Protein 2D4Y (pdb70)

Radius of gyration: 32.84 Å; Cα contacts (8 Å, |Δi|>4): 1705; chains: 2; bounding box: 62×97×88 Å

Foldseek 3Di:
DVVLLVVLLQLLFQLQQLVLLLVLLVLLLVLAVPPVLHLLVLVVLLLVLLVVCLVPVQDLVSLQVNLVSVFSSLVSLQVSLVSLVVSQVVLLVVLQVLQVLLLVLLQVLLVLLVVLLVVLPVSVVVNSVSLSVNCQSFNWDWDADPSGFIWTAAQVGDTCHDRNDGFGKHFAQALQGNVHTAIFGQDPPPGTHGDDLVRRCIHNSNSSVCSVLQPSLLLLLLSLLLLQLLQVVLQVLQQLFAFLQQHGFGRFKDWDFKDKAWGNVFPDRVFDKGKGAQASLQDGSFKWKWFAQAPWIKIATSNPRDIDTFDAPPVRFTDDRRMTMGGDDDHDHGTIMIMRGGSRGSVGMRGPPNRSRSGGQANGGPCVRRPSSVVSSCLQVASRRNRHHGSSRSSVVSSVVSNVVSVVSVVVSVVSVVVSVVSVVVVVD/DDVLLLVLLQALQLLVLLLVLLVVLLVLCVDPLLPLVVLVVQLLVLLVVCLVVVLDLVSLLSNLVSQQVNLVSLVVSLVVLVVSQVVLLVVLQVLQVLLQVLLQVLLQLLAVVLVPVVSVVVNVVSSSVSSQSFNWDWDADPSRGIWTAAQVGDTCHDRNDGFGKHWAQALQGNVHTAIFGADPPPGTHGDDLVSGLTHSNNNSVCSVLQPSLLLLLLSQLLLQLLQVVLQVLFQLFAFLQLHGAGRFKDWDFKDKAWRNPFPDPVFDKGKGAQASLQDDSFKWKWFDQQDWIKIATSNPRDIDTFDADPVRFTDDRRMTMDGDDDGHGGTIMIMDGGSRGSVRMDGPDNDSRNGGQANGGPVPVSHRPSSVVSSCQQVANSRNRRAGSSRSSVCSSVVSVVVSVVSVVVSVVSVVVSVVVVVVD

Sequence (854 aa):
DAFITNQLRGAQNQSSGLTTRYEQMSKIDNLLADKSSSLSGSLQSFFTSLQTLVSNAEDPAARQALIGKAEGLVNQFKTTDQYLRDQDKQVNIAIGSSVAQINNYAKQIANLNDQISRMTNDLLDQRDQLVSELNKIVGVEVSVQDGGTYNLTMANGYTLVQGSTARQLAAVPSSADPTRTTVAYVDEAAGNIEIPEKLLNTGSLGGLLTFRSQDLDQTRNTLGQLALAFADAFNAQHTKGYDADGNKGKDFFSIGSPVVYSNSNNADKTVSLTAKVVDSTKVQATDYKIVFDGTDWQVTRTADNTTFTATKDADGKLEIDGLKVTVGTGAQKNDSFLLKPVSNAIVDMNVKVTNEAEIAMASESKLSDNRNGQALLDLQNSNVVGGNKTFNDAYATLVSDVGNKTSTLKTSSTTQANVVKQLYKQQQSITNQLRGAQNQSSGLTTRYEQMSKIDNLLADKSSSLSGSLQSFFTSLQTLVSNAEDPAARQALIGKAEGLVNQFKTTDQYLRDQDKQVNIAIGSSVAQINNYAKQIANLNDQISRMNDLLDQRDQLVSELNKIVGVEVSVQDGGTYNLTMANGYTLVQGSTARQLAAVPSSADPTRTTVAYVDEAAGNIEIPEKLLNTGSLGGLLTFRSQDLDQTRNTLGQLALAFADAFNAQHTKGYDADGNKGKDFFSIGSPVVYSNSNNADKTVSLTAKVVDSTKVQATDYKIVFDGTDWQVTRTADNTTFTATKDADGKLEIDGLKVTVGTGAQKNDSFLLKPVSNAIVDMNVKVTNEAEIAMASESKLDPSDNRNGQALLDLQNSNVVGGNKTFNDAYATLVSDVGNKTSTLKTSSTTQANVVKQLYKQQ

GO terms:
  GO:0005515 protein binding (F, IPI)

B-factor: mean 42.35, std 14.45, range [21.03, 128.41]

InterPro domains:
  IPR001444 Flagellar basal body rod protein, N-terminal [PF00460] (5-35)
  IPR002371 Flagellar hook-associated protein 1 [PR01005] (11-34)
  IPR002371 Flagellar hook-associated protein 1 [PR01005] (49-71)
  IPR002371 Flagellar hook-associated protein 1 [PR01005] (123-143)
  IPR002371 Flagellar hook-associated protein 1 [PR01005] (156-180)
  IPR002371 Flagellar hook-associated protein 1 [PR01005] (216-234)
  IPR002371 Flagellar hook-associated protein 1 [PR01005] (260-282)
  IPR002371 Flagellar hook-associated protein 1 [PR01005] (361-383)
  IPR002371 Flagellar hook-associated protein 1 [PR01005] (409-426)
  IPR002371 Flagellar hook-associated protein 1 [PR01005] (447-466)
  IPR002371 Flagellar hook-associated protein 1 [PR01005] (472-493)
  IPR002371 Flagellar hook-associated protein 1 [PR01005] (519-543)
  IPR002371 Flagellar hook-associated protein 1 [PTHR30033] (1-552)
  IPR002371 Flagellar hook-associated protein 1 [TIGR02492] (3-355)
  IPR010930 Flagellar basal-body/hook protein, C-terminal domain [PF06429] (513-552)
  IPR019776 Flagellar basal body rod protein, conserved site [PS00588] (11-31)
  IPR049119 Flagellar hook-associated protein 1, D2-like domain [PF21158] (336-416)
  IPR053927 Flagellar hook-associated protein FlgK, helical domain [PF22638] (92-328)

Organism: Salmonella typhimurium (strain LT2 / SGSC1412 / ATCC 700720) (NCBI:txid99287)

Secondary structure (DSSP, 8-state):
-HHHHHHHHHHHHHHHHHHHHHHHHHHHHHHHH-TTT-HHHHHHHHHHHHHHHHHTTT-HHHHHHHHHHHHHHHHHHHHHHHHHHHHHHHHHHHHHHHHHHHHHHHHHHHHHHHHHHHH--HHHHHHHHHHHHHHHHS-EEEEEETTTEEEEEETT--EEEETTEE--EEEEE-SS-TT-EEEEEEETTTEEEEPPGGGG-SHHHHHHHHIIIIIIHHHHHHHHHHHHHHHHHHHHHHTTSB-TTSPBP---EE-PPPEEEE-TTSS-TT---EEEES-GGG--SS-EEEEE-SSSEEEEETTT--EEEPEE-TTS-EEETTEEEE--S---TTEEEEEESSTTTTTT-EE----GGG---BSS------HHHHHHHGGGGS--BTTTB-HHHHHHHHHHHHHHHHHHHHHHHHHHHHHHHHHHHHHH-/--HHHHHHHHHHHHHHHHHHHHHHHHHHHHSSS--HHHHHHHHHHHHHHHHHTTT-HHHHHHHHHHHHHHHHHHHHHHHHHHHHHHHHHHHHHHHHHHHHHHHHHHHHHHHHHHH--HHHHHHHHHHHHHHHHS-EEEEE-TTS-EEEEETT--EEEETTEE--EEEEE-SS-TTSEEEEEEETTTEEEEPPGGG--SHHHHHHHHIIIIIIHHHHHHHHHHHHHHHHHHHHHHTTSB-SSSPBP--SEE-PPPEEEE-TT-S-TT---EEEES-GGG--SS-EEEEE-SSSEEEEETTT--EEEPEE-TTS-EEETTEEEE--S---TT-EEEEESSTTTTTT-EE---BGGG---BSS-SS-----HHHHHHHHGGGS--BTTTB-HHHHHHHHHHHHHHHHHHHHHHHHHHHHHHHHHHTT-

Nearest PDB structures (foldseek):
  2d4y-assembly1_A  TM=1.002E+00  e=6.646E-75  Salmonella enterica subsp. enterica serovar Typhimurium
  2d4y-assembly2_B  TM=9.897E-01  e=2.473E-67  Salmonella enterica subsp. enterica serovar Typhimurium
  4ut1-assembly1_A  TM=9.561E-01  e=2.239E-33  Burkholderia pseudomallei K96243
  5xbj-assembly1_A  TM=7.006E-01  e=3.516E-15  Campylobacter jejuni
  2d4y-assembly2_B  TM=1.002E+00  e=7.991E-73  Salmonella enterica subsp. enterica serovar Typhimurium

Solvent-accessible surface area: 38610 Å² total; per-residue (Å²): 133,88,135,58,40,98,72,13,26,34,5,27,16,93,13,22,12,57,46,20,51,46,92,29,2,24,76,0,32,100,44,7,60,64,186,104,41,19,1,34,38,28,6,90,45,0,2,69,11,0,102,82,0,9,99,83,4,111,49,76,70,13,9,90,48,0,4,35,85,0,85,34,1,6,89,28,0,55,82,6,4,88,82,0,56,74,2,18,132,100,2,21,110,34,0,24,72,14,7,58,74,0,22,83,35,0,114,80,0,2,95,13,1,43,84,13,50,184,144,112,164,96,31,76,96,82,9,48,115,27,0,17,47,0,9,63,22,2,16,18,117,52,52,99,76,146,48,34,13,30,23,0,29,5,85,51,46,22,31,0,0,83,6,66,65,29,82,46,4,21,41,24,95,13,24,37,5,79,83,32,31,1,0,0,67,47,58,169,103,73,29,82,62,67,1,60,50,160,75,0,91,53,2,28,0,1,4,14,4,25,0,0,38,99,2,0,28,57,5,28,5,21,1,1,9,2,0,3,1,0,0,35,12,1,12,47,36,0,40,131,0,50,9,34,79,3,87,124,5,162,58,0,2,35,37,4,75,19,37,24,48,34,16,57,124,12,70,62,140,114,8,67,5,87,14,145,26,83,49,12,41,126,0,43,16,2,14,0,87,0,34,26,44,38,106,61,6,57,0,44,8,71,50,31,85,0,29,23,60,10,88,103,25,113,113,25,66,0,74,2,26,13,3,55,0,52,15,52,130,46,29,103,120,103,2,11,2,24,0,21,1,1,12,43,0,2,60,81,0,70,26,109,5,102,61,40,14,77,1,0,1,13,31,112,40,154,153,105,38,49,161,6,0,80,31,1,8,71,22,46,123,42,80,12,0,28,47,94,60,17,3,79,67,2,5,46,59,13,46,57,82,9,25,70,71,9,62,59,13,116,75,36,8,74,39,9,29,60,0,28,135,50,20,120,119,50,55,119,112,94,58,76,101,2,23,21,7,23,14,98,14,22,9,50,48,23,45,39,97,25,1,22,88,0,40,102,23,15,84,80,203,44,11,51,0,40,33,20,5,111,42,0,6,75,14,0,95,66,0,10,85,75,11,142,59,80,61,7,13,19,44,1,0,25,82,0,28,34,0,4,85,30,0,67,68,2,6,83,66,1,52,34,8,20,62,40,2,24,11,29,0,12,41,15,8,44,64,0,28,69,41,0,133,72,0,4,74,10,1,46,81,36,66,199,170,133,107,39,81,95,81,13,56,121,28,3,17,55,0,0,82,23,4,10,11,100,26,56,97,73,163,69,33,10,29,31,0,33,7,86,49,44,24,31,0,0,78,8,72,62,36,81,84,4,20,40,23,96,14,24,38,4,85,77,36,32,2,0,1,61,51,52,183,94,82,29,83,60,68,2,82,52,152,77,2,73,37,0,30,0,1,4,17,2,37,0,0,42,83,2,0,23,54,8,27,6,30,0,2,13,2,0,2,0,0,0,36,12,1,13,55,38,0,41,128,0,47,16,37,73,4,79,107,5,142,60,0,1,28,38,5,76,19,38,23,47,38,23,74,123,16,68,51,186,116,4,70,7,82,8,151,38,90,44,13,46,123,0,62,18,1,12,0,104,0,30,27,46,38,105,66,11,65,1,39,38,66,44,79,112,58,96,55,70,12,92,112,28,111,115,30,60,0,71,2,29,8,2,59,0,51,20,51,128,42,20,96,136,112,3,12,2,26,0,21,1,2,12,39,0,2,62,83,0,66,21,120,3,39,33,10,28,69,0,0,2,11,40,113,24,143,116,101,172,137,28,51,133,5,0,75,34,1,8,67,22,49,111,48,76,20,0,30,43,99,56,16,3,78,68,5,9,53,59,9,49,63,86,6,25,95,68,8,58,88,12,116,91,41,10,74,79,24,36,91,59,20,151,125,12,135,185,112,122

Structure (mmCIF, N/CA/C/O backbone):
data_2D4Y
#
_entry.id   2D4Y
#
_cell.length_a   88.928
_cell.length_b   99.697
_cell.length_c   109.645
_cell.angle_alpha   90.00
_cell.angle_beta   90.00
_cell.angle_gamma   90.00
#
_symmetry.space_group_name_H-M   'P 21 21 21'
#
loop_
_entity.id
_entity.type
_entity.pdbx_description
1 polymer 'Flagellar hook-associated protein 1'
2 water water
#
loop_
_atom_site.group_PDB
_atom_site.id
_atom_site.type_symbol
_atom_site.label_atom_id
_atom_site.label_alt_id
_atom_site.label_comp_id
_atom_site.label_asym_id
_atom_site.label_entity_id
_atom_site.label_seq_id
_atom_site.pdbx_PDB_ins_code
_atom_site.Cartn_x
_atom_site.Cartn_y
_atom_site.Cartn_z
_atom_site.occupancy
_atom_site.B_iso_or_equiv
_atom_site.auth_seq_id
_atom_site.auth_comp_id
_atom_site.auth_asym_id
_atom_site.auth_atom_id
_atom_site.pdbx_PDB_model_num
ATOM 1 N N . ASP A 1 4 ? 5.129 29.698 27.070 1.00 75.42 67 ASP A N 1
ATOM 2 C CA . ASP A 1 4 ? 6.409 29.383 26.376 1.00 75.44 67 ASP A CA 1
ATOM 3 C C . ASP A 1 4 ? 6.608 27.875 26.144 1.00 75.02 67 ASP A C 1
ATOM 4 O O . ASP A 1 4 ? 7.101 27.457 25.095 1.00 75.18 67 ASP A O 1
ATOM 9 N N . ALA A 1 5 ? 6.235 27.065 27.129 1.00 74.19 68 ALA A N 1
ATOM 10 C CA . ALA A 1 5 ? 6.342 25.624 26.994 1.00 72.89 68 ALA A CA 1
ATOM 11 C C . ALA A 1 5 ? 5.460 25.199 25.839 1.00 71.89 68 ALA A C 1
ATOM 12 O O . ALA A 1 5 ? 5.859 24.388 25.005 1.00 71.85 68 ALA A O 1
ATOM 14 N N . PHE A 1 6 ? 4.259 25.765 25.788 1.00 70.10 69 PHE A N 1
ATOM 15 C CA . PHE A 1 6 ? 3.304 25.429 24.744 1.00 68.41 69 PHE A CA 1
ATOM 16 C C . PHE A 1 6 ? 3.842 25.841 23.389 1.00 66.87 69 PHE A C 1
ATOM 17 O O . PHE A 1 6 ? 3.632 25.161 22.384 1.00 66.62 69 PHE A O 1
ATOM 25 N N . ILE A 1 7 ? 4.538 26.966 23.379 1.00 64.71 70 ILE A N 1
ATOM 26 C CA . ILE A 1 7 ? 5.093 27.516 22.161 1.00 62.55 70 ILE A CA 1
ATOM 27 C C . ILE A 1 7 ? 6.143 26.580 21.580 1.00 60.78 70 ILE A C 1
ATOM 28 O O . ILE A 1 7 ? 6.149 26.311 20.376 1.00 59.89 70 ILE A O 1
ATOM 33 N N . THR A 1 8 ? 7.043 26.105 22.440 1.00 58.40 71 THR A N 1
ATOM 34 C CA . THR A 1 8 ? 8.114 25.227 21.995 1.00 56.20 71 THR A CA 1
ATOM 35 C C . THR A 1 8 ? 7.525 23.920 21.455 1.00 54.03 71 THR A C 1
ATOM 36 O O . THR A 1 8 ? 7.960 23.415 20.420 1.00 53.21 71 THR A O 1
ATOM 40 N N . ASN A 1 9 ? 6.526 23.405 22.158 1.00 51.40 72 ASN A N 1
ATOM 41 C CA . ASN A 1 9 ? 5.881 22.162 21.783 1.00 49.43 72 ASN A CA 1
ATOM 42 C C . ASN A 1 9 ? 5.258 22.282 20.398 1.00 47.48 72 ASN A C 1
ATOM 43 O O . ASN A 1 9 ? 5.498 21.447 19.530 1.00 46.42 72 ASN A O 1
ATOM 48 N N . GLN A 1 10 ? 4.487 23.340 20.201 1.00 45.09 73 GLN A N 1
ATOM 49 C CA . GLN A 1 10 ? 3.824 23.595 18.936 1.00 43.72 73 GLN A CA 1
ATOM 50 C C . GLN A 1 10 ? 4.869 23.720 17.818 1.00 41.25 73 GLN A C 1
ATOM 51 O O . GLN A 1 10 ? 4.717 23.152 16.737 1.00 40.60 73 GLN A O 1
ATOM 57 N N . LEU A 1 11 ? 5.940 24.448 18.085 1.00 37.81 74 LEU A N 1
ATOM 58 C CA . LEU A 1 11 ? 7.007 24.577 17.122 1.00 36.05 74 LEU A CA 1
ATOM 59 C C . LEU A 1 11 ? 7.607 23.204 16.745 1.00 34.36 74 LEU A C 1
ATOM 60 O O . LEU A 1 11 ? 7.834 22.921 15.589 1.00 33.75 74 LEU A O 1
ATOM 65 N N . ARG A 1 12 ? 7.861 22.372 17.739 1.00 33.19 75 ARG A N 1
ATOM 66 C CA . ARG A 1 12 ? 8.414 21.037 17.517 1.00 32.27 75 ARG A CA 1
ATOM 67 C C . ARG A 1 12 ? 7.503 20.174 16.665 1.00 31.92 75 ARG A C 1
ATOM 68 O O . ARG A 1 12 ? 7.967 19.511 15.738 1.00 31.24 75 ARG A O 1
ATOM 76 N N . GLY A 1 13 ? 6.210 20.199 16.991 1.00 30.96 76 GLY A N 1
ATOM 77 C CA . GLY A 1 13 ? 5.177 19.505 16.241 1.00 30.79 76 GLY A CA 1
ATOM 78 C C . GLY A 1 13 ? 5.140 19.937 14.793 1.00 30.31 76 GLY A C 1
ATOM 79 O O . GLY A 1 13 ? 5.023 19.116 13.873 1.00 29.80 76 GLY A O 1
ATOM 80 N N . ALA A 1 14 ? 5.265 21.245 14.579 1.00 29.76 77 ALA A N 1
ATOM 81 C CA . ALA A 1 14 ? 5.230 21.786 13.224 1.00 28.30 77 ALA A CA 1
ATOM 82 C C . ALA A 1 14 ? 6.490 21.469 12.412 1.00 28.24 77 ALA A C 1
ATOM 83 O O . ALA A 1 14 ? 6.411 21.273 11.201 1.00 27.41 77 ALA A O 1
ATOM 85 N N . GLN A 1 15 ? 7.650 21.459 13.063 1.00 28.43 78 GLN A N 1
ATOM 86 C CA . GLN A 1 15 ? 8.898 21.123 12.369 1.00 28.50 78 GLN A CA 1
ATOM 87 C C . GLN A 1 15 ? 8.835 19.653 11.907 1.00 28.53 78 GLN A C 1
ATOM 88 O O . GLN A 1 15 ? 9.244 19.329 10.784 1.00 28.96 78 GLN A O 1
ATOM 94 N N . ASN A 1 16 ? 8.326 18.787 12.776 1.00 28.32 79 ASN A N 1
ATOM 95 C CA . ASN A 1 16 ? 8.159 17.359 12.478 1.00 29.61 79 ASN A CA 1
ATOM 96 C C . ASN A 1 16 ? 7.235 17.137 11.275 1.00 29.75 79 ASN A C 1
ATOM 97 O O . ASN A 1 16 ? 7.558 16.413 10.335 1.00 28.68 79 ASN A O 1
ATOM 102 N N . GLN A 1 17 ? 6.077 17.787 11.311 1.00 31.60 80 GLN A N 1
ATOM 103 C CA . GLN A 1 17 ? 5.136 17.729 10.200 1.00 32.31 80 GLN A CA 1
ATOM 104 C C . GLN A 1 17 ? 5.804 18.259 8.939 1.00 31.43 80 GLN A C 1
ATOM 105 O O . GLN A 1 17 ? 5.713 17.662 7.850 1.00 31.61 80 GLN A O 1
ATOM 111 N N . SER A 1 18 ? 6.447 19.410 9.065 1.00 30.34 81 SER A N 1
ATOM 112 C CA . SER A 1 18 ? 7.121 20.021 7.928 1.00 29.22 81 SER A CA 1
ATOM 113 C C . SER A 1 18 ? 8.243 19.128 7.309 1.00 29.20 81 SER A C 1
ATOM 114 O O . SER A 1 18 ? 8.371 19.033 6.099 1.00 28.45 81 SER A O 1
ATOM 117 N N . SER A 1 19 ? 9.067 18.519 8.155 1.00 27.96 82 SER A N 1
ATOM 118 C CA . SER A 1 19 ? 10.124 17.644 7.687 1.00 29.36 82 SER A CA 1
ATOM 119 C C . SER A 1 19 ? 9.557 16.504 6.813 1.00 28.26 82 SER A C 1
ATOM 120 O O . SER A 1 19 ? 10.119 16.158 5.769 1.00 27.35 82 SER A O 1
ATOM 123 N N . GLY A 1 20 ? 8.435 15.954 7.263 1.00 28.17 83 GLY A N 1
ATOM 124 C CA . GLY A 1 20 ? 7.776 14.856 6.572 1.00 29.77 83 GLY A CA 1
ATOM 125 C C . GLY A 1 20 ? 7.199 15.251 5.230 1.00 29.58 83 GLY A C 1
ATOM 126 O O . GLY A 1 20 ? 7.405 14.564 4.221 1.00 29.12 83 GLY A O 1
ATOM 127 N N . LEU A 1 21 ? 6.492 16.373 5.198 1.00 29.09 84 LEU A N 1
ATOM 128 C CA . LEU A 1 21 ? 5.866 16.833 3.965 1.00 29.10 84 LEU A CA 1
ATOM 129 C C . LEU A 1 21 ? 6.903 17.224 2.961 1.00 28.99 84 LEU A C 1
ATOM 130 O O . LEU A 1 21 ? 6.799 16.919 1.774 1.00 29.02 84 LEU A O 1
ATOM 135 N N . THR A 1 22 ? 7.930 17.904 3.451 1.00 28.81 85 THR A N 1
ATOM 136 C CA . THR A 1 22 ? 8.956 18.415 2.592 1.00 29.25 85 THR A CA 1
ATOM 137 C C . THR A 1 22 ? 9.749 17.269 1.958 1.00 29.58 85 THR A C 1
ATOM 138 O O . THR A 1 22 ? 10.103 17.316 0.774 1.00 28.82 85 THR A O 1
ATOM 142 N N . THR A 1 23 ? 10.077 16.260 2.762 1.00 29.60 86 THR A N 1
ATOM 143 C CA . THR A 1 23 ? 10.778 15.070 2.259 1.00 29.52 86 THR A CA 1
ATOM 144 C C . THR A 1 23 ? 9.961 14.359 1.174 1.00 28.33 86 THR A C 1
ATOM 145 O O . THR A 1 23 ? 10.454 14.030 0.108 1.00 28.54 86 THR A O 1
ATOM 149 N N . ARG A 1 24 ? 8.696 14.109 1.450 1.00 28.96 87 ARG A N 1
ATOM 150 C CA . ARG A 1 24 ? 7.832 13.444 0.459 1.00 28.53 87 ARG A CA 1
ATOM 151 C C . ARG A 1 24 ? 7.625 14.274 -0.819 1.00 29.10 87 ARG A C 1
ATOM 152 O O . ARG A 1 24 ? 7.696 13.741 -1.931 1.00 28.06 87 ARG A O 1
ATOM 160 N N . TYR A 1 25 ? 7.368 15.577 -0.656 1.00 28.96 88 TYR A N 1
ATOM 161 C CA . TYR A 1 25 ? 7.304 16.468 -1.796 1.00 29.13 88 TYR A CA 1
ATOM 162 C C . TYR A 1 25 ? 8.603 16.387 -2.602 1.00 29.28 88 TYR A C 1
ATOM 163 O O . TYR A 1 25 ? 8.573 16.178 -3.800 1.00 28.78 88 TYR A O 1
ATOM 172 N N . GLU A 1 26 ? 9.749 16.536 -1.964 1.00 29.90 89 GLU A N 1
ATOM 173 C CA . GLU A 1 26 ? 11.016 16.450 -2.714 1.00 30.96 89 GLU A CA 1
ATOM 174 C C . GLU A 1 26 ? 11.195 15.154 -3.513 1.00 31.15 89 GLU A C 1
ATOM 175 O O . GLU A 1 26 ? 11.566 15.170 -4.690 1.00 31.23 89 GLU A O 1
ATOM 181 N N . GLN A 1 27 ? 10.987 14.021 -2.858 1.00 30.65 90 GLN A N 1
ATOM 182 C CA . GLN A 1 27 ? 11.099 12.754 -3.565 1.00 30.53 90 GLN A CA 1
ATOM 183 C C . GLN A 1 27 ? 10.062 12.611 -4.697 1.00 29.56 90 GLN A C 1
ATOM 184 O O . GLN A 1 27 ? 10.396 12.108 -5.773 1.00 30.01 90 GLN A O 1
ATOM 190 N N . MET A 1 28 ? 8.822 13.039 -4.458 1.00 29.22 91 MET A N 1
ATOM 191 C CA . MET A 1 28 ? 7.760 12.929 -5.458 1.00 30.64 91 MET A CA 1
ATOM 192 C C . MET A 1 28 ? 8.060 13.821 -6.690 1.00 31.91 91 MET A C 1
ATOM 193 O O . MET A 1 28 ? 7.720 13.466 -7.840 1.00 30.68 91 MET A O 1
ATOM 198 N N . SER A 1 29 ? 8.724 14.957 -6.448 1.00 32.26 92 SER A N 1
ATOM 199 C CA . SER A 1 29 ? 9.049 15.887 -7.539 1.00 33.39 92 SER A CA 1
ATOM 200 C C . SER A 1 29 ? 10.037 15.238 -8.505 1.00 33.41 92 SER A C 1
ATOM 201 O O . SER A 1 29 ? 10.015 15.490 -9.736 1.00 34.55 92 SER A O 1
ATOM 204 N N . LYS A 1 30 ? 10.880 14.358 -7.973 1.00 32.01 93 LYS A N 1
ATOM 205 C CA . LYS A 1 30 ? 11.756 13.588 -8.836 1.00 31.42 93 LYS A CA 1
ATOM 206 C C . LYS A 1 30 ? 10.971 12.678 -9.782 1.00 31.05 93 LYS A C 1
ATOM 207 O O . LYS A 1 30 ? 11.352 12.513 -10.931 1.00 30.05 93 LYS A O 1
ATOM 213 N N . ILE A 1 31 ? 9.876 12.079 -9.298 1.00 31.20 94 ILE A N 1
ATOM 214 C CA . ILE A 1 31 ? 9.059 11.197 -10.138 1.00 30.97 94 ILE A CA 1
ATOM 215 C C . ILE A 1 31 ? 8.310 12.028 -11.161 1.00 32.11 94 ILE A C 1
ATOM 216 O O . ILE A 1 31 ? 8.221 11.646 -12.325 1.00 31.94 94 ILE A O 1
ATOM 221 N N . ASP A 1 32 ? 7.790 13.164 -10.710 1.00 32.90 95 ASP A N 1
ATOM 222 C CA . ASP A 1 32 ? 7.092 14.134 -11.558 1.00 35.80 95 ASP A CA 1
ATOM 223 C C . ASP A 1 32 ? 7.952 14.586 -12.744 1.00 36.91 95 ASP A C 1
ATOM 224 O O . ASP A 1 32 ? 7.525 14.480 -13.896 1.00 37.88 95 ASP A O 1
ATOM 229 N N . ASN A 1 33 ? 9.160 15.050 -12.459 1.00 38.22 96 ASN A N 1
ATOM 230 C CA . ASN A 1 33 ? 10.069 15.564 -13.475 1.00 40.62 96 ASN A CA 1
ATOM 231 C C . ASN A 1 33 ? 10.466 14.505 -14.487 1.00 42.59 96 ASN A C 1
ATOM 232 O O . ASN A 1 33 ? 10.551 14.787 -15.681 1.00 43.17 96 ASN A O 1
ATOM 237 N N . LEU A 1 34 ? 10.714 13.299 -13.992 1.00 44.33 97 LEU A N 1
ATOM 238 C CA . LEU A 1 34 ? 10.968 12.149 -14.833 1.00 46.22 97 LEU A CA 1
ATOM 239 C C . LEU A 1 34 ? 9.817 11.927 -15.826 1.00 48.26 97 LEU A C 1
ATOM 240 O O . LEU A 1 34 ? 10.053 11.708 -17.016 1.00 48.47 97 LEU A O 1
ATOM 245 N N . LEU A 1 35 ? 8.582 11.992 -15.331 1.00 50.17 98 LEU A N 1
ATOM 246 C CA . LEU A 1 35 ? 7.397 11.769 -16.159 1.00 52.69 98 LEU A CA 1
ATOM 247 C C . LEU A 1 35 ? 6.849 12.952 -16.980 1.00 54.49 98 LEU A C 1
ATOM 248 O O . LEU A 1 35 ? 6.124 12.733 -17.946 1.00 55.51 98 LEU A O 1
ATOM 253 N N . ALA A 1 36 ? 7.151 14.184 -16.593 1.00 56.29 99 ALA A N 1
ATOM 254 C CA . ALA A 1 36 ? 6.642 15.357 -17.315 1.00 58.23 99 ALA A CA 1
ATOM 255 C C . ALA A 1 36 ? 7.433 15.620 -18.578 1.00 59.24 99 ALA A C 1
ATOM 256 O O . ALA A 1 36 ? 6.997 16.338 -19.472 1.00 59.85 99 ALA A O 1
ATOM 258 N N . ASP A 1 37 ? 8.628 15.058 -18.627 1.00 60.54 100 ASP A N 1
ATOM 259 C CA . ASP A 1 37 ? 9.496 15.227 -19.772 1.00 61.38 100 ASP A CA 1
ATOM 260 C C . ASP A 1 37 ? 8.917 14.537 -21.014 1.00 62.51 100 ASP A C 1
ATOM 261 O O . ASP A 1 37 ? 8.955 13.308 -21.139 1.00 61.68 100 ASP A O 1
ATOM 266 N N . LYS A 1 38 ? 8.404 15.346 -21.937 1.00 64.20 101 LYS A N 1
ATOM 267 C CA . LYS A 1 38 ? 7.796 14.826 -23.156 1.00 66.02 101 LYS A CA 1
ATOM 268 C C . LYS A 1 38 ? 8.820 14.218 -24.112 1.00 66.60 101 LYS A C 1
ATOM 269 O O . LYS A 1 38 ? 8.461 13.399 -24.958 1.00 66.73 101 LYS A O 1
ATOM 275 N N . SER A 1 39 ? 10.086 14.608 -23.974 1.00 67.53 102 SER A N 1
ATOM 276 C CA . SER A 1 39 ? 11.139 14.091 -24.858 1.00 68.27 102 SER A CA 1
ATOM 277 C C . SER A 1 39 ? 11.502 12.651 -24.530 1.00 68.56 102 SER A C 1
ATOM 278 O O . SER A 1 39 ? 12.474 12.106 -25.065 1.00 69.13 102 SER A O 1
ATOM 281 N N . SER A 1 40 ? 10.724 12.036 -23.646 1.00 68.40 103 SER A N 1
ATOM 282 C CA . SER A 1 40 ? 10.962 10.653 -23.250 1.00 68.20 103 SER A CA 1
ATOM 283 C C . SER A 1 40 ? 9.652 9.906 -23.005 1.00 67.72 103 SER A C 1
ATOM 284 O O . SER A 1 40 ? 9.623 8.678 -22.950 1.00 68.05 103 SER A O 1
ATOM 287 N N . SER A 1 41 ? 8.565 10.652 -22.875 1.00 66.85 104 SER A N 1
ATOM 288 C CA . SER A 1 41 ? 7.274 10.064 -22.536 1.00 65.95 104 SER A CA 1
ATOM 289 C C . SER A 1 41 ? 6.956 8.741 -23.227 1.00 65.16 104 SER A C 1
ATOM 290 O O . SER A 1 41 ? 7.006 8.633 -24.453 1.00 65.51 104 SER A O 1
ATOM 293 N N . LEU A 1 42 ? 6.617 7.747 -22.417 1.00 64.02 105 LEU A N 1
ATOM 294 C CA . LEU A 1 42 ? 6.187 6.452 -22.908 1.00 62.80 105 LEU A CA 1
ATOM 295 C C . LEU A 1 42 ? 4.998 6.631 -23.851 1.00 62.26 105 LEU A C 1
ATOM 296 O O . LEU A 1 42 ? 4.730 5.777 -24.691 1.00 61.46 105 LEU A O 1
ATOM 301 N N . SER A 1 43 ? 4.277 7.740 -23.693 1.00 61.65 106 SER A N 1
ATOM 302 C CA . SER A 1 43 ? 3.168 8.045 -24.593 1.00 61.53 106 SER A CA 1
ATOM 303 C C . SER A 1 43 ? 3.720 8.255 -26.001 1.00 60.48 106 SER A C 1
ATOM 304 O O . SER A 1 43 ? 3.116 7.832 -26.981 1.00 59.81 106 SER A O 1
ATOM 307 N N . GLY A 1 44 ? 4.882 8.903 -26.074 1.00 59.48 107 GLY A N 1
ATOM 308 C CA . GLY A 1 44 ? 5.534 9.175 -27.337 1.00 58.60 107 GLY A CA 1
ATOM 309 C C . GLY A 1 44 ? 6.181 7.941 -27.920 1.00 57.46 107 GLY A C 1
ATOM 310 O O . GLY A 1 44 ? 6.078 7.676 -29.121 1.00 57.60 107 GLY A O 1
ATOM 311 N N . SER A 1 45 ? 6.851 7.167 -27.072 1.00 56.49 108 SER A N 1
ATOM 312 C CA . SER A 1 45 ? 7.470 5.945 -27.558 1.00 55.18 108 SER A CA 1
ATOM 313 C C . SER A 1 45 ? 6.376 4.990 -27.994 1.00 54.78 108 SER A C 1
ATOM 314 O O . SER A 1 45 ? 6.521 4.298 -28.994 1.00 55.44 108 SER A O 1
ATOM 317 N N . LEU A 1 46 ? 5.272 4.968 -27.257 1.00 53.75 109 LEU A N 1
ATOM 318 C CA . LEU A 1 46 ? 4.135 4.143 -27.636 1.00 53.07 109 LEU A CA 1
ATOM 319 C C . LEU A 1 46 ? 3.508 4.637 -28.941 1.00 52.76 109 LEU A C 1
ATOM 320 O O . LEU A 1 46 ? 3.185 3.830 -29.813 1.00 52.27 109 LEU A O 1
ATOM 325 N N . GLN A 1 47 ? 3.337 5.952 -29.082 1.00 52.18 110 GLN A N 1
ATOM 326 C CA . GLN A 1 47 ? 2.729 6.488 -30.297 1.00 51.84 110 GLN A CA 1
ATOM 327 C C . GLN A 1 47 ? 3.652 6.207 -31.475 1.00 50.96 110 GLN A C 1
ATOM 328 O O . GLN A 1 47 ? 3.190 5.773 -32.523 1.00 51.26 110 GLN A O 1
ATOM 334 N N . SER A 1 48 ? 4.950 6.426 -31.286 1.00 49.39 111 SER A N 1
ATOM 335 C CA . SER A 1 48 ? 5.937 6.135 -32.321 1.00 48.43 111 SER A CA 1
ATOM 336 C C . SER A 1 48 ? 5.873 4.687 -32.764 1.00 47.09 111 SER A C 1
ATOM 337 O O . SER A 1 48 ? 5.960 4.379 -33.959 1.00 46.18 111 SER A O 1
ATOM 340 N N . PHE A 1 49 ? 5.726 3.798 -31.789 1.00 45.28 112 PHE A N 1
ATOM 341 C CA . PHE A 1 49 ? 5.596 2.381 -32.069 1.00 44.29 112 PHE A CA 1
ATOM 342 C C . PHE A 1 49 ? 4.349 2.155 -32.883 1.00 44.13 112 PHE A C 1
ATOM 343 O O . PHE A 1 49 ? 4.375 1.491 -33.902 1.00 43.92 112 PHE A O 1
ATOM 351 N N . PHE A 1 50 ? 3.243 2.729 -32.445 1.00 44.53 113 PHE A N 1
ATOM 352 C CA . PHE A 1 50 ? 2.003 2.501 -33.162 1.00 45.04 113 PHE A CA 1
ATOM 353 C C . PHE A 1 50 ? 1.915 3.191 -34.527 1.00 45.37 113 PHE A C 1
ATOM 354 O O . PHE A 1 50 ? 1.316 2.661 -35.460 1.00 45.07 113 PHE A O 1
ATOM 362 N N . THR A 1 51 ? 2.558 4.341 -34.647 1.00 45.97 114 THR A N 1
ATOM 363 C CA . THR A 1 51 ? 2.603 5.040 -35.925 1.00 46.57 114 THR A CA 1
ATOM 364 C C . THR A 1 51 ? 3.403 4.209 -36.911 1.00 46.78 114 THR A C 1
ATOM 365 O O . THR A 1 51 ? 2.998 4.000 -38.061 1.00 46.48 114 THR A O 1
ATOM 369 N N . SER A 1 52 ? 4.559 3.730 -36.455 1.00 47.24 115 SER A N 1
ATOM 370 C CA . SER A 1 52 ? 5.409 2.918 -37.316 1.00 47.40 115 SER A CA 1
ATOM 371 C C . SER A 1 52 ? 4.622 1.676 -37.695 1.00 47.19 115 SER A C 1
ATOM 372 O O . SER A 1 52 ? 4.719 1.182 -38.822 1.00 46.99 115 SER A O 1
ATOM 375 N N . LEU A 1 53 ? 3.799 1.197 -36.763 1.00 47.17 116 LEU A N 1
ATOM 376 C CA . LEU A 1 53 ? 3.000 0.011 -37.043 1.00 47.15 116 LEU A CA 1
ATOM 377 C C . LEU A 1 53 ? 1.921 0.316 -38.068 1.00 47.37 116 LEU A C 1
ATOM 378 O O . LEU A 1 53 ? 1.629 -0.497 -38.930 1.00 46.90 116 LEU A O 1
ATOM 383 N N . GLN A 1 54 ? 1.315 1.492 -37.979 1.00 48.56 117 GLN A N 1
ATOM 384 C CA . GLN A 1 54 ? 0.318 1.855 -38.981 1.00 49.57 117 GLN A CA 1
ATOM 385 C C . GLN A 1 54 ? 0.987 1.976 -40.344 1.00 49.50 117 GLN A C 1
ATOM 386 O O . GLN A 1 54 ? 0.458 1.497 -41.342 1.00 49.45 117 GLN A O 1
ATOM 392 N N . THR A 1 55 ? 2.173 2.579 -40.376 1.00 50.18 118 THR A N 1
ATOM 393 C CA . THR A 1 55 ? 2.957 2.674 -41.616 1.00 50.58 118 THR A CA 1
ATOM 394 C C . THR A 1 55 ? 3.149 1.292 -42.217 1.00 50.61 118 THR A C 1
ATOM 395 O O . THR A 1 55 ? 2.945 1.075 -43.411 1.00 50.99 118 THR A O 1
ATOM 399 N N . LEU A 1 56 ? 3.513 0.342 -41.368 1.00 50.96 119 LEU A N 1
ATOM 400 C CA . LEU A 1 56 ? 3.730 -1.031 -41.804 1.00 51.09 119 LEU A CA 1
ATOM 401 C C . LEU A 1 56 ? 2.441 -1.679 -42.302 1.00 51.46 119 LEU A C 1
ATOM 402 O O . LEU A 1 56 ? 2.426 -2.352 -43.333 1.00 51.32 119 LEU A O 1
ATOM 407 N N . VAL A 1 57 ? 1.355 -1.479 -41.564 1.00 52.44 120 VAL A N 1
ATOM 408 C CA . VAL A 1 57 ? 0.089 -2.104 -41.923 1.00 53.28 120 VAL A CA 1
ATOM 409 C C . VAL A 1 57 ? -0.281 -1.756 -43.355 1.00 54.05 120 VAL A C 1
ATOM 410 O O . VAL A 1 57 ? -0.896 -2.557 -44.056 1.00 54.11 120 VAL A O 1
ATOM 414 N N . SER A 1 58 ? 0.130 -0.575 -43.808 1.00 55.26 121 SER A N 1
ATOM 415 C CA . SER A 1 58 ? -0.149 -0.162 -45.188 1.00 56.05 121 SER A CA 1
ATOM 416 C C . SER A 1 58 ? 0.626 -0.949 -46.267 1.00 56.11 121 SER A C 1
ATOM 417 O O . SER A 1 58 ? 0.057 -1.277 -47.321 1.00 56.51 121 SER A O 1
ATOM 420 N N . ASN A 1 59 ? 1.904 -1.236 -46.017 1.00 55.47 122 ASN A N 1
ATOM 421 C CA . ASN A 1 59 ? 2.704 -2.044 -46.947 1.00 55.03 122 ASN A CA 1
ATOM 422 C C . ASN A 1 59 ? 3.447 -3.123 -46.184 1.00 54.12 122 ASN A C 1
ATOM 423 O O . ASN A 1 59 ? 4.657 -3.089 -46.038 1.00 53.99 122 ASN A O 1
ATOM 428 N N . ALA A 1 60 ? 2.684 -4.094 -45.720 1.00 53.18 123 ALA A N 1
ATOM 429 C CA . ALA A 1 60 ? 3.181 -5.173 -44.915 1.00 51.91 123 ALA A CA 1
ATOM 430 C C . ALA A 1 60 ? 4.355 -5.910 -45.544 1.00 51.26 123 ALA A C 1
ATOM 431 O O . ALA A 1 60 ? 4.983 -6.761 -44.898 1.00 50.71 123 ALA A O 1
ATOM 433 N N . GLU A 1 61 ? 4.630 -5.624 -46.812 1.00 50.47 124 GLU A N 1
ATOM 434 C CA . GLU A 1 61 ? 5.697 -6.335 -47.512 1.00 49.97 124 GLU A CA 1
ATOM 435 C C . GLU A 1 61 ? 7.032 -5.582 -47.428 1.00 48.15 124 GLU A C 1
ATOM 436 O O . GLU A 1 61 ? 8.083 -6.172 -47.578 1.00 47.12 124 GLU A O 1
ATOM 442 N N . ASP A 1 62 ? 6.970 -4.289 -47.138 1.00 46.79 125 ASP A N 1
ATOM 443 C CA . ASP A 1 62 ? 8.167 -3.436 -47.094 1.00 46.14 125 ASP A CA 1
ATOM 444 C C . ASP A 1 62 ? 9.173 -3.781 -45.970 1.00 45.55 125 ASP A C 1
ATOM 445 O O . ASP A 1 62 ? 8.936 -3.452 -44.808 1.00 45.63 125 ASP A O 1
ATOM 450 N N . PRO A 1 63 ? 10.286 -4.434 -46.307 1.00 45.21 126 PRO A N 1
ATOM 451 C CA . PRO A 1 63 ? 11.293 -4.821 -45.297 1.00 44.74 126 PRO A CA 1
ATOM 452 C C . PRO A 1 63 ? 11.807 -3.620 -44.536 1.00 44.18 126 PRO A C 1
ATOM 453 O O . PRO A 1 63 ? 12.102 -3.690 -43.345 1.00 44.28 126 PRO A O 1
ATOM 457 N N . ALA A 1 64 ? 11.905 -2.490 -45.219 1.00 43.62 127 ALA A N 1
ATOM 458 C CA . ALA A 1 64 ? 12.343 -1.284 -44.547 1.00 42.88 127 ALA A CA 1
ATOM 459 C C . ALA A 1 64 ? 11.365 -0.885 -43.443 1.00 42.55 127 ALA A C 1
ATOM 460 O O . ALA A 1 64 ? 11.773 -0.529 -42.345 1.00 41.97 127 ALA A O 1
ATOM 462 N N . ALA A 1 65 ? 10.075 -0.913 -43.764 1.00 41.80 128 ALA A N 1
ATOM 463 C CA . ALA A 1 65 ? 9.024 -0.577 -42.808 1.00 41.00 128 ALA A CA 1
ATOM 464 C C . ALA A 1 65 ? 8.986 -1.601 -41.684 1.00 40.14 128 ALA A C 1
ATOM 465 O O . ALA A 1 65 ? 8.654 -1.282 -40.551 1.00 39.59 128 ALA A O 1
ATOM 467 N N . ARG A 1 66 ? 9.305 -2.840 -42.024 1.00 39.55 129 ARG A N 1
ATOM 468 C CA . ARG A 1 66 ? 9.357 -3.907 -41.039 1.00 38.81 129 ARG A CA 1
ATOM 469 C C . ARG A 1 66 ? 10.515 -3.627 -40.082 1.00 38.37 129 ARG A C 1
ATOM 470 O O . ARG A 1 66 ? 10.368 -3.678 -38.865 1.00 37.05 129 ARG A O 1
ATOM 478 N N . GLN A 1 67 ? 11.675 -3.309 -40.644 1.00 38.31 130 GLN A N 1
ATOM 479 C CA . GLN A 1 67 ? 12.847 -3.014 -39.828 1.00 38.11 130 GLN A CA 1
ATOM 480 C C . GLN A 1 67 ? 12.639 -1.794 -38.951 1.00 38.01 130 GLN A C 1
ATOM 481 O O . GLN A 1 67 ? 13.165 -1.723 -37.849 1.00 36.74 130 GLN A O 1
ATOM 487 N N . ALA A 1 68 ? 11.897 -0.808 -39.446 1.00 38.32 131 ALA A N 1
ATOM 488 C CA . ALA A 1 68 ? 11.661 0.375 -38.643 1.00 38.32 131 ALA A CA 1
ATOM 489 C C . ALA A 1 68 ? 10.822 0.003 -37.416 1.00 38.46 131 ALA A C 1
ATOM 490 O O . ALA A 1 68 ? 11.036 0.522 -36.313 1.00 38.68 131 ALA A O 1
ATOM 492 N N . LEU A 1 69 ? 9.863 -0.882 -37.617 1.00 37.21 132 LEU A N 1
ATOM 493 C CA . LEU A 1 69 ? 9.017 -1.312 -36.527 1.00 37.41 132 LEU A CA 1
ATOM 494 C C . LEU A 1 69 ? 9.914 -1.902 -35.437 1.00 36.60 132 LEU A C 1
ATOM 495 O O . LEU A 1 69 ? 9.758 -1.594 -34.234 1.00 36.33 132 LEU A O 1
ATOM 500 N N . ILE A 1 70 ? 10.864 -2.727 -35.856 1.00 35.67 133 ILE A N 1
ATOM 501 C CA . ILE A 1 70 ? 11.759 -3.361 -34.881 1.00 35.78 133 ILE A CA 1
ATOM 502 C C . ILE A 1 70 ? 12.536 -2.315 -34.114 1.00 36.19 133 ILE A C 1
ATOM 503 O O . ILE A 1 70 ? 12.621 -2.369 -32.879 1.00 34.55 133 ILE A O 1
ATOM 508 N N . GLY A 1 71 ? 13.047 -1.313 -34.839 1.00 35.86 134 GLY A N 1
ATOM 509 C CA . GLY A 1 71 ? 13.705 -0.191 -34.195 1.00 36.37 134 GLY A CA 1
ATOM 510 C C . GLY A 1 71 ? 12.834 0.484 -33.136 1.00 36.35 134 GLY A C 1
ATOM 511 O O . GLY A 1 71 ? 13.302 0.812 -32.040 1.00 36.30 134 GLY A O 1
ATOM 512 N N . LYS A 1 72 ? 11.567 0.711 -33.457 1.00 36.41 135 LYS A N 1
ATOM 513 C CA . LYS A 1 72 ? 10.651 1.347 -32.505 1.00 36.85 135 LYS A CA 1
ATOM 514 C C . LYS A 1 72 ? 10.303 0.444 -31.317 1.00 36.21 135 LYS A C 1
ATOM 515 O O . LYS A 1 72 ? 10.086 0.932 -30.202 1.00 35.93 135 LYS A O 1
ATOM 521 N N . ALA A 1 73 ? 10.167 -0.852 -31.577 1.00 35.12 136 ALA A N 1
ATOM 522 C CA . ALA A 1 73 ? 9.938 -1.832 -30.504 1.00 35.42 136 ALA A CA 1
ATOM 523 C C . ALA A 1 73 ? 11.114 -1.775 -29.520 1.00 36.00 136 ALA A C 1
ATOM 524 O O . ALA A 1 73 ? 10.923 -1.881 -28.307 1.00 36.00 136 ALA A O 1
ATOM 526 N N . GLU A 1 74 ? 12.332 -1.651 -30.055 1.00 35.40 137 GLU A N 1
ATOM 527 C CA . GLU A 1 74 ? 13.539 -1.584 -29.231 1.00 36.31 137 GLU A CA 1
ATOM 528 C C . GLU A 1 74 ? 13.567 -0.327 -28.377 1.00 36.17 137 GLU A C 1
ATOM 529 O O . GLU A 1 74 ? 13.979 -0.361 -27.221 1.00 35.65 137 GLU A O 1
ATOM 535 N N . GLY A 1 75 ? 13.122 0.786 -28.958 1.00 36.48 138 GLY A N 1
ATOM 536 C CA . GLY A 1 75 ? 13.089 2.074 -28.279 1.00 36.37 138 GLY A CA 1
ATOM 537 C C . GLY A 1 75 ? 12.031 2.133 -27.195 1.00 35.81 138 GLY A C 1
ATOM 538 O O . GLY A 1 75 ? 12.220 2.743 -26.143 1.00 36.73 138 GLY A O 1
ATOM 539 N N . LEU A 1 76 ? 10.886 1.537 -27.474 1.00 35.29 139 LEU A N 1
ATOM 540 C CA . LEU A 1 76 ? 9.842 1.406 -26.481 1.00 34.47 139 LEU A CA 1
ATOM 541 C C . LEU A 1 76 ? 10.382 0.661 -25.241 1.00 34.17 139 LEU A C 1
ATOM 542 O O . LEU A 1 76 ? 10.301 1.160 -24.137 1.00 35.31 139 LEU A O 1
ATOM 547 N N . VAL A 1 77 ? 10.966 -0.512 -25.443 1.00 34.59 140 VAL A N 1
ATOM 548 C CA . VAL A 1 77 ? 11.476 -1.333 -24.341 1.00 34.52 140 VAL A CA 1
ATOM 549 C C . VAL A 1 77 ? 12.581 -0.594 -23.626 1.00 35.44 140 VAL A C 1
ATOM 550 O O . VAL A 1 77 ? 12.673 -0.631 -22.381 1.00 34.40 140 VAL A O 1
ATOM 554 N N . ASN A 1 78 ? 13.432 0.074 -24.411 1.00 34.81 141 ASN A N 1
ATOM 555 C CA . ASN A 1 78 ? 14.499 0.851 -23.815 1.00 36.32 141 ASN A CA 1
ATOM 556 C C . ASN A 1 78 ? 13.930 2.022 -22.998 1.00 34.47 141 ASN A C 1
ATOM 557 O O . ASN A 1 78 ? 14.441 2.347 -21.957 1.00 35.01 141 ASN A O 1
ATOM 562 N N . GLN A 1 79 ? 12.876 2.656 -23.468 1.00 33.93 142 GLN A N 1
ATOM 563 C CA . GLN A 1 79 ? 12.266 3.735 -22.685 1.00 34.69 142 GLN A CA 1
ATOM 564 C C . GLN A 1 79 ? 11.615 3.203 -21.374 1.00 34.13 142 GLN A C 1
ATOM 565 O O . GLN A 1 79 ? 11.759 3.833 -20.308 1.00 33.41 142 GLN A O 1
ATOM 571 N N . PHE A 1 80 ? 10.888 2.079 -21.460 1.00 32.93 143 PHE A N 1
ATOM 572 C CA . PHE A 1 80 ? 10.337 1.428 -20.250 1.00 32.46 143 PHE A CA 1
ATOM 573 C C . PHE A 1 80 ? 11.451 1.177 -19.229 1.00 32.12 143 PHE A C 1
ATOM 574 O O . PHE A 1 80 ? 11.295 1.470 -18.057 1.00 31.91 143 PHE A O 1
ATOM 582 N N . LYS A 1 81 ? 12.577 0.652 -19.703 1.00 32.96 144 LYS A N 1
ATOM 583 C CA . LYS A 1 81 ? 13.702 0.271 -18.851 1.00 33.88 144 LYS A CA 1
ATOM 584 C C . LYS A 1 81 ? 14.421 1.429 -18.222 1.00 34.20 144 LYS A C 1
ATOM 585 O O . LYS A 1 81 ? 14.875 1.332 -17.088 1.00 33.13 144 LYS A O 1
ATOM 591 N N . THR A 1 82 ? 14.563 2.503 -18.998 1.00 34.68 145 THR A N 1
ATOM 592 C CA . THR A 1 82 ? 15.170 3.750 -18.529 1.00 34.83 145 THR A CA 1
ATOM 593 C C . THR A 1 82 ? 14.319 4.311 -17.406 1.00 34.00 145 THR A C 1
ATOM 594 O O . THR A 1 82 ? 14.807 4.684 -16.354 1.00 33.77 145 THR A O 1
ATOM 598 N N . THR A 1 83 ? 13.024 4.387 -17.630 1.00 33.35 146 THR A N 1
ATOM 599 C CA . THR A 1 83 ? 12.168 4.968 -16.608 1.00 33.20 146 THR A CA 1
ATOM 600 C C . THR A 1 83 ? 12.174 4.136 -15.327 1.00 32.87 146 THR A C 1
ATOM 601 O O . THR A 1 83 ? 12.306 4.680 -14.221 1.00 32.58 146 THR A O 1
ATOM 605 N N . ASP A 1 84 ? 12.054 2.819 -15.491 1.00 32.02 147 ASP A N 1
ATOM 606 C CA . ASP A 1 84 ? 11.993 1.905 -14.359 1.00 31.15 147 ASP A CA 1
ATOM 607 C C . ASP A 1 84 ? 13.266 1.917 -13.540 1.00 31.53 147 ASP A C 1
ATOM 608 O O . ASP A 1 84 ? 13.228 1.853 -12.311 1.00 30.33 147 ASP A O 1
ATOM 613 N N . GLN A 1 85 ? 14.406 1.965 -14.240 1.00 31.55 148 GLN A N 1
ATOM 614 C CA . GLN A 1 85 ? 15.714 1.953 -13.588 1.00 31.16 148 GLN A CA 1
ATOM 615 C C . GLN A 1 85 ? 15.893 3.228 -12.755 1.00 30.87 148 GLN A C 1
ATOM 616 O O . GLN A 1 85 ? 16.528 3.187 -11.711 1.00 30.45 148 GLN A O 1
ATOM 622 N N . TYR A 1 86 ? 15.346 4.352 -13.221 1.00 30.68 149 TYR A N 1
ATOM 623 C CA . TYR A 1 86 ? 15.425 5.596 -12.439 1.00 30.52 149 TYR A CA 1
ATOM 624 C C . TYR A 1 86 ? 14.638 5.370 -11.152 1.00 29.94 149 TYR A C 1
ATOM 625 O O . TYR A 1 86 ? 15.103 5.700 -10.079 1.00 29.74 149 TYR A O 1
ATOM 634 N N . LEU A 1 87 ? 13.446 4.801 -11.264 1.00 29.66 150 LEU A N 1
ATOM 635 C CA . LEU A 1 87 ? 12.640 4.492 -10.085 1.00 29.83 150 LEU A CA 1
ATOM 636 C C . LEU A 1 87 ? 13.364 3.514 -9.152 1.00 30.25 150 LEU A C 1
ATOM 637 O O . LEU A 1 87 ? 13.307 3.641 -7.908 1.00 30.69 150 LEU A O 1
ATOM 642 N N . ARG A 1 88 ? 14.052 2.536 -9.734 1.00 29.79 151 ARG A N 1
ATOM 643 C CA . ARG A 1 88 ? 14.840 1.620 -8.930 1.00 30.09 151 ARG A CA 1
ATOM 644 C C . ARG A 1 88 ? 16.007 2.330 -8.235 1.00 30.99 151 ARG A C 1
ATOM 645 O O . ARG A 1 88 ? 16.338 2.016 -7.075 1.00 31.02 151 ARG A O 1
ATOM 653 N N . ASP A 1 89 ? 16.635 3.285 -8.920 1.00 31.23 152 ASP A N 1
ATOM 654 C CA . ASP A 1 89 ? 17.759 4.001 -8.313 1.00 31.89 152 ASP A CA 1
ATOM 655 C C . ASP A 1 89 ? 17.244 4.822 -7.123 1.00 31.50 152 ASP A C 1
ATOM 656 O O . ASP A 1 89 ? 17.918 4.900 -6.093 1.00 31.77 152 ASP A O 1
ATOM 661 N N . GLN A 1 90 ? 16.071 5.444 -7.288 1.00 30.70 153 GLN A N 1
ATOM 662 C CA . GLN A 1 90 ? 15.441 6.243 -6.219 1.00 30.78 153 GLN A CA 1
ATOM 663 C C . GLN A 1 90 ? 15.100 5.356 -4.991 1.00 29.13 153 GLN A C 1
ATOM 664 O O . GLN A 1 90 ? 15.197 5.776 -3.840 1.00 28.22 153 GLN A O 1
ATOM 670 N N . ASP A 1 91 ? 14.710 4.118 -5.250 1.00 28.68 154 ASP A N 1
ATOM 671 C CA . ASP A 1 91 ? 14.371 3.169 -4.167 1.00 28.55 154 ASP A CA 1
ATOM 672 C C . ASP A 1 91 ? 15.626 2.879 -3.382 1.00 28.42 154 ASP A C 1
ATOM 673 O O . ASP A 1 91 ? 15.627 2.780 -2.148 1.00 25.65 154 ASP A O 1
ATOM 678 N N . LYS A 1 92 ? 16.721 2.743 -4.112 1.00 28.07 155 LYS A N 1
ATOM 679 C CA . LYS A 1 92 ? 17.959 2.445 -3.440 1.00 30.27 155 LYS A CA 1
ATOM 680 C C . LYS A 1 92 ? 18.382 3.652 -2.610 1.00 28.80 155 LYS A C 1
ATOM 681 O O . LYS A 1 92 ? 18.901 3.495 -1.530 1.00 27.73 155 LYS A O 1
ATOM 687 N N . GLN A 1 93 ? 18.152 4.849 -3.117 1.00 28.76 156 GLN A N 1
ATOM 688 C CA . GLN A 1 93 ? 18.505 6.045 -2.354 1.00 30.74 156 GLN A CA 1
ATOM 689 C C . GLN A 1 93 ? 17.632 6.145 -1.115 1.00 29.52 156 GLN A C 1
ATOM 690 O O . GLN A 1 93 ? 18.096 6.579 -0.078 1.00 29.86 156 GLN A O 1
ATOM 696 N N . VAL A 1 94 ? 16.358 5.793 -1.234 1.00 29.23 157 VAL A N 1
ATOM 697 C CA . VAL A 1 94 ? 15.483 5.796 -0.053 1.00 28.82 157 VAL A CA 1
ATOM 698 C C . VAL A 1 94 ? 16.019 4.852 1.058 1.00 28.48 157 VAL A C 1
ATOM 699 O O . VAL A 1 94 ? 16.103 5.227 2.235 1.00 26.78 157 VAL A O 1
ATOM 703 N N . ASN A 1 95 ? 16.437 3.649 0.674 1.00 28.40 158 ASN A N 1
ATOM 704 C CA . ASN A 1 95 ? 16.991 2.686 1.627 1.00 28.16 158 ASN A CA 1
ATOM 705 C C . ASN A 1 95 ? 18.275 3.202 2.331 1.00 28.00 158 ASN A C 1
ATOM 706 O O . ASN A 1 95 ? 18.466 2.966 3.524 1.00 26.99 158 ASN A O 1
ATOM 711 N N . ILE A 1 96 ? 19.168 3.855 1.565 1.00 28.37 159 ILE A N 1
ATOM 712 C CA . ILE A 1 96 ? 20.359 4.505 2.109 1.00 28.63 159 ILE A CA 1
ATOM 713 C C . ILE A 1 96 ? 19.927 5.652 3.040 1.00 27.99 159 ILE A C 1
ATOM 714 O O . ILE A 1 96 ? 20.439 5.772 4.148 1.00 27.37 159 ILE A O 1
ATOM 719 N N . ALA A 1 97 ? 18.980 6.481 2.597 1.00 27.59 160 ALA A N 1
ATOM 720 C CA . ALA A 1 97 ? 18.494 7.578 3.458 1.00 27.39 160 ALA A CA 1
ATOM 721 C C . ALA A 1 97 ? 17.895 7.075 4.778 1.00 26.93 160 ALA A C 1
ATOM 722 O O . ALA A 1 97 ? 18.021 7.708 5.828 1.00 27.43 160 ALA A O 1
ATOM 724 N N . ILE A 1 98 ? 17.233 5.933 4.737 1.00 26.69 161 ILE A N 1
ATOM 725 C CA . ILE A 1 98 ? 16.691 5.343 5.955 1.00 26.41 161 ILE A CA 1
ATOM 726 C C . ILE A 1 98 ? 17.820 4.994 6.896 1.00 26.77 161 ILE A C 1
ATOM 727 O O . ILE A 1 98 ? 17.802 5.342 8.066 1.00 27.98 161 ILE A O 1
ATOM 732 N N . GLY A 1 99 ? 18.845 4.340 6.377 1.00 27.62 162 GLY A N 1
ATOM 733 C CA . GLY A 1 99 ? 19.987 4.007 7.195 1.00 28.21 162 GLY A CA 1
ATOM 734 C C . GLY A 1 99 ? 20.661 5.240 7.758 1.00 28.97 162 GLY A C 1
ATOM 735 O O . GLY A 1 99 ? 21.064 5.256 8.924 1.00 29.69 162 GLY A O 1
ATOM 736 N N . SER A 1 100 ? 20.810 6.270 6.926 1.00 29.47 163 SER A N 1
ATOM 737 C CA . SER A 1 100 ? 21.439 7.519 7.373 1.00 30.46 163 SER A CA 1
ATOM 738 C C . SER A 1 100 ? 20.579 8.160 8.487 1.00 29.36 163 SER A C 1
ATOM 739 O O . SER A 1 100 ? 21.108 8.654 9.475 1.00 30.52 163 SER A O 1
ATOM 742 N N . SER A 1 101 ? 19.261 8.129 8.324 1.00 28.45 164 SER A N 1
ATOM 743 C CA . SER A 1 101 ? 18.339 8.654 9.332 1.00 28.49 164 SER A CA 1
ATOM 744 C C . SER A 1 101 ? 18.509 7.945 10.678 1.00 27.83 164 SER A C 1
ATOM 745 O O . SER A 1 101 ? 18.602 8.573 11.715 1.00 27.48 164 SER A O 1
ATOM 748 N N . VAL A 1 102 ? 18.575 6.621 10.645 1.00 27.69 165 VAL A N 1
ATOM 749 C CA . VAL A 1 102 ? 18.774 5.842 11.841 1.00 27.12 165 VAL A CA 1
ATOM 750 C C . VAL A 1 102 ? 20.096 6.233 12.486 1.00 27.96 165 VAL A C 1
ATOM 751 O O . VAL A 1 102 ? 20.141 6.487 13.687 1.00 26.90 165 VAL A O 1
ATOM 755 N N . ALA A 1 103 ? 21.169 6.338 11.700 1.00 28.32 166 ALA A N 1
ATOM 756 C CA . ALA A 1 103 ? 22.452 6.699 12.306 1.00 30.00 166 ALA A CA 1
ATOM 757 C C . ALA A 1 103 ? 22.388 8.064 13.002 1.00 30.22 166 ALA A C 1
ATOM 758 O O . ALA A 1 103 ? 22.970 8.249 14.058 1.00 31.31 166 ALA A O 1
ATOM 760 N N . GLN A 1 104 ? 21.675 9.009 12.409 1.00 30.50 167 GLN A N 1
ATOM 761 C CA . GLN A 1 104 ? 21.644 10.360 12.948 1.00 31.07 167 GLN A CA 1
ATOM 762 C C . GLN A 1 104 ? 20.853 10.381 14.245 1.00 30.18 167 GLN A C 1
ATOM 763 O O . GLN A 1 104 ? 21.281 10.956 15.283 1.00 30.06 167 GLN A O 1
ATOM 769 N N . ILE A 1 105 ? 19.711 9.713 14.198 1.00 28.49 168 ILE A N 1
ATOM 770 C CA . ILE A 1 105 ? 18.900 9.517 15.383 1.00 27.01 168 ILE A CA 1
ATOM 771 C C . ILE A 1 105 ? 19.709 8.938 16.551 1.00 27.58 168 ILE A C 1
ATOM 772 O O . ILE A 1 105 ? 19.699 9.506 17.661 1.00 26.14 168 ILE A O 1
ATOM 777 N N . ASN A 1 106 ? 20.425 7.833 16.303 1.00 26.49 169 ASN A N 1
ATOM 778 C CA . ASN A 1 106 ? 21.248 7.174 17.329 1.00 27.21 169 ASN A CA 1
ATOM 779 C C . ASN A 1 106 ? 22.264 8.138 17.921 1.00 28.12 169 ASN A C 1
ATOM 780 O O . ASN A 1 106 ? 22.576 8.159 19.141 1.00 27.67 169 ASN A O 1
ATOM 785 N N . ASN A 1 107 ? 22.801 8.935 17.032 1.00 29.48 170 ASN A N 1
ATOM 786 C CA . ASN A 1 107 ? 23.787 9.897 17.411 1.00 31.09 170 ASN A CA 1
ATOM 787 C C . ASN A 1 107 ? 23.210 10.995 18.298 1.00 31.53 170 ASN A C 1
ATOM 788 O O . ASN A 1 107 ? 23.764 11.340 19.348 1.00 31.05 170 ASN A O 1
ATOM 793 N N . TYR A 1 108 ? 22.096 11.549 17.854 1.00 31.04 171 TYR A N 1
ATOM 794 C CA . TYR A 1 108 ? 21.416 12.565 18.630 1.00 31.35 171 TYR A CA 1
ATOM 795 C C . TYR A 1 108 ? 21.048 12.018 19.993 1.00 30.83 171 TYR A C 1
ATOM 796 O O . TYR A 1 108 ? 21.244 12.701 20.994 1.00 29.94 171 TYR A O 1
ATOM 805 N N . ALA A 1 109 ? 20.526 10.789 20.043 1.00 29.92 172 ALA A N 1
ATOM 806 C CA . ALA A 1 109 ? 20.095 10.211 21.327 1.00 29.95 172 ALA A CA 1
ATOM 807 C C . ALA A 1 109 ? 21.229 10.119 22.357 1.00 30.70 172 ALA A C 1
ATOM 808 O O . ALA A 1 109 ? 21.052 10.415 23.548 1.00 31.24 172 ALA A O 1
ATOM 810 N N . LYS A 1 110 ? 22.389 9.665 21.914 1.00 31.32 173 LYS A N 1
ATOM 811 C CA . LYS A 1 110 ? 23.519 9.572 22.806 1.00 31.99 173 LYS A CA 1
ATOM 812 C C . LYS A 1 110 ? 23.897 1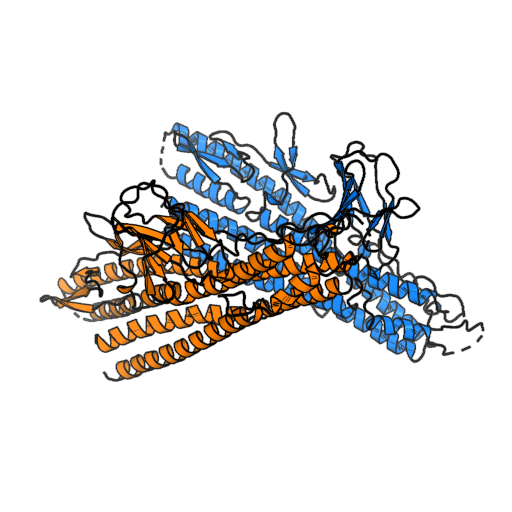0.995 23.270 1.00 32.99 173 LYS A C 1
ATOM 813 O O . LYS A 1 110 ? 24.148 11.224 24.462 1.00 33.34 173 LYS A O 1
ATOM 819 N N . GLN A 1 111 ? 23.909 11.950 22.350 1.00 33.42 174 GLN A N 1
ATOM 820 C CA . GLN A 1 111 ? 24.262 13.322 22.713 1.00 34.97 174 GLN A CA 1
ATOM 821 C C . GLN A 1 111 ? 23.326 13.857 23.762 1.00 34.83 174 GLN A C 1
ATOM 822 O O . GLN A 1 111 ? 23.764 14.424 24.763 1.00 35.27 174 GLN A O 1
ATOM 828 N N . ILE A 1 112 ? 22.028 13.656 23.554 1.00 34.31 175 ILE A N 1
ATOM 829 C CA . ILE A 1 112 ? 21.046 14.123 24.511 1.00 33.68 175 ILE A CA 1
ATOM 830 C C . ILE A 1 112 ? 21.169 13.500 25.899 1.00 34.73 175 ILE A C 1
ATOM 831 O O . ILE A 1 112 ? 20.994 14.206 26.906 1.00 33.57 175 ILE A O 1
ATOM 836 N N . ALA A 1 113 ? 21.465 12.192 25.947 1.00 34.95 176 ALA A N 1
ATOM 837 C CA . ALA A 1 113 ? 21.630 11.489 27.215 1.00 35.34 176 ALA A CA 1
ATOM 838 C C . ALA A 1 113 ? 22.829 12.014 28.001 1.00 35.42 176 ALA A C 1
ATOM 839 O O . ALA A 1 113 ? 22.760 12.150 29.216 1.00 34.74 176 ALA A O 1
ATOM 841 N N . ASN A 1 114 ? 23.927 12.261 27.298 1.00 36.04 177 ASN A N 1
ATOM 842 C CA . ASN A 1 114 ? 25.124 12.825 27.909 1.00 37.79 177 ASN A CA 1
ATOM 843 C C . ASN A 1 114 ? 24.849 14.248 28.452 1.00 38.19 177 ASN A C 1
ATOM 844 O O . ASN A 1 114 ? 25.255 14.574 29.565 1.00 38.36 177 ASN A O 1
ATOM 849 N N . LEU A 1 115 ? 24.110 15.051 27.690 1.00 38.10 178 LEU A N 1
ATOM 850 C CA . LEU A 1 115 ? 23.704 16.382 28.145 1.00 39.47 178 LEU A CA 1
ATOM 851 C C . LEU A 1 115 ? 22.802 16.266 29.368 1.00 39.69 178 LEU A C 1
ATOM 852 O O . LEU A 1 115 ? 22.976 17.008 30.328 1.00 39.06 178 LEU A O 1
ATOM 857 N N . ASN A 1 116 ? 21.852 15.329 29.337 1.00 40.22 179 ASN A N 1
ATOM 858 C CA . ASN A 1 116 ? 21.011 15.067 30.512 1.00 41.40 179 ASN A CA 1
ATOM 859 C C . ASN A 1 116 ? 21.856 14.802 31.763 1.00 41.96 179 ASN A C 1
ATOM 860 O O . ASN A 1 116 ? 21.490 15.184 32.876 1.00 41.00 179 ASN A O 1
ATOM 865 N N . ASP A 1 117 ? 22.958 14.090 31.569 1.00 43.57 180 ASP A N 1
ATOM 866 C CA . ASP A 1 117 ? 23.845 13.747 32.667 1.00 45.81 180 ASP A CA 1
ATOM 867 C C . ASP A 1 117 ? 24.612 14.969 33.196 1.00 47.00 180 ASP A C 1
ATOM 868 O O . ASP A 1 117 ? 24.651 15.204 34.394 1.00 46.72 180 ASP A O 1
ATOM 873 N N . GLN A 1 118 ? 25.200 15.747 32.295 1.00 49.05 181 GLN A N 1
ATOM 874 C CA . GLN A 1 118 ? 25.921 16.949 32.680 1.00 52.07 181 GLN A CA 1
ATOM 875 C C . GLN A 1 118 ? 24.995 17.885 33.433 1.00 53.49 181 GLN A C 1
ATOM 876 O O . GLN A 1 118 ? 25.347 18.427 34.481 1.00 53.04 181 GLN A O 1
ATOM 882 N N . ILE A 1 119 ? 23.804 18.070 32.879 1.00 55.26 182 ILE A N 1
ATOM 883 C CA . ILE A 1 119 ? 22.839 18.979 33.464 1.00 57.43 182 ILE A CA 1
ATOM 884 C C . ILE A 1 119 ? 22.425 18.552 34.858 1.00 58.95 182 ILE A C 1
ATOM 885 O O . ILE A 1 119 ? 22.333 19.382 35.767 1.00 59.03 182 ILE A O 1
ATOM 890 N N . SER A 1 120 ? 22.200 17.255 35.024 1.00 60.40 183 SER A N 1
ATOM 891 C CA . SER A 1 120 ? 21.769 16.720 36.300 1.00 62.25 183 SER A CA 1
ATOM 892 C C . SER A 1 120 ? 22.781 16.939 37.421 1.00 63.48 183 SER A C 1
ATOM 893 O O . SER A 1 120 ? 22.417 16.900 38.594 1.00 63.65 183 SER A O 1
ATOM 896 N N . ARG A 1 121 ? 24.042 17.160 37.064 1.00 64.98 184 ARG A N 1
ATOM 897 C CA . ARG A 1 121 ? 25.082 17.365 38.073 1.00 66.72 184 ARG A CA 1
ATOM 898 C C . ARG A 1 121 ? 25.189 18.823 38.541 1.00 68.44 184 ARG A C 1
ATOM 899 O O . ARG A 1 121 ? 25.452 19.093 39.710 1.00 68.76 184 ARG A O 1
ATOM 907 N N . MET A 1 122 ? 24.977 19.770 37.638 1.00 70.45 185 MET A N 1
ATOM 908 C CA . MET A 1 122 ? 24.964 21.166 38.047 1.00 72.35 185 MET A CA 1
ATOM 909 C C . MET A 1 122 ? 23.769 21.402 38.949 1.00 73.23 185 MET A C 1
ATOM 910 O O . MET A 1 122 ? 23.880 22.059 39.982 1.00 73.38 185 MET A O 1
ATOM 915 N N . THR A 1 123 ? 22.632 20.846 38.539 1.00 74.52 186 THR A N 1
ATOM 916 C CA . THR A 1 123 ? 21.379 20.910 39.284 1.00 75.64 186 THR A CA 1
ATOM 917 C C . THR A 1 123 ? 21.532 20.437 40.728 1.00 76.01 186 THR A C 1
ATOM 918 O O . THR A 1 123 ? 20.582 19.915 41.326 1.00 76.48 186 THR A O 1
ATOM 922 N N . ASN A 1 132 ? 22.435 27.382 31.571 1.00 68.71 195 ASN A N 1
ATOM 923 C CA . ASN A 1 132 ? 21.594 28.044 30.532 1.00 68.55 195 ASN A CA 1
ATOM 924 C C . ASN A 1 132 ? 21.905 27.559 29.120 1.00 67.85 195 ASN A C 1
ATOM 925 O O . ASN A 1 132 ? 21.005 27.303 28.322 1.00 67.87 195 ASN A O 1
ATOM 930 N N . ASP A 1 133 ? 23.187 27.434 28.817 1.00 66.83 196 ASP A N 1
ATOM 931 C CA . ASP A 1 133 ? 23.597 27.007 27.493 1.00 66.19 196 ASP A CA 1
ATOM 932 C C . ASP A 1 133 ? 23.400 25.491 27.268 1.00 65.20 196 ASP A C 1
ATOM 933 O O . ASP A 1 133 ? 23.039 25.066 26.169 1.00 64.97 196 ASP A O 1
ATOM 938 N N . LEU A 1 134 ? 23.631 24.688 28.305 1.00 63.79 197 LEU A N 1
ATOM 939 C CA . LEU A 1 134 ? 23.435 23.250 28.204 1.00 62.28 197 LEU A CA 1
ATOM 940 C C . LEU A 1 134 ? 21.950 22.994 27.999 1.00 61.65 197 LEU A C 1
ATOM 941 O O . LEU A 1 134 ? 21.570 22.116 27.243 1.00 61.42 197 LEU A O 1
ATOM 946 N N . LEU A 1 135 ? 21.109 23.799 28.642 1.00 60.41 198 LEU A N 1
ATOM 947 C CA . LEU A 1 135 ? 19.671 23.651 28.478 1.00 59.65 198 LEU A CA 1
ATOM 948 C C . LEU A 1 135 ? 19.275 23.924 27.027 1.00 58.65 198 LEU A C 1
ATOM 949 O O . LEU A 1 135 ? 18.376 23.267 26.478 1.00 58.55 198 LEU A O 1
ATOM 954 N N . ASP A 1 136 ? 19.998 24.858 26.412 1.00 57.13 199 ASP A N 1
ATOM 955 C CA . ASP A 1 136 ? 19.783 25.280 25.026 1.00 55.98 199 ASP A CA 1
ATOM 956 C C . ASP A 1 136 ? 20.321 24.236 24.042 1.00 54.04 199 ASP A C 1
ATOM 957 O O . ASP A 1 136 ? 19.670 23.907 23.068 1.00 53.30 199 ASP A O 1
ATOM 962 N N . GLN A 1 137 ? 21.539 23.769 24.285 1.00 52.19 200 GLN A N 1
ATOM 963 C CA . GLN A 1 137 ? 22.142 22.717 23.480 1.00 51.18 200 GLN A CA 1
ATOM 964 C C . GLN A 1 137 ? 21.244 21.464 23.427 1.00 48.75 200 GLN A C 1
ATOM 965 O O . GLN A 1 137 ? 21.095 20.848 22.385 1.00 49.15 200 GLN A O 1
ATOM 971 N N . ARG A 1 138 ? 20.675 21.093 24.562 1.00 46.19 201 ARG A N 1
ATOM 972 C CA . ARG A 1 138 ? 19.818 19.923 24.654 1.00 44.19 201 ARG A CA 1
ATOM 973 C C . ARG A 1 138 ? 18.542 20.159 23.870 1.00 43.33 201 ARG A C 1
ATOM 974 O O . ARG A 1 138 ? 18.117 19.298 23.076 1.00 42.75 201 ARG A O 1
ATOM 982 N N . ASP A 1 139 ? 17.936 21.326 24.087 1.00 41.34 202 ASP A N 1
ATOM 983 C CA . ASP A 1 139 ? 16.723 21.683 23.376 1.00 40.89 202 ASP A CA 1
ATOM 984 C C . ASP A 1 139 ? 16.935 21.698 21.847 1.00 39.94 202 ASP A C 1
ATOM 985 O O . ASP A 1 139 ? 16.104 21.230 21.089 1.00 39.67 202 ASP A O 1
ATOM 990 N N . GLN A 1 140 ? 18.064 22.201 21.398 1.00 38.84 203 GLN A N 1
ATOM 991 C CA . GLN A 1 140 ? 18.332 22.218 19.970 1.00 39.15 203 GLN A CA 1
ATOM 992 C C . GLN A 1 140 ? 18.488 20.790 19.401 1.00 37.48 203 GLN A C 1
ATOM 993 O O . GLN A 1 140 ? 17.991 20.481 18.315 1.00 35.97 203 GLN A O 1
ATOM 999 N N . LEU A 1 141 ? 19.189 19.932 20.138 1.00 36.45 204 LEU A N 1
ATOM 1000 C CA . LEU A 1 141 ? 19.392 18.555 19.710 1.00 35.50 204 LEU A CA 1
ATOM 1001 C C . LEU A 1 141 ? 18.073 17.816 19.646 1.00 34.42 204 LEU A C 1
ATOM 1002 O O . LEU A 1 141 ? 17.834 17.051 18.731 1.00 33.93 204 LEU A O 1
ATOM 1007 N N . VAL A 1 142 ? 17.215 18.072 20.621 1.00 34.17 205 VAL A N 1
ATOM 1008 C CA . VAL A 1 142 ? 15.911 17.437 20.699 1.00 33.92 205 VAL A CA 1
ATOM 1009 C C . VAL A 1 142 ? 15.078 17.804 19.480 1.00 34.43 205 VAL A C 1
ATOM 1010 O O . VAL A 1 142 ? 14.422 16.934 18.872 1.00 33.89 205 VAL A O 1
ATOM 1014 N N . SER A 1 143 ? 15.124 19.076 19.100 1.00 33.21 206 SER A N 1
ATOM 1015 C CA . SER A 1 143 ? 14.367 19.533 17.943 1.00 33.01 206 SER A CA 1
ATOM 1016 C C . SER A 1 143 ? 14.893 18.926 16.619 1.00 31.95 206 SER A C 1
ATOM 1017 O O . SER A 1 143 ? 14.122 18.587 15.738 1.00 30.77 206 SER A O 1
ATOM 1020 N N . GLU A 1 144 ? 16.201 18.784 16.501 1.00 32.18 207 GLU A N 1
ATOM 1021 C CA . GLU A 1 144 ? 16.769 18.189 15.303 1.00 33.14 207 GLU A CA 1
ATOM 1022 C C . GLU A 1 144 ? 16.412 16.714 15.169 1.00 32.26 207 GLU A C 1
ATOM 1023 O O . GLU A 1 144 ? 16.168 16.255 14.077 1.00 32.55 207 GLU A O 1
ATOM 1029 N N . LEU A 1 145 ? 16.382 15.996 16.286 1.00 31.64 208 LEU A N 1
ATOM 1030 C CA . LEU A 1 145 ? 16.019 14.579 16.318 1.00 31.01 208 LEU A CA 1
ATOM 1031 C C . LEU A 1 145 ? 14.549 14.406 15.951 1.00 30.77 208 LEU A C 1
ATOM 1032 O O . LEU A 1 145 ? 14.185 13.587 15.085 1.00 29.25 208 LEU A O 1
ATOM 1037 N N . ASN A 1 146 ? 13.704 15.213 16.600 1.00 30.05 209 ASN A N 1
ATOM 1038 C CA . ASN A 1 146 ? 12.275 15.229 16.315 1.00 28.63 209 ASN A CA 1
ATOM 1039 C C . ASN A 1 146 ? 11.937 15.617 14.865 1.00 28.14 209 ASN A C 1
ATOM 1040 O O . ASN A 1 146 ? 10.831 15.356 14.395 1.00 27.98 209 ASN A O 1
ATOM 1045 N N . LYS A 1 147 ? 12.872 16.250 14.161 1.00 27.98 210 LYS A N 1
ATOM 1046 C CA . LYS A 1 147 ? 12.681 16.501 12.729 1.00 28.53 210 LYS A CA 1
ATOM 1047 C C . LYS A 1 147 ? 12.748 15.194 11.927 1.00 28.55 210 LYS A C 1
ATOM 1048 O O . LYS A 1 147 ? 12.099 15.059 10.895 1.00 28.79 210 LYS A O 1
ATOM 1054 N N . ILE A 1 148 ? 13.568 14.253 12.392 1.00 28.50 211 ILE A N 1
ATOM 1055 C CA . ILE A 1 148 ? 13.762 12.971 11.703 1.00 27.64 211 ILE A CA 1
ATOM 1056 C C . ILE A 1 148 ? 12.648 12.000 12.044 1.00 27.43 211 ILE A C 1
ATOM 1057 O O . ILE A 1 148 ? 12.026 11.444 11.168 1.00 26.67 211 ILE A O 1
ATOM 1062 N N . VAL A 1 149 ? 12.427 11.778 13.331 1.00 26.89 212 VAL A N 1
ATOM 1063 C CA . VAL A 1 149 ? 11.359 10.900 13.766 1.00 27.44 212 VAL A CA 1
ATOM 1064 C C . VAL A 1 149 ? 10.673 11.527 14.975 1.00 28.06 212 VAL A C 1
ATOM 1065 O O . VAL A 1 149 ? 11.322 12.119 15.825 1.00 29.10 212 VAL A O 1
ATOM 1069 N N . GLY A 1 150 ? 9.367 11.400 15.059 1.00 28.61 213 GLY A N 1
ATOM 1070 C CA . GLY A 1 150 ? 8.649 12.019 16.155 1.00 29.87 213 GLY A CA 1
ATOM 1071 C C . GLY A 1 150 ? 8.976 11.439 17.518 1.00 31.38 213 GLY A C 1
ATOM 1072 O O . GLY A 1 150 ? 8.955 10.215 17.716 1.00 30.46 213 GLY A O 1
ATOM 1073 N N . VAL A 1 151 ? 9.300 12.322 18.458 1.00 31.67 214 VAL A N 1
ATOM 1074 C CA . VAL A 1 151 ? 9.551 11.904 19.823 1.00 33.49 214 VAL A CA 1
ATOM 1075 C C . VAL A 1 151 ? 8.783 12.823 20.776 1.00 34.11 214 VAL A C 1
ATOM 1076 O O . VAL A 1 151 ? 8.742 14.027 20.574 1.00 33.34 214 VAL A O 1
ATOM 1080 N N . GLU A 1 152 ? 8.173 12.253 21.807 1.00 34.58 215 GLU A N 1
ATOM 1081 C CA . GLU A 1 152 ? 7.577 13.091 22.835 1.00 36.15 215 GLU A CA 1
ATOM 1082 C C . GLU A 1 152 ? 8.549 13.352 23.985 1.00 35.77 215 GLU A C 1
ATOM 1083 O O . GLU A 1 152 ? 9.188 12.431 24.506 1.00 34.81 215 GLU A O 1
ATOM 1089 N N . VAL A 1 153 ? 8.696 14.624 24.340 1.00 35.58 216 VAL A N 1
ATOM 1090 C CA . VAL A 1 153 ? 9.494 14.987 25.498 1.00 35.42 216 VAL A CA 1
ATOM 1091 C C . VAL A 1 153 ? 8.694 14.835 26.797 1.00 35.30 216 VAL A C 1
ATOM 1092 O O . VAL A 1 153 ? 7.500 15.140 26.847 1.00 35.64 216 VAL A O 1
ATOM 1096 N N . SER A 1 154 ? 9.339 14.282 27.822 1.00 35.87 217 SER A N 1
ATOM 1097 C CA . SER A 1 154 ? 8.766 14.260 29.161 1.00 36.13 217 SER A CA 1
ATOM 1098 C C . SER A 1 154 ? 9.924 14.613 30.094 1.00 37.72 217 SER A C 1
ATOM 1099 O O . SER A 1 154 ? 11.088 14.476 29.719 1.00 36.72 217 SER A O 1
ATOM 1102 N N . VAL A 1 155 ? 9.633 15.139 31.274 1.00 39.25 218 VAL A N 1
ATOM 1103 C CA . VAL A 1 155 ? 10.720 15.461 32.190 1.00 41.71 218 VAL A CA 1
ATOM 1104 C C . VAL A 1 155 ? 10.506 14.768 33.541 1.00 42.79 218 VAL A C 1
ATOM 1105 O O . VAL A 1 155 ? 9.371 14.659 34.009 1.00 41.68 218 VAL A O 1
ATOM 1109 N N . GLN A 1 156 ? 11.595 14.261 34.116 1.00 45.36 219 GLN A N 1
ATOM 1110 C CA . GLN A 1 156 ? 11.593 13.623 35.438 1.00 49.10 219 GLN A CA 1
ATOM 1111 C C . GLN A 1 156 ? 12.037 14.647 36.477 1.00 50.60 219 GLN A C 1
ATOM 1112 O O . GLN A 1 156 ? 12.617 15.678 36.120 1.00 51.38 219 GLN A O 1
ATOM 1118 N N . ASP A 1 157 ? 11.827 14.342 37.759 1.00 53.07 220 ASP A N 1
ATOM 1119 C CA . ASP A 1 157 ? 12.306 15.235 38.824 1.00 54.77 220 ASP A CA 1
ATOM 1120 C C . ASP A 1 157 ? 13.804 15.273 38.714 1.00 55.06 220 ASP A C 1
ATOM 1121 O O . ASP A 1 157 ? 14.447 14.243 38.470 1.00 56.33 220 ASP A O 1
ATOM 1126 N N . GLY A 1 158 ? 14.369 16.457 38.880 1.00 54.85 221 GLY A N 1
ATOM 1127 C CA . GLY A 1 158 ? 15.787 16.630 38.651 1.00 54.29 221 GLY A CA 1
ATOM 1128 C C . GLY A 1 158 ? 15.887 17.317 37.305 1.00 53.86 221 GLY A C 1
ATOM 1129 O O . GLY A 1 158 ? 16.947 17.798 36.920 1.00 54.83 221 GLY A O 1
ATOM 1130 N N . GLY A 1 159 ? 14.773 17.334 36.572 1.00 53.16 222 GLY A N 1
ATOM 1131 C CA . GLY A 1 159 ? 14.706 18.039 35.304 1.00 51.60 222 GLY A CA 1
ATOM 1132 C C . GLY A 1 159 ? 15.303 17.315 34.106 1.00 50.37 222 GLY A C 1
ATOM 1133 O O . GLY A 1 159 ? 15.669 17.938 33.107 1.00 50.87 222 GLY A O 1
ATOM 1134 N N . THR A 1 160 ? 15.391 15.999 34.188 1.00 48.48 223 THR A N 1
ATOM 1135 C CA . THR A 1 160 ? 15.961 15.240 33.095 1.00 46.13 223 THR A CA 1
ATOM 1136 C C . THR A 1 160 ? 14.920 14.875 32.032 1.00 43.82 223 THR A C 1
ATOM 1137 O O . THR A 1 160 ? 13.755 14.620 32.322 1.00 43.30 223 THR A O 1
ATOM 1141 N N . TYR A 1 161 ? 15.350 14.889 30.783 1.00 41.87 224 TYR A N 1
ATOM 1142 C CA . TYR A 1 161 ? 14.449 14.620 29.681 1.00 40.19 224 TYR A CA 1
ATOM 1143 C C . TYR A 1 161 ? 14.357 13.170 29.292 1.00 38.54 224 TYR A C 1
ATOM 1144 O O . TYR A 1 161 ? 15.370 12.505 29.142 1.00 37.36 224 TYR A O 1
ATOM 1153 N N . ASN A 1 162 ? 13.129 12.702 29.104 1.00 36.99 225 ASN A N 1
ATOM 1154 C CA . ASN A 1 162 ? 12.895 11.452 28.419 1.00 35.92 225 ASN A CA 1
ATOM 1155 C C . ASN A 1 162 ? 12.345 11.782 27.016 1.00 35.10 225 ASN A C 1
ATOM 1156 O O . ASN A 1 162 ? 11.547 12.723 26.835 1.00 34.72 225 ASN A O 1
ATOM 1161 N N . LEU A 1 163 ? 12.775 10.978 26.041 1.00 32.62 226 LEU A N 1
ATOM 1162 C CA . LEU A 1 163 ? 12.320 11.080 24.656 1.00 31.02 226 LEU A CA 1
ATOM 1163 C C . LEU A 1 163 ? 11.725 9.733 24.282 1.00 30.40 226 LEU A C 1
ATOM 1164 O O . LEU A 1 163 ? 12.426 8.682 24.228 1.00 29.60 226 LEU A O 1
ATOM 1169 N N . THR A 1 164 ? 10.432 9.747 24.018 1.00 30.10 227 THR A N 1
ATOM 1170 C CA . THR A 1 164 ? 9.703 8.503 23.787 1.00 29.61 227 THR A CA 1
ATOM 1171 C C . THR A 1 164 ? 9.028 8.547 22.438 1.00 29.44 227 THR A C 1
ATOM 1172 O O . THR A 1 164 ? 8.344 9.515 22.126 1.00 27.70 227 THR A O 1
ATOM 1176 N N . MET A 1 165 ? 9.196 7.483 21.653 1.00 28.73 228 MET A N 1
ATOM 1177 C CA . MET A 1 165 ? 8.620 7.403 20.324 1.00 28.48 228 MET A CA 1
ATOM 1178 C C . MET A 1 165 ? 7.177 7.026 20.453 1.00 29.07 228 MET A C 1
ATOM 1179 O O . MET A 1 165 ? 6.744 6.641 21.534 1.00 29.35 228 MET A O 1
ATOM 1184 N N . ALA A 1 166 ? 6.439 7.103 19.349 1.00 29.88 229 ALA A N 1
ATOM 1185 C CA . ALA A 1 166 ? 5.022 6.701 19.328 1.00 29.90 229 ALA A CA 1
ATOM 1186 C C . ALA A 1 166 ? 4.728 5.259 19.773 1.00 30.46 229 ALA A C 1
ATOM 1187 O O . ALA A 1 166 ? 3.698 4.988 20.430 1.00 28.19 229 ALA A O 1
ATOM 1189 N N . ASN A 1 167 ? 5.599 4.316 19.400 1.00 30.15 230 ASN A N 1
ATOM 1190 C CA . ASN A 1 167 ? 5.400 2.923 19.795 1.00 30.58 230 ASN A CA 1
ATOM 1191 C C . ASN A 1 167 ? 5.807 2.674 21.250 1.00 29.91 230 ASN A C 1
ATOM 1192 O O . ASN A 1 167 ? 5.834 1.532 21.722 1.00 29.75 230 ASN A O 1
ATOM 1197 N N . GLY A 1 168 ? 6.162 3.738 21.957 1.00 29.52 231 GLY A N 1
ATOM 1198 C CA . GLY A 1 168 ? 6.622 3.593 23.326 1.00 28.67 231 GLY A CA 1
ATOM 1199 C C . GLY A 1 168 ? 8.109 3.378 23.543 1.00 28.88 231 GLY A C 1
ATOM 1200 O O . GLY A 1 168 ? 8.527 3.289 24.692 1.00 30.06 231 GLY A O 1
ATOM 1201 N N . TYR A 1 169 ? 8.919 3.290 22.485 1.00 28.24 232 TYR A N 1
ATOM 1202 C CA . TYR A 1 169 ? 10.372 3.076 22.641 1.00 27.74 232 TYR A CA 1
ATOM 1203 C C . TYR A 1 169 ? 11.067 4.271 23.282 1.00 28.15 232 TYR A C 1
ATOM 1204 O O . TYR A 1 169 ? 11.008 5.388 22.728 1.00 28.76 232 TYR A O 1
ATOM 1213 N N . THR A 1 170 ? 11.755 4.049 24.403 1.00 27.75 233 THR A N 1
ATOM 1214 C CA . THR A 1 170 ? 12.395 5.150 25.117 1.00 26.94 233 THR A CA 1
ATOM 1215 C C . THR A 1 170 ? 13.784 5.378 24.631 1.00 27.09 233 THR A C 1
ATOM 1216 O O . THR A 1 170 ? 14.750 4.830 25.179 1.00 27.02 233 THR A O 1
ATOM 1220 N N . LEU A 1 171 ? 13.876 6.208 23.601 1.00 27.67 234 LEU A N 1
ATOM 1221 C CA . LEU A 1 171 ? 15.111 6.544 22.938 1.00 28.28 234 LEU A CA 1
ATOM 1222 C C . LEU A 1 171 ? 16.069 7.239 23.886 1.00 28.66 234 LEU A C 1
ATOM 1223 O O . LEU A 1 171 ? 17.279 7.023 23.791 1.00 28.47 234 LEU A O 1
ATOM 1228 N N . VAL A 1 172 ? 15.528 8.088 24.763 1.00 29.03 235 VAL A N 1
ATOM 1229 C CA . VAL A 1 172 ? 16.324 8.748 25.819 1.00 29.78 235 VAL A CA 1
ATOM 1230 C C . VAL A 1 172 ? 15.647 8.636 27.201 1.00 29.97 235 VAL A C 1
ATOM 1231 O O . VAL A 1 172 ? 14.484 8.989 27.369 1.00 30.07 235 VAL A O 1
ATOM 1235 N N . GLN A 1 173 ? 16.348 8.008 28.151 1.00 31.33 236 GLN A N 1
ATOM 1236 C CA . GLN A 1 173 ? 15.824 7.818 29.492 1.00 31.92 236 GLN A CA 1
ATOM 1237 C C . GLN A 1 173 ? 16.820 8.425 30.470 1.00 32.84 236 GLN A C 1
ATOM 1238 O O . GLN A 1 173 ? 17.696 7.734 31.027 1.00 33.30 236 GLN A O 1
ATOM 1244 N N . GLY A 1 174 ? 16.713 9.736 30.658 1.00 33.67 237 GLY A N 1
ATOM 1245 C CA . GLY A 1 174 ? 17.699 10.441 31.474 1.00 33.12 237 GLY A CA 1
ATOM 1246 C C . GLY A 1 174 ? 19.086 10.241 30.904 1.00 32.52 237 GLY A C 1
ATOM 1247 O O . GLY A 1 174 ? 19.308 10.575 29.763 1.00 32.82 237 GLY A O 1
ATOM 1248 N N . SER A 1 175 ? 20.008 9.699 31.701 1.00 32.94 238 SER A N 1
ATOM 1249 C CA . SER A 1 175 ? 21.385 9.452 31.286 1.00 33.78 238 SER A CA 1
ATOM 1250 C C . SER A 1 175 ? 21.548 8.279 30.346 1.00 32.63 238 SER A C 1
ATOM 1251 O O . SER A 1 175 ? 22.663 8.013 29.912 1.00 32.60 238 SER A O 1
ATOM 1254 N N . THR A 1 176 ? 20.461 7.566 30.059 1.00 32.22 239 THR A N 1
ATOM 1255 C CA . THR A 1 176 ? 20.530 6.407 29.158 1.00 32.17 239 THR A CA 1
ATOM 1256 C C . THR A 1 176 ? 19.999 6.676 27.774 1.00 31.16 239 THR A C 1
ATOM 1257 O O . THR A 1 176 ? 18.909 7.207 27.606 1.00 30.70 239 THR A O 1
ATOM 1261 N N . ALA A 1 177 ? 20.790 6.319 26.774 1.00 30.16 240 ALA A N 1
ATOM 1262 C CA . ALA A 1 177 ? 20.347 6.426 25.398 1.00 30.10 240 ALA A CA 1
ATOM 1263 C C . ALA A 1 177 ? 20.183 5.003 24.860 1.00 29.94 240 ALA A C 1
ATOM 1264 O O . ALA A 1 177 ? 20.982 4.094 25.183 1.00 29.50 240 ALA A O 1
ATOM 1266 N N . ARG A 1 178 ? 19.158 4.811 24.044 1.00 29.07 241 ARG A N 1
ATOM 1267 C CA . ARG A 1 178 ? 18.956 3.536 23.384 1.00 29.05 241 ARG A CA 1
ATOM 1268 C C . ARG A 1 178 ? 19.094 3.818 21.901 1.00 29.15 241 ARG A C 1
ATOM 1269 O O . ARG A 1 178 ? 19.190 4.980 21.514 1.00 29.86 241 ARG A O 1
ATOM 1277 N N . GLN A 1 179 ? 19.084 2.778 21.078 1.00 27.86 242 GLN A N 1
ATOM 1278 C CA . GLN A 1 179 ? 19.340 2.947 19.674 1.00 28.15 242 GLN A CA 1
ATOM 1279 C C . GLN A 1 179 ? 18.321 2.195 18.824 1.00 27.89 242 GLN A C 1
ATOM 1280 O O . GLN A 1 179 ? 17.646 1.278 19.305 1.00 27.31 242 GLN A O 1
ATOM 1286 N N . LEU A 1 180 ? 18.233 2.608 17.567 1.00 26.68 243 LEU A N 1
ATOM 1287 C CA . LEU A 1 180 ? 17.421 1.922 16.582 1.00 26.61 243 LEU A CA 1
ATOM 1288 C C . LEU A 1 180 ? 18.410 1.246 15.628 1.00 26.74 243 LEU A C 1
ATOM 1289 O O . LEU A 1 180 ? 19.618 1.470 15.715 1.00 24.57 243 LEU A O 1
ATOM 1294 N N . ALA A 1 181 ? 17.888 0.442 14.708 1.00 26.74 244 ALA A N 1
ATOM 1295 C CA . ALA A 1 181 ? 18.729 -0.207 13.725 1.00 27.01 244 ALA A CA 1
ATOM 1296 C C . ALA A 1 181 ? 17.981 -0.247 12.415 1.00 26.29 244 ALA A C 1
ATOM 1297 O O . ALA A 1 181 ? 16.763 -0.365 12.432 1.00 25.62 244 ALA A O 1
ATOM 1299 N N . ALA A 1 182 ? 18.714 -0.069 11.311 1.00 25.93 245 ALA A N 1
ATOM 1300 C CA . ALA A 1 182 ? 18.183 -0.152 9.959 1.00 26.78 245 ALA A CA 1
ATOM 1301 C C . ALA A 1 182 ? 18.450 -1.581 9.534 1.00 27.31 245 ALA A C 1
ATOM 1302 O O . ALA A 1 182 ? 19.594 -2.012 9.509 1.00 27.84 245 ALA A O 1
ATOM 1304 N N . VAL A 1 183 ? 17.392 -2.316 9.238 1.00 27.89 246 VAL A N 1
ATOM 1305 C CA . VAL A 1 183 ? 17.497 -3.745 8.968 1.00 28.30 246 VAL A CA 1
ATOM 1306 C C . VAL A 1 183 ? 16.613 -4.117 7.786 1.00 27.99 246 VAL A C 1
ATOM 1307 O O . VAL A 1 183 ? 15.625 -3.444 7.513 1.00 27.70 246 VAL A O 1
ATOM 1311 N N . PRO A 1 184 ? 16.945 -5.210 7.096 1.00 28.33 247 PRO A N 1
ATOM 1312 C CA . PRO A 1 184 ? 16.081 -5.710 6.019 1.00 28.25 247 PRO A CA 1
ATOM 1313 C C . PRO A 1 184 ? 14.727 -6.065 6.595 1.00 28.47 247 PRO A C 1
ATOM 1314 O O . PRO A 1 184 ? 14.655 -6.664 7.658 1.00 27.71 247 PRO A O 1
ATOM 1318 N N . SER A 1 185 ? 13.653 -5.672 5.936 1.00 28.63 248 SER A N 1
ATOM 1319 C CA . SER A 1 185 ? 12.350 -5.978 6.476 1.00 29.01 248 SER A CA 1
ATOM 1320 C C . SER A 1 185 ? 12.091 -7.488 6.426 1.00 30.82 248 SER A C 1
ATOM 1321 O O . SER A 1 185 ? 12.553 -8.191 5.508 1.00 29.18 248 SER A O 1
ATOM 1324 N N . SER A 1 186 ? 11.321 -7.979 7.393 1.00 30.33 249 SER A N 1
ATOM 1325 C CA . SER A 1 186 ? 10.999 -9.402 7.391 1.00 31.32 249 SER A CA 1
ATOM 1326 C C . SER A 1 186 ? 10.140 -9.805 6.174 1.00 30.72 249 SER A C 1
ATOM 1327 O O . SER A 1 186 ? 10.289 -10.900 5.658 1.00 30.24 249 SER A O 1
ATOM 1330 N N . ALA A 1 187 ? 9.294 -8.909 5.670 1.00 30.43 250 ALA A N 1
ATOM 1331 C CA . ALA A 1 187 ? 8.448 -9.276 4.543 1.00 30.75 250 ALA A CA 1
ATOM 1332 C C . ALA A 1 187 ? 9.194 -9.179 3.206 1.00 31.70 250 ALA A C 1
ATOM 1333 O O . ALA A 1 187 ? 8.841 -9.820 2.222 1.00 31.15 250 ALA A O 1
ATOM 1335 N N . ASP A 1 188 ? 10.258 -8.391 3.186 1.00 31.97 251 ASP A N 1
ATOM 1336 C CA . ASP A 1 188 ? 10.928 -8.110 1.941 1.00 32.05 251 ASP A CA 1
ATOM 1337 C C . ASP A 1 188 ? 12.372 -7.864 2.204 1.00 32.63 251 ASP A C 1
ATOM 1338 O O . ASP A 1 188 ? 12.748 -6.836 2.756 1.00 33.27 251 ASP A O 1
ATOM 1343 N N . PRO A 1 189 ? 13.195 -8.804 1.755 1.00 34.14 252 PRO A N 1
ATOM 1344 C CA . PRO A 1 189 ? 14.617 -8.797 2.032 1.00 34.50 252 PRO A CA 1
ATOM 1345 C C . PRO A 1 189 ? 15.337 -7.670 1.300 1.00 35.18 252 PRO A C 1
ATOM 1346 O O . PRO A 1 189 ? 16.458 -7.327 1.681 1.00 34.66 252 PRO A O 1
ATOM 1350 N N . THR A 1 190 ? 14.722 -7.108 0.265 1.00 34.99 253 THR A N 1
ATOM 1351 C CA . THR A 1 190 ? 15.371 -6.054 -0.481 1.00 37.27 253 THR A CA 1
ATOM 1352 C C . THR A 1 190 ? 15.012 -4.703 0.113 1.00 37.02 253 THR A C 1
ATOM 1353 O O . THR A 1 190 ? 15.468 -3.673 -0.354 1.00 37.83 253 THR A O 1
ATOM 1357 N N . ARG A 1 191 ? 14.164 -4.712 1.134 1.00 36.64 254 ARG A N 1
ATOM 1358 C CA . ARG A 1 191 ? 13.706 -3.466 1.714 1.00 34.63 254 ARG A CA 1
ATOM 1359 C C . ARG A 1 191 ? 14.253 -3.157 3.107 1.00 33.00 254 ARG A C 1
ATOM 1360 O O . ARG A 1 191 ? 14.048 -3.924 4.041 1.00 32.46 254 ARG A O 1
ATOM 1368 N N . THR A 1 192 ? 14.887 -2.007 3.245 1.00 30.34 255 THR A N 1
ATOM 1369 C CA . THR A 1 192 ? 15.403 -1.592 4.542 1.00 28.71 255 THR A CA 1
ATOM 1370 C C . THR A 1 192 ? 14.253 -0.981 5.328 1.00 27.76 255 THR A C 1
ATOM 1371 O O . THR A 1 192 ? 13.480 -0.183 4.801 1.00 28.11 255 THR A O 1
ATOM 1375 N N . THR A 1 193 ? 14.164 -1.310 6.603 1.00 26.46 256 THR A N 1
ATOM 1376 C CA . THR A 1 193 ? 13.154 -0.694 7.456 1.00 24.68 256 THR A CA 1
ATOM 1377 C C . THR A 1 193 ? 13.819 -0.411 8.790 1.00 24.47 256 THR A C 1
ATOM 1378 O O . THR A 1 193 ? 15.030 -0.451 8.867 1.00 24.86 256 THR A O 1
ATOM 1382 N N . VAL A 1 194 ? 13.041 -0.152 9.839 1.00 23.50 257 VAL A N 1
ATOM 1383 C CA . VAL A 1 194 ? 13.625 0.265 11.109 1.00 23.40 257 VAL A CA 1
ATOM 1384 C C . VAL A 1 194 ? 13.194 -0.650 12.231 1.00 23.37 257 VAL A C 1
ATOM 1385 O O . VAL A 1 194 ? 12.046 -1.087 12.260 1.00 24.05 257 VAL A O 1
ATOM 1389 N N . ALA A 1 195 ? 14.106 -0.919 13.153 1.00 22.60 258 ALA A N 1
ATOM 1390 C CA . ALA A 1 195 ? 13.837 -1.783 14.292 1.00 22.83 258 ALA A CA 1
ATOM 1391 C C . ALA A 1 195 ? 14.304 -1.084 15.549 1.00 23.72 258 ALA A C 1
ATOM 1392 O O . ALA A 1 195 ? 15.215 -0.263 15.497 1.00 23.23 258 ALA A O 1
ATOM 1394 N N . TYR A 1 196 ? 13.740 -1.455 16.694 1.00 24.96 259 TYR A N 1
ATOM 1395 C CA . TYR A 1 196 ? 14.303 -0.979 17.948 1.00 25.83 259 TYR A CA 1
ATOM 1396 C C . TYR A 1 196 ? 15.162 -2.091 18.486 1.00 27.30 259 TYR A C 1
ATOM 1397 O O . TYR A 1 196 ? 15.045 -3.232 18.047 1.00 26.32 259 TYR A O 1
ATOM 1406 N N . VAL A 1 197 ? 16.040 -1.775 19.424 1.00 29.43 260 VAL A N 1
ATOM 1407 C CA . VAL A 1 197 ? 16.944 -2.802 19.947 1.00 31.54 260 VAL A CA 1
ATOM 1408 C C . VAL A 1 197 ? 16.587 -3.295 21.331 1.00 32.59 260 VAL A C 1
ATOM 1409 O O . VAL A 1 197 ? 16.626 -2.546 22.263 1.00 33.06 260 VAL A O 1
ATOM 1413 N N . ASP A 1 198 ? 16.262 -4.570 21.457 1.00 35.02 261 ASP A N 1
ATOM 1414 C CA . ASP A 1 198 ? 16.063 -5.209 22.760 1.00 37.46 261 ASP A CA 1
ATOM 1415 C C . ASP A 1 198 ? 17.408 -5.836 23.138 1.00 38.87 261 ASP A C 1
ATOM 1416 O O . ASP A 1 198 ? 18.022 -6.518 22.328 1.00 38.02 261 ASP A O 1
ATOM 1421 N N . GLU A 1 199 ? 17.843 -5.647 24.377 1.00 41.27 262 GLU A N 1
ATOM 1422 C CA . GLU A 1 199 ? 19.160 -6.162 24.797 1.00 43.66 262 GLU A CA 1
ATOM 1423 C C . GLU A 1 199 ? 19.333 -7.649 24.652 1.00 43.14 262 GLU A C 1
ATOM 1424 O O . GLU A 1 199 ? 20.396 -8.123 24.223 1.00 43.69 262 GLU A O 1
ATOM 1430 N N . ALA A 1 200 ? 18.292 -8.381 25.013 1.00 42.42 263 ALA A N 1
ATOM 1431 C CA . ALA A 1 200 ? 18.368 -9.834 24.956 1.00 42.69 263 ALA A CA 1
ATOM 1432 C C . ALA A 1 200 ? 17.932 -10.414 23.626 1.00 42.36 263 ALA A C 1
ATOM 1433 O O . ALA A 1 200 ? 18.558 -11.335 23.124 1.00 43.24 263 ALA A O 1
ATOM 1435 N N . ALA A 1 201 ? 16.872 -9.861 23.047 1.00 41.69 264 ALA A N 1
ATOM 1436 C CA . ALA A 1 201 ? 16.309 -10.452 21.848 1.00 40.70 264 ALA A CA 1
ATOM 1437 C C . ALA A 1 201 ? 16.826 -9.904 20.536 1.00 39.58 264 ALA A C 1
ATOM 1438 O O . ALA A 1 201 ? 16.527 -10.443 19.483 1.00 41.03 264 ALA A O 1
ATOM 1440 N N . GLY A 1 202 ? 17.584 -8.827 20.583 1.00 37.68 265 GLY A N 1
ATOM 1441 C CA . GLY A 1 202 ? 18.059 -8.234 19.353 1.00 35.12 265 GLY A CA 1
ATOM 1442 C C . GLY A 1 202 ? 17.094 -7.237 18.751 1.00 33.29 265 GLY A C 1
ATOM 1443 O O . GLY A 1 202 ? 16.281 -6.568 19.463 1.00 32.07 265 GLY A O 1
ATOM 1444 N N . ASN A 1 203 ? 17.147 -7.168 17.421 1.00 31.43 266 ASN A N 1
ATOM 1445 C CA . ASN A 1 203 ? 16.384 -6.194 16.644 1.00 30.23 266 ASN A CA 1
ATOM 1446 C C . ASN A 1 203 ? 14.925 -6.564 16.497 1.00 29.81 266 ASN A C 1
ATOM 1447 O O . ASN A 1 203 ? 14.617 -7.656 16.001 1.00 29.60 266 ASN A O 1
ATOM 1452 N N . ILE A 1 204 ? 14.035 -5.668 16.937 1.00 27.78 267 ILE A N 1
ATOM 1453 C CA . ILE A 1 204 ? 12.593 -5.890 16.823 1.00 28.34 267 ILE A CA 1
ATOM 1454 C C . ILE A 1 204 ? 12.029 -4.920 15.788 1.00 28.31 267 ILE A C 1
ATOM 1455 O O . ILE A 1 204 ? 11.985 -3.716 15.996 1.00 28.27 267 ILE A O 1
ATOM 1460 N N . GLU A 1 205 ? 11.575 -5.443 14.673 1.00 27.24 268 GLU A N 1
ATOM 1461 C CA . GLU A 1 205 ? 11.081 -4.569 13.643 1.00 27.90 268 GLU A CA 1
ATOM 1462 C C . GLU A 1 205 ? 9.866 -3.706 14.054 1.00 27.20 268 GLU A C 1
ATOM 1463 O O . GLU A 1 205 ? 8.928 -4.195 14.725 1.00 26.94 268 GLU A O 1
ATOM 1469 N N . ILE A 1 206 ? 9.883 -2.434 13.661 1.00 26.62 269 ILE A N 1
ATOM 1470 C CA . ILE A 1 206 ? 8.734 -1.545 13.883 1.00 27.13 269 ILE A CA 1
ATOM 1471 C C . ILE A 1 206 ? 7.899 -1.447 12.614 1.00 27.48 269 ILE A C 1
ATOM 1472 O O . ILE A 1 206 ? 8.418 -1.190 11.552 1.00 28.41 269 ILE A O 1
ATOM 1477 N N . PRO A 1 207 ? 6.610 -1.688 12.693 1.00 29.01 270 PRO A N 1
ATOM 1478 C CA . PRO A 1 207 ? 5.757 -1.561 11.489 1.00 29.76 270 PRO A CA 1
ATOM 1479 C C . PRO A 1 207 ? 5.771 -0.091 11.012 1.00 30.06 270 PRO A C 1
ATOM 1480 O O . PRO A 1 207 ? 5.787 0.820 11.860 1.00 30.01 270 PRO A O 1
ATOM 1484 N N . GLU A 1 208 ? 5.793 0.139 9.699 1.00 30.13 271 GLU A N 1
ATOM 1485 C CA . GLU A 1 208 ? 6.021 1.509 9.164 1.00 30.73 271 GLU A CA 1
ATOM 1486 C C . GLU A 1 208 ? 4.955 2.524 9.599 1.00 31.10 271 GLU A C 1
ATOM 1487 O O . GLU A 1 208 ? 5.245 3.718 9.781 1.00 29.14 271 GLU A O 1
ATOM 1493 N N . LYS A 1 209 ? 3.725 2.030 9.802 1.00 32.80 272 LYS A N 1
ATOM 1494 C CA . LYS A 1 209 ? 2.614 2.856 10.236 1.00 33.88 272 LYS A CA 1
ATOM 1495 C C . LYS A 1 209 ? 2.950 3.549 11.547 1.00 34.40 272 LYS A C 1
ATOM 1496 O O . LYS A 1 209 ? 2.346 4.570 11.852 1.00 35.49 272 LYS A O 1
ATOM 1502 N N . LEU A 1 210 ? 3.905 3.026 12.322 1.00 33.55 273 LEU A N 1
ATOM 1503 C CA . LEU A 1 210 ? 4.270 3.671 13.596 1.00 34.18 273 LEU A CA 1
ATOM 1504 C C . LEU A 1 210 ? 5.471 4.611 13.453 1.00 34.71 273 LEU A C 1
ATOM 1505 O O . LEU A 1 210 ? 5.919 5.210 14.429 1.00 35.67 273 LEU A O 1
ATOM 1510 N N . LEU A 1 211 ? 5.989 4.736 12.244 1.00 34.38 274 LEU A N 1
ATOM 1511 C CA . LEU A 1 211 ? 7.119 5.625 11.983 1.00 34.51 274 LEU A CA 1
ATOM 1512 C C . LEU A 1 211 ? 6.702 6.674 10.972 1.00 34.01 274 LEU A C 1
ATOM 1513 O O . LEU A 1 211 ? 7.529 7.230 10.252 1.00 34.46 274 LEU A O 1
ATOM 1518 N N . ASN A 1 212 ? 5.420 6.942 10.909 1.00 33.16 275 ASN A N 1
ATOM 1519 C CA . ASN A 1 212 ? 4.931 7.881 9.918 1.00 34.40 275 ASN A CA 1
ATOM 1520 C C . ASN A 1 212 ? 5.004 9.340 10.379 1.00 33.11 275 ASN A C 1
ATOM 1521 O O . ASN A 1 212 ? 4.047 10.070 10.235 1.00 33.32 275 ASN A O 1
ATOM 1526 N N . THR A 1 213 ? 6.133 9.748 10.944 1.00 31.88 276 THR A N 1
ATOM 1527 C CA . THR A 1 213 ? 6.336 11.151 11.350 1.00 31.89 276 THR A CA 1
ATOM 1528 C C . THR A 1 213 ? 7.721 11.598 10.917 1.00 30.76 276 THR A C 1
ATOM 1529 O O . THR A 1 213 ? 8.639 10.798 10.884 1.00 29.82 276 THR A O 1
ATOM 1533 N N . GLY A 1 214 ? 7.910 12.886 10.645 1.00 30.57 277 GLY A N 1
ATOM 1534 C CA . GLY A 1 214 ? 9.257 13.389 10.395 1.00 28.85 277 GLY A CA 1
ATOM 1535 C C . GLY A 1 214 ? 9.797 13.006 9.042 1.00 27.71 277 GLY A C 1
ATOM 1536 O O . GLY A 1 214 ? 9.076 12.436 8.234 1.00 27.33 277 GLY A O 1
ATOM 1537 N N . SER A 1 215 ? 11.040 13.388 8.760 1.00 26.34 278 SER A N 1
ATOM 1538 C CA . SER A 1 215 ? 11.616 13.069 7.477 1.00 26.29 278 SER A CA 1
ATOM 1539 C C . SER A 1 215 ? 11.658 11.540 7.277 1.00 26.42 278 SER A C 1
ATOM 1540 O O . SER A 1 215 ? 11.484 11.076 6.163 1.00 25.21 278 SER A O 1
ATOM 1543 N N . LEU A 1 216 ? 11.856 10.774 8.353 1.00 26.24 279 LEU A N 1
ATOM 1544 C CA . LEU A 1 216 ? 11.872 9.310 8.226 1.00 27.65 279 LEU A CA 1
ATOM 1545 C C . LEU A 1 216 ? 10.515 8.830 7.726 1.00 27.76 279 LEU A C 1
ATOM 1546 O O . LEU A 1 216 ? 10.437 8.019 6.816 1.00 28.12 279 LEU A O 1
ATOM 1551 N N . GLY A 1 217 ? 9.444 9.364 8.307 1.00 28.18 280 GLY A N 1
ATOM 1552 C CA . GLY A 1 217 ? 8.089 9.058 7.880 1.00 27.22 280 GLY A CA 1
ATOM 1553 C C . GLY A 1 217 ? 7.817 9.530 6.472 1.00 27.27 280 GLY A C 1
ATOM 1554 O O . GLY A 1 217 ? 7.057 8.905 5.720 1.00 27.39 280 GLY A O 1
ATOM 1555 N N . GLY A 1 218 ? 8.428 10.651 6.092 1.00 26.03 281 GLY A N 1
ATOM 1556 C CA . GLY A 1 218 ? 8.300 11.106 4.723 1.00 25.14 281 GLY A CA 1
ATOM 1557 C C . GLY A 1 218 ? 8.949 10.085 3.767 1.00 25.21 281 GLY A C 1
ATOM 1558 O O . GLY A 1 218 ? 8.383 9.756 2.731 1.00 25.69 281 GLY A O 1
ATOM 1559 N N . LEU A 1 219 ? 10.125 9.592 4.106 1.00 24.20 282 LEU A N 1
ATOM 1560 C CA . LEU A 1 219 ? 10.764 8.594 3.252 1.00 26.39 282 LEU A CA 1
ATOM 1561 C C . LEU A 1 219 ? 9.908 7.315 3.125 1.00 25.61 282 LEU A C 1
ATOM 1562 O O . LEU A 1 219 ? 9.702 6.819 2.039 1.00 25.25 282 LEU A O 1
ATOM 1567 N N . LEU A 1 220 ? 9.427 6.813 4.256 1.00 26.04 283 LEU A N 1
ATOM 1568 C CA . LEU A 1 220 ? 8.586 5.611 4.293 1.00 27.02 283 LEU A CA 1
ATOM 1569 C C . LEU A 1 220 ? 7.284 5.782 3.527 1.00 27.25 283 LEU A C 1
ATOM 1570 O O . LEU A 1 220 ? 6.908 4.918 2.741 1.00 28.09 283 LEU A O 1
ATOM 1575 N N . THR A 1 221 ? 6.615 6.913 3.729 1.00 26.25 284 THR A N 1
ATOM 1576 C CA . THR A 1 221 ? 5.369 7.144 3.070 1.00 26.77 284 THR A CA 1
ATOM 1577 C C . THR A 1 221 ? 5.545 7.283 1.562 1.00 26.46 284 THR A C 1
ATOM 1578 O O . THR A 1 221 ? 4.757 6.747 0.794 1.00 26.10 284 THR A O 1
ATOM 1582 N N . PHE A 1 222 ? 6.580 8.005 1.147 1.00 26.25 285 PHE A N 1
ATOM 1583 C CA . PHE A 1 222 ? 6.882 8.176 -0.267 1.00 25.52 285 PHE A CA 1
ATOM 1584 C C . PHE A 1 222 ? 7.110 6.797 -0.924 1.00 25.76 285 PHE A C 1
ATOM 1585 O O . PHE A 1 222 ? 6.548 6.471 -1.968 1.00 25.87 285 PHE A O 1
ATOM 1593 N N . ARG A 1 223 ? 7.967 6.008 -0.305 1.00 25.82 286 ARG A N 1
ATOM 1594 C CA . ARG A 1 223 ? 8.314 4.703 -0.844 1.00 27.61 286 ARG A CA 1
ATOM 1595 C C . ARG A 1 223 ? 7.098 3.800 -1.025 1.00 27.95 286 ARG A C 1
ATOM 1596 O O . ARG A 1 223 ? 6.877 3.283 -2.108 1.00 28.58 286 ARG A O 1
ATOM 1604 N N . SER A 1 224 ? 6.306 3.639 0.032 1.00 28.54 287 SER A N 1
ATOM 1605 C CA . SER A 1 224 ? 5.180 2.720 -0.002 1.00 29.06 287 SER A CA 1
ATOM 1606 C C . SER A 1 224 ? 4.011 3.291 -0.766 1.00 29.43 287 SER A C 1
ATOM 1607 O O . SER A 1 224 ? 3.365 2.567 -1.524 1.00 30.11 287 SER A O 1
ATOM 1610 N N . GLN A 1 225 ? 3.733 4.583 -0.621 1.00 27.71 288 GLN A N 1
ATOM 1611 C CA . GLN A 1 225 ? 2.532 5.098 -1.294 1.00 28.49 288 GLN A CA 1
ATOM 1612 C C . GLN A 1 225 ? 2.770 5.678 -2.663 1.00 27.93 288 GLN A C 1
ATOM 1613 O O . GLN A 1 225 ? 1.842 5.794 -3.471 1.00 28.19 288 GLN A O 1
ATOM 1619 N N . ASP A 1 226 ? 3.984 6.138 -2.908 1.00 27.10 289 ASP A N 1
ATOM 1620 C CA . ASP A 1 226 ? 4.228 6.795 -4.156 1.00 26.78 289 ASP A CA 1
ATOM 1621 C C . ASP A 1 226 ? 5.119 5.966 -5.067 1.00 25.52 289 ASP A C 1
ATOM 1622 O O . ASP A 1 226 ? 4.792 5.717 -6.229 1.00 24.55 289 ASP A O 1
ATOM 1627 N N . LEU A 1 227 ? 6.283 5.617 -4.537 1.00 24.94 290 LEU A N 1
ATOM 1628 C CA . LEU A 1 227 ? 7.312 4.980 -5.333 1.00 24.97 290 LEU A CA 1
ATOM 1629 C C . LEU A 1 227 ? 6.887 3.576 -5.709 1.00 23.60 290 LEU A C 1
ATOM 1630 O O . LEU A 1 227 ? 6.927 3.237 -6.898 1.00 23.22 290 LEU A O 1
ATOM 1635 N N . ASP A 1 228 ? 6.433 2.782 -4.735 1.00 22.52 291 ASP A N 1
ATOM 1636 C CA . ASP A 1 228 ? 6.045 1.397 -5.039 1.00 22.44 291 ASP A CA 1
ATOM 1637 C C . ASP A 1 228 ? 4.901 1.356 -6.065 1.00 23.23 291 ASP A C 1
ATOM 1638 O O . ASP A 1 228 ? 4.900 0.537 -6.971 1.00 23.55 291 ASP A O 1
ATOM 1643 N N . GLN A 1 229 ? 3.948 2.271 -5.914 1.00 24.12 292 GLN A N 1
ATOM 1644 C CA . GLN A 1 229 ? 2.760 2.325 -6.748 1.00 24.95 292 GLN A CA 1
ATOM 1645 C C . GLN A 1 229 ? 3.146 2.783 -8.142 1.00 25.82 292 GLN A C 1
ATOM 1646 O O . GLN A 1 229 ? 2.616 2.267 -9.136 1.00 25.48 292 GLN A O 1
ATOM 1652 N N . THR A 1 230 ? 4.050 3.760 -8.229 1.00 24.10 293 THR A N 1
ATOM 1653 C CA . THR A 1 230 ? 4.498 4.191 -9.553 1.00 24.38 293 THR A CA 1
ATOM 1654 C C . THR A 1 230 ? 5.135 2.992 -10.302 1.00 23.88 293 THR A C 1
ATOM 1655 O O . THR A 1 230 ? 4.831 2.726 -11.460 1.00 23.11 293 THR A O 1
ATOM 1659 N N . ARG A 1 231 ? 6.034 2.303 -9.632 1.00 24.17 294 ARG A N 1
ATOM 1660 C CA . ARG A 1 231 ? 6.701 1.133 -10.189 1.00 25.52 294 ARG A CA 1
ATOM 1661 C C . ARG A 1 231 ? 5.704 0.032 -10.619 1.00 25.91 294 ARG A C 1
ATOM 1662 O O . ARG A 1 231 ? 5.885 -0.625 -11.658 1.00 26.27 294 ARG A O 1
ATOM 1670 N N . ASN A 1 232 ? 4.682 -0.194 -9.810 1.00 26.59 295 ASN A N 1
ATOM 1671 C CA . ASN A 1 232 ? 3.647 -1.229 -10.123 1.00 27.57 295 ASN A CA 1
ATOM 1672 C C . ASN A 1 232 ? 2.729 -0.812 -11.262 1.00 27.17 295 ASN A C 1
ATOM 1673 O O . ASN A 1 232 ? 2.402 -1.605 -12.119 1.00 26.77 295 ASN A O 1
ATOM 1678 N N . THR A 1 233 ? 2.337 0.451 -11.300 1.00 27.58 296 THR A N 1
ATOM 1679 C CA . THR A 1 233 ? 1.558 0.960 -12.433 1.00 28.52 296 THR A CA 1
ATOM 1680 C C . THR A 1 233 ? 2.339 0.904 -13.752 1.00 28.56 296 THR A C 1
ATOM 1681 O O . THR A 1 233 ? 1.808 0.517 -14.788 1.00 28.28 296 THR A O 1
ATOM 1685 N N . LEU A 1 234 ? 3.609 1.256 -13.701 1.00 27.86 297 LEU A N 1
ATOM 1686 C CA . LEU A 1 234 ? 4.427 1.178 -14.906 1.00 28.32 297 LEU A CA 1
ATOM 1687 C C . LEU A 1 234 ? 4.628 -0.277 -15.343 1.00 27.86 297 LEU A C 1
ATOM 1688 O O . LEU A 1 234 ? 4.532 -0.599 -16.523 1.00 28.26 297 LEU A O 1
ATOM 1693 N N . GLY A 1 235 ? 4.948 -1.133 -14.372 1.00 27.88 298 GLY A N 1
ATOM 1694 C CA . GLY A 1 235 ? 5.074 -2.558 -14.565 1.00 27.30 298 GLY A CA 1
ATOM 1695 C C . GLY A 1 235 ? 3.831 -3.218 -15.164 1.00 27.34 298 GLY A C 1
ATOM 1696 O O . GLY A 1 235 ? 3.943 -4.035 -16.074 1.00 26.78 298 GLY A O 1
ATOM 1697 N N . GLN A 1 236 ? 2.662 -2.847 -14.670 1.00 27.23 299 GLN A N 1
ATOM 1698 C CA . GLN A 1 236 ? 1.389 -3.381 -15.128 1.00 27.94 299 GLN A CA 1
ATOM 1699 C C . GLN A 1 236 ? 1.211 -3.029 -16.608 1.00 28.36 299 GLN A C 1
ATOM 1700 O O . GLN A 1 236 ? 0.769 -3.852 -17.409 1.00 27.26 299 GLN A O 1
ATOM 1706 N N . LEU A 1 237 ? 1.520 -1.780 -16.938 1.00 28.10 300 LEU A N 1
ATOM 1707 C CA . LEU A 1 237 ? 1.444 -1.304 -18.302 1.00 28.28 300 LEU A CA 1
ATOM 1708 C C . LEU A 1 237 ? 2.365 -2.111 -19.227 1.00 28.40 300 LEU A C 1
ATOM 1709 O O . LEU A 1 237 ? 1.916 -2.619 -20.228 1.00 28.00 300 LEU A O 1
ATOM 1714 N N . ALA A 1 238 ? 3.646 -2.223 -18.890 1.00 29.68 301 ALA A N 1
ATOM 1715 C CA . ALA A 1 238 ? 4.572 -3.016 -19.699 1.00 29.15 301 ALA A CA 1
ATOM 1716 C C . ALA A 1 238 ? 4.106 -4.457 -19.870 1.00 29.65 301 ALA A C 1
ATOM 1717 O O . ALA A 1 238 ? 4.194 -5.007 -20.978 1.00 28.67 301 ALA A O 1
ATOM 1719 N N . LEU A 1 239 ? 3.637 -5.077 -18.778 1.00 29.16 302 LEU A N 1
ATOM 1720 C CA . LEU A 1 239 ? 3.153 -6.453 -18.815 1.00 29.07 302 LEU A CA 1
ATOM 1721 C C . LEU A 1 239 ? 1.944 -6.610 -19.720 1.00 29.02 302 LEU A C 1
ATOM 1722 O O . LEU A 1 239 ? 1.895 -7.520 -20.562 1.00 29.14 302 LEU A O 1
ATOM 1727 N N . ALA A 1 240 ? 0.948 -5.764 -19.518 1.00 28.01 303 ALA A N 1
ATOM 1728 C CA . ALA A 1 240 ? -0.272 -5.860 -20.309 1.00 29.05 303 ALA A CA 1
ATOM 1729 C C . ALA A 1 240 ? 0.003 -5.635 -21.795 1.00 29.26 303 ALA A C 1
ATOM 1730 O O . ALA A 1 240 ? -0.605 -6.269 -22.669 1.00 28.88 303 ALA A O 1
ATOM 1732 N N . PHE A 1 241 ? 0.899 -4.701 -22.066 1.00 28.99 304 PHE A N 1
ATOM 1733 C CA . PHE A 1 241 ? 1.248 -4.386 -23.445 1.00 29.66 304 PHE A CA 1
ATOM 1734 C C . PHE A 1 241 ? 1.993 -5.577 -24.030 1.00 29.12 304 PHE A C 1
ATOM 1735 O O . PHE A 1 241 ? 1.601 -6.105 -25.057 1.00 29.59 304 PHE A O 1
ATOM 1743 N N . ALA A 1 242 ? 3.019 -6.050 -23.338 1.00 28.28 305 ALA A N 1
ATOM 1744 C CA . ALA A 1 242 ? 3.817 -7.141 -23.873 1.00 29.27 305 ALA A CA 1
ATOM 1745 C C . ALA A 1 242 ? 2.995 -8.408 -24.169 1.00 29.77 305 ALA A C 1
ATOM 1746 O O . ALA A 1 242 ? 3.161 -9.054 -25.232 1.00 29.19 305 ALA A O 1
ATOM 1748 N N . ASP A 1 243 ? 2.124 -8.767 -23.231 1.00 28.80 306 ASP A N 1
ATOM 1749 C CA . ASP A 1 243 ? 1.369 -10.006 -23.349 1.00 29.50 306 ASP A CA 1
ATOM 1750 C C . ASP A 1 243 ? 0.274 -9.950 -24.404 1.00 30.01 306 ASP A C 1
ATOM 1751 O O . ASP A 1 243 ? -0.021 -10.954 -25.044 1.00 29.88 306 ASP A O 1
ATOM 1756 N N . ALA A 1 244 ? -0.359 -8.796 -24.548 1.00 30.03 307 ALA A N 1
ATOM 1757 C CA . ALA A 1 244 ? -1.457 -8.683 -25.498 1.00 30.86 307 ALA A CA 1
ATOM 1758 C C . ALA A 1 244 ? -0.903 -8.551 -26.905 1.00 30.73 307 ALA A C 1
ATOM 1759 O O . ALA A 1 244 ? -1.503 -9.033 -27.849 1.00 31.90 307 ALA A O 1
ATOM 1761 N N . PHE A 1 245 ? 0.219 -7.850 -27.054 1.00 30.68 308 PHE A N 1
ATOM 1762 C CA . PHE A 1 245 ? 0.867 -7.787 -28.359 1.00 30.05 308 PHE A CA 1
ATOM 1763 C C . PHE A 1 245 ? 1.355 -9.196 -28.695 1.00 30.26 308 PHE A C 1
ATOM 1764 O O . PHE A 1 245 ? 1.131 -9.644 -29.799 1.00 29.43 308 PHE A O 1
ATOM 1772 N N . ASN A 1 246 ? 1.998 -9.890 -27.752 1.00 29.59 309 ASN A N 1
ATOM 1773 C CA . ASN A 1 246 ? 2.504 -11.226 -28.031 1.00 30.45 309 ASN A CA 1
ATOM 1774 C C . ASN A 1 246 ? 1.385 -12.170 -28.393 1.00 30.97 309 ASN A C 1
ATOM 1775 O O . ASN A 1 246 ? 1.526 -13.032 -29.283 1.00 30.91 309 ASN A O 1
ATOM 1780 N N . ALA A 1 247 ? 0.300 -12.096 -27.630 1.00 30.54 310 ALA A N 1
ATOM 1781 C CA . ALA A 1 247 ? -0.814 -13.003 -27.848 1.00 31.50 310 ALA A CA 1
ATOM 1782 C C . ALA A 1 247 ? -1.312 -12.840 -29.271 1.00 31.12 310 ALA A C 1
ATOM 1783 O O . ALA A 1 247 ? -1.480 -13.803 -29.996 1.00 32.65 310 ALA A O 1
ATOM 1785 N N . GLN A 1 248 ? -1.513 -11.609 -29.688 1.00 31.78 311 GLN A N 1
ATOM 1786 C CA . GLN A 1 248 ? -1.990 -11.353 -31.032 1.00 32.35 311 GLN A CA 1
ATOM 1787 C C . GLN A 1 248 ? -0.955 -11.676 -32.146 1.00 33.43 311 GLN A C 1
ATOM 1788 O O . GLN A 1 248 ? -1.317 -12.142 -33.235 1.00 33.54 311 GLN A O 1
ATOM 1794 N N . HIS A 1 249 ? 0.314 -11.387 -31.885 1.00 32.86 312 HIS A N 1
ATOM 1795 C CA . HIS A 1 249 ? 1.364 -11.612 -32.873 1.00 32.88 312 HIS A CA 1
ATOM 1796 C C . HIS A 1 249 ? 1.450 -13.068 -33.251 1.00 33.48 312 HIS A C 1
ATOM 1797 O O . HIS A 1 249 ? 1.603 -13.401 -34.429 1.00 32.30 312 HIS A O 1
ATOM 1804 N N . THR A 1 250 ? 1.344 -13.938 -32.238 1.00 34.22 313 THR A N 1
ATOM 1805 C CA . THR A 1 250 ? 1.405 -15.371 -32.434 1.00 34.41 313 THR A CA 1
ATOM 1806 C C . THR A 1 250 ? 0.187 -15.939 -33.165 1.00 34.73 313 THR A C 1
ATOM 1807 O O . THR A 1 250 ? 0.081 -17.137 -33.333 1.00 34.98 313 THR A O 1
ATOM 1811 N N . LYS A 1 251 ? -0.763 -15.120 -33.561 1.00 36.20 314 LYS A N 1
ATOM 1812 C CA . LYS A 1 251 ? -1.903 -15.676 -34.291 1.00 37.21 314 LYS A CA 1
ATOM 1813 C C . LYS A 1 251 ? -1.782 -15.250 -35.747 1.00 37.49 314 LYS A C 1
ATOM 1814 O O . LYS A 1 251 ? -2.705 -15.391 -36.541 1.00 38.10 314 LYS A O 1
ATOM 1820 N N . GLY A 1 252 ? -0.625 -14.703 -36.078 1.00 37.66 315 GLY A N 1
ATOM 1821 C CA . GLY A 1 252 ? -0.363 -14.186 -37.411 1.00 36.82 315 GLY A CA 1
ATOM 1822 C C . GLY A 1 252 ? 0.707 -15.007 -38.090 1.00 36.26 315 GLY A C 1
ATOM 1823 O O . GLY A 1 252 ? 1.184 -15.988 -37.539 1.00 35.91 315 GLY A O 1
ATOM 1824 N N . TYR A 1 253 ? 1.088 -14.605 -39.298 1.00 35.57 316 TYR A N 1
ATOM 1825 C CA . TYR A 1 253 ? 2.085 -15.346 -40.056 1.00 36.00 316 TYR A CA 1
ATOM 1826 C C . TYR A 1 253 ? 3.078 -14.327 -40.606 1.00 35.78 316 TYR A C 1
ATOM 1827 O O . TYR A 1 253 ? 2.656 -13.269 -41.078 1.00 34.70 316 TYR A O 1
ATOM 1836 N N . ASP A 1 254 ? 4.378 -14.622 -40.494 1.00 35.76 317 ASP A N 1
ATOM 1837 C CA . ASP A 1 254 ? 5.415 -13.675 -40.939 1.00 35.84 317 ASP A CA 1
ATOM 1838 C C . ASP A 1 254 ? 5.641 -13.696 -42.446 1.00 36.35 317 ASP A C 1
ATOM 1839 O O . ASP A 1 254 ? 4.998 -14.438 -43.144 1.00 35.25 317 ASP A O 1
ATOM 1844 N N . ALA A 1 255 ? 6.576 -12.876 -42.926 1.00 37.84 318 ALA A N 1
ATOM 1845 C CA . ALA A 1 255 ? 6.812 -12.726 -44.358 1.00 38.08 318 ALA A CA 1
ATOM 1846 C C . ALA A 1 255 ? 7.237 -14.004 -45.058 1.00 39.23 318 ALA A C 1
ATOM 1847 O O . ALA A 1 255 ? 7.097 -14.108 -46.266 1.00 39.03 318 ALA A O 1
ATOM 1849 N N . ASP A 1 256 ? 7.750 -14.971 -44.307 1.00 39.70 319 ASP A N 1
ATOM 1850 C CA . ASP A 1 256 ? 8.130 -16.234 -44.914 1.00 40.66 319 ASP A CA 1
ATOM 1851 C C . ASP A 1 256 ? 7.016 -17.243 -44.704 1.00 40.42 319 ASP A C 1
ATOM 1852 O O . ASP A 1 256 ? 7.207 -18.439 -44.920 1.00 40.27 319 ASP A O 1
ATOM 1857 N N . GLY A 1 257 ? 5.861 -16.754 -44.273 1.00 39.75 320 GLY A N 1
ATOM 1858 C CA . GLY A 1 257 ? 4.713 -17.615 -44.059 1.00 40.35 320 GLY A CA 1
ATOM 1859 C C . GLY A 1 257 ? 4.741 -18.457 -42.796 1.00 40.37 320 GLY A C 1
ATOM 1860 O O . GLY A 1 257 ? 3.911 -19.341 -42.623 1.00 40.79 320 GLY A O 1
ATOM 1861 N N . ASN A 1 258 ? 5.699 -18.216 -41.913 1.00 40.47 321 ASN A N 1
ATOM 1862 C CA . ASN A 1 258 ? 5.763 -18.999 -40.676 1.00 40.61 321 ASN A CA 1
ATOM 1863 C C . ASN A 1 258 ? 4.934 -18.343 -39.568 1.00 39.91 321 ASN A C 1
ATOM 1864 O O . ASN A 1 258 ? 4.699 -17.132 -39.586 1.00 39.23 321 ASN A O 1
ATOM 1869 N N . LYS A 1 259 ? 4.485 -19.166 -38.628 1.00 39.68 322 LYS A N 1
ATOM 1870 C CA . LYS A 1 259 ? 3.678 -18.708 -37.511 1.00 39.61 322 LYS A CA 1
ATOM 1871 C C . LYS A 1 259 ? 4.457 -17.694 -36.681 1.00 37.87 322 LYS A C 1
ATOM 1872 O O . LYS A 1 259 ? 5.585 -17.917 -36.315 1.00 36.49 322 LYS A O 1
ATOM 1878 N N . GLY A 1 260 ? 3.842 -16.565 -36.395 1.00 37.87 323 GLY A N 1
ATOM 1879 C CA . GLY A 1 260 ? 4.516 -15.549 -35.604 1.00 37.08 323 GLY A CA 1
ATOM 1880 C C . GLY A 1 260 ? 4.774 -16.052 -34.203 1.00 36.34 323 GLY A C 1
ATOM 1881 O O . GLY A 1 260 ? 4.010 -16.848 -33.686 1.00 36.29 323 GLY A O 1
ATOM 1882 N N . LYS A 1 261 ? 5.867 -15.596 -33.606 1.00 36.24 324 LYS A N 1
ATOM 1883 C CA . LYS A 1 261 ? 6.219 -15.962 -32.235 1.00 36.86 324 LYS A CA 1
ATOM 1884 C C . LYS A 1 261 ? 6.120 -14.739 -31.315 1.00 35.86 324 LYS A C 1
ATOM 1885 O O . LYS A 1 261 ? 5.838 -13.624 -31.761 1.00 36.27 324 LYS A O 1
ATOM 1891 N N . ASP A 1 262 ? 6.357 -14.958 -30.030 1.00 34.75 325 ASP A N 1
ATOM 1892 C CA . ASP A 1 262 ? 6.332 -13.872 -29.052 1.00 33.22 325 ASP A CA 1
ATOM 1893 C C . ASP A 1 262 ? 7.281 -12.770 -29.450 1.00 31.39 325 ASP A C 1
ATOM 1894 O O . ASP A 1 262 ? 8.473 -12.995 -29.671 1.00 31.12 325 ASP A O 1
ATOM 1899 N N . PHE A 1 263 ? 6.736 -11.568 -29.521 1.00 29.12 326 PHE A N 1
ATOM 1900 C CA . PHE A 1 263 ? 7.490 -10.422 -29.938 1.00 28.74 326 PHE A CA 1
ATOM 1901 C C . PHE A 1 263 ? 8.317 -9.867 -28.766 1.00 28.67 326 PHE A C 1
ATOM 1902 O O . PHE A 1 263 ? 9.462 -9.462 -28.955 1.00 27.99 326 PHE A O 1
ATOM 1910 N N . PHE A 1 264 ? 7.751 -9.895 -27.557 1.00 26.69 327 PHE A N 1
ATOM 1911 C CA . PHE A 1 264 ? 8.434 -9.384 -26.371 1.00 27.65 327 PHE A CA 1
ATOM 1912 C C . PHE A 1 264 ? 8.601 -10.414 -25.241 1.00 28.17 327 PHE A C 1
ATOM 1913 O O . PHE A 1 264 ? 7.778 -11.305 -25.072 1.00 29.25 327 PHE A O 1
ATOM 1921 N N . SER A 1 265 ? 9.688 -10.277 -24.489 1.00 28.03 328 SER A N 1
ATOM 1922 C CA . SER A 1 265 ? 9.931 -10.998 -23.252 1.00 28.27 328 SER A CA 1
ATOM 1923 C C . SER A 1 265 ? 9.464 -10.014 -22.156 1.00 26.68 328 SER A C 1
ATOM 1924 O O . SER A 1 265 ? 9.552 -8.797 -22.353 1.00 25.50 328 SER A O 1
ATOM 1927 N N . ILE A 1 266 ? 9.084 -10.529 -20.990 1.00 25.80 329 ILE A N 1
ATOM 1928 C CA . ILE A 1 266 ? 8.665 -9.678 -19.862 1.00 26.07 329 ILE A CA 1
ATOM 1929 C C . ILE A 1 266 ? 9.042 -10.411 -18.566 1.00 26.38 329 ILE A C 1
ATOM 1930 O O . ILE A 1 266 ? 9.037 -11.633 -18.544 1.00 25.90 329 ILE A O 1
ATOM 1935 N N . GLY A 1 267 ? 9.380 -9.673 -17.497 1.00 26.55 330 GLY A N 1
ATOM 1936 C CA . GLY A 1 267 ? 9.745 -10.295 -16.234 1.00 25.85 330 GLY A CA 1
ATOM 1937 C C . GLY A 1 267 ? 8.533 -10.971 -15.611 1.00 26.29 330 GLY A C 1
ATOM 1938 O O . GLY A 1 267 ? 7.410 -10.591 -15.916 1.00 24.52 330 GLY A O 1
ATOM 1939 N N . SER A 1 268 ? 8.765 -11.984 -14.782 1.00 27.28 331 SER A N 1
ATOM 1940 C CA . SER A 1 268 ? 7.691 -12.728 -14.138 1.00 29.16 331 SER A CA 1
ATOM 1941 C C . SER A 1 268 ? 7.498 -12.318 -12.670 1.00 29.08 331 SER A C 1
ATOM 1942 O O . SER A 1 268 ? 8.310 -11.616 -12.091 1.00 28.64 331 SER A O 1
ATOM 1945 N N . PRO A 1 269 ? 6.381 -12.738 -12.094 1.00 30.03 332 PRO A N 1
ATOM 1946 C CA . PRO A 1 269 ? 6.077 -12.449 -10.696 1.00 30.34 332 PRO A CA 1
ATOM 1947 C C . PRO A 1 269 ? 7.169 -12.944 -9.780 1.00 30.68 332 PRO A C 1
ATOM 1948 O O . PRO A 1 269 ? 7.894 -13.852 -10.140 1.00 30.24 332 PRO A O 1
ATOM 1952 N N . VAL A 1 270 ? 7.337 -12.307 -8.632 1.00 30.74 333 VAL A N 1
ATOM 1953 C CA . VAL A 1 270 ? 8.298 -12.814 -7.675 1.00 31.56 333 VAL A CA 1
ATOM 1954 C C . VAL A 1 270 ? 7.559 -12.910 -6.332 1.00 31.80 333 VAL A C 1
ATOM 1955 O O . VAL A 1 270 ? 6.655 -12.129 -6.060 1.00 31.27 333 VAL A O 1
ATOM 1959 N N . VAL A 1 271 ? 7.908 -13.888 -5.510 1.00 32.04 334 VAL A N 1
ATOM 1960 C CA . VAL A 1 271 ? 7.250 -14.009 -4.211 1.00 31.96 334 VAL A CA 1
ATOM 1961 C C . VAL A 1 271 ? 8.314 -14.161 -3.152 1.00 32.62 334 VAL A C 1
ATOM 1962 O O . VAL A 1 271 ? 9.225 -14.971 -3.301 1.00 33.62 334 VAL A O 1
ATOM 1966 N N . TYR A 1 272 ? 8.205 -13.355 -2.097 1.00 32.07 335 TYR A N 1
ATOM 1967 C CA . TYR A 1 272 ? 9.105 -13.421 -0.960 1.00 31.01 335 TYR A CA 1
ATOM 1968 C C . TYR A 1 272 ? 8.375 -14.040 0.232 1.00 31.08 335 TYR A C 1
ATOM 1969 O O . TYR A 1 272 ? 7.259 -13.660 0.566 1.00 30.35 335 TYR A O 1
ATOM 1978 N N . SER A 1 273 ? 9.049 -14.995 0.860 1.00 30.85 336 SER A N 1
ATOM 1979 C CA . SER A 1 273 ? 8.605 -15.703 2.043 1.00 32.08 336 SER A CA 1
ATOM 1980 C C . SER A 1 273 ? 9.016 -14.891 3.261 1.00 31.95 336 SER A C 1
ATOM 1981 O O . SER A 1 273 ? 10.195 -14.617 3.455 1.00 31.89 336 SER A O 1
ATOM 1984 N N . ASN A 1 274 ? 8.053 -14.546 4.094 1.00 32.17 337 ASN A N 1
ATOM 1985 C CA . ASN A 1 274 ? 8.354 -13.766 5.294 1.00 32.68 337 ASN A CA 1
ATOM 1986 C C . ASN A 1 274 ? 9.405 -14.448 6.189 1.00 33.71 337 ASN A C 1
ATOM 1987 O O . ASN A 1 274 ? 9.314 -15.641 6.464 1.00 32.13 337 ASN A O 1
ATOM 1992 N N . SER A 1 275 ? 10.432 -13.717 6.619 1.00 34.23 338 SER A N 1
ATOM 1993 C CA . SER A 1 275 ? 11.439 -14.354 7.471 1.00 36.31 338 SER A CA 1
ATOM 1994 C C . SER A 1 275 ? 10.916 -14.836 8.840 1.00 37.74 338 SER A C 1
ATOM 1995 O O . SER A 1 275 ? 11.619 -15.550 9.544 1.00 37.77 338 SER A O 1
ATOM 1998 N N . ASN A 1 276 ? 9.711 -14.421 9.229 1.00 39.58 339 ASN A N 1
ATOM 1999 C CA . ASN A 1 276 ? 9.134 -14.889 10.481 1.00 41.66 339 ASN A CA 1
ATOM 2000 C C . ASN A 1 276 ? 8.417 -16.243 10.276 1.00 42.82 339 ASN A C 1
ATOM 2001 O O . ASN A 1 276 ? 7.925 -16.816 11.230 1.00 42.88 339 ASN A O 1
ATOM 2006 N N . ASN A 1 277 ? 8.332 -16.726 9.029 1.00 43.55 340 ASN A N 1
ATOM 2007 C CA . ASN A 1 277 ? 7.614 -17.967 8.728 1.00 44.25 340 ASN A CA 1
ATOM 2008 C C . ASN A 1 277 ? 8.234 -19.180 9.475 1.00 45.52 340 ASN A C 1
ATOM 2009 O O . ASN A 1 277 ? 9.427 -19.183 9.820 1.00 44.82 340 ASN A O 1
ATOM 2014 N N . ALA A 1 278 ? 7.420 -20.207 9.705 1.00 46.93 341 ALA A N 1
ATOM 2015 C CA . ALA A 1 278 ? 7.859 -21.388 10.463 1.00 48.80 341 ALA A CA 1
ATOM 2016 C C . ALA A 1 278 ? 9.008 -22.099 9.783 1.00 49.71 341 ALA A C 1
ATOM 2017 O O . ALA A 1 278 ? 10.044 -22.339 10.387 1.00 49.74 341 ALA A O 1
ATOM 2019 N N . ASP A 1 279 ? 8.833 -22.404 8.505 1.00 51.10 342 ASP A N 1
ATOM 2020 C CA . ASP A 1 279 ? 9.883 -23.050 7.732 1.00 52.37 342 ASP A CA 1
ATOM 2021 C C . ASP A 1 279 ? 10.308 -22.098 6.615 1.00 53.31 342 ASP A C 1
ATOM 2022 O O . ASP A 1 279 ? 9.521 -21.772 5.728 1.00 53.47 342 ASP A O 1
ATOM 2027 N N . LYS A 1 280 ? 11.559 -21.665 6.657 1.00 54.33 343 LYS A N 1
ATOM 2028 C CA . LYS A 1 280 ? 12.075 -20.721 5.682 1.00 55.63 343 LYS A CA 1
ATOM 2029 C C . LYS A 1 280 ? 12.207 -21.287 4.271 1.00 55.58 343 LYS A C 1
ATOM 2030 O O . LYS A 1 280 ? 12.498 -20.552 3.331 1.00 56.05 343 LYS A O 1
ATOM 2036 N N . THR A 1 281 ? 12.001 -22.585 4.113 1.00 55.25 344 THR A N 1
ATOM 2037 C CA . THR A 1 281 ? 12.197 -23.198 2.808 1.00 54.86 344 THR A CA 1
ATOM 2038 C C . THR A 1 281 ? 10.883 -23.310 2.067 1.00 53.90 344 THR A C 1
ATOM 2039 O O . THR A 1 281 ? 10.837 -23.767 0.926 1.00 54.81 344 THR A O 1
ATOM 2043 N N . VAL A 1 282 ? 9.821 -22.890 2.730 1.00 51.70 345 VAL A N 1
ATOM 2044 C CA . VAL A 1 282 ? 8.516 -22.916 2.121 1.00 50.34 345 VAL A CA 1
ATOM 2045 C C . VAL A 1 282 ? 8.359 -21.696 1.226 1.00 48.51 345 VAL A C 1
ATOM 2046 O O . VAL A 1 282 ? 8.527 -20.562 1.673 1.00 47.45 345 VAL A O 1
ATOM 2050 N N . SER A 1 283 ? 8.067 -21.933 -0.046 1.00 46.37 346 SER A N 1
ATOM 2051 C CA . SER A 1 283 ? 7.935 -20.844 -0.988 1.00 44.92 346 SER A CA 1
ATOM 2052 C C . SER A 1 283 ? 6.719 -20.992 -1.858 1.00 43.57 346 SER A C 1
ATOM 2053 O O . SER A 1 283 ? 6.186 -22.095 -2.006 1.00 44.05 346 SER A O 1
ATOM 2056 N N . LEU A 1 284 ? 6.288 -19.868 -2.422 1.00 40.45 347 LEU A N 1
ATOM 2057 C CA . LEU A 1 284 ? 5.192 -19.814 -3.349 1.00 38.16 347 LEU A CA 1
ATOM 2058 C C . LEU A 1 284 ? 5.749 -19.292 -4.663 1.00 37.92 347 LEU A C 1
ATOM 2059 O O . LEU A 1 284 ? 6.753 -18.553 -4.665 1.00 37.47 347 LEU A O 1
ATOM 2064 N N . THR A 1 285 ? 5.116 -19.673 -5.780 1.00 36.33 348 THR A N 1
ATOM 2065 C CA . THR A 1 285 ? 5.480 -19.111 -7.077 1.00 35.56 348 THR A CA 1
ATOM 2066 C C . THR A 1 285 ? 4.209 -18.681 -7.751 1.00 34.62 348 THR A C 1
ATOM 2067 O O . THR A 1 285 ? 3.144 -19.202 -7.453 1.00 34.95 348 THR A O 1
ATOM 2071 N N . ALA A 1 286 ? 4.314 -17.708 -8.642 1.00 32.87 349 ALA A N 1
ATOM 2072 C CA . ALA A 1 286 ? 3.141 -17.177 -9.293 1.00 32.13 349 ALA A CA 1
ATOM 2073 C C . ALA A 1 286 ? 3.422 -17.048 -10.780 1.00 32.09 349 ALA A C 1
ATOM 2074 O O . ALA A 1 286 ? 4.555 -16.769 -11.189 1.00 31.01 349 ALA A O 1
ATOM 2076 N N . LYS A 1 287 ? 2.385 -17.255 -11.579 1.00 31.93 350 LYS A N 1
ATOM 2077 C CA . LYS A 1 287 ? 2.536 -17.153 -13.019 1.00 33.44 350 LYS A CA 1
ATOM 2078 C C . LYS A 1 287 ? 1.339 -16.411 -13.559 1.00 31.43 350 LYS A C 1
ATOM 2079 O O . LYS A 1 287 ? 0.244 -16.561 -13.041 1.00 30.78 350 LYS A O 1
ATOM 2085 N N . VAL A 1 288 ? 1.552 -15.601 -14.587 1.00 29.85 351 VAL A N 1
ATOM 2086 C CA . VAL A 1 288 ? 0.476 -14.842 -15.152 1.00 30.33 351 VAL A CA 1
ATOM 2087 C C . VAL A 1 288 ? -0.293 -15.717 -16.144 1.00 31.56 351 VAL A C 1
ATOM 2088 O O . VAL A 1 288 ? 0.330 -16.322 -17.018 1.00 30.55 351 VAL A O 1
ATOM 2092 N N . VAL A 1 289 ? -1.625 -15.757 -16.013 1.00 31.41 352 VAL A N 1
ATOM 2093 C CA . VAL A 1 289 ? -2.472 -16.528 -16.926 1.00 32.27 352 VAL A CA 1
ATOM 2094 C C . VAL A 1 289 ? -3.448 -15.638 -17.670 1.00 33.72 352 VAL A C 1
ATOM 2095 O O . VAL A 1 289 ? -4.015 -16.055 -18.649 1.00 35.02 352 VAL A O 1
ATOM 2099 N N . ASP A 1 290 ? -3.631 -14.398 -17.227 1.00 33.74 353 ASP A N 1
ATOM 2100 C CA . ASP A 1 290 ? -4.509 -13.472 -17.941 1.00 33.74 353 ASP A CA 1
ATOM 2101 C C . ASP A 1 290 ? -4.016 -12.074 -17.612 1.00 33.68 353 ASP A C 1
ATOM 2102 O O . ASP A 1 290 ? -4.397 -11.477 -16.613 1.00 33.48 353 ASP A O 1
ATOM 2107 N N . SER A 1 291 ? -3.131 -11.584 -18.471 1.00 33.17 354 SER A N 1
ATOM 2108 C CA . SER A 1 291 ? -2.488 -10.311 -18.305 1.00 32.54 354 SER A CA 1
ATOM 2109 C C . SER A 1 291 ? -3.470 -9.154 -18.159 1.00 32.64 354 SER A C 1
ATOM 2110 O O . SER A 1 291 ? -3.141 -8.169 -17.520 1.00 32.37 354 SER A O 1
ATOM 2113 N N . THR A 1 292 ? -4.672 -9.256 -18.722 1.00 32.64 355 THR A N 1
ATOM 2114 C CA . THR A 1 292 ? -5.611 -8.150 -18.627 1.00 32.39 355 THR A CA 1
ATOM 2115 C C . THR A 1 292 ? -6.258 -8.079 -17.265 1.00 32.56 355 THR A C 1
ATOM 2116 O O . THR A 1 292 ? -7.032 -7.179 -17.007 1.00 32.57 355 THR A O 1
ATOM 2120 N N . LYS A 1 293 ? -5.996 -9.038 -16.401 1.00 32.94 356 LYS A N 1
ATOM 2121 C CA . LYS A 1 293 ? -6.568 -8.944 -15.062 1.00 32.54 356 LYS A CA 1
ATOM 2122 C C . LYS A 1 293 ? -5.480 -8.671 -14.019 1.00 31.87 356 LYS A C 1
ATOM 2123 O O . LYS A 1 293 ? -5.782 -8.554 -12.841 1.00 31.99 356 LYS A O 1
ATOM 2129 N N . VAL A 1 294 ? -4.229 -8.599 -14.467 1.00 30.31 357 VAL A N 1
ATOM 2130 C CA . VAL A 1 294 ? -3.109 -8.314 -13.576 1.00 30.03 357 VAL A CA 1
ATOM 2131 C C . VAL A 1 294 ? -3.250 -6.871 -13.058 1.00 29.56 357 VAL A C 1
ATOM 2132 O O . VAL A 1 294 ? -3.532 -5.951 -13.819 1.00 30.56 357 VAL A O 1
ATOM 2136 N N . GLN A 1 295 ? -3.111 -6.700 -11.748 1.00 30.24 358 GLN A N 1
ATOM 2137 C CA . GLN A 1 295 ? -3.262 -5.382 -11.120 1.00 29.07 358 GLN A CA 1
ATOM 2138 C C . GLN A 1 295 ? -1.935 -4.715 -10.740 1.00 28.70 358 GLN A C 1
ATOM 2139 O O . GLN A 1 295 ? -0.912 -5.361 -10.663 1.00 28.14 358 GLN A O 1
ATOM 2145 N N . ALA A 1 296 ? -1.965 -3.405 -10.552 1.00 27.56 359 ALA A N 1
ATOM 2146 C CA . ALA A 1 296 ? -0.789 -2.681 -10.165 1.00 27.40 359 ALA A CA 1
ATOM 2147 C C . ALA A 1 296 ? -0.743 -2.642 -8.631 1.00 26.81 359 ALA A C 1
ATOM 2148 O O . ALA A 1 296 ? -1.046 -1.636 -8.018 1.00 27.56 359 ALA A O 1
ATOM 2150 N N . THR A 1 297 ? -0.377 -3.751 -8.035 1.00 26.28 360 THR A N 1
ATOM 2151 C CA . THR A 1 297 ? -0.325 -3.875 -6.598 1.00 26.88 360 THR A CA 1
ATOM 2152 C C . THR A 1 297 ? 0.571 -5.020 -6.221 1.00 26.71 360 THR A C 1
ATOM 2153 O O . THR A 1 297 ? 0.852 -5.899 -7.066 1.00 26.25 360 THR A O 1
ATOM 2157 N N . ASP A 1 298 ? 1.053 -5.028 -4.975 1.00 25.79 361 ASP A N 1
ATOM 2158 C CA . ASP A 1 298 ? 1.642 -6.246 -4.461 1.00 26.47 361 ASP A CA 1
ATOM 2159 C C . ASP A 1 298 ? 0.562 -6.940 -3.619 1.00 26.68 361 ASP A C 1
ATOM 2160 O O . ASP A 1 298 ? -0.544 -6.402 -3.471 1.00 26.84 361 ASP A O 1
ATOM 2165 N N . TYR A 1 299 ? 0.882 -8.121 -3.101 1.00 26.82 362 TYR A N 1
ATOM 2166 C CA . TYR A 1 299 ? -0.073 -8.898 -2.288 1.00 28.11 362 TYR A CA 1
ATOM 2167 C C . TYR A 1 299 ? 0.587 -9.466 -1.037 1.00 28.75 362 TYR A C 1
ATOM 2168 O O . TYR A 1 299 ? 1.638 -10.099 -1.092 1.00 28.44 362 TYR A O 1
ATOM 2177 N N . LYS A 1 300 ? -0.027 -9.189 0.102 1.00 29.63 363 LYS A N 1
ATOM 2178 C CA . LYS A 1 300 ? 0.336 -9.886 1.318 1.00 31.67 363 LYS A CA 1
ATOM 2179 C C . LYS A 1 300 ? -0.650 -11.071 1.422 1.00 31.53 363 LYS A C 1
ATOM 2180 O O . LYS A 1 300 ? -1.896 -10.885 1.492 1.00 32.46 363 LYS A O 1
ATOM 2186 N N . ILE A 1 301 ? -0.095 -12.283 1.415 1.00 31.32 364 ILE A N 1
ATOM 2187 C CA . ILE A 1 301 ? -0.892 -13.518 1.412 1.00 31.58 364 ILE A CA 1
ATOM 2188 C C . ILE A 1 301 ? -0.564 -14.262 2.702 1.00 31.95 364 ILE A C 1
ATOM 2189 O O . ILE A 1 301 ? 0.590 -14.564 2.991 1.00 31.59 364 ILE A O 1
ATOM 2194 N N . VAL A 1 302 ? -1.573 -14.554 3.503 1.00 32.79 365 VAL A N 1
ATOM 2195 C CA . VAL A 1 302 ? -1.310 -15.249 4.769 1.00 33.73 365 VAL A CA 1
ATOM 2196 C C . VAL A 1 302 ? -2.102 -16.559 4.830 1.00 33.97 365 VAL A C 1
ATOM 2197 O O . VAL A 1 302 ? -3.278 -16.581 4.545 1.00 34.18 365 VAL A O 1
ATOM 2201 N N . PHE A 1 303 ? -1.453 -17.648 5.193 1.00 36.06 366 PHE A N 1
ATOM 2202 C CA . PHE A 1 303 ? -2.156 -18.907 5.339 1.00 37.84 366 PHE A CA 1
ATOM 2203 C C . PHE A 1 303 ? -2.655 -18.947 6.765 1.00 39.08 366 PHE A C 1
ATOM 2204 O O . PHE A 1 303 ? -1.851 -18.963 7.678 1.00 39.62 366 PHE A O 1
ATOM 2212 N N . ASP A 1 304 ? -3.973 -18.941 6.953 1.00 41.22 367 ASP A N 1
ATOM 2213 C CA . ASP A 1 304 ? -4.557 -18.931 8.303 1.00 42.78 367 ASP A CA 1
ATOM 2214 C C . ASP A 1 304 ? -4.771 -20.324 8.882 1.00 44.50 367 ASP A C 1
ATOM 2215 O O . ASP A 1 304 ? -5.563 -20.481 9.816 1.00 45.34 367 ASP A O 1
ATOM 2220 N N . GLY A 1 305 ? -4.085 -21.320 8.334 1.00 45.19 368 GLY A N 1
ATOM 2221 C CA . GLY A 1 305 ? -4.241 -22.696 8.788 1.00 46.34 368 GLY A CA 1
ATOM 2222 C C . GLY A 1 305 ? -5.161 -23.516 7.890 1.00 46.86 368 GLY A C 1
ATOM 2223 O O . GLY A 1 305 ? -4.993 -24.727 7.753 1.00 46.80 368 GLY A O 1
ATOM 2224 N N . THR A 1 306 ? -6.132 -22.847 7.272 1.00 46.90 369 THR A N 1
ATOM 2225 C CA . THR A 1 306 ? -7.075 -23.509 6.394 1.00 46.88 369 THR A CA 1
ATOM 2226 C C . THR A 1 306 ? -7.095 -22.840 5.044 1.00 46.69 369 THR A C 1
ATOM 2227 O O . THR A 1 306 ? -6.966 -23.488 3.983 1.00 47.00 369 THR A O 1
ATOM 2231 N N . ASP A 1 307 ? -7.294 -21.530 5.089 1.00 45.08 370 ASP A N 1
ATOM 2232 C CA . ASP A 1 307 ? -7.395 -20.769 3.873 1.00 43.73 370 ASP A CA 1
ATOM 2233 C C . ASP A 1 307 ? -6.264 -19.741 3.738 1.00 42.02 370 ASP A C 1
ATOM 2234 O O . ASP A 1 307 ? -5.465 -19.508 4.660 1.00 41.61 370 ASP A O 1
ATOM 2239 N N . TRP A 1 308 ? -6.202 -19.149 2.558 1.00 40.03 371 TRP A N 1
ATOM 2240 C CA . TRP A 1 308 ? -5.175 -18.178 2.250 1.00 37.97 371 TRP A CA 1
ATOM 2241 C C . TRP A 1 308 ? -5.856 -16.829 2.167 1.00 36.27 371 TRP A C 1
ATOM 2242 O O . TRP A 1 308 ? -6.758 -16.609 1.348 1.00 35.81 371 TRP A O 1
ATOM 2253 N N . GLN A 1 309 ? -5.420 -15.927 3.035 1.00 34.83 372 GLN A N 1
ATOM 2254 C CA . GLN A 1 309 ? -5.971 -14.577 3.031 1.00 34.16 372 GLN A CA 1
ATOM 2255 C C . GLN A 1 309 ? -4.986 -13.613 2.368 1.00 32.50 372 GLN A C 1
ATOM 2256 O O . GLN A 1 309 ? -3.805 -13.540 2.714 1.00 31.65 372 GLN A O 1
ATOM 2262 N N . VAL A 1 310 ? -5.523 -12.880 1.405 1.00 32.12 373 VAL A N 1
ATOM 2263 C CA . VAL A 1 310 ? -4.813 -11.976 0.529 1.00 31.15 373 VAL A CA 1
ATOM 2264 C C . VAL A 1 310 ? -5.287 -10.542 0.763 1.00 30.81 373 VAL A C 1
ATOM 2265 O O . VAL A 1 310 ? -6.501 -10.261 0.820 1.00 28.87 373 VAL A O 1
ATOM 2269 N N . THR A 1 311 ? -4.284 -9.653 0.877 1.00 30.42 374 THR A N 1
ATOM 2270 C CA . THR A 1 311 ? -4.502 -8.219 1.035 1.00 29.81 374 THR A CA 1
ATOM 2271 C C . THR A 1 311 ? -3.752 -7.487 -0.087 1.00 28.73 374 THR A C 1
ATOM 2272 O O . THR A 1 311 ? -2.576 -7.661 -0.218 1.00 28.98 374 THR A O 1
ATOM 2276 N N . ARG A 1 312 ? -4.427 -6.673 -0.886 1.00 28.80 375 ARG A N 1
ATOM 2277 C CA . ARG A 1 312 ? -3.733 -5.911 -1.914 1.00 28.82 375 ARG A CA 1
ATOM 2278 C C . ARG A 1 312 ? -3.074 -4.666 -1.290 1.00 28.89 375 ARG A C 1
ATOM 2279 O O . ARG A 1 312 ? -3.744 -3.877 -0.615 1.00 28.94 375 ARG A O 1
ATOM 2287 N N . THR A 1 313 ? -1.774 -4.513 -1.485 1.00 29.60 376 THR A N 1
ATOM 2288 C CA . THR A 1 313 ? -1.091 -3.335 -0.949 1.00 29.43 376 THR A CA 1
ATOM 2289 C C . THR A 1 313 ? -1.591 -2.018 -1.544 1.00 30.06 376 THR A C 1
ATOM 2290 O O . THR A 1 313 ? -1.549 -1.002 -0.869 1.00 29.96 376 THR A O 1
ATOM 2294 N N . ALA A 1 314 ? -2.067 -2.020 -2.788 1.00 30.60 377 ALA A N 1
ATOM 2295 C CA . ALA A 1 314 ? -2.457 -0.758 -3.422 1.00 30.98 377 ALA A CA 1
ATOM 2296 C C . ALA A 1 314 ? -3.701 -0.078 -2.833 1.00 31.15 377 ALA A C 1
ATOM 2297 O O . ALA A 1 314 ? -3.729 1.137 -2.756 1.00 30.62 377 ALA A O 1
ATOM 2299 N N . ASP A 1 315 ? -4.724 -0.865 -2.469 1.00 30.82 378 ASP A N 1
ATOM 2300 C CA . ASP A 1 315 ? -5.994 -0.318 -2.005 1.00 31.09 378 ASP A CA 1
ATOM 2301 C C . ASP A 1 315 ? -6.467 -0.913 -0.699 1.00 31.11 378 ASP A C 1
ATOM 2302 O O . ASP A 1 315 ? -7.509 -0.562 -0.200 1.00 31.81 378 ASP A O 1
ATOM 2307 N N . ASN A 1 316 ? -5.660 -1.786 -0.137 1.00 32.07 379 ASN A N 1
ATOM 2308 C CA . ASN A 1 316 ? -5.940 -2.408 1.153 1.00 33.43 379 ASN A CA 1
ATOM 2309 C C . ASN A 1 316 ? -7.127 -3.386 1.115 1.00 33.41 379 ASN A C 1
ATOM 2310 O O . ASN A 1 316 ? -7.584 -3.866 2.160 1.00 33.33 379 ASN A O 1
ATOM 2315 N N . THR A 1 317 ? -7.650 -3.671 -0.072 1.00 32.91 380 THR A N 1
ATOM 2316 C CA . THR A 1 317 ? -8.745 -4.626 -0.147 1.00 33.26 380 THR A CA 1
ATOM 2317 C C . THR A 1 317 ? -8.249 -6.022 0.180 1.00 33.85 380 THR A C 1
ATOM 2318 O O . THR A 1 317 ? -7.092 -6.355 -0.083 1.00 34.19 380 THR A O 1
ATOM 2322 N N . THR A 1 318 ? -9.124 -6.849 0.758 1.00 34.71 381 THR A N 1
ATOM 2323 C CA . THR A 1 318 ? -8.727 -8.224 1.089 1.00 35.90 381 THR A CA 1
ATOM 2324 C C . THR A 1 318 ? -9.788 -9.237 0.653 1.00 36.27 381 THR A C 1
ATOM 2325 O O . THR A 1 318 ? -10.945 -8.898 0.392 1.00 36.29 381 THR A O 1
ATOM 2329 N N . PHE A 1 319 ? -9.382 -10.497 0.601 1.00 36.39 382 PHE A N 1
ATOM 2330 C CA . PHE A 1 319 ? -10.305 -11.556 0.209 1.00 36.35 382 PHE A CA 1
ATOM 2331 C C . PHE A 1 319 ? -9.614 -12.887 0.421 1.00 36.34 382 PHE A C 1
ATOM 2332 O O . PHE A 1 319 ? -8.395 -12.982 0.411 1.00 36.75 382 PHE A O 1
ATOM 2340 N N . THR A 1 320 ? -10.421 -13.912 0.630 1.00 36.05 383 THR A N 1
ATOM 2341 C CA . THR A 1 320 ? -9.974 -15.285 0.740 1.00 35.85 383 THR A CA 1
ATOM 2342 C C . THR A 1 320 ? -9.782 -15.812 -0.675 1.00 35.93 383 THR A C 1
ATOM 2343 O O . THR A 1 320 ? -10.674 -15.732 -1.500 1.00 35.66 383 THR A O 1
ATOM 2347 N N . ALA A 1 321 ? -8.606 -16.337 -0.957 1.00 36.64 384 ALA A N 1
ATOM 2348 C CA . ALA A 1 321 ? -8.331 -16.819 -2.283 1.00 36.97 384 ALA A CA 1
ATOM 2349 C C . ALA A 1 321 ? -9.120 -18.102 -2.566 1.00 37.74 384 ALA A C 1
ATOM 2350 O O . ALA A 1 321 ? -9.253 -18.953 -1.702 1.00 36.79 384 ALA A O 1
ATOM 2352 N N . THR A 1 322 ? -9.657 -18.197 -3.774 1.00 38.74 385 THR A N 1
ATOM 2353 C CA . THR A 1 322 ? -10.225 -19.450 -4.259 1.00 40.27 385 THR A CA 1
ATOM 2354 C C . THR A 1 322 ? -9.058 -20.183 -4.928 1.00 40.76 385 THR A C 1
ATOM 2355 O O . THR A 1 322 ? -8.064 -19.545 -5.346 1.00 39.07 385 THR A O 1
ATOM 2359 N N . LYS A 1 323 ? -9.160 -21.516 -4.978 1.00 41.45 386 LYS A N 1
ATOM 2360 C CA . LYS A 1 323 ? -8.117 -22.379 -5.537 1.00 42.78 386 LYS A CA 1
ATOM 2361 C C . LYS A 1 323 ? -8.674 -23.089 -6.753 1.00 43.55 386 LYS A C 1
ATOM 2362 O O . LYS A 1 323 ? -9.864 -23.409 -6.813 1.00 43.61 386 LYS A O 1
ATOM 2368 N N . ASP A 1 324 ? -7.829 -23.327 -7.745 1.00 44.12 387 ASP A N 1
ATOM 2369 C CA . ASP A 1 324 ? -8.325 -24.010 -8.925 1.00 44.68 387 ASP A CA 1
ATOM 2370 C C . ASP A 1 324 ? -8.240 -25.507 -8.680 1.00 45.02 387 ASP A C 1
ATOM 2371 O O . ASP A 1 324 ? -7.849 -25.925 -7.596 1.00 44.45 387 ASP A O 1
ATOM 2376 N N . ALA A 1 325 ? -8.606 -26.304 -9.687 1.00 46.29 388 ALA A N 1
ATOM 2377 C CA . ALA A 1 325 ? -8.581 -27.769 -9.569 1.00 46.22 388 ALA A CA 1
ATOM 2378 C C . ALA A 1 325 ? -7.249 -28.288 -9.069 1.00 46.62 388 ALA A C 1
ATOM 2379 O O . ALA A 1 325 ? -7.172 -29.336 -8.384 1.00 46.79 388 ALA A O 1
ATOM 2381 N N . ASP A 1 326 ? -6.191 -27.558 -9.411 1.00 45.26 389 ASP A N 1
ATOM 2382 C CA . ASP A 1 326 ? -4.848 -27.990 -9.088 1.00 43.97 389 ASP A CA 1
ATOM 2383 C C . ASP A 1 326 ? -4.414 -27.475 -7.727 1.00 42.79 389 ASP A C 1
ATOM 2384 O O . ASP A 1 326 ? -3.282 -27.698 -7.280 1.00 42.27 389 ASP A O 1
ATOM 2389 N N . GLY A 1 327 ? -5.323 -26.800 -7.042 1.00 41.08 390 GLY A N 1
ATOM 2390 C CA . GLY A 1 327 ? -4.963 -26.232 -5.755 1.00 39.81 390 GLY A CA 1
ATOM 2391 C C . GLY A 1 327 ? -4.124 -24.953 -5.849 1.00 38.12 390 GLY A C 1
ATOM 2392 O O . GLY A 1 327 ? -3.456 -24.568 -4.897 1.00 38.14 390 GLY A O 1
ATOM 2393 N N . LYS A 1 328 ? -4.155 -24.284 -6.996 1.00 36.83 391 LYS A N 1
ATOM 2394 C CA . LYS A 1 328 ? -3.415 -23.032 -7.113 1.00 34.98 391 LYS A CA 1
ATOM 2395 C C . LYS A 1 328 ? -4.326 -21.880 -6.731 1.00 33.67 391 LYS A C 1
ATOM 2396 O O . LYS A 1 328 ? -5.480 -21.857 -7.098 1.00 33.17 391 LYS A O 1
ATOM 2402 N N . LEU A 1 329 ? -3.800 -20.910 -5.993 1.00 33.21 392 LEU A N 1
ATOM 2403 C CA . LEU A 1 329 ? -4.575 -19.729 -5.649 1.00 31.95 392 LEU A CA 1
ATOM 2404 C C . LEU A 1 329 ? -4.860 -18.934 -6.940 1.00 32.35 392 LEU A C 1
ATOM 2405 O O . LEU A 1 329 ? -3.996 -18.785 -7.803 1.00 31.84 392 LEU A O 1
ATOM 2410 N N . GLU A 1 330 ? -6.078 -18.436 -7.074 1.00 32.12 393 GLU A N 1
ATOM 2411 C CA . GLU A 1 330 ? -6.454 -17.642 -8.216 1.00 33.64 393 GLU A CA 1
ATOM 2412 C C . GLU A 1 330 ? -6.518 -16.164 -7.804 1.00 33.68 393 GLU A C 1
ATOM 2413 O O . GLU A 1 330 ? -7.449 -15.760 -7.104 1.00 34.18 393 GLU A O 1
ATOM 2419 N N . ILE A 1 331 ? -5.556 -15.364 -8.250 1.00 33.06 394 ILE A N 1
ATOM 2420 C CA . ILE A 1 331 ? -5.483 -13.951 -7.840 1.00 31.86 394 ILE A CA 1
ATOM 2421 C C . ILE A 1 331 ? -5.279 -13.013 -9.026 1.00 31.51 394 ILE A C 1
ATOM 2422 O O . ILE A 1 331 ? -4.251 -13.053 -9.674 1.00 30.92 394 ILE A O 1
ATOM 2427 N N . ASP A 1 332 ? -6.267 -12.168 -9.309 1.00 31.39 395 ASP A N 1
ATOM 2428 C CA . ASP A 1 332 ? -6.091 -11.157 -10.328 1.00 31.79 395 ASP A CA 1
ATOM 2429 C C . ASP A 1 332 ? -5.194 -11.623 -11.480 1.00 31.88 395 ASP A C 1
ATOM 2430 O O . ASP A 1 332 ? -4.055 -11.143 -11.606 1.00 31.25 395 ASP A O 1
ATOM 2435 N N . GLY A 1 333 ? -5.689 -12.564 -12.293 1.00 31.68 396 GLY A N 1
ATOM 2436 C CA . GLY A 1 333 ? -4.990 -13.010 -13.504 1.00 30.97 396 GLY A CA 1
ATOM 2437 C C . GLY A 1 333 ? -3.752 -13.856 -13.283 1.00 30.52 396 GLY A C 1
ATOM 2438 O O . GLY A 1 333 ? -3.029 -14.168 -14.217 1.00 30.75 396 GLY A O 1
ATOM 2439 N N . LEU A 1 334 ? -3.503 -14.252 -12.048 1.00 30.25 397 LEU A N 1
ATOM 2440 C CA . LEU A 1 334 ? -2.344 -15.063 -11.749 1.00 31.02 397 LEU A CA 1
ATOM 2441 C C . LEU A 1 334 ? -2.761 -16.392 -11.125 1.00 31.24 397 LEU A C 1
ATOM 2442 O O . LEU A 1 334 ? -3.836 -16.502 -10.568 1.00 31.46 397 LEU A O 1
ATOM 2447 N N . LYS A 1 335 ? -1.901 -17.386 -11.200 1.00 31.62 398 LYS A N 1
ATOM 2448 C CA . LYS A 1 335 ? -2.101 -18.618 -10.447 1.00 32.78 398 LYS A CA 1
ATOM 2449 C C . LYS A 1 335 ? -0.930 -18.732 -9.543 1.00 31.74 398 LYS A C 1
ATOM 2450 O O . LYS A 1 335 ? 0.179 -18.616 -9.983 1.00 32.65 398 LYS A O 1
ATOM 2456 N N . VAL A 1 336 ? -1.167 -18.980 -8.271 1.00 32.19 399 VAL A N 1
ATOM 2457 C CA . VAL A 1 336 ? -0.089 -19.080 -7.331 1.00 32.25 399 VAL A CA 1
ATOM 2458 C C . VAL A 1 336 ? 0.065 -20.492 -6.807 1.00 33.52 399 VAL A C 1
ATOM 2459 O O . VAL A 1 336 ? -0.828 -21.011 -6.169 1.00 34.50 399 VAL A O 1
ATOM 2463 N N . THR A 1 337 ? 1.216 -21.098 -7.063 1.00 34.52 400 THR A N 1
ATOM 2464 C CA . THR A 1 337 ? 1.489 -22.438 -6.565 1.00 36.60 400 THR A CA 1
ATOM 2465 C C . THR A 1 337 ? 2.011 -22.353 -5.157 1.00 37.59 400 THR A C 1
ATOM 2466 O O . THR A 1 337 ? 3.003 -21.657 -4.911 1.00 36.58 400 THR A O 1
ATOM 2470 N N . VAL A 1 338 ? 1.337 -23.037 -4.227 1.00 39.21 401 VAL A N 1
ATOM 2471 C CA . VAL A 1 338 ? 1.754 -23.033 -2.822 1.00 41.76 401 VAL A CA 1
ATOM 2472 C C . VAL A 1 338 ? 2.565 -24.254 -2.392 1.00 43.67 401 VAL A C 1
ATOM 2473 O O . VAL A 1 338 ? 3.398 -24.183 -1.485 1.00 44.29 401 VAL A O 1
ATOM 2477 N N . GLY A 1 339 ? 2.322 -25.377 -3.046 1.00 45.58 402 GLY A N 1
ATOM 2478 C CA . GLY A 1 339 ? 3.020 -26.599 -2.700 1.00 48.71 402 GLY A CA 1
ATOM 2479 C C . GLY A 1 339 ? 2.611 -27.148 -1.347 1.00 50.12 402 GLY A C 1
ATOM 2480 O O . GLY A 1 339 ? 1.426 -27.243 -1.026 1.00 50.23 402 GLY A O 1
ATOM 2481 N N . THR A 1 340 ? 3.598 -27.519 -0.546 1.00 51.64 403 THR A N 1
ATOM 2482 C CA . THR A 1 340 ? 3.314 -28.098 0.754 1.00 53.38 403 THR A CA 1
ATOM 2483 C C . THR A 1 340 ? 4.313 -27.528 1.751 1.00 53.72 403 THR A C 1
ATOM 2484 O O . THR A 1 340 ? 5.398 -27.072 1.378 1.00 54.24 403 THR A O 1
ATOM 2488 N N . GLY A 1 341 ? 3.932 -27.549 3.021 1.00 54.35 404 GLY A N 1
ATOM 2489 C CA . GLY A 1 341 ? 4.797 -27.062 4.081 1.00 55.29 404 GLY A CA 1
ATOM 2490 C C . GLY A 1 341 ? 4.241 -25.861 4.824 1.00 55.69 404 GLY A C 1
ATOM 2491 O O . GLY A 1 341 ? 4.745 -25.498 5.884 1.00 55.93 404 GLY A O 1
ATOM 2492 N N . ALA A 1 342 ? 3.197 -25.252 4.269 1.00 56.08 405 ALA A N 1
ATOM 2493 C CA . ALA A 1 342 ? 2.593 -24.057 4.850 1.00 56.51 405 ALA A CA 1
ATOM 2494 C C . ALA A 1 342 ? 2.016 -24.274 6.237 1.00 56.76 405 ALA A C 1
ATOM 2495 O O . ALA A 1 342 ? 1.181 -25.158 6.443 1.00 57.08 405 ALA A O 1
ATOM 2497 N N . GLN A 1 343 ? 2.437 -23.434 7.176 1.00 56.84 406 GLN A N 1
ATOM 2498 C CA . GLN A 1 343 ? 1.922 -23.478 8.545 1.00 56.54 406 GLN A CA 1
ATOM 2499 C C . GLN A 1 343 ? 1.061 -22.243 8.781 1.00 55.19 406 GLN A C 1
ATOM 2500 O O . GLN A 1 343 ? 1.169 -21.255 8.046 1.00 55.24 406 GLN A O 1
ATOM 2506 N N . LYS A 1 344 ? 0.210 -22.292 9.801 1.00 53.18 407 LYS A N 1
ATOM 2507 C CA . LYS A 1 344 ? -0.655 -21.162 10.115 1.00 51.32 407 LYS A CA 1
ATOM 2508 C C . LYS A 1 344 ? 0.174 -19.907 10.394 1.00 48.93 407 LYS A C 1
ATOM 2509 O O . LYS A 1 344 ? 1.232 -19.979 11.008 1.00 48.10 407 LYS A O 1
ATOM 2515 N N . ASN A 1 345 ? -0.333 -18.770 9.929 1.00 46.82 408 ASN A N 1
ATOM 2516 C CA . ASN A 1 345 ? 0.313 -17.459 10.085 1.00 44.87 408 ASN A CA 1
ATOM 2517 C C . ASN A 1 345 ? 1.536 -17.222 9.191 1.00 42.67 408 ASN A C 1
ATOM 2518 O O . ASN A 1 345 ? 2.196 -16.197 9.311 1.00 41.94 408 ASN A O 1
ATOM 2523 N N . ASP A 1 346 ? 1.840 -18.179 8.312 1.00 40.49 409 ASP A N 1
ATOM 2524 C CA . ASP A 1 346 ? 2.925 -18.020 7.340 1.00 38.57 409 ASP A CA 1
ATOM 2525 C C . ASP A 1 346 ? 2.532 -16.918 6.371 1.00 36.91 409 ASP A C 1
ATOM 2526 O O . ASP A 1 346 ? 1.381 -16.848 5.937 1.00 36.67 409 ASP A O 1
ATOM 2531 N N . SER A 1 347 ? 3.483 -16.048 6.042 1.00 34.82 410 SER A N 1
ATOM 2532 C CA . SER A 1 347 ? 3.151 -14.866 5.240 1.00 34.39 410 SER A CA 1
ATOM 2533 C C . SER A 1 347 ? 4.061 -14.792 4.018 1.00 32.28 410 SER A C 1
ATOM 2534 O O . SER A 1 347 ? 5.195 -15.199 4.091 1.00 32.07 410 SER A O 1
ATOM 2537 N N . PHE A 1 348 ? 3.566 -14.253 2.907 1.00 31.96 411 PHE A N 1
ATOM 2538 C CA . PHE A 1 348 ? 4.341 -14.216 1.664 1.00 30.95 411 PHE A CA 1
ATOM 2539 C C . PHE A 1 348 ? 4.012 -12.912 0.954 1.00 29.98 411 PHE A C 1
ATOM 2540 O O . PHE A 1 348 ? 2.928 -12.428 1.042 1.00 30.46 411 PHE A O 1
ATOM 2548 N N . LEU A 1 349 ? 4.967 -12.329 0.258 1.00 27.21 412 LEU A N 1
ATOM 2549 C CA . LEU A 1 349 ? 4.739 -11.062 -0.405 1.00 26.64 412 LEU A CA 1
ATOM 2550 C C . LEU A 1 349 ? 4.904 -11.318 -1.872 1.00 25.08 412 LEU A C 1
ATOM 2551 O O . LEU A 1 349 ? 5.984 -11.611 -2.313 1.00 24.03 412 LEU A O 1
ATOM 2556 N N . LEU A 1 350 ? 3.812 -11.209 -2.598 1.00 25.37 413 LEU A N 1
ATOM 2557 C CA . LEU A 1 350 ? 3.787 -11.484 -4.027 1.00 26.24 413 LEU A CA 1
ATOM 2558 C C . LEU A 1 350 ? 3.855 -10.174 -4.790 1.00 24.71 413 LEU A C 1
ATOM 2559 O O . LEU A 1 350 ? 3.070 -9.286 -4.537 1.00 24.50 413 LEU A O 1
ATOM 2564 N N . LYS A 1 351 ? 4.791 -10.068 -5.724 1.00 25.08 414 LYS A N 1
ATOM 2565 C CA . LYS A 1 351 ? 4.938 -8.852 -6.544 1.00 25.30 414 LYS A CA 1
ATOM 2566 C C . LYS A 1 351 ? 4.808 -9.285 -7.992 1.00 25.78 414 LYS A C 1
ATOM 2567 O O . LYS A 1 351 ? 5.757 -9.807 -8.574 1.00 25.82 414 LYS A O 1
ATOM 2573 N N . PRO A 1 352 ? 3.635 -9.097 -8.578 1.00 25.61 415 PRO A N 1
ATOM 2574 C CA . PRO A 1 352 ? 3.387 -9.645 -9.913 1.00 25.20 415 PRO A CA 1
ATOM 2575 C C . PRO A 1 352 ? 3.998 -8.843 -11.043 1.00 26.13 415 PRO A C 1
ATOM 2576 O O . PRO A 1 352 ? 4.177 -9.427 -12.119 1.00 25.78 415 PRO A O 1
ATOM 2580 N N . VAL A 1 353 ? 4.335 -7.573 -10.831 1.00 25.35 416 VAL A N 1
ATOM 2581 C CA . VAL A 1 353 ? 4.835 -6.777 -11.949 1.00 25.76 416 VAL A CA 1
ATOM 2582 C C . VAL A 1 353 ? 6.110 -5.974 -11.691 1.00 25.84 416 VAL A C 1
ATOM 2583 O O . VAL A 1 353 ? 6.625 -5.325 -12.593 1.00 25.35 416 VAL A O 1
ATOM 2587 N N . SER A 1 354 ? 6.626 -6.014 -10.469 1.00 26.34 417 SER A N 1
ATOM 2588 C CA . SER A 1 354 ? 7.755 -5.163 -10.144 1.00 27.19 417 SER A CA 1
ATOM 2589 C C . SER A 1 354 ? 9.017 -5.488 -10.982 1.00 26.80 417 SER A C 1
ATOM 2590 O O . SER A 1 354 ? 9.827 -4.599 -11.228 1.00 25.40 417 SER A O 1
ATOM 2593 N N . ASN A 1 355 ? 9.169 -6.733 -11.433 1.00 27.28 418 ASN A N 1
ATOM 2594 C CA . ASN A 1 355 ? 10.292 -7.120 -12.329 1.00 27.93 418 ASN A CA 1
ATOM 2595 C C . ASN A 1 355 ? 9.870 -7.241 -13.800 1.00 27.71 418 ASN A C 1
ATOM 2596 O O . ASN A 1 355 ? 10.628 -7.693 -14.655 1.00 27.72 418 ASN A O 1
ATOM 2601 N N . ALA A 1 356 ? 8.644 -6.875 -14.101 1.00 26.74 419 ALA A N 1
ATOM 2602 C CA . ALA A 1 356 ? 8.210 -6.977 -15.463 1.00 27.23 419 ALA A CA 1
ATOM 2603 C C . ALA A 1 356 ? 9.212 -6.316 -16.417 1.00 27.79 419 ALA A C 1
ATOM 2604 O O . ALA A 1 356 ? 9.655 -6.906 -17.423 1.00 28.05 419 ALA A O 1
ATOM 2606 N N . ILE A 1 357 ? 9.596 -5.096 -16.079 1.00 27.61 420 ILE A N 1
ATOM 2607 C CA . ILE A 1 357 ? 10.405 -4.289 -16.986 1.00 27.47 420 ILE A CA 1
ATOM 2608 C C . ILE A 1 357 ? 11.864 -4.643 -17.076 1.00 27.94 420 ILE A C 1
ATOM 2609 O O . ILE A 1 357 ? 12.441 -4.582 -18.151 1.00 27.53 420 ILE A O 1
ATOM 2614 N N . VAL A 1 358 ? 12.489 -4.972 -15.957 1.00 29.15 421 VAL A N 1
ATOM 2615 C CA . VAL A 1 358 ? 13.928 -5.186 -16.018 1.00 31.06 421 VAL A CA 1
ATOM 2616 C C . VAL A 1 358 ? 14.282 -6.359 -16.933 1.00 31.46 421 VAL A C 1
ATOM 2617 O O . VAL A 1 358 ? 15.415 -6.437 -17.445 1.00 31.34 421 VAL A O 1
ATOM 2621 N N . ASP A 1 359 ? 13.323 -7.267 -17.132 1.00 31.26 422 ASP A N 1
ATOM 2622 C CA . ASP A 1 359 ? 13.543 -8.441 -17.992 1.00 32.03 422 ASP A CA 1
ATOM 2623 C C . ASP A 1 359 ? 12.802 -8.389 -19.316 1.00 32.13 422 ASP A C 1
ATOM 2624 O O . ASP A 1 359 ? 12.646 -9.401 -19.985 1.00 31.54 422 ASP A O 1
ATOM 2629 N N . MET A 1 360 ? 12.340 -7.201 -19.672 1.00 31.86 423 MET A N 1
ATOM 2630 C CA . MET A 1 360 ? 11.635 -7.005 -20.925 1.00 32.83 423 MET A CA 1
ATOM 2631 C C . MET A 1 360 ? 12.679 -6.893 -22.032 1.00 33.37 423 MET A C 1
ATOM 2632 O O . MET A 1 360 ? 13.773 -6.382 -21.796 1.00 33.91 423 MET A O 1
ATOM 2637 N N . ASN A 1 361 ? 12.377 -7.435 -23.204 1.00 34.39 424 ASN A N 1
ATOM 2638 C CA . ASN A 1 361 ? 13.277 -7.349 -24.379 1.00 35.78 424 ASN A CA 1
ATOM 2639 C C . ASN A 1 361 ? 12.508 -7.658 -25.660 1.00 35.03 424 ASN A C 1
ATOM 2640 O O . ASN A 1 361 ? 11.463 -8.289 -25.627 1.00 34.44 424 ASN A O 1
ATOM 2645 N N . VAL A 1 362 ? 13.062 -7.234 -26.789 1.00 34.87 425 VAL A N 1
ATOM 2646 C CA . VAL A 1 362 ? 12.484 -7.530 -28.092 1.00 34.54 425 VAL A CA 1
ATOM 2647 C C . VAL A 1 362 ? 13.049 -8.839 -28.602 1.00 34.56 425 VAL A C 1
ATOM 2648 O O . VAL A 1 362 ? 14.253 -8.965 -28.827 1.00 34.56 425 VAL A O 1
ATOM 2652 N N . LYS A 1 363 ? 12.173 -9.821 -28.772 1.00 34.94 426 LYS A N 1
ATOM 2653 C CA . LYS A 1 363 ? 12.590 -11.136 -29.249 1.00 35.84 426 LYS A CA 1
ATOM 2654 C C . LYS A 1 363 ? 12.610 -11.247 -30.784 1.00 35.95 426 LYS A C 1
ATOM 2655 O O . LYS A 1 363 ? 13.304 -12.067 -31.364 1.00 35.20 426 LYS A O 1
ATOM 2661 N N . VAL A 1 364 ? 11.812 -10.437 -31.434 1.00 36.70 427 VAL A N 1
ATOM 2662 C CA . VAL A 1 364 ? 11.787 -10.480 -32.886 1.00 38.38 427 VAL A CA 1
ATOM 2663 C C . VAL A 1 364 ? 12.848 -9.534 -33.379 1.00 38.81 427 VAL A C 1
ATOM 2664 O O . VAL A 1 364 ? 12.675 -8.314 -33.306 1.00 39.87 427 VAL A O 1
ATOM 2668 N N . THR A 1 365 ? 13.967 -10.113 -33.802 1.00 39.57 428 THR A N 1
ATOM 2669 C CA . THR A 1 365 ? 15.102 -9.380 -34.309 1.00 40.03 428 THR A CA 1
ATOM 2670 C C . THR A 1 365 ? 15.032 -9.251 -35.834 1.00 40.15 428 THR A C 1
ATOM 2671 O O . THR A 1 365 ? 15.487 -8.256 -36.402 1.00 40.33 428 THR A O 1
ATOM 2675 N N . ASN A 1 366 ? 14.451 -10.259 -36.483 1.00 39.10 429 ASN A N 1
ATOM 2676 C CA . ASN A 1 366 ? 14.419 -10.333 -37.937 1.00 38.54 429 ASN A CA 1
ATOM 2677 C C . ASN A 1 366 ? 13.188 -9.663 -38.583 1.00 37.73 429 ASN A C 1
ATOM 2678 O O . ASN A 1 366 ? 12.036 -10.085 -38.353 1.00 36.30 429 ASN A O 1
ATOM 2683 N N . GLU A 1 367 ? 13.443 -8.633 -39.392 1.00 36.18 430 GLU A N 1
ATOM 2684 C CA . GLU A 1 367 ? 12.369 -7.860 -40.015 1.00 36.19 430 GLU A CA 1
ATOM 2685 C C . GLU A 1 367 ? 11.352 -8.747 -40.694 1.00 36.01 430 GLU A C 1
ATOM 2686 O O . GLU A 1 367 ? 10.153 -8.440 -40.715 1.00 36.81 430 GLU A O 1
ATOM 2692 N N . ALA A 1 368 ? 11.824 -9.868 -41.211 1.00 35.94 431 ALA A N 1
ATOM 2693 C CA . ALA A 1 368 ? 10.957 -10.823 -41.889 1.00 35.77 431 ALA A CA 1
ATOM 2694 C C . ALA A 1 368 ? 10.071 -11.602 -40.942 1.00 36.22 431 ALA A C 1
ATOM 2695 O O . ALA A 1 368 ? 9.030 -12.140 -41.351 1.00 36.42 431 ALA A O 1
ATOM 2697 N N . GLU A 1 369 ? 10.466 -11.675 -39.670 1.00 36.26 432 GLU A N 1
ATOM 2698 C CA . GLU A 1 369 ? 9.672 -12.422 -38.710 1.00 36.44 432 GLU A CA 1
ATOM 2699 C C . GLU A 1 369 ? 8.434 -11.692 -38.136 1.00 35.98 432 GLU A C 1
ATOM 2700 O O . GLU A 1 369 ? 7.699 -12.240 -37.325 1.00 35.48 432 GLU A O 1
ATOM 2706 N N . ILE A 1 370 ? 8.185 -10.461 -38.559 1.00 36.17 433 ILE A N 1
ATOM 2707 C CA . ILE A 1 370 ? 6.970 -9.790 -38.101 1.00 36.28 433 ILE A CA 1
ATOM 2708 C C . ILE A 1 370 ? 5.716 -10.419 -38.755 1.00 37.16 433 ILE A C 1
ATOM 2709 O O . ILE A 1 370 ? 5.604 -10.481 -39.976 1.00 36.91 433 ILE A O 1
ATOM 2714 N N . ALA A 1 371 ? 4.776 -10.854 -37.925 1.00 37.92 434 ALA A N 1
ATOM 2715 C CA . ALA A 1 371 ? 3.572 -11.518 -38.375 1.00 38.64 434 ALA A CA 1
ATOM 2716 C C . ALA A 1 371 ? 2.432 -10.557 -38.738 1.00 39.32 434 ALA A C 1
ATOM 2717 O O . ALA A 1 371 ? 1.486 -10.356 -37.975 1.00 39.29 434 ALA A O 1
ATOM 2719 N N . MET A 1 372 ? 2.492 -10.005 -39.940 1.00 40.09 435 MET A N 1
ATOM 2720 C CA . MET A 1 372 ? 1.466 -9.072 -40.383 1.00 41.11 435 MET A CA 1
ATOM 2721 C C . MET A 1 372 ? 0.206 -9.758 -40.962 1.00 42.08 435 MET A C 1
ATOM 2722 O O . MET A 1 372 ? -0.879 -9.181 -40.957 1.00 42.10 435 MET A O 1
ATOM 2727 N N . ALA A 1 373 ? 0.354 -10.992 -41.418 1.00 43.52 436 ALA A N 1
ATOM 2728 C CA . ALA A 1 373 ? -0.722 -11.706 -42.118 1.00 45.59 436 ALA A CA 1
ATOM 2729 C C . ALA A 1 373 ? -1.543 -12.642 -41.229 1.00 46.82 436 ALA A C 1
ATOM 2730 O O . ALA A 1 373 ? -1.012 -13.202 -40.269 1.00 46.55 436 ALA A O 1
ATOM 2732 N N . SER A 1 374 ? -2.827 -12.816 -41.549 1.00 48.90 437 SER A N 1
ATOM 2733 C CA . SER A 1 374 ? -3.694 -13.740 -40.801 1.00 50.99 437 SER A CA 1
ATOM 2734 C C . SER A 1 374 ? -3.593 -15.144 -41.337 1.00 52.65 437 SER A C 1
ATOM 2735 O O . SER A 1 374 ? -3.968 -16.102 -40.652 1.00 53.01 437 SER A O 1
ATOM 2738 N N . GLU A 1 375 ? -3.146 -15.261 -42.587 1.00 54.22 438 GLU A N 1
ATOM 2739 C CA . GLU A 1 375 ? -3.010 -16.548 -43.246 1.00 56.06 438 GLU A CA 1
ATOM 2740 C C . GLU A 1 375 ? -1.589 -16.757 -43.715 1.00 56.44 438 GLU A C 1
ATOM 2741 O O . GLU A 1 375 ? -0.898 -15.810 -44.075 1.00 56.31 438 GLU A O 1
ATOM 2747 N N . SER A 1 376 ? -1.148 -18.001 -43.727 1.00 57.11 439 SER A N 1
ATOM 2748 C CA . SER A 1 376 ? 0.196 -18.282 -44.194 1.00 58.40 439 SER A CA 1
ATOM 2749 C C . SER A 1 376 ? 0.310 -18.078 -45.701 1.00 59.50 439 SER A C 1
ATOM 2750 O O . SER A 1 376 ? -0.399 -18.726 -46.475 1.00 59.11 439 SER A O 1
ATOM 2753 N N . LYS A 1 377 ? 1.196 -17.159 -46.091 1.00 60.77 440 LYS A N 1
ATOM 2754 C CA . LYS A 1 377 ? 1.536 -16.895 -47.485 1.00 62.12 440 LYS A CA 1
ATOM 2755 C C . LYS A 1 377 ? 1.776 -18.207 -48.222 1.00 62.50 440 LYS A C 1
ATOM 2756 O O . LYS A 1 377 ? 1.674 -18.279 -49.446 1.00 62.18 440 LYS A O 1
ATOM 2762 N N . LEU A 1 378 ? 2.077 -19.247 -47.446 1.00 63.08 441 LEU A N 1
ATOM 2763 C CA . LEU A 1 378 ? 2.310 -20.586 -47.967 1.00 63.69 441 LEU A CA 1
ATOM 2764 C C . LEU A 1 378 ? 1.046 -21.208 -48.542 1.00 64.04 441 LEU A C 1
ATOM 2765 O O . LEU A 1 378 ? 1.066 -21.735 -49.660 1.00 64.40 441 LEU A O 1
ATOM 2770 N N . SER A 1 387 ? 0.938 -7.387 -48.143 1.00 58.59 450 SER A N 1
ATOM 2771 C CA . SER A 1 387 ? -0.177 -8.137 -48.786 1.00 58.34 450 SER A CA 1
ATOM 2772 C C . SER A 1 387 ? -1.268 -8.414 -47.767 1.00 57.41 450 SER A C 1
ATOM 2773 O O . SER A 1 387 ? -2.181 -7.617 -47.579 1.00 57.74 450 SER A O 1
ATOM 2776 N N . ASP A 1 388 ? -1.189 -9.566 -47.119 1.00 56.05 451 ASP A N 1
ATOM 2777 C CA . ASP A 1 388 ? -2.132 -9.862 -46.061 1.00 54.45 451 ASP A CA 1
ATOM 2778 C C . ASP A 1 388 ? -1.614 -9.087 -44.846 1.00 53.39 451 ASP A C 1
ATOM 2779 O O . ASP A 1 388 ? -0.562 -9.411 -44.297 1.00 52.83 451 ASP A O 1
ATOM 2784 N N . ASN A 1 389 ? -2.331 -8.033 -44.472 1.00 51.81 452 ASN A N 1
ATOM 2785 C CA . ASN A 1 389 ? -1.961 -7.208 -43.334 1.00 50.48 452 ASN A CA 1
ATOM 2786 C C . ASN A 1 389 ? -2.985 -7.268 -42.182 1.00 49.91 452 ASN A C 1
ATOM 2787 O O . ASN A 1 389 ? -2.933 -6.446 -41.263 1.00 49.48 452 ASN A O 1
ATOM 2792 N N . ARG A 1 390 ? -3.905 -8.233 -42.262 1.00 48.97 453 ARG A N 1
ATOM 2793 C CA . ARG A 1 390 ? -4.987 -8.438 -41.295 1.00 48.33 453 ARG A CA 1
ATOM 2794 C C . ARG A 1 390 ? -4.526 -8.570 -39.836 1.00 46.68 453 ARG A C 1
ATOM 2795 O O . ARG A 1 390 ? -5.101 -7.937 -38.937 1.00 46.73 453 ARG A O 1
ATOM 2803 N N . ASN A 1 391 ? -3.533 -9.413 -39.582 1.00 43.95 454 ASN A N 1
ATOM 2804 C CA . ASN A 1 391 ? -3.032 -9.514 -38.218 1.00 42.20 454 ASN A CA 1
ATOM 2805 C C . ASN A 1 391 ? -2.383 -8.199 -37.768 1.00 41.85 454 ASN A C 1
ATOM 2806 O O . ASN A 1 391 ? -2.495 -7.794 -36.604 1.00 41.77 454 ASN A O 1
ATOM 2811 N N . GLY A 1 392 ? -1.724 -7.520 -38.700 1.00 41.20 455 GLY A N 1
ATOM 2812 C CA . GLY A 1 392 ? -1.147 -6.231 -38.391 1.00 40.97 455 GLY A CA 1
ATOM 2813 C C . GLY A 1 392 ? -2.223 -5.278 -37.917 1.00 41.06 455 GLY A C 1
ATOM 2814 O O . GLY A 1 392 ? -1.993 -4.509 -37.006 1.00 40.42 455 GLY A O 1
ATOM 2815 N N . GLN A 1 393 ? -3.400 -5.316 -38.548 1.00 41.20 456 GLN A N 1
ATOM 2816 C CA . GLN A 1 393 ? -4.487 -4.415 -38.165 1.00 41.13 456 GLN A CA 1
ATOM 2817 C C . GLN A 1 393 ? -5.015 -4.854 -36.787 1.00 40.40 456 GLN A C 1
ATOM 2818 O O . GLN A 1 393 ? -5.361 -4.032 -35.974 1.00 40.03 456 GLN A O 1
ATOM 2824 N N . ALA A 1 394 ? -5.062 -6.154 -36.547 1.00 39.80 457 ALA A N 1
ATOM 2825 C CA . ALA A 1 394 ? -5.446 -6.659 -35.238 1.00 40.40 457 ALA A CA 1
ATOM 2826 C C . ALA A 1 394 ? -4.483 -6.148 -34.124 1.00 40.68 457 ALA A C 1
ATOM 2827 O O . ALA A 1 394 ? -4.899 -5.934 -32.986 1.00 40.73 457 ALA A O 1
ATOM 2829 N N . LEU A 1 395 ? -3.213 -5.942 -34.470 1.00 40.75 458 LEU A N 1
ATOM 2830 C CA . LEU A 1 395 ? -2.197 -5.501 -33.501 1.00 41.25 458 LEU A CA 1
ATOM 2831 C C . LEU A 1 395 ? -2.310 -4.018 -33.263 1.00 41.42 458 LEU A C 1
ATOM 2832 O O . LEU A 1 395 ? -2.120 -3.532 -32.145 1.00 41.36 458 LEU A O 1
ATOM 2837 N N . LEU A 1 396 ? -2.599 -3.292 -34.335 1.00 41.35 459 LEU A N 1
ATOM 2838 C CA . LEU A 1 396 ? -2.797 -1.862 -34.235 1.00 41.65 459 LEU A CA 1
ATOM 2839 C C . LEU A 1 396 ? -4.099 -1.552 -33.497 1.00 41.35 459 LEU A C 1
ATOM 2840 O O . LEU A 1 396 ? -4.193 -0.533 -32.813 1.00 41.55 459 LEU A O 1
ATOM 2845 N N . ASP A 1 397 ? -5.101 -2.428 -33.621 1.00 41.31 460 ASP A N 1
ATOM 2846 C CA . ASP A 1 397 ? -6.368 -2.222 -32.915 1.00 40.97 460 ASP A CA 1
ATOM 2847 C C . ASP A 1 397 ? -6.196 -2.340 -31.388 1.00 40.71 460 ASP A C 1
ATOM 2848 O O . ASP A 1 397 ? -7.019 -1.835 -30.622 1.00 39.98 460 ASP A O 1
ATOM 2853 N N . LEU A 1 398 ? -5.134 -3.021 -30.959 1.00 40.80 461 LEU A N 1
ATOM 2854 C CA . LEU A 1 398 ? -4.867 -3.196 -29.534 1.00 40.96 461 LEU A CA 1
ATOM 2855 C C . LEU A 1 398 ? -4.773 -1.824 -28.872 1.00 41.84 461 LEU A C 1
ATOM 2856 O O . LEU A 1 398 ? -4.933 -1.699 -27.663 1.00 41.41 461 LEU A O 1
ATOM 2861 N N . GLN A 1 399 ? -4.517 -0.797 -29.674 1.00 42.93 462 GLN A N 1
ATOM 2862 C CA . GLN A 1 399 ? -4.347 0.547 -29.167 1.00 44.00 462 GLN A CA 1
ATOM 2863 C C . GLN A 1 399 ? -5.630 1.127 -28.584 1.00 44.11 462 GLN A C 1
ATOM 2864 O O . GLN A 1 399 ? -5.592 1.976 -27.693 1.00 43.50 462 GLN A O 1
ATOM 2870 N N . ASN A 1 400 ? -6.765 0.640 -29.070 1.00 44.53 463 ASN A N 1
ATOM 2871 C CA . ASN A 1 400 ? -8.054 1.177 -28.653 1.00 44.73 463 ASN A CA 1
ATOM 2872 C C . ASN A 1 400 ? -8.798 0.242 -27.699 1.00 43.64 463 ASN A C 1
ATOM 2873 O O . ASN A 1 400 ? -9.921 0.511 -27.296 1.00 43.94 463 ASN A O 1
ATOM 2878 N N . SER A 1 401 ? -8.124 -0.841 -27.328 1.00 42.69 464 SER A N 1
ATOM 2879 C CA . SER A 1 401 ? -8.643 -1.922 -26.487 1.00 42.08 464 SER A CA 1
ATOM 2880 C C . SER A 1 401 ? -8.323 -1.721 -24.986 1.00 41.80 464 SER A C 1
ATOM 2881 O O . SER A 1 401 ? -7.276 -1.181 -24.638 1.00 41.63 464 SER A O 1
ATOM 2884 N N . ASN A 1 402 ? -9.221 -2.143 -24.096 1.00 41.29 465 ASN A N 1
ATOM 2885 C CA . ASN A 1 402 ? -8.995 -1.955 -22.653 1.00 40.80 465 ASN A CA 1
ATOM 2886 C C . ASN A 1 402 ? -8.277 -3.144 -22.011 1.00 39.26 465 ASN A C 1
ATOM 2887 O O . ASN A 1 402 ? -8.813 -3.832 -21.153 1.00 39.51 465 ASN A O 1
ATOM 2892 N N . VAL A 1 403 ? -7.041 -3.371 -22.411 1.00 37.38 466 VAL A N 1
ATOM 2893 C CA . VAL A 1 403 ? -6.334 -4.527 -21.908 1.00 36.16 466 VAL A CA 1
ATOM 2894 C C . VAL A 1 403 ? -5.500 -4.299 -20.660 1.00 35.54 466 VAL A C 1
ATOM 2895 O O . VAL A 1 403 ? -4.851 -5.235 -20.215 1.00 35.30 466 VAL A O 1
ATOM 2899 N N . VAL A 1 404 ? -5.429 -3.067 -20.139 1.00 35.16 467 VAL A N 1
ATOM 2900 C CA . VAL A 1 404 ? -4.687 -2.845 -18.895 1.00 35.18 467 VAL A CA 1
ATOM 2901 C C . VAL A 1 404 ? -5.691 -2.911 -17.742 1.00 36.09 467 VAL A C 1
ATOM 2902 O O . VAL A 1 404 ? -6.517 -2.017 -17.578 1.00 36.62 467 VAL A O 1
ATOM 2906 N N . GLY A 1 405 ? -5.632 -3.951 -16.941 1.00 37.15 468 GLY A N 1
ATOM 2907 C CA . GLY A 1 405 ? -6.570 -4.070 -15.841 1.00 39.59 468 GLY A CA 1
ATOM 2908 C C . GLY A 1 405 ? -8.032 -4.259 -16.258 1.00 41.67 468 GLY A C 1
ATOM 2909 O O . GLY A 1 405 ? -8.945 -4.165 -15.424 1.00 41.43 468 GLY A O 1
ATOM 2910 N N . GLY A 1 406 ? -8.253 -4.514 -17.547 1.00 42.48 469 GLY A N 1
ATOM 2911 C CA . GLY A 1 406 ? -9.583 -4.740 -18.078 1.00 43.82 469 GLY A CA 1
ATOM 2912 C C . GLY A 1 406 ? -10.381 -3.487 -18.386 1.00 45.12 469 GLY A C 1
ATOM 2913 O O . GLY A 1 406 ? -11.517 -3.588 -18.874 1.00 45.03 469 GLY A O 1
ATOM 2914 N N . ASN A 1 407 ? -9.794 -2.309 -18.163 1.00 45.23 470 ASN A N 1
ATOM 2915 C CA . ASN A 1 407 ? -10.566 -1.067 -18.287 1.00 45.58 470 ASN A CA 1
ATOM 2916 C C . ASN A 1 407 ? -9.836 0.158 -18.812 1.00 44.77 470 ASN A C 1
ATOM 2917 O O . ASN A 1 407 ? -10.395 1.256 -18.860 1.00 45.02 470 ASN A O 1
ATOM 2922 N N . LYS A 1 408 ? -8.589 -0.007 -19.211 1.00 44.05 471 LYS A N 1
ATOM 2923 C CA . LYS A 1 408 ? -7.854 1.124 -19.762 1.00 43.33 471 LYS A CA 1
ATOM 2924 C C . LYS A 1 408 ? -7.030 0.707 -20.951 1.00 41.98 471 LYS A C 1
ATOM 2925 O O . LYS A 1 408 ? -6.545 -0.414 -21.017 1.00 41.21 471 LYS A O 1
ATOM 2931 N N . THR A 1 409 ? -6.848 1.628 -21.883 1.00 41.94 472 THR A N 1
ATOM 2932 C CA . THR A 1 409 ? -5.952 1.393 -23.009 1.00 41.88 472 THR A CA 1
ATOM 2933 C C . THR A 1 409 ? -4.526 1.740 -22.572 1.00 41.27 472 THR A C 1
ATOM 2934 O O . THR A 1 409 ? -4.327 2.362 -21.528 1.00 40.53 472 THR A O 1
ATOM 2938 N N . PHE A 1 410 ? -3.544 1.363 -23.376 1.00 41.12 473 PHE A N 1
ATOM 2939 C CA . PHE A 1 410 ? -2.159 1.665 -23.041 1.00 41.29 473 PHE A CA 1
ATOM 2940 C C . PHE A 1 410 ? -2.003 3.152 -22.809 1.00 42.20 473 PHE A C 1
ATOM 2941 O O . PHE A 1 410 ? -1.454 3.565 -21.792 1.00 41.14 473 PHE A O 1
ATOM 2949 N N . ASN A 1 411 ? -2.512 3.952 -23.746 1.00 43.62 474 ASN A N 1
ATOM 2950 C CA . ASN A 1 411 ? -2.405 5.404 -23.630 1.00 45.09 474 ASN A CA 1
ATOM 2951 C C . ASN A 1 411 ? -3.120 5.959 -22.412 1.00 45.07 474 ASN A C 1
ATOM 2952 O O . ASN A 1 411 ? -2.596 6.851 -21.763 1.00 45.03 474 ASN A O 1
ATOM 2957 N N . ASP A 1 412 ? -4.302 5.421 -22.110 1.00 45.80 475 ASP A N 1
ATOM 2958 C CA . ASP A 1 412 ? -5.099 5.845 -20.954 1.00 46.33 475 ASP A CA 1
ATOM 2959 C C . ASP A 1 412 ? -4.371 5.527 -19.644 1.00 45.87 475 ASP A C 1
ATOM 2960 O O . ASP A 1 412 ? -4.434 6.291 -18.667 1.00 45.55 475 ASP A O 1
ATOM 2965 N N . ALA A 1 413 ? -3.727 4.363 -19.617 1.00 45.10 476 ALA A N 1
ATOM 2966 C CA . ALA A 1 413 ? -2.993 3.921 -18.452 1.00 43.97 476 ALA A CA 1
ATOM 2967 C C . ALA A 1 413 ? -1.750 4.802 -18.182 1.00 43.37 476 ALA A C 1
ATOM 2968 O O . ALA A 1 413 ? -1.531 5.202 -17.055 1.00 43.72 476 ALA A O 1
ATOM 2970 N N . TYR A 1 414 ? -0.943 5.108 -19.195 1.00 43.35 477 TYR A N 1
ATOM 2971 C CA . TYR A 1 414 ? 0.226 5.976 -18.968 1.00 42.95 477 TYR A CA 1
ATOM 2972 C C . TYR A 1 414 ? -0.214 7.398 -18.641 1.00 42.65 477 TYR A C 1
ATOM 2973 O O . TYR A 1 414 ? 0.242 7.982 -17.663 1.00 42.15 477 TYR A O 1
ATOM 2982 N N . ALA A 1 415 ? -1.095 7.959 -19.472 1.00 42.07 478 ALA A N 1
ATOM 2983 C CA . ALA A 1 415 ? -1.588 9.312 -19.239 1.00 41.89 478 ALA A CA 1
ATOM 2984 C C . ALA A 1 415 ? -2.058 9.491 -17.800 1.00 41.64 478 ALA A C 1
ATOM 2985 O O . ALA A 1 415 ? -1.725 10.473 -17.145 1.00 41.17 478 ALA A O 1
ATOM 2987 N N . THR A 1 416 ? -2.833 8.536 -17.320 1.00 41.00 479 THR A N 1
ATOM 2988 C CA . THR A 1 416 ? -3.358 8.590 -15.979 1.00 41.21 479 THR A CA 1
ATOM 2989 C C . THR A 1 416 ? -2.252 8.543 -14.933 1.00 40.93 479 THR A C 1
ATOM 2990 O O . THR A 1 416 ? -2.345 9.214 -13.918 1.00 41.17 479 THR A O 1
ATOM 2994 N N . LEU A 1 417 ? -1.236 7.722 -15.160 1.00 39.81 480 LEU A N 1
ATOM 2995 C CA . LEU A 1 417 ? -0.123 7.681 -14.232 1.00 39.76 480 LEU A CA 1
ATOM 2996 C C . LEU A 1 417 ? 0.532 9.078 -14.192 1.00 39.94 480 LEU A C 1
ATOM 2997 O O . LEU A 1 417 ? 0.708 9.637 -13.133 1.00 39.33 480 LEU A O 1
ATOM 3002 N N . VAL A 1 418 ? 0.902 9.614 -15.351 1.00 40.34 481 VAL A N 1
ATOM 3003 C CA . VAL A 1 418 ? 1.501 10.944 -15.452 1.00 41.85 481 VAL A CA 1
ATOM 3004 C C . VAL A 1 418 ? 0.659 11.996 -14.715 1.00 43.31 481 VAL A C 1
ATOM 3005 O O . VAL A 1 418 ? 1.155 12.803 -13.908 1.00 43.42 481 VAL A O 1
ATOM 3009 N N . SER A 1 419 ? -0.628 11.981 -15.011 1.00 44.36 482 SER A N 1
ATOM 3010 C CA . SER A 1 419 ? -1.562 12.896 -14.397 1.00 45.31 482 SER A CA 1
ATOM 3011 C C . SER A 1 419 ? -1.579 12.736 -12.886 1.00 45.25 482 SER A C 1
ATOM 3012 O O . SER A 1 419 ? -1.441 13.719 -12.146 1.00 45.43 482 SER A O 1
ATOM 3015 N N . ASP A 1 420 ? -1.768 11.500 -12.430 1.00 44.91 483 ASP A N 1
ATOM 3016 C CA . ASP A 1 420 ? -1.820 11.191 -11.009 1.00 44.45 483 ASP A CA 1
ATOM 3017 C C . ASP A 1 420 ? -0.535 11.652 -10.291 1.00 44.24 483 ASP A C 1
ATOM 3018 O O . ASP A 1 420 ? -0.564 12.265 -9.228 1.00 44.42 483 ASP A O 1
ATOM 3023 N N . VAL A 1 421 ? 0.608 11.331 -10.848 1.00 43.22 484 VAL A N 1
ATOM 3024 C CA . VAL A 1 421 ? 1.824 11.755 -10.200 1.00 42.93 484 VAL A CA 1
ATOM 3025 C C . VAL A 1 421 ? 1.901 13.289 -10.160 1.00 43.04 484 VAL A C 1
ATOM 3026 O O . VAL A 1 421 ? 2.214 13.868 -9.126 1.00 42.60 484 VAL A O 1
ATOM 3030 N N . GLY A 1 422 ? 1.595 13.927 -11.287 1.00 42.61 485 GLY A N 1
ATOM 3031 C CA . GLY A 1 422 ? 1.629 15.375 -11.388 1.00 43.31 485 GLY A CA 1
ATOM 3032 C C . GLY A 1 422 ? 0.782 16.101 -10.365 1.00 43.32 485 GLY A C 1
ATOM 3033 O O . GLY A 1 422 ? 1.209 17.122 -9.802 1.00 43.22 485 GLY A O 1
ATOM 3034 N N . ASN A 1 423 ? -0.411 15.565 -10.136 1.00 43.54 486 ASN A N 1
ATOM 3035 C CA . ASN A 1 423 ? -1.365 16.084 -9.161 1.00 44.23 486 ASN A CA 1
ATOM 3036 C C . ASN A 1 423 ? -0.962 15.871 -7.716 1.00 43.64 486 ASN A C 1
ATOM 3037 O O . ASN A 1 423 ? -1.160 16.744 -6.851 1.00 43.67 486 ASN A O 1
ATOM 3042 N N . LYS A 1 424 ? -0.449 14.680 -7.439 1.00 42.57 487 LYS A N 1
ATOM 3043 C CA . LYS A 1 424 ? 0.039 14.379 -6.103 1.00 41.27 487 LYS A CA 1
ATOM 3044 C C . LYS A 1 424 ? 1.232 15.300 -5.806 1.00 40.16 487 LYS A C 1
ATOM 3045 O O . LYS A 1 424 ? 1.384 15.763 -4.693 1.00 40.25 487 LYS A O 1
ATOM 3051 N N . THR A 1 425 ? 2.053 15.562 -6.817 1.00 39.39 488 THR A N 1
ATOM 3052 C CA . THR A 1 425 ? 3.205 16.428 -6.661 1.00 39.34 488 THR A CA 1
ATOM 3053 C C . THR A 1 425 ? 2.815 17.877 -6.337 1.00 40.67 488 THR A C 1
ATOM 3054 O O . THR A 1 425 ? 3.322 18.485 -5.388 1.00 39.94 488 THR A O 1
ATOM 3058 N N . SER A 1 426 ? 1.883 18.421 -7.105 1.00 42.00 489 SER A N 1
ATOM 3059 C CA . SER A 1 426 ? 1.498 19.814 -6.932 1.00 43.33 489 SER A CA 1
ATOM 3060 C C . SER A 1 426 ? 0.895 20.016 -5.558 1.00 43.91 489 SER A C 1
ATOM 3061 O O . SER A 1 426 ? 1.140 21.021 -4.895 1.00 44.20 489 SER A O 1
ATOM 3064 N N . THR A 1 427 ? 0.100 19.045 -5.135 1.00 43.82 490 THR A N 1
ATOM 3065 C CA . THR A 1 427 ? -0.556 19.104 -3.856 1.00 43.68 490 THR A CA 1
ATOM 3066 C C . THR A 1 427 ? 0.440 19.071 -2.696 1.00 43.62 490 THR A C 1
ATOM 3067 O O . THR A 1 427 ? 0.313 19.832 -1.739 1.00 43.57 490 THR A O 1
ATOM 3071 N N . LEU A 1 428 ? 1.423 18.180 -2.774 1.00 42.17 491 LEU A N 1
ATOM 3072 C CA . LEU A 1 428 ? 2.467 18.126 -1.767 1.00 40.65 491 LEU A CA 1
ATOM 3073 C C . LEU A 1 428 ? 3.270 19.430 -1.763 1.00 40.10 491 LEU A C 1
ATOM 3074 O O . LEU A 1 428 ? 3.736 19.869 -0.727 1.00 38.19 491 LEU A O 1
ATOM 3079 N N . LYS A 1 429 ? 3.436 20.035 -2.935 1.00 40.07 492 LYS A N 1
ATOM 3080 C CA . LYS A 1 429 ? 4.148 21.299 -3.028 1.00 42.19 492 LYS A CA 1
ATOM 3081 C C . LYS A 1 429 ? 3.472 22.358 -2.143 1.00 42.31 492 LYS A C 1
ATOM 3082 O O . LYS A 1 429 ? 4.150 23.090 -1.411 1.00 42.56 492 LYS A O 1
ATOM 3088 N N . THR A 1 430 ? 2.138 22.375 -2.200 1.00 42.45 493 THR A N 1
ATOM 3089 C CA . THR A 1 430 ? 1.254 23.321 -1.496 1.00 42.24 493 THR A CA 1
ATOM 3090 C C . THR A 1 430 ? 1.274 23.054 -0.002 1.00 41.86 493 THR A C 1
ATOM 3091 O O . THR A 1 430 ? 1.671 23.919 0.772 1.00 41.49 493 THR A O 1
ATOM 3095 N N . SER A 1 431 ? 0.857 21.859 0.403 1.00 40.30 494 SER A N 1
ATOM 3096 C CA . SER A 1 431 ? 1.042 21.412 1.782 1.00 40.47 494 SER A CA 1
ATOM 3097 C C . SER A 1 431 ? 2.425 21.674 2.383 1.00 39.01 494 SER A C 1
ATOM 3098 O O . SER A 1 431 ? 2.519 22.090 3.538 1.00 38.94 494 SER A O 1
ATOM 3101 N N . SER A 1 432 ? 3.492 21.386 1.643 1.00 37.65 495 SER A N 1
ATOM 3102 C CA . SER A 1 432 ? 4.819 21.550 2.211 1.00 37.24 495 SER A CA 1
ATOM 3103 C C . SER A 1 432 ? 5.228 23.012 2.347 1.00 37.17 495 SER A C 1
ATOM 3104 O O . SER A 1 432 ? 5.871 23.390 3.316 1.00 36.86 495 SER A O 1
ATOM 3107 N N . THR A 1 433 ? 4.906 23.812 1.347 1.00 36.56 496 THR A N 1
ATOM 3108 C CA . THR A 1 433 ? 5.169 25.229 1.440 1.00 37.12 496 THR A CA 1
ATOM 3109 C C . THR A 1 433 ? 4.352 25.774 2.600 1.00 36.45 496 THR A C 1
ATOM 3110 O O . THR A 1 433 ? 4.887 26.447 3.454 1.00 35.61 496 THR A O 1
ATOM 3114 N N . THR A 1 434 ? 3.061 25.469 2.654 1.00 36.51 497 THR A N 1
ATOM 3115 C CA . THR A 1 434 ? 2.257 25.953 3.765 1.00 36.91 497 THR A CA 1
ATOM 3116 C C . THR A 1 434 ? 2.827 25.538 5.132 1.00 36.77 497 THR A C 1
ATOM 3117 O O . THR A 1 434 ? 2.908 26.340 6.076 1.00 36.65 497 THR A O 1
ATOM 3121 N N . GLN A 1 435 ? 3.210 24.279 5.261 1.00 35.46 498 GLN A N 1
ATOM 3122 C CA . GLN A 1 435 ? 3.711 23.837 6.554 1.00 35.80 498 GLN A CA 1
ATOM 3123 C C . GLN A 1 435 ? 5.037 24.515 6.894 1.00 34.55 498 GLN A C 1
ATOM 3124 O O . GLN A 1 435 ? 5.270 24.874 8.052 1.00 33.94 498 GLN A O 1
ATOM 3130 N N . ALA A 1 436 ? 5.882 24.709 5.890 1.00 33.43 499 ALA A N 1
ATOM 3131 C CA . ALA A 1 436 ? 7.158 25.365 6.126 1.00 34.39 499 ALA A CA 1
ATOM 3132 C C . ALA A 1 436 ? 6.936 26.818 6.580 1.00 33.94 499 ALA A C 1
ATOM 3133 O O . ALA A 1 436 ? 7.703 27.360 7.342 1.00 32.64 499 ALA A O 1
ATOM 3135 N N . ASN A 1 437 ? 5.880 27.442 6.075 1.00 35.01 500 ASN A N 1
ATOM 3136 C CA . ASN A 1 437 ? 5.554 28.803 6.477 1.00 35.93 500 ASN A CA 1
ATOM 3137 C C . ASN A 1 437 ? 5.063 28.827 7.923 1.00 35.15 500 ASN A C 1
ATOM 3138 O O . ASN A 1 437 ? 5.393 29.721 8.699 1.00 34.91 500 ASN A O 1
ATOM 3143 N N . VAL A 1 438 ? 4.308 27.804 8.293 1.00 34.38 501 VAL A N 1
ATOM 3144 C CA . VAL A 1 438 ? 3.794 27.712 9.634 1.00 33.71 501 VAL A CA 1
ATOM 3145 C C . VAL A 1 438 ? 4.973 27.703 10.597 1.00 34.78 501 VAL A C 1
ATOM 3146 O O . VAL A 1 438 ? 4.961 28.404 11.645 1.00 34.28 501 VAL A O 1
ATOM 3150 N N . VAL A 1 439 ? 5.987 26.906 10.243 1.00 34.11 502 VAL A N 1
ATOM 3151 C CA . VAL A 1 439 ? 7.174 26.807 11.065 1.00 35.31 502 VAL A CA 1
ATOM 3152 C C . VAL A 1 439 ? 7.821 28.194 11.219 1.00 35.67 502 VAL A C 1
ATOM 3153 O O . VAL A 1 439 ? 8.147 28.589 12.304 1.00 34.47 502 VAL A O 1
ATOM 3157 N N . LYS A 1 440 ? 7.986 28.926 10.127 1.00 37.65 503 LYS A N 1
ATOM 3158 C CA . LYS A 1 440 ? 8.600 30.237 10.235 1.00 40.49 503 LYS A CA 1
ATOM 3159 C C . LYS A 1 440 ? 7.747 31.177 11.083 1.00 41.55 503 LYS A C 1
ATOM 3160 O O . LYS A 1 440 ? 8.275 31.926 11.880 1.00 42.65 503 LYS A O 1
ATOM 3166 N N . GLN A 1 441 ? 6.435 31.128 10.928 1.00 43.04 504 GLN A N 1
ATOM 3167 C CA . GLN A 1 441 ? 5.582 32.026 11.689 1.00 45.08 504 GLN A CA 1
ATOM 3168 C C . GLN A 1 441 ? 5.652 31.747 13.184 1.00 45.80 504 GLN A C 1
ATOM 3169 O O . GLN A 1 441 ? 5.712 32.673 13.974 1.00 46.03 504 GLN A O 1
ATOM 3175 N N . LEU A 1 442 ? 5.652 30.471 13.564 1.00 47.15 505 LEU A N 1
ATOM 3176 C CA . LEU A 1 442 ? 5.698 30.082 14.964 1.00 48.49 505 LEU A CA 1
ATOM 3177 C C . LEU A 1 442 ? 7.044 30.406 15.594 1.00 50.85 505 LEU A C 1
ATOM 3178 O O . LEU A 1 442 ? 7.117 30.828 16.738 1.00 50.86 505 LEU A O 1
ATOM 3183 N N . TYR A 1 443 ? 8.109 30.181 14.843 1.00 53.55 506 TYR A N 1
ATOM 3184 C CA . TYR A 1 443 ? 9.440 30.455 15.332 1.00 56.92 506 TYR A CA 1
ATOM 3185 C C . TYR A 1 443 ? 9.579 31.953 15.656 1.00 58.41 506 TYR A C 1
ATOM 3186 O O . TYR A 1 443 ? 10.160 32.334 16.675 1.00 58.32 506 TYR A O 1
ATOM 3195 N N . LYS A 1 444 ? 9.037 32.793 14.789 1.00 60.19 507 LYS A N 1
ATOM 3196 C CA . LYS A 1 444 ? 9.059 34.226 15.023 1.00 62.69 507 LYS A CA 1
ATOM 3197 C C . LYS A 1 444 ? 8.276 34.552 16.296 1.00 64.18 507 LYS A C 1
ATOM 3198 O O . LYS A 1 444 ? 8.780 35.196 17.211 1.00 64.44 507 LYS A O 1
ATOM 3204 N N . GLN A 1 445 ? 7.040 34.085 16.361 1.00 66.08 508 GLN A N 1
ATOM 3205 C CA . GLN A 1 445 ? 6.220 34.317 17.529 1.00 68.01 508 GLN A CA 1
ATOM 3206 C C . GLN A 1 445 ? 6.883 33.792 18.787 1.00 69.78 508 GLN A C 1
ATOM 3207 O O . GLN A 1 445 ? 6.476 34.127 19.898 1.00 70.16 508 GLN A O 1
ATOM 3213 N N . GLN A 1 446 ? 7.902 32.961 18.622 1.00 71.85 509 GLN A N 1
ATOM 3214 C CA . GLN A 1 446 ? 8.587 32.411 19.776 1.00 73.81 509 GLN A CA 1
ATOM 3215 C C . GLN A 1 446 ? 9.756 33.301 20.168 1.00 75.33 509 GLN A C 1
ATOM 3216 O O . GLN A 1 446 ? 9.977 33.577 21.352 1.00 75.40 509 GLN A O 1
ATOM 3222 N N . GLN A 1 447 ? 10.502 33.749 19.164 1.00 76.97 510 GLN A N 1
ATOM 3223 C CA . GLN A 1 447 ? 11.665 34.592 19.397 1.00 78.62 510 GLN A CA 1
ATOM 3224 C C . GLN A 1 447 ? 11.295 35.888 20.118 1.00 79.59 510 GLN A C 1
ATOM 3225 O O . GLN A 1 447 ? 12.017 36.341 21.015 1.00 79.82 510 GLN A O 1
ATOM 3231 N N . SER A 1 448 ? 10.165 36.476 19.730 1.00 80.51 511 SER A N 1
ATOM 3232 C CA . SER A 1 448 ? 9.721 37.729 20.322 1.00 81.24 511 SER A CA 1
ATOM 3233 C C . SER A 1 448 ? 9.108 37.494 21.700 1.00 81.67 511 SER A C 1
ATOM 3234 O O . SER A 1 448 ? 9.549 38.078 22.691 1.00 82.16 511 SER A O 1
ATOM 3237 N N . ILE B 1 7 ? -5.453 62.833 8.633 1.00 87.38 70 ILE B N 1
ATOM 3238 C CA . ILE B 1 7 ? -6.235 61.567 8.696 1.00 87.54 70 ILE B CA 1
ATOM 3239 C C . ILE B 1 7 ? -7.388 61.691 9.678 1.00 87.20 70 ILE B C 1
ATOM 3240 O O . ILE B 1 7 ? -7.191 61.688 10.894 1.00 87.43 70 ILE B O 1
ATOM 3245 N N . THR B 1 8 ? -8.595 61.801 9.143 1.00 86.64 71 THR B N 1
ATOM 3246 C CA . THR B 1 8 ? -9.783 61.895 9.963 1.00 85.88 71 THR B CA 1
ATOM 3247 C C . THR B 1 8 ? -10.200 60.506 10.405 1.00 85.17 71 THR B C 1
ATOM 3248 O O . THR B 1 8 ? -9.801 59.506 9.805 1.00 85.09 71 THR B O 1
ATOM 3252 N N . ASN B 1 9 ? -11.006 60.446 11.459 1.00 84.02 72 ASN B N 1
ATOM 3253 C CA . ASN B 1 9 ? -11.522 59.168 11.917 1.00 82.94 72 ASN B CA 1
ATOM 3254 C C . ASN B 1 9 ? -12.419 58.593 10.841 1.00 81.43 72 ASN B C 1
ATOM 3255 O O . ASN B 1 9 ? -12.736 57.407 10.854 1.00 81.74 72 ASN B O 1
ATOM 3260 N N . GLN B 1 10 ? -12.826 59.454 9.911 1.00 79.24 73 GLN B N 1
ATOM 3261 C CA . GLN B 1 10 ? -13.645 59.044 8.782 1.00 76.93 73 GLN B CA 1
ATOM 3262 C C . GLN B 1 10 ? -12.779 58.242 7.815 1.00 74.50 73 GLN B C 1
ATOM 3263 O O . GLN B 1 10 ? -13.161 57.154 7.400 1.00 74.14 73 GLN B O 1
ATOM 3269 N N . LEU B 1 11 ? -11.612 58.778 7.466 1.00 71.54 74 LEU B N 1
ATOM 3270 C CA . LEU B 1 11 ? -10.669 58.038 6.630 1.00 68.77 74 LEU B CA 1
ATOM 3271 C C . LEU B 1 11 ? -10.108 56.878 7.438 1.00 66.53 74 LEU B C 1
ATOM 3272 O O . LEU B 1 11 ? -10.025 55.758 6.953 1.00 66.43 74 LEU B O 1
ATOM 3277 N N . ARG B 1 12 ? -9.745 57.166 8.682 1.00 63.69 75 ARG B N 1
ATOM 3278 C CA . ARG B 1 12 ? -9.181 56.181 9.595 1.00 61.13 75 ARG B CA 1
ATOM 3279 C C . ARG B 1 12 ? -10.146 55.018 9.748 1.00 58.86 75 ARG B C 1
ATOM 3280 O O . ARG B 1 12 ? -9.752 53.859 9.699 1.00 57.65 75 ARG B O 1
ATOM 3288 N N . GLY B 1 13 ? -11.418 55.349 9.934 1.00 56.59 76 GLY B N 1
ATOM 3289 C CA . GLY B 1 13 ? -12.467 54.358 10.098 1.00 54.07 76 GLY B CA 1
ATOM 3290 C C . GLY B 1 13 ? -12.765 53.599 8.811 1.00 52.11 76 GLY B C 1
ATOM 3291 O O . GLY B 1 13 ? -12.955 52.385 8.847 1.00 52.12 76 GLY B O 1
ATOM 3292 N N . ALA B 1 14 ? -12.812 54.317 7.691 1.00 49.68 77 ALA B N 1
ATOM 3293 C CA . ALA B 1 14 ? -13.008 53.705 6.382 1.00 47.97 77 ALA B CA 1
ATOM 3294 C C . ALA B 1 14 ? -11.888 52.722 6.064 1.00 46.49 77 ALA B C 1
ATOM 3295 O O . ALA B 1 14 ? -12.148 51.663 5.510 1.00 46.39 77 ALA B O 1
ATOM 3297 N N . GLN B 1 15 ? -10.658 53.069 6.431 1.00 44.68 78 GLN B N 1
ATOM 3298 C CA . GLN B 1 15 ? -9.517 52.175 6.246 1.00 44.13 78 GLN B CA 1
ATOM 3299 C C . GLN B 1 15 ? -9.589 50.949 7.145 1.00 43.36 78 GLN B C 1
ATOM 3300 O O . GLN B 1 15 ? -9.277 49.846 6.703 1.00 43.63 78 GLN B O 1
ATOM 3306 N N . ASN B 1 16 ? -9.955 51.111 8.415 1.00 41.91 79 ASN B N 1
ATOM 3307 C CA . ASN B 1 16 ? -10.008 49.904 9.224 1.00 41.41 79 ASN B CA 1
ATOM 3308 C C . ASN B 1 16 ? -11.163 49.023 8.745 1.00 40.33 79 ASN B C 1
ATOM 3309 O O . ASN B 1 16 ? -11.072 47.819 8.803 1.00 39.90 79 ASN B O 1
ATOM 3314 N N . GLN B 1 17 ? -12.221 49.625 8.218 1.00 40.34 80 GLN B N 1
ATOM 3315 C CA . GLN B 1 17 ? -13.316 48.826 7.683 1.00 41.01 80 GLN B CA 1
ATOM 3316 C C . GLN B 1 17 ? 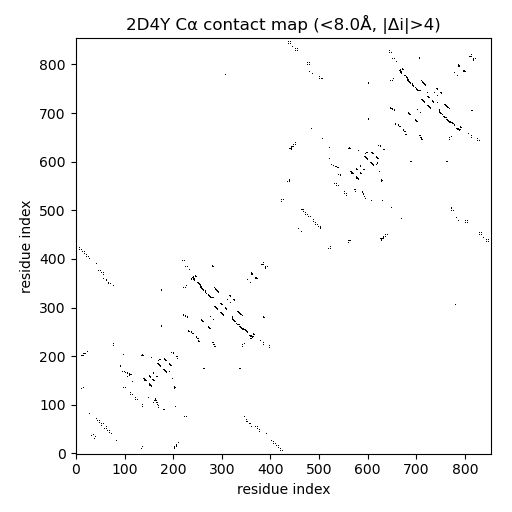-12.875 48.122 6.403 1.00 39.71 80 GLN B C 1
ATOM 3317 O O . GLN B 1 17 ? -13.099 46.932 6.253 1.00 39.28 80 GLN B O 1
ATOM 3323 N N . SER B 1 18 ? -12.244 48.869 5.495 1.00 38.54 81 SER B N 1
ATOM 3324 C CA . SER B 1 18 ? -11.731 48.304 4.252 1.00 37.14 81 SER B CA 1
ATOM 3325 C C . SER B 1 18 ? -10.759 47.149 4.568 1.00 36.03 81 SER B C 1
ATOM 3326 O O . SER B 1 18 ? -10.857 46.070 3.989 1.00 34.03 81 SER B O 1
ATOM 3329 N N . SER B 1 19 ? -9.845 47.368 5.506 1.00 34.73 82 SER B N 1
ATOM 3330 C CA . SER B 1 19 ? -8.947 46.276 5.929 1.00 35.27 82 SER B CA 1
ATOM 3331 C C . SER B 1 19 ? -9.718 45.013 6.349 1.00 34.16 82 SER B C 1
ATOM 3332 O O . SER B 1 19 ? -9.333 43.885 6.019 1.00 34.00 82 SER B O 1
ATOM 3335 N N . GLY B 1 20 ? -10.792 45.205 7.102 1.00 32.16 83 GLY B N 1
ATOM 3336 C CA . GLY B 1 20 ? -11.595 44.066 7.517 1.00 31.39 83 GLY B CA 1
ATOM 3337 C C . GLY B 1 20 ? -12.247 43.341 6.345 1.00 30.23 83 GLY B C 1
ATOM 3338 O O . GLY B 1 20 ? -12.174 42.110 6.239 1.00 29.21 83 GLY B O 1
ATOM 3339 N N . LEU B 1 21 ? -12.871 44.105 5.458 1.00 29.79 84 LEU B N 1
ATOM 3340 C CA . LEU B 1 21 ? -13.578 43.517 4.327 1.00 30.81 84 LEU B CA 1
ATOM 3341 C C . LEU B 1 21 ? -12.646 42.804 3.368 1.00 30.61 84 LEU B C 1
ATOM 3342 O O . LEU B 1 21 ? -12.970 41.743 2.870 1.00 29.81 84 LEU B O 1
ATOM 3347 N N . THR B 1 22 ? -11.468 43.397 3.136 1.00 32.72 85 THR B N 1
ATOM 3348 C CA . THR B 1 22 ? -10.491 42.878 2.178 1.00 32.92 85 THR B CA 1
ATOM 3349 C C . THR B 1 22 ? -9.921 41.576 2.684 1.00 32.79 85 THR B C 1
ATOM 3350 O O . THR B 1 22 ? -9.752 40.608 1.943 1.00 32.22 85 THR B O 1
ATOM 3354 N N . THR B 1 23 ? -9.591 41.588 3.963 1.00 32.17 86 THR B N 1
ATOM 3355 C CA . THR B 1 23 ? -9.067 40.402 4.654 1.00 31.68 86 THR B CA 1
ATOM 3356 C C . THR B 1 23 ? -10.044 39.232 4.600 1.00 31.05 86 THR B C 1
ATOM 3357 O O . THR B 1 23 ? -9.674 38.120 4.247 1.00 30.64 86 THR B O 1
ATOM 3361 N N . ARG B 1 24 ? -11.304 39.492 4.907 1.00 30.94 87 ARG B N 1
ATOM 3362 C CA . ARG B 1 24 ? -12.295 38.418 4.890 1.00 31.40 87 ARG B CA 1
ATOM 3363 C C . ARG B 1 24 ? -12.478 37.905 3.470 1.00 31.57 87 ARG B C 1
ATOM 3364 O O . ARG B 1 24 ? -12.628 36.723 3.252 1.00 29.98 87 ARG B O 1
ATOM 3372 N N . TYR B 1 25 ? -12.547 38.832 2.515 1.00 32.27 88 TYR B N 1
ATOM 3373 C CA . TYR B 1 25 ? -12.700 38.442 1.122 1.00 32.99 88 TYR B CA 1
ATOM 3374 C C . TYR B 1 25 ? -11.512 37.570 0.743 1.00 33.12 88 TYR B C 1
ATOM 3375 O O . TYR B 1 25 ? -11.643 36.487 0.160 1.00 33.05 88 TYR B O 1
ATOM 3384 N N . GLU B 1 26 ? -10.331 38.036 1.096 1.00 33.31 89 GLU B N 1
ATOM 3385 C CA . GLU B 1 26 ? -9.175 37.276 0.725 1.00 33.09 89 GLU B CA 1
ATOM 3386 C C . GLU B 1 26 ? -9.202 35.874 1.336 1.00 33.61 89 GLU B C 1
ATOM 3387 O O . GLU B 1 26 ? -8.663 34.942 0.740 1.00 32.71 89 GLU B O 1
ATOM 3393 N N . GLN B 1 27 ? -9.715 35.717 2.549 1.00 31.66 90 GLN B N 1
ATOM 3394 C CA . GLN B 1 27 ? -9.662 34.392 3.163 1.00 31.10 90 GLN B CA 1
ATOM 3395 C C . GLN B 1 27 ? -10.734 33.486 2.581 1.00 30.77 90 GLN B C 1
ATOM 3396 O O . GLN B 1 27 ? -10.480 32.296 2.377 1.00 31.09 90 GLN B O 1
ATOM 3402 N N . MET B 1 28 ? -11.897 34.061 2.300 1.00 29.60 91 MET B N 1
ATOM 3403 C CA . MET B 1 28 ? -12.993 33.322 1.711 1.00 32.20 91 MET B CA 1
ATOM 3404 C C . MET B 1 28 ? -12.595 32.874 0.315 1.00 31.84 91 MET B C 1
ATOM 3405 O O . MET B 1 28 ? -12.965 31.799 -0.129 1.00 30.91 91 MET B O 1
ATOM 3410 N N . SER B 1 29 ? -11.746 33.676 -0.327 1.00 32.15 92 SER B N 1
ATOM 3411 C CA . SER B 1 29 ? -11.309 33.410 -1.696 1.00 33.40 92 SER B CA 1
ATOM 3412 C C . SER B 1 29 ? -10.578 32.102 -1.780 1.00 32.73 92 SER B C 1
ATOM 3413 O O . SER B 1 29 ? -10.691 31.358 -2.764 1.00 33.16 92 SER B O 1
ATOM 3416 N N . LYS B 1 30 ? -9.804 31.820 -0.749 1.00 32.48 93 LYS B N 1
ATOM 3417 C CA . LYS B 1 30 ? -9.069 30.576 -0.722 1.00 33.18 93 LYS B CA 1
ATOM 3418 C C . LYS B 1 30 ? -10.038 29.408 -0.696 1.00 33.22 93 LYS B C 1
ATOM 3419 O O . LYS B 1 30 ? -9.743 28.358 -1.244 1.00 33.13 93 LYS B O 1
ATOM 3425 N N . ILE B 1 31 ? -11.190 29.578 -0.040 1.00 33.51 94 ILE B N 1
ATOM 3426 C CA . ILE B 1 31 ? -12.145 28.481 0.038 1.00 34.25 94 ILE B CA 1
ATOM 3427 C C . ILE B 1 31 ? -12.860 28.315 -1.294 1.00 35.00 94 ILE B C 1
ATOM 3428 O O . ILE B 1 31 ? -13.136 27.203 -1.721 1.00 35.99 94 ILE B O 1
ATOM 3433 N N . ASP B 1 32 ? -13.157 29.429 -1.942 1.00 35.32 95 ASP B N 1
ATOM 3434 C CA . ASP B 1 32 ? -13.781 29.399 -3.247 1.00 36.54 95 ASP B CA 1
ATOM 3435 C C . ASP B 1 32 ? -12.817 28.693 -4.215 1.00 37.41 95 ASP B C 1
ATOM 3436 O O . ASP B 1 32 ? -13.208 27.767 -4.915 1.00 37.12 95 ASP B O 1
ATOM 3441 N N . ASN B 1 33 ? -11.550 29.096 -4.215 1.00 38.55 96 ASN B N 1
ATOM 3442 C CA . ASN B 1 33 ? -10.563 28.480 -5.110 1.00 40.14 96 ASN B CA 1
ATOM 3443 C C . ASN B 1 33 ? -10.513 26.977 -4.897 1.00 40.55 96 ASN B C 1
ATOM 3444 O O . ASN B 1 33 ? -10.465 26.205 -5.852 1.00 40.27 96 ASN B O 1
ATOM 3449 N N . LEU B 1 34 ? -10.483 26.575 -3.622 1.00 40.98 97 LEU B N 1
ATOM 3450 C CA . LEU B 1 34 ? -10.363 25.181 -3.248 1.00 40.81 97 LEU B CA 1
ATOM 3451 C C . LEU B 1 34 ? -11.509 24.358 -3.787 1.00 42.26 97 LEU B C 1
ATOM 3452 O O . LEU B 1 34 ? -11.312 23.229 -4.214 1.00 42.58 97 LEU B O 1
ATOM 3457 N N . LEU B 1 35 ? -12.714 24.898 -3.723 1.00 42.95 98 LEU B N 1
ATOM 3458 C CA . LEU B 1 35 ? -13.860 24.167 -4.198 1.00 44.14 98 LEU B CA 1
ATOM 3459 C C . LEU B 1 35 ? -13.992 24.254 -5.723 1.00 46.08 98 LEU B C 1
ATOM 3460 O O . LEU B 1 35 ? -14.854 23.592 -6.312 1.00 46.20 98 LEU B O 1
ATOM 3465 N N . ALA B 1 36 ? -13.140 25.064 -6.349 1.00 48.01 99 ALA B N 1
ATOM 3466 C CA . ALA B 1 36 ? -13.116 25.196 -7.803 1.00 50.80 99 ALA B CA 1
ATOM 3467 C C . ALA B 1 36 ? -11.987 24.374 -8.434 1.00 52.64 99 ALA B C 1
ATOM 3468 O O . ALA B 1 36 ? -11.958 24.167 -9.649 1.00 52.90 99 ALA B O 1
ATOM 3470 N N . ASP B 1 37 ? -11.065 23.896 -7.604 1.00 55.47 100 ASP B N 1
ATOM 3471 C CA . ASP B 1 37 ? -9.911 23.136 -8.084 1.00 58.28 100 ASP B CA 1
ATOM 3472 C C . ASP B 1 37 ? -10.282 21.808 -8.759 1.00 59.96 100 ASP B C 1
ATOM 3473 O O . ASP B 1 37 ? -11.387 21.301 -8.597 1.00 60.00 100 ASP B O 1
ATOM 3478 N N . LYS B 1 38 ? -9.339 21.246 -9.512 1.00 61.77 101 LYS B N 1
ATOM 3479 C CA . LYS B 1 38 ? -9.591 19.997 -10.230 1.00 63.29 101 LYS B CA 1
ATOM 3480 C C . LYS B 1 38 ? -9.103 18.766 -9.451 1.00 63.50 101 LYS B C 1
ATOM 3481 O O . LYS B 1 38 ? -8.971 17.676 -10.005 1.00 63.89 101 LYS B O 1
ATOM 3487 N N . SER B 1 39 ? -8.814 18.955 -8.168 1.00 63.52 102 SER B N 1
ATOM 3488 C CA . SER B 1 39 ? -8.439 17.848 -7.295 1.00 63.63 102 SER B CA 1
ATOM 3489 C C . SER B 1 39 ? -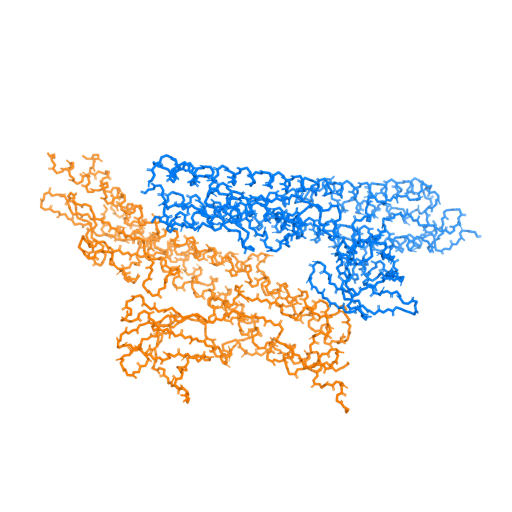9.450 17.821 -6.179 1.00 62.92 102 SER B C 1
ATOM 3490 O O . SER B 1 39 ? -9.519 16.873 -5.411 1.00 63.37 102 SER B O 1
ATOM 3493 N N . SER B 1 40 ? -10.220 18.893 -6.085 1.00 61.81 103 SER B N 1
ATOM 3494 C CA . SER B 1 40 ? -11.269 18.988 -5.103 1.00 60.57 103 SER B CA 1
ATOM 3495 C C . SER B 1 40 ? -12.560 18.607 -5.781 1.00 59.76 103 SER B C 1
ATOM 3496 O O . SER B 1 40 ? -13.452 19.439 -5.952 1.00 60.47 103 SER B O 1
ATOM 3499 N N . SER B 1 41 ? -12.681 17.366 -6.207 1.00 57.88 104 SER B N 1
ATOM 3500 C CA . SER B 1 41 ? -13.961 16.995 -6.757 1.00 56.01 104 SER B CA 1
ATOM 3501 C C . SER B 1 41 ? -14.635 15.971 -5.886 1.00 54.01 104 SER B C 1
ATOM 3502 O O . SER B 1 41 ? -14.544 14.784 -6.155 1.00 54.02 104 SER B O 1
ATOM 3505 N N . LEU B 1 42 ? -15.304 16.437 -4.836 1.00 51.82 105 LEU B N 1
ATOM 3506 C CA . LEU B 1 42 ? -16.036 15.547 -3.949 1.00 49.41 105 LEU B CA 1
ATOM 3507 C C . LEU B 1 42 ? -17.266 15.130 -4.709 1.00 48.66 105 LEU B C 1
ATOM 3508 O O . LEU B 1 42 ? -17.830 14.048 -4.512 1.00 47.72 105 LEU B O 1
ATOM 3513 N N . SER B 1 43 ? -17.683 16.025 -5.593 1.00 48.11 106 SER B N 1
ATOM 3514 C CA . SER B 1 43 ? -18.835 15.768 -6.423 1.00 47.66 106 SER B CA 1
ATOM 3515 C C . SER B 1 43 ? -18.544 14.573 -7.342 1.00 47.35 106 SER B C 1
ATOM 3516 O O . SER B 1 43 ? -19.359 13.652 -7.483 1.00 47.17 106 SER B O 1
ATOM 3519 N N . GLY B 1 44 ? -17.377 14.599 -7.964 1.00 46.75 107 GLY B N 1
ATOM 3520 C CA . GLY B 1 44 ? -16.969 13.508 -8.830 1.00 47.21 107 GLY B CA 1
ATOM 3521 C C . GLY B 1 44 ? -16.698 12.260 -8.012 1.00 46.60 107 GLY B C 1
ATOM 3522 O O . GLY B 1 44 ? -16.946 11.149 -8.444 1.00 46.72 107 GLY B O 1
ATOM 3523 N N . SER B 1 45 ? -16.186 12.458 -6.808 1.00 46.53 108 SER B N 1
ATOM 3524 C CA . SER B 1 45 ? -15.876 11.353 -5.938 1.00 46.54 108 SER B CA 1
ATOM 3525 C C . SER B 1 45 ? -17.143 10.643 -5.430 1.00 45.72 108 SER B C 1
ATOM 3526 O O . SER B 1 45 ? -17.168 9.416 -5.273 1.00 45.20 108 SER B O 1
ATOM 3529 N N . LEU B 1 46 ? -18.185 11.424 -5.184 1.00 44.97 109 LEU B N 1
ATOM 3530 C CA . LEU B 1 46 ? -19.492 10.882 -4.826 1.00 44.55 109 LEU B CA 1
ATOM 3531 C C . LEU B 1 46 ? -20.108 10.104 -5.987 1.00 44.37 109 LEU B C 1
ATOM 3532 O O . LEU B 1 46 ? -20.702 9.055 -5.799 1.00 44.06 109 LEU B O 1
ATOM 3537 N N . GLN B 1 47 ? -19.975 10.629 -7.197 1.00 44.63 110 GLN B N 1
ATOM 3538 C CA . GLN B 1 47 ? -20.575 9.967 -8.351 1.00 45.15 110 GLN B CA 1
ATOM 3539 C C . GLN B 1 47 ? -19.797 8.693 -8.683 1.00 44.47 110 GLN B C 1
ATOM 3540 O O . GLN B 1 47 ? -20.390 7.657 -8.970 1.00 45.20 110 GLN B O 1
ATOM 3546 N N . SER B 1 48 ? -18.472 8.747 -8.599 1.00 43.64 111 SER B N 1
ATOM 3547 C CA . SER B 1 48 ? -17.665 7.551 -8.843 1.00 42.76 111 SER B CA 1
ATOM 3548 C C . SER B 1 48 ? -18.050 6.420 -7.906 1.00 41.83 111 SER B C 1
ATOM 3549 O O . SER B 1 48 ? -18.043 5.252 -8.299 1.00 41.43 111 SER B O 1
ATOM 3552 N N . PHE B 1 49 ? -18.338 6.773 -6.653 1.00 40.66 112 PHE B N 1
ATOM 3553 C CA . PHE B 1 49 ? -18.744 5.794 -5.654 1.00 39.48 112 PHE B CA 1
ATOM 3554 C C . PHE B 1 49 ? -20.064 5.177 -6.042 1.00 40.29 112 PHE B C 1
ATOM 3555 O O . PHE B 1 49 ? -20.233 3.969 -6.011 1.00 40.47 112 PHE B O 1
ATOM 3563 N N . PHE B 1 50 ? -21.008 6.008 -6.431 1.00 41.34 113 PHE B N 1
ATOM 3564 C CA . PHE B 1 50 ? -22.330 5.475 -6.728 1.00 42.55 113 PHE B CA 1
ATOM 3565 C C . PHE B 1 50 ? -22.381 4.715 -8.045 1.00 43.70 113 PHE B C 1
ATOM 3566 O O . PHE B 1 50 ? -23.126 3.739 -8.176 1.00 43.86 113 PHE B O 1
ATOM 3574 N N . THR B 1 51 ? -21.544 5.144 -8.993 1.00 44.59 114 THR B N 1
ATOM 3575 C CA . THR B 1 51 ? -21.410 4.475 -10.267 1.00 44.97 114 THR B CA 1
ATOM 3576 C C . THR B 1 51 ? -20.908 3.077 -10.028 1.00 45.89 114 THR B C 1
ATOM 3577 O O . THR B 1 51 ? -21.412 2.123 -10.620 1.00 46.67 114 THR B O 1
ATOM 3581 N N . SER B 1 52 ? -19.904 2.936 -9.170 1.00 46.18 115 SER B N 1
ATOM 3582 C CA . SER B 1 52 ? -19.409 1.600 -8.852 1.00 46.44 115 SER B CA 1
ATOM 3583 C C . SER B 1 52 ? -20.449 0.818 -8.080 1.00 46.43 115 SER B C 1
ATOM 3584 O O . SER B 1 52 ? -20.513 -0.394 -8.188 1.00 46.46 115 SER B O 1
ATOM 3587 N N . LEU B 1 53 ? -21.258 1.507 -7.292 1.00 46.58 116 LEU B N 1
ATOM 3588 C CA . LEU B 1 53 ? -22.299 0.798 -6.569 1.00 47.13 116 LEU B CA 1
ATOM 3589 C C . LEU B 1 53 ? -23.300 0.199 -7.562 1.00 47.50 116 LEU B C 1
ATOM 3590 O O . LEU B 1 53 ? -23.713 -0.954 -7.404 1.00 46.85 116 LEU B O 1
ATOM 3595 N N . GLN B 1 54 ? -23.669 0.990 -8.573 1.00 48.57 117 GLN B N 1
ATOM 3596 C CA . GLN B 1 54 ? -24.568 0.565 -9.648 1.00 49.85 117 GLN B CA 1
ATOM 3597 C C . GLN B 1 54 ? -23.984 -0.654 -10.374 1.00 50.48 117 GLN B C 1
ATOM 3598 O O . GLN B 1 54 ? -24.704 -1.599 -10.706 1.00 50.25 117 GLN B O 1
ATOM 3604 N N . THR B 1 55 ? -22.668 -0.644 -10.583 1.00 50.82 118 THR B N 1
ATOM 3605 C CA . THR B 1 55 ? -21.985 -1.739 -11.257 1.00 50.90 118 THR B CA 1
ATOM 3606 C C . THR B 1 55 ? -22.100 -3.017 -10.452 1.00 51.84 118 THR B C 1
ATOM 3607 O O . THR B 1 55 ? -22.356 -4.110 -11.009 1.00 51.46 118 THR B O 1
ATOM 3611 N N . LEU B 1 56 ? -21.909 -2.884 -9.142 1.00 51.85 119 LEU B N 1
ATOM 3612 C CA . LEU B 1 56 ? -21.957 -4.039 -8.256 1.00 52.48 119 LEU B CA 1
ATOM 3613 C C . LEU B 1 56 ? -23.389 -4.565 -8.117 1.00 52.98 119 LEU B C 1
ATOM 3614 O O . LEU B 1 56 ? -23.613 -5.768 -7.987 1.00 53.03 119 LEU B O 1
ATOM 3619 N N . VAL B 1 57 ? -24.340 -3.642 -8.133 1.00 53.53 120 VAL B N 1
ATOM 3620 C CA . VAL B 1 57 ? -25.743 -3.977 -8.032 1.00 54.73 120 VAL B CA 1
ATOM 3621 C C . VAL B 1 57 ? -26.123 -4.883 -9.204 1.00 55.28 120 VAL B C 1
ATOM 3622 O O . VAL B 1 57 ? -26.860 -5.840 -9.043 1.00 55.43 120 VAL B O 1
ATOM 3626 N N . SER B 1 58 ? -25.587 -4.595 -10.378 1.00 56.31 121 SER B N 1
ATOM 3627 C CA . SER B 1 58 ? -25.874 -5.411 -11.546 1.00 57.30 121 SER B CA 1
ATOM 3628 C C . SER B 1 58 ? -25.133 -6.746 -11.536 1.00 57.85 121 SER B C 1
ATOM 3629 O O . SER B 1 58 ? -25.622 -7.725 -12.092 1.00 58.22 121 SER B O 1
ATOM 3632 N N . ASN B 1 59 ? -23.968 -6.784 -10.899 1.00 57.79 122 ASN B N 1
ATOM 3633 C CA . ASN B 1 59 ? -23.156 -7.988 -10.840 1.00 58.15 122 ASN B CA 1
ATOM 3634 C C . ASN B 1 59 ? -22.765 -8.266 -9.402 1.00 57.89 122 ASN B C 1
ATOM 3635 O O . ASN B 1 59 ? -21.580 -8.412 -9.076 1.00 57.18 122 ASN B O 1
ATOM 3640 N N . ALA B 1 60 ? -23.793 -8.383 -8.564 1.00 57.50 123 ALA B N 1
ATOM 3641 C CA . ALA B 1 60 ? -23.674 -8.504 -7.108 1.00 57.19 123 ALA B CA 1
ATOM 3642 C C . ALA B 1 60 ? -22.651 -9.446 -6.498 1.00 56.61 123 ALA B C 1
ATOM 3643 O O . ALA B 1 60 ? -22.206 -9.222 -5.368 1.00 56.11 123 ALA B O 1
ATOM 3645 N N . GLU B 1 61 ? -22.290 -10.509 -7.208 1.00 56.30 124 GLU B N 1
ATOM 3646 C CA . GLU B 1 61 ? -21.329 -11.465 -6.651 1.00 55.56 124 GLU B CA 1
ATOM 3647 C C . GLU B 1 61 ? -19.912 -11.333 -7.217 1.00 54.07 124 GLU B C 1
ATOM 3648 O O . GLU B 1 61 ? -18.985 -11.997 -6.741 1.00 53.79 124 GLU B O 1
ATOM 3654 N N . ASP B 1 62 ? -19.745 -10.463 -8.212 1.00 51.83 125 ASP B N 1
ATOM 3655 C CA . ASP B 1 62 ? -18.453 -10.299 -8.861 1.00 50.05 125 ASP B CA 1
ATOM 3656 C C . ASP B 1 62 ? -17.419 -9.700 -7.899 1.00 48.73 125 ASP B C 1
ATOM 3657 O O . ASP B 1 62 ? -17.626 -8.625 -7.332 1.00 48.62 125 ASP B O 1
ATOM 3662 N N . PRO B 1 63 ? -16.345 -10.442 -7.666 1.00 47.34 126 PRO B N 1
ATOM 3663 C CA . PRO B 1 63 ? -15.229 -9.994 -6.817 1.00 45.89 126 PRO B CA 1
ATOM 3664 C C . PRO B 1 63 ? -14.649 -8.638 -7.236 1.00 44.98 126 PRO B C 1
ATOM 3665 O O . PRO B 1 63 ? -14.405 -7.783 -6.376 1.00 44.26 126 PRO B O 1
ATOM 3669 N N . ALA B 1 64 ? -14.421 -8.451 -8.532 1.00 43.28 127 ALA B N 1
ATOM 3670 C CA . ALA B 1 64 ? -13.871 -7.204 -9.035 1.00 42.02 127 ALA B CA 1
ATOM 3671 C C . ALA B 1 64 ? -14.766 -6.044 -8.700 1.00 41.75 127 ALA B C 1
ATOM 3672 O O . ALA B 1 64 ? -14.304 -5.000 -8.224 1.00 40.53 127 ALA B O 1
ATOM 3674 N N . ALA B 1 65 ? -16.058 -6.246 -8.957 1.00 40.80 128 ALA B N 1
ATOM 3675 C CA . ALA B 1 65 ? -17.077 -5.261 -8.700 1.00 39.56 128 ALA B CA 1
ATOM 3676 C C . ALA B 1 65 ? -17.084 -4.886 -7.219 1.00 38.67 128 ALA B C 1
ATOM 3677 O O . ALA B 1 65 ? -17.292 -3.715 -6.884 1.00 38.20 128 ALA B O 1
ATOM 3679 N N . ARG B 1 66 ? -16.849 -5.873 -6.352 1.00 37.35 129 ARG B N 1
ATOM 3680 C CA . ARG B 1 66 ? -16.764 -5.624 -4.919 1.00 37.81 129 ARG B CA 1
ATOM 3681 C C . ARG B 1 66 ? -15.493 -4.833 -4.575 1.00 37.01 129 ARG B C 1
ATOM 3682 O O . ARG B 1 66 ? -15.548 -3.867 -3.829 1.00 36.22 129 ARG B O 1
ATOM 3690 N N . GLN B 1 67 ? -14.353 -5.285 -5.103 1.00 36.70 130 GLN B N 1
ATOM 3691 C CA . GLN B 1 67 ? -13.071 -4.653 -4.843 1.00 35.54 130 GLN B CA 1
ATOM 3692 C C . GLN B 1 67 ? -13.163 -3.200 -5.220 1.00 36.25 130 GLN B C 1
ATOM 3693 O O . GLN B 1 67 ? -12.671 -2.336 -4.475 1.00 36.19 130 GLN B O 1
ATOM 3699 N N . ALA B 1 68 ? -13.815 -2.924 -6.352 1.00 35.58 131 ALA B N 1
ATOM 3700 C CA . ALA B 1 68 ? -13.949 -1.554 -6.838 1.00 35.97 131 ALA B CA 1
ATOM 3701 C C . ALA B 1 68 ? -14.806 -0.643 -5.948 1.00 36.26 131 ALA B C 1
ATOM 3702 O O . ALA B 1 68 ? -14.509 0.538 -5.802 1.00 35.44 131 ALA B O 1
ATOM 3704 N N . LEU B 1 69 ? -15.877 -1.184 -5.374 1.00 36.47 132 LEU B N 1
ATOM 3705 C CA . LEU B 1 69 ? -16.710 -0.399 -4.472 1.00 37.13 132 LEU B CA 1
ATOM 3706 C C . LEU B 1 69 ? -15.875 0.006 -3.261 1.00 36.36 132 LEU B C 1
ATOM 3707 O O . LEU B 1 69 ? -15.902 1.152 -2.840 1.00 36.93 132 LEU B O 1
ATOM 3712 N N . ILE B 1 70 ? -15.122 -0.935 -2.725 1.00 35.51 133 ILE B N 1
ATOM 3713 C CA . ILE B 1 70 ? -14.263 -0.624 -1.598 1.00 35.20 133 ILE B CA 1
ATOM 3714 C C . ILE B 1 70 ? -13.224 0.458 -1.982 1.00 35.10 133 ILE B C 1
ATOM 3715 O O . ILE B 1 70 ? -13.053 1.450 -1.265 1.00 34.21 133 ILE B O 1
ATOM 3720 N N . GLY B 1 71 ? -12.586 0.301 -3.142 1.00 34.34 134 GLY B N 1
ATOM 3721 C CA . GLY B 1 71 ? -11.661 1.318 -3.632 1.00 34.22 134 GLY B CA 1
ATOM 3722 C C . GLY B 1 71 ? -12.254 2.716 -3.724 1.00 34.52 134 GLY B C 1
ATOM 3723 O O . GLY B 1 71 ? -11.619 3.716 -3.294 1.00 34.19 134 GLY B O 1
ATOM 3724 N N . LYS B 1 72 ? -13.465 2.801 -4.285 1.00 33.84 135 LYS B N 1
ATOM 3725 C CA . LYS B 1 72 ? -14.161 4.065 -4.465 1.00 34.34 135 LYS B CA 1
ATOM 3726 C C . LYS B 1 72 ? -14.602 4.713 -3.155 1.00 33.47 135 LYS B C 1
ATOM 3727 O O . LYS B 1 72 ? -14.703 5.943 -3.073 1.00 32.96 135 LYS B O 1
ATOM 3733 N N . ALA B 1 73 ? -14.888 3.868 -2.167 1.00 32.36 136 ALA B N 1
ATOM 3734 C CA . ALA B 1 73 ? -15.250 4.288 -0.828 1.00 31.88 136 ALA B CA 1
ATOM 3735 C C . ALA B 1 73 ? -14.021 4.897 -0.171 1.00 30.36 136 ALA B C 1
ATOM 3736 O O . ALA B 1 73 ? -14.127 5.898 0.536 1.00 30.06 136 ALA B O 1
ATOM 3738 N N . GLU B 1 74 ? -12.868 4.288 -0.399 1.00 29.49 137 GLU B N 1
ATOM 3739 C CA . GLU B 1 74 ? -11.632 4.851 0.136 1.00 29.81 137 GLU B CA 1
ATOM 3740 C C . GLU B 1 74 ? -11.307 6.178 -0.545 1.00 29.96 137 GLU B C 1
ATOM 3741 O O . GLU B 1 74 ? -10.907 7.143 0.118 1.00 29.53 137 GLU B O 1
ATOM 3747 N N . GLY B 1 75 ? -11.503 6.228 -1.864 1.00 30.35 138 GLY B N 1
ATOM 3748 C CA . GLY B 1 75 ? -11.295 7.452 -2.602 1.00 30.70 138 GLY B CA 1
ATOM 3749 C C . GLY B 1 75 ? -12.222 8.536 -2.066 1.00 31.61 138 GLY B C 1
ATOM 3750 O O . GLY B 1 75 ? -11.830 9.699 -1.921 1.00 31.01 138 GLY B O 1
ATOM 3751 N N . LEU B 1 76 ? -13.475 8.172 -1.792 1.00 30.65 139 LEU B N 1
ATOM 3752 C CA . LEU B 1 76 ? -14.443 9.155 -1.325 1.00 29.42 139 LEU B CA 1
ATOM 3753 C C . LEU B 1 76 ? -14.009 9.699 0.057 1.00 28.88 139 LEU B C 1
ATOM 3754 O O . LEU B 1 76 ? -13.956 10.922 0.285 1.00 30.53 139 LEU B O 1
ATOM 3759 N N . VAL B 1 77 ? -13.687 8.792 0.972 1.00 29.09 140 VAL B N 1
ATOM 3760 C CA . VAL B 1 77 ? -13.183 9.191 2.283 1.00 29.72 140 VAL B CA 1
ATOM 3761 C C . VAL B 1 77 ? -11.924 10.067 2.198 1.00 30.13 140 VAL B C 1
ATOM 3762 O O . VAL B 1 77 ? -11.816 11.072 2.895 1.00 30.11 140 VAL B O 1
ATOM 3766 N N . ASN B 1 78 ? -10.963 9.688 1.354 1.00 30.40 141 ASN B N 1
ATOM 3767 C CA . ASN B 1 78 ? -9.796 10.527 1.209 1.00 31.08 141 ASN B CA 1
ATOM 3768 C C . ASN B 1 78 ? -10.085 11.925 0.713 1.00 29.57 141 ASN B C 1
ATOM 3769 O O . ASN B 1 78 ? -9.505 12.896 1.205 1.00 30.57 141 ASN B O 1
ATOM 3774 N N . GLN B 1 79 ? -10.920 12.018 -0.307 1.00 28.36 142 GLN B N 1
ATOM 3775 C CA . GLN B 1 79 ? -11.406 13.320 -0.759 1.00 29.87 142 GLN B CA 1
ATOM 3776 C C . GLN B 1 79 ? -12.159 14.150 0.324 1.00 29.19 142 GLN B C 1
ATOM 3777 O O . GLN B 1 79 ? -11.872 15.336 0.448 1.00 28.78 142 GLN B O 1
ATOM 3783 N N . PHE B 1 80 ? -13.065 13.569 1.110 1.00 27.89 143 PHE B N 1
ATOM 3784 C CA . PHE B 1 80 ? -13.571 14.339 2.240 1.00 28.54 143 PHE B CA 1
ATOM 3785 C C . PHE B 1 80 ? -12.377 14.834 3.106 1.00 28.27 143 PHE B C 1
ATOM 3786 O O . PHE B 1 80 ? -12.307 16.001 3.466 1.00 28.65 143 PHE B O 1
ATOM 3794 N N . LYS B 1 81 ? -11.449 13.945 3.425 1.00 29.11 144 LYS B N 1
ATOM 3795 C CA . LYS B 1 81 ? -10.347 14.302 4.320 1.00 30.53 144 LYS B CA 1
ATOM 3796 C C . LYS B 1 81 ? -9.424 15.390 3.751 1.00 31.38 144 LYS B C 1
ATOM 3797 O O . LYS B 1 81 ? -8.999 16.272 4.484 1.00 31.95 144 LYS B O 1
ATOM 3803 N N . THR B 1 82 ? -9.121 15.308 2.460 1.00 30.45 145 THR B N 1
ATOM 3804 C CA . THR B 1 82 ? -8.303 16.313 1.780 1.00 31.05 145 THR B CA 1
ATOM 3805 C C . THR B 1 82 ? -8.945 17.684 1.853 1.00 30.28 145 THR B C 1
ATOM 3806 O O . THR B 1 82 ? -8.271 18.667 2.126 1.00 30.09 145 THR B O 1
ATOM 3810 N N . THR B 1 83 ? -10.224 17.750 1.540 1.00 30.23 146 THR B N 1
ATOM 3811 C CA . THR B 1 83 ? -10.954 19.006 1.566 1.00 30.39 146 THR B CA 1
ATOM 3812 C C . THR B 1 83 ? -10.999 19.549 2.996 1.00 29.92 146 THR B C 1
ATOM 3813 O O . THR B 1 83 ? -10.702 20.717 3.243 1.00 28.89 146 THR B O 1
ATOM 3817 N N . ASP B 1 84 ? -11.351 18.683 3.937 1.00 30.09 147 ASP B N 1
ATOM 3818 C CA . ASP B 1 84 ? -11.403 19.073 5.344 1.00 29.82 147 ASP B CA 1
ATOM 3819 C C . ASP B 1 84 ? -10.059 19.519 5.859 1.00 31.02 147 ASP B C 1
ATOM 3820 O O . ASP B 1 84 ? -9.975 20.490 6.594 1.00 30.78 147 ASP B O 1
ATOM 3825 N N . GLN B 1 85 ? -9.001 18.791 5.508 1.00 31.64 148 GLN B N 1
ATOM 3826 C CA . GLN B 1 85 ? -7.666 19.153 5.974 1.00 33.57 148 GLN B CA 1
ATOM 3827 C C . GLN B 1 85 ? -7.226 20.538 5.480 1.00 33.73 148 GLN B C 1
ATOM 3828 O O . GLN B 1 85 ? -6.546 21.249 6.206 1.00 33.81 148 GLN B O 1
ATOM 3834 N N . TYR B 1 86 ? -7.606 20.922 4.263 1.00 33.68 149 TYR B N 1
ATOM 3835 C CA . TYR B 1 86 ? -7.311 22.278 3.804 1.00 34.59 149 TYR B CA 1
ATOM 3836 C C . TYR B 1 86 ? -8.031 23.313 4.677 1.00 33.36 149 TYR B C 1
ATOM 3837 O O . TYR B 1 86 ? -7.483 24.371 4.982 1.00 32.25 149 TYR B O 1
ATOM 3846 N N . LEU B 1 87 ? -9.264 23.012 5.064 1.00 31.40 150 LEU B N 1
ATOM 3847 C CA . LEU B 1 87 ? -10.007 23.972 5.861 1.00 32.14 150 LEU B CA 1
ATOM 3848 C C . LEU B 1 87 ? -9.343 24.056 7.238 1.00 32.16 150 LEU B C 1
ATOM 3849 O O . LEU B 1 87 ? -9.255 25.134 7.830 1.00 32.57 150 LEU B O 1
ATOM 3854 N N . ARG B 1 88 ? -8.848 22.927 7.724 1.00 32.43 151 ARG B N 1
ATOM 3855 C CA . ARG B 1 88 ? -8.219 22.885 9.049 1.00 33.38 151 ARG B CA 1
ATOM 3856 C C . ARG B 1 88 ? -6.876 23.589 9.048 1.00 34.47 151 ARG B C 1
ATOM 3857 O O . ARG B 1 88 ? -6.476 24.170 10.062 1.00 34.01 151 ARG B O 1
ATOM 3865 N N . ASP B 1 89 ? -6.157 23.489 7.937 1.00 34.71 152 ASP B N 1
ATOM 3866 C CA . ASP B 1 89 ? -4.880 24.168 7.848 1.00 36.91 152 ASP B CA 1
ATOM 3867 C C . ASP B 1 89 ? -5.150 25.672 7.829 1.00 36.55 152 ASP B C 1
ATOM 3868 O O . ASP B 1 89 ? -4.343 26.451 8.309 1.00 36.10 152 ASP B O 1
ATOM 3873 N N . GLN B 1 90 ? -6.270 26.076 7.227 1.00 36.42 153 GLN B N 1
ATOM 3874 C CA . GLN B 1 90 ? -6.612 27.481 7.190 1.00 36.21 153 GLN B CA 1
ATOM 3875 C C . GLN B 1 90 ? -6.944 27.998 8.602 1.00 35.58 153 GLN B C 1
ATOM 3876 O O . GLN B 1 90 ? -6.637 29.137 8.949 1.00 34.09 153 GLN B O 1
ATOM 3882 N N . ASP B 1 91 ? -7.583 27.150 9.400 1.00 35.20 154 ASP B N 1
ATOM 3883 C CA . ASP B 1 91 ? -7.942 27.514 10.752 1.00 34.39 154 ASP B CA 1
ATOM 3884 C C . ASP B 1 91 ? -6.682 27.713 11.564 1.00 34.42 154 ASP B C 1
ATOM 3885 O O . ASP B 1 91 ? -6.561 28.649 12.362 1.00 33.30 154 ASP B O 1
ATOM 3890 N N . LYS B 1 92 ? -5.724 26.827 11.349 1.00 34.81 155 LYS B N 1
ATOM 3891 C CA . LYS B 1 92 ? -4.435 26.941 12.017 1.00 35.82 155 LYS B CA 1
ATOM 3892 C C . LYS B 1 92 ? -3.737 28.263 11.635 1.00 35.39 155 LYS B C 1
ATOM 3893 O O . LYS B 1 92 ? -3.191 28.950 12.492 1.00 34.66 155 LYS B O 1
ATOM 3899 N N . GLN B 1 93 ? -3.783 28.629 10.364 1.00 35.28 156 GLN B N 1
ATOM 3900 C CA . GLN B 1 93 ? -3.160 29.878 9.928 1.00 36.67 156 GLN B CA 1
ATOM 3901 C C . GLN B 1 93 ? -3.857 31.085 10.564 1.00 35.89 156 GLN B C 1
ATOM 3902 O O . GLN B 1 93 ? -3.209 32.054 10.937 1.00 35.40 156 GLN B O 1
ATOM 3908 N N . VAL B 1 94 ? -5.180 31.021 10.670 1.00 35.23 157 VAL B N 1
ATOM 3909 C CA . VAL B 1 94 ? -5.935 32.100 11.278 1.00 34.57 157 VAL B CA 1
ATOM 3910 C C . VAL B 1 94 ? -5.499 32.269 12.728 1.00 33.98 157 VAL B C 1
ATOM 3911 O O . VAL B 1 94 ? -5.279 33.382 13.175 1.00 34.74 157 VAL B O 1
ATOM 3915 N N . ASN B 1 95 ? -5.359 31.164 13.451 1.00 32.51 158 ASN B N 1
ATOM 3916 C CA . ASN B 1 95 ? -4.895 31.215 14.829 1.00 32.40 158 ASN B CA 1
ATOM 3917 C C . ASN B 1 95 ? -3.501 31.834 14.988 1.00 32.32 158 ASN B C 1
ATOM 3918 O O . ASN B 1 95 ? -3.267 32.540 15.941 1.00 30.42 158 ASN B O 1
ATOM 3923 N N . ILE B 1 96 ? -2.560 31.448 14.114 1.00 32.68 159 ILE B N 1
ATOM 3924 C CA . ILE B 1 96 ? -1.215 32.018 14.118 1.00 32.65 159 ILE B CA 1
ATOM 3925 C C . ILE B 1 96 ? -1.257 33.484 13.744 1.00 32.36 159 ILE B C 1
ATOM 3926 O O . ILE B 1 96 ? -0.547 34.283 14.319 1.00 33.92 159 ILE B O 1
ATOM 3931 N N . ALA B 1 97 ? -2.103 33.850 12.787 1.00 31.70 160 ALA B N 1
ATOM 3932 C CA . ALA B 1 97 ? -2.221 35.229 12.374 1.00 31.36 160 ALA B CA 1
ATOM 3933 C C . ALA B 1 97 ? -2.778 36.152 13.478 1.00 31.61 160 ALA B C 1
ATOM 3934 O O . ALA B 1 97 ? -2.516 37.358 13.462 1.00 30.52 160 ALA B O 1
ATOM 3936 N N . ILE B 1 98 ? -3.588 35.591 14.373 1.00 30.80 161 ILE B N 1
ATOM 3937 C CA . ILE B 1 98 ? -4.163 36.355 15.485 1.00 30.94 161 ILE B CA 1
ATOM 3938 C C . ILE B 1 98 ? -3.027 36.699 16.406 1.00 31.45 161 ILE B C 1
ATOM 3939 O O . ILE B 1 98 ? -2.913 37.820 16.858 1.00 30.96 161 ILE B O 1
ATOM 3944 N N . GLY B 1 99 ? -2.184 35.708 16.676 1.00 31.99 162 GLY B N 1
ATOM 3945 C CA . GLY B 1 99 ? -0.994 35.925 17.477 1.00 34.15 162 GLY B CA 1
ATOM 3946 C C . GLY B 1 99 ? -0.095 36.965 16.808 1.00 35.02 162 GLY B C 1
ATOM 3947 O O . GLY B 1 99 ? 0.353 37.921 17.435 1.00 34.99 162 GLY B O 1
ATOM 3948 N N . SER B 1 100 ? 0.150 36.794 15.520 1.00 35.96 163 SER B N 1
ATOM 3949 C CA . SER B 1 100 ? 1.017 37.728 14.787 1.00 37.32 163 SER B CA 1
ATOM 3950 C C . SER B 1 100 ? 0.408 39.107 14.838 1.00 36.59 163 SER B C 1
ATOM 3951 O O . SER B 1 100 ? 1.094 40.103 15.041 1.00 35.95 163 SER B O 1
ATOM 3954 N N . SER B 1 101 ? -0.895 39.170 14.645 1.00 36.82 164 SER B N 1
ATOM 3955 C CA . SER B 1 101 ? -1.576 40.458 14.712 1.00 37.00 164 SER B CA 1
ATOM 3956 C C . SER B 1 101 ? -1.441 41.138 16.102 1.00 36.86 164 SER B C 1
ATOM 3957 O O . SER B 1 101 ? -1.261 42.368 16.207 1.00 36.77 164 SER B O 1
ATOM 3960 N N . VAL B 1 102 ? -1.573 40.356 17.161 1.00 36.04 165 VAL B N 1
ATOM 3961 C CA . VAL B 1 102 ? -1.453 40.919 18.510 1.00 36.16 165 VAL B CA 1
ATOM 3962 C C . VAL B 1 102 ? -0.007 41.401 18.699 1.00 36.57 165 VAL B C 1
ATOM 3963 O O . VAL B 1 102 ? 0.220 42.486 19.220 1.00 37.17 165 VAL B O 1
ATOM 3967 N N . ALA B 1 103 ? 0.966 40.615 18.243 1.00 36.48 166 ALA B N 1
ATOM 3968 C CA . ALA B 1 103 ? 2.367 41.026 18.392 1.00 37.14 166 ALA B CA 1
ATOM 3969 C C . ALA B 1 103 ? 2.655 42.349 17.701 1.00 36.36 166 ALA B C 1
ATOM 3970 O O . ALA B 1 103 ? 3.305 43.215 18.256 1.00 36.94 166 ALA B O 1
ATOM 3972 N N . GLN B 1 104 ? 2.140 42.531 16.500 1.00 36.36 167 GLN B N 1
ATOM 3973 C CA . GLN B 1 104 ? 2.395 43.755 15.782 1.00 36.10 167 GLN B CA 1
ATOM 3974 C C . GLN B 1 104 ? 1.672 44.972 16.420 1.00 36.11 167 GLN B C 1
ATOM 3975 O O . GLN B 1 104 ? 2.271 46.061 16.551 1.00 35.28 167 GLN B O 1
ATOM 3981 N N . ILE B 1 105 ? 0.407 44.792 16.821 1.00 34.16 168 ILE B N 1
ATOM 3982 C CA . ILE B 1 105 ? -0.332 45.844 17.498 1.00 33.46 168 ILE B CA 1
ATOM 3983 C C . ILE B 1 105 ? 0.438 46.342 18.731 1.00 33.48 168 ILE B C 1
ATOM 3984 O O . ILE B 1 105 ? 0.603 47.566 18.941 1.00 33.05 168 ILE B O 1
ATOM 3989 N N . ASN B 1 106 ? 0.913 45.389 19.517 1.00 32.57 169 ASN B N 1
ATOM 3990 C CA . ASN B 1 106 ? 1.684 45.665 20.713 1.00 34.31 169 ASN B CA 1
ATOM 3991 C C . ASN B 1 106 ? 2.959 46.485 20.408 1.00 35.80 169 ASN B C 1
ATOM 3992 O O . ASN B 1 106 ? 3.279 47.448 21.130 1.00 35.34 169 ASN B O 1
ATOM 3997 N N . ASN B 1 107 ? 3.675 46.084 19.357 1.00 37.05 170 ASN B N 1
ATOM 3998 C CA . ASN B 1 107 ? 4.902 46.759 18.938 1.00 38.99 170 ASN B CA 1
ATOM 3999 C C . ASN B 1 107 ? 4.569 48.196 18.530 1.00 38.94 170 ASN B C 1
ATOM 4000 O O . ASN B 1 107 ? 5.182 49.144 19.013 1.00 39.59 170 ASN B O 1
ATOM 4005 N N . TYR B 1 108 ? 3.565 48.372 17.689 1.00 39.53 171 TYR B N 1
ATOM 4006 C CA . TYR B 1 108 ? 3.138 49.715 17.285 1.00 40.27 171 TYR B CA 1
ATOM 4007 C C . TYR B 1 108 ? 2.785 50.618 18.478 1.00 39.94 171 TYR B C 1
ATOM 4008 O O . TYR B 1 108 ? 3.212 51.760 18.536 1.00 40.22 171 TYR B O 1
ATOM 4017 N N . ALA B 1 109 ? 1.981 50.104 19.407 1.00 39.22 172 ALA B N 1
ATOM 4018 C CA . ALA B 1 109 ? 1.603 50.834 20.609 1.00 38.66 172 ALA B CA 1
ATOM 4019 C C . ALA B 1 109 ? 2.842 51.377 21.319 1.00 37.99 172 ALA B C 1
ATOM 4020 O O . ALA B 1 109 ? 2.893 52.533 21.645 1.00 36.46 172 ALA B O 1
ATOM 4022 N N . LYS B 1 110 ? 3.820 50.519 21.555 1.00 38.66 173 LYS B N 1
ATOM 4023 C CA . LYS B 1 110 ? 5.054 50.917 22.204 1.00 40.46 173 LYS B CA 1
ATOM 4024 C C . LYS B 1 110 ? 5.769 52.014 21.412 1.00 40.51 173 LYS B C 1
ATOM 4025 O O . LYS B 1 110 ? 6.266 52.990 21.965 1.00 40.01 173 LYS B O 1
ATOM 4031 N N . GLN B 1 111 ? 5.800 51.871 20.101 1.00 40.72 174 GLN B N 1
ATOM 4032 C CA . GLN B 1 111 ? 6.495 52.871 19.313 1.00 41.01 174 GLN B CA 1
ATOM 4033 C C . GLN B 1 111 ? 5.767 54.184 19.398 1.00 40.58 174 GLN B C 1
ATOM 4034 O O . GLN B 1 111 ? 6.396 55.225 19.507 1.00 39.74 174 GLN B O 1
ATOM 4040 N N . ILE B 1 112 ? 4.433 54.122 19.361 1.00 40.26 175 ILE B N 1
ATOM 4041 C CA . ILE B 1 112 ? 3.616 55.313 19.385 1.00 39.91 175 ILE B CA 1
ATOM 4042 C C . ILE B 1 112 ? 3.698 56.007 20.727 1.00 40.68 175 ILE B C 1
ATOM 4043 O O . ILE B 1 112 ? 3.760 57.222 20.791 1.00 40.11 175 ILE B O 1
ATOM 4048 N N . ALA B 1 113 ? 3.704 55.219 21.793 1.00 41.63 176 ALA B N 1
ATOM 4049 C CA . ALA B 1 113 ? 3.805 55.754 23.140 1.00 42.91 176 ALA B CA 1
ATOM 4050 C C . ALA B 1 113 ? 5.127 56.504 23.280 1.00 43.88 176 ALA B C 1
ATOM 4051 O O . ALA B 1 113 ? 5.188 57.575 23.871 1.00 43.78 176 ALA B O 1
ATOM 4053 N N . ASN B 1 114 ? 6.179 55.902 22.741 1.00 44.60 177 ASN B N 1
ATOM 4054 C CA . ASN B 1 114 ? 7.513 56.474 22.787 1.00 45.78 177 ASN B CA 1
ATOM 4055 C C . ASN B 1 114 ? 7.605 57.802 22.026 1.00 45.26 177 ASN B C 1
ATOM 4056 O O . ASN B 1 114 ? 8.190 58.760 22.517 1.00 45.62 177 ASN B O 1
ATOM 4061 N N . LEU B 1 115 ? 7.008 57.857 20.841 1.00 44.13 178 LEU B N 1
ATOM 4062 C CA . LEU B 1 115 ? 6.997 59.081 20.079 1.00 44.72 178 LEU B CA 1
ATOM 4063 C C . LEU B 1 115 ? 6.234 60.147 20.826 1.00 44.94 178 LEU B C 1
ATOM 4064 O O . LEU B 1 115 ? 6.648 61.310 20.828 1.00 44.77 178 LEU B O 1
ATOM 4069 N N . ASN B 1 116 ? 5.108 59.752 21.427 1.00 44.53 179 ASN B N 1
ATOM 4070 C CA . ASN B 1 116 ? 4.313 60.652 22.257 1.00 44.70 179 ASN B CA 1
ATOM 4071 C C . ASN B 1 116 ? 5.228 61.312 23.269 1.00 45.14 179 ASN B C 1
ATOM 4072 O O . ASN B 1 116 ? 5.109 62.508 23.535 1.00 43.61 179 ASN B O 1
ATOM 4077 N N . ASP B 1 117 ? 6.123 60.511 23.838 1.00 45.94 180 ASP B N 1
ATOM 4078 C CA . ASP B 1 117 ? 7.006 60.983 24.895 1.00 48.96 180 ASP B CA 1
ATOM 4079 C C . ASP B 1 117 ? 8.016 62.014 24.348 1.00 49.93 180 ASP B C 1
ATOM 4080 O O . ASP B 1 117 ? 8.105 63.142 24.843 1.00 49.88 180 ASP B O 1
ATOM 4085 N N . GLN B 1 118 ? 8.731 61.615 23.305 1.00 51.47 181 GLN B N 1
ATOM 4086 C CA . GLN B 1 118 ? 9.680 62.480 22.616 1.00 53.12 181 GLN B CA 1
ATOM 4087 C C . GLN B 1 118 ? 9.043 63.802 22.247 1.00 53.62 181 GLN B C 1
ATOM 4088 O O . GLN B 1 118 ? 9.596 64.867 22.514 1.00 53.55 181 GLN B O 1
ATOM 4094 N N . ILE B 1 119 ? 7.868 63.728 21.646 1.00 54.81 182 ILE B N 1
ATOM 4095 C CA . ILE B 1 119 ? 7.172 64.920 21.191 1.00 56.17 182 ILE B CA 1
ATOM 4096 C C . ILE B 1 119 ? 6.754 65.831 22.362 1.00 57.65 182 ILE B C 1
ATOM 4097 O O . ILE B 1 119 ? 6.660 67.058 22.213 1.00 57.33 182 ILE B O 1
ATOM 4102 N N . SER B 1 120 ? 6.535 65.238 23.531 1.00 59.04 183 SER B N 1
ATOM 4103 C CA . SER B 1 120 ? 6.088 66.023 24.678 1.00 61.46 183 SER B CA 1
ATOM 4104 C C . SER B 1 120 ? 7.206 66.825 25.359 1.00 62.53 183 SER B C 1
ATOM 4105 O O . SER B 1 120 ? 6.973 67.903 25.919 1.00 62.90 183 SER B O 1
ATOM 4108 N N . ARG B 1 121 ? 8.421 66.296 25.287 1.00 64.27 184 ARG B N 1
ATOM 4109 C CA . ARG B 1 121 ? 9.572 66.931 25.903 1.00 66.32 184 ARG B CA 1
ATOM 4110 C C . ARG B 1 121 ? 10.059 68.097 25.056 1.00 67.12 184 ARG B C 1
ATOM 4111 O O . ARG B 1 121 ? 10.877 68.890 25.507 1.00 67.60 184 ARG B O 1
ATOM 4119 N N . MET B 1 122 ? 9.568 68.181 23.824 1.00 67.87 185 MET B N 1
ATOM 4120 C CA . MET B 1 122 ? 9.951 69.245 22.911 1.00 68.79 185 MET B CA 1
ATOM 4121 C C . MET B 1 122 ? 9.148 70.512 23.152 1.00 69.23 185 MET B C 1
ATOM 4122 O O . MET B 1 122 ? 9.661 71.618 22.976 1.00 69.96 185 MET B O 1
ATOM 4127 N N . ASN B 1 132 ? 8.180 67.833 13.290 1.00 75.03 195 ASN B N 1
ATOM 4128 C CA . ASN B 1 132 ? 7.296 67.418 12.153 1.00 75.16 195 ASN B CA 1
ATOM 4129 C C . ASN B 1 132 ? 7.646 66.044 11.564 1.00 74.68 195 ASN B C 1
ATOM 4130 O O . ASN B 1 132 ? 6.809 65.404 10.935 1.00 74.47 195 ASN B O 1
ATOM 4135 N N . ASP B 1 133 ? 8.877 65.590 11.769 1.00 74.21 196 ASP B N 1
ATOM 4136 C CA . ASP B 1 133 ? 9.251 64.264 11.290 1.00 73.74 196 ASP B CA 1
ATOM 4137 C C . ASP B 1 133 ? 8.647 63.206 12.212 1.00 72.92 196 ASP B C 1
ATOM 4138 O O . ASP B 1 133 ? 8.106 62.199 11.761 1.00 72.83 196 ASP B O 1
ATOM 4143 N N . LEU B 1 134 ? 8.750 63.453 13.510 1.00 71.94 197 LEU B N 1
ATOM 4144 C CA . LEU B 1 134 ? 8.186 62.568 14.510 1.00 70.79 197 LEU B CA 1
ATOM 4145 C C . LEU B 1 134 ? 6.676 62.700 14.495 1.00 69.82 197 LEU B C 1
ATOM 4146 O O . LEU B 1 134 ? 5.961 61.738 14.752 1.00 69.53 197 LEU B O 1
ATOM 4151 N N . LEU B 1 135 ? 6.188 63.895 14.199 1.00 68.72 198 LEU B N 1
ATOM 4152 C CA . LEU B 1 135 ? 4.754 64.087 14.126 1.00 68.00 198 LEU B CA 1
ATOM 4153 C C . LEU B 1 135 ? 4.215 63.192 13.031 1.00 67.22 198 LEU B C 1
ATOM 4154 O O . LEU B 1 135 ? 3.107 62.662 13.132 1.00 66.91 198 LEU B O 1
ATOM 4159 N N . ASP B 1 136 ? 5.012 63.012 11.985 1.00 65.93 199 ASP B N 1
ATOM 4160 C CA . ASP B 1 136 ? 4.572 62.224 10.847 1.00 65.04 199 ASP B CA 1
ATOM 4161 C C . ASP B 1 136 ? 4.791 60.755 11.095 1.00 63.35 199 ASP B C 1
ATOM 4162 O O . ASP B 1 136 ? 4.009 59.931 10.651 1.00 62.68 199 ASP B O 1
ATOM 4167 N N . GLN B 1 137 ? 5.864 60.437 11.806 1.00 62.11 200 GLN B N 1
ATOM 4168 C CA . GLN B 1 137 ? 6.177 59.059 12.145 1.00 60.99 200 GLN B CA 1
ATOM 4169 C C . GLN B 1 137 ? 5.081 58.517 13.063 1.00 59.94 200 GLN B C 1
ATOM 4170 O O . GLN B 1 137 ? 4.758 57.326 13.026 1.00 59.60 200 GLN B O 1
ATOM 4176 N N . ARG B 1 138 ? 4.516 59.406 13.879 1.00 58.30 201 ARG B N 1
ATOM 4177 C CA . ARG B 1 138 ? 3.467 59.033 14.808 1.00 56.93 201 ARG B CA 1
ATOM 4178 C C . ARG B 1 138 ? 2.182 58.769 14.045 1.00 56.33 201 ARG B C 1
ATOM 4179 O O . ARG B 1 138 ? 1.558 57.726 14.232 1.00 56.00 201 ARG B O 1
ATOM 4187 N N . ASP B 1 139 ? 1.802 59.691 13.168 1.00 55.45 202 ASP B N 1
ATOM 4188 C CA . ASP B 1 139 ? 0.562 59.533 12.421 1.00 55.34 202 ASP B CA 1
ATOM 4189 C C . ASP B 1 139 ? 0.561 58.303 11.514 1.00 54.73 202 ASP B C 1
ATOM 4190 O O . ASP B 1 139 ? -0.485 57.667 11.302 1.00 54.00 202 ASP B O 1
ATOM 4195 N N . GLN B 1 140 ? 1.728 57.982 10.978 1.00 53.85 203 GLN B N 1
ATOM 4196 C CA . GLN B 1 140 ? 1.843 56.842 10.100 1.00 53.86 203 GLN B CA 1
ATOM 4197 C C . GLN B 1 140 ? 1.675 55.569 10.904 1.00 52.18 203 GLN B C 1
ATOM 4198 O O . GLN B 1 140 ? 0.949 54.667 10.503 1.00 52.53 203 GLN B O 1
ATOM 4204 N N . LEU B 1 141 ? 2.356 55.516 12.040 1.00 49.92 204 LEU B N 1
ATOM 4205 C CA . LEU B 1 141 ? 2.319 54.375 12.928 1.00 47.94 204 LEU B CA 1
ATOM 4206 C C . LEU B 1 141 ? 0.899 54.099 13.403 1.00 46.34 204 LEU B C 1
ATOM 4207 O O . LEU B 1 141 ? 0.502 52.954 13.557 1.00 46.11 204 LEU B O 1
ATOM 4212 N N . VAL B 1 142 ? 0.137 55.166 13.599 1.00 44.75 205 VAL B N 1
ATOM 4213 C CA . VAL B 1 142 ? -1.239 55.091 14.039 1.00 43.36 205 VAL B CA 1
ATOM 4214 C C . VAL B 1 142 ? -2.140 54.515 12.940 1.00 44.15 205 VAL B C 1
ATOM 4215 O O . VAL B 1 142 ? -2.965 53.611 13.194 1.00 42.48 205 VAL B O 1
ATOM 4219 N N . SER B 1 143 ? -1.984 55.037 11.721 1.00 44.01 206 SER B N 1
ATOM 4220 C CA . SER B 1 143 ? -2.739 54.543 10.570 1.00 44.68 206 SER B CA 1
ATOM 4221 C C . SER B 1 143 ? -2.506 53.039 10.368 1.00 44.78 206 SER B C 1
ATOM 4222 O O . SER B 1 143 ? -3.439 52.289 10.072 1.00 44.71 206 SER B O 1
ATOM 4225 N N . GLU B 1 144 ? -1.260 52.603 10.541 1.00 44.78 207 GLU B N 1
ATOM 4226 C CA . GLU B 1 144 ? -0.904 51.193 10.370 1.00 45.52 207 GLU B CA 1
ATOM 4227 C C . GLU B 1 144 ? -1.565 50.316 11.432 1.00 44.88 207 GLU B C 1
ATOM 4228 O O . GLU B 1 144 ? -2.023 49.217 11.134 1.00 45.15 207 GLU B O 1
ATOM 4234 N N . LEU B 1 145 ? -1.589 50.806 12.669 1.00 43.34 208 LEU B N 1
ATOM 4235 C CA . LEU B 1 145 ? -2.158 50.071 13.786 1.00 42.25 208 LEU B CA 1
ATOM 4236 C C . LEU B 1 145 ? -3.654 49.917 13.553 1.00 41.26 208 LEU B C 1
ATOM 4237 O O . LEU B 1 145 ? -4.226 48.870 13.773 1.00 41.08 208 LEU B O 1
ATOM 4242 N N . ASN B 1 146 ? -4.266 50.998 13.107 1.00 40.86 209 ASN B N 1
ATOM 4243 C CA . ASN B 1 146 ? -5.681 51.061 12.823 1.00 40.35 209 ASN B CA 1
ATOM 4244 C C . ASN B 1 146 ? -6.117 50.105 11.703 1.00 40.36 209 ASN B C 1
ATOM 4245 O O . ASN B 1 146 ? -7.288 49.729 11.625 1.00 40.69 209 ASN B O 1
ATOM 4250 N N . LYS B 1 147 ? -5.179 49.716 10.845 1.00 39.59 210 LYS B N 1
ATOM 4251 C CA . LYS B 1 147 ? -5.471 48.790 9.770 1.00 39.72 210 LYS B CA 1
ATOM 4252 C C . LYS B 1 147 ? -5.644 47.390 10.325 1.00 39.13 210 LYS B C 1
ATOM 4253 O O . LYS B 1 147 ? -6.397 46.605 9.780 1.00 39.04 210 LYS B O 1
ATOM 4259 N N . ILE B 1 148 ? -4.905 47.089 11.392 1.00 38.48 211 ILE B N 1
ATOM 4260 C CA . ILE B 1 148 ? -4.989 45.804 12.091 1.00 37.92 211 ILE B CA 1
ATOM 4261 C C . ILE B 1 148 ? -6.167 45.734 13.075 1.00 36.94 211 ILE B C 1
ATOM 4262 O O . ILE B 1 148 ? -6.895 44.747 13.117 1.00 35.45 211 ILE B O 1
ATOM 4267 N N . VAL B 1 149 ? -6.319 46.755 13.910 1.00 35.76 212 VAL B N 1
ATOM 4268 C CA . VAL B 1 149 ? -7.463 46.800 14.819 1.00 35.16 212 VAL B CA 1
ATOM 4269 C C . VAL B 1 149 ? -7.877 48.236 14.990 1.00 36.17 212 VAL B C 1
ATOM 4270 O O . VAL B 1 149 ? -7.030 49.133 15.171 1.00 35.92 212 VAL B O 1
ATOM 4274 N N . GLY B 1 150 ? -9.177 48.466 14.895 1.00 36.31 213 GLY B N 1
ATOM 4275 C CA . GLY B 1 150 ? -9.721 49.806 14.968 1.00 36.39 213 GLY B CA 1
ATOM 4276 C C . GLY B 1 150 ? -9.399 50.553 16.242 1.00 37.58 213 GLY B C 1
ATOM 4277 O O . GLY B 1 150 ? -9.583 50.022 17.335 1.00 36.52 213 GLY B O 1
ATOM 4278 N N . VAL B 1 151 ? -8.873 51.771 16.097 1.00 37.82 214 VAL B N 1
ATOM 4279 C CA . VAL B 1 151 ? -8.615 52.639 17.248 1.00 38.86 214 VAL B CA 1
ATOM 4280 C C . VAL B 1 151 ? -9.080 54.056 16.978 1.00 39.76 214 VAL B C 1
ATOM 4281 O O . VAL B 1 151 ? -9.140 54.525 15.808 1.00 40.24 214 VAL B O 1
ATOM 4285 N N . GLU B 1 152 ? -9.464 54.721 18.050 1.00 39.50 215 GLU B N 1
ATOM 4286 C CA . GLU B 1 152 ? -9.782 56.128 17.935 1.00 40.18 215 GLU B CA 1
ATOM 4287 C C . GLU B 1 152 ? -8.695 56.977 18.570 1.00 39.21 215 GLU B C 1
ATOM 4288 O O . GLU B 1 152 ? -8.097 56.624 19.589 1.00 39.23 215 GLU B O 1
ATOM 4294 N N . VAL B 1 153 ? -8.383 58.069 17.901 1.00 38.25 216 VAL B N 1
ATOM 4295 C CA . VAL B 1 153 ? -7.311 58.915 18.350 1.00 36.30 216 VAL B CA 1
ATOM 4296 C C . VAL B 1 153 ? -7.956 59.991 19.156 1.00 35.79 216 VAL B C 1
ATOM 4297 O O . VAL B 1 153 ? -8.978 60.529 18.771 1.00 34.22 216 VAL B O 1
ATOM 4301 N N . SER B 1 154 ? -7.326 60.299 20.276 1.00 35.22 217 SER B N 1
ATOM 4302 C CA . SER B 1 154 ? -7.792 61.328 21.172 1.00 36.03 217 SER B CA 1
ATOM 4303 C C . SER B 1 154 ? -6.564 62.186 21.505 1.00 34.96 217 SER B C 1
ATOM 4304 O O . SER B 1 154 ? -5.478 61.645 21.705 1.00 34.35 217 SER B O 1
ATOM 4307 N N . VAL B 1 155 ? -6.734 63.497 21.630 1.00 34.87 218 VAL B N 1
ATOM 4308 C CA . VAL B 1 155 ? -5.597 64.334 21.966 1.00 35.32 218 VAL B CA 1
ATOM 4309 C C . VAL B 1 155 ? -5.643 64.898 23.370 1.00 35.20 218 VAL B C 1
ATOM 4310 O O . VAL B 1 155 ? -6.631 65.487 23.778 1.00 33.42 218 VAL B O 1
ATOM 4314 N N . GLN B 1 156 ? -4.563 64.709 24.110 1.00 36.95 219 GLN B N 1
ATOM 4315 C CA . GLN B 1 156 ? -4.492 65.293 25.456 1.00 40.13 219 GLN B CA 1
ATOM 4316 C C . GLN B 1 156 ? -4.108 66.779 25.437 1.00 41.88 219 GLN B C 1
ATOM 4317 O O . GLN B 1 156 ? -3.519 67.246 24.470 1.00 42.11 219 GLN B O 1
ATOM 4323 N N . ASP B 1 157 ? -4.415 67.492 26.522 1.00 44.19 220 ASP B N 1
ATOM 4324 C CA . ASP B 1 157 ? -4.077 68.899 26.648 1.00 46.71 220 ASP B CA 1
ATOM 4325 C C . ASP B 1 157 ? -2.626 69.161 26.266 1.00 47.19 220 ASP B C 1
ATOM 4326 O O . ASP B 1 157 ? -2.328 70.202 25.708 1.00 48.63 220 ASP B O 1
ATOM 4331 N N . GLY B 1 158 ? -1.714 68.236 26.542 1.00 47.43 221 GLY B N 1
ATOM 4332 C CA . GLY B 1 158 ? -0.331 68.496 26.167 1.00 47.79 221 GLY B CA 1
ATOM 4333 C C . GLY B 1 158 ? -0.048 68.251 24.688 1.00 47.90 221 GLY B C 1
ATOM 4334 O O . GLY B 1 158 ? 1.072 68.438 24.208 1.00 47.87 221 GLY B O 1
ATOM 4335 N N . GLY B 1 159 ? -1.067 67.818 23.956 1.00 48.10 222 GLY B N 1
ATOM 4336 C CA . GLY B 1 159 ? -0.904 67.505 22.545 1.00 46.99 222 GLY B CA 1
ATOM 4337 C C . GLY B 1 159 ? -0.550 66.040 22.334 1.00 45.83 222 GLY B C 1
ATOM 4338 O O . GLY B 1 159 ? -0.398 65.572 21.199 1.00 47.04 222 GLY B O 1
ATOM 4339 N N . THR B 1 160 ? -0.399 65.290 2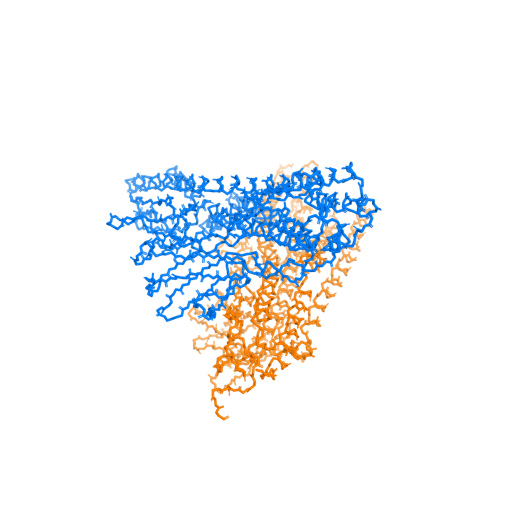3.409 1.00 43.32 223 THR B N 1
ATOM 4340 C CA . THR B 1 160 ? -0.044 63.889 23.218 1.00 41.77 223 THR B CA 1
ATOM 4341 C C . THR B 1 160 ? -1.276 63.048 22.854 1.00 39.84 223 THR B C 1
ATOM 4342 O O . THR B 1 160 ? -2.394 63.430 23.158 1.00 39.02 223 THR B O 1
ATOM 4346 N N . TYR B 1 161 ? -1.052 61.928 22.173 1.00 38.54 224 TYR B N 1
ATOM 4347 C CA . TYR B 1 161 ? -2.129 61.080 21.663 1.00 37.63 224 TYR B CA 1
ATOM 4348 C C . TYR B 1 161 ? -2.603 59.971 22.603 1.00 35.72 224 TYR B C 1
ATOM 4349 O O . TYR B 1 161 ? -1.803 59.331 23.257 1.00 35.32 224 TYR B O 1
ATOM 4358 N N . ASN B 1 162 ? -3.904 59.724 22.596 1.00 33.89 225 ASN B N 1
ATOM 4359 C CA . ASN B 1 162 ? -4.478 58.528 23.210 1.00 32.85 225 ASN B CA 1
ATOM 4360 C C . ASN B 1 162 ? -5.021 57.667 22.107 1.00 32.50 225 ASN B C 1
ATOM 4361 O O . ASN B 1 162 ? -5.709 58.185 21.241 1.00 33.16 225 ASN B O 1
ATOM 4366 N N . LEU B 1 163 ? -4.735 56.365 22.132 1.00 32.59 226 LEU B N 1
ATOM 4367 C CA . LEU B 1 163 ? -5.402 55.401 21.234 1.00 32.06 226 LEU B CA 1
ATOM 4368 C C . LEU B 1 163 ? -6.386 54.520 22.051 1.00 32.03 226 LEU B C 1
ATOM 4369 O O . LEU B 1 163 ? -6.005 53.902 23.034 1.00 32.16 226 LEU B O 1
ATOM 4374 N N . THR B 1 164 ? -7.648 54.465 21.648 1.00 31.22 227 THR B N 1
ATOM 4375 C CA . THR B 1 164 ? -8.632 53.725 22.414 1.00 31.23 227 THR B CA 1
ATOM 4376 C C . THR B 1 164 ? -9.392 52.747 21.493 1.00 31.15 227 THR B C 1
ATOM 4377 O O . THR B 1 164 ? -9.878 53.129 20.420 1.00 30.69 227 THR B O 1
ATOM 4381 N N . MET B 1 165 ? -9.476 51.484 21.888 1.00 31.31 228 MET B N 1
ATOM 4382 C CA . MET B 1 165 ? -10.220 50.497 21.083 1.00 31.49 228 MET B CA 1
ATOM 4383 C C . MET B 1 165 ? -11.726 50.666 21.295 1.00 31.76 228 MET B C 1
ATOM 4384 O O . MET B 1 165 ? -12.154 51.394 22.199 1.00 30.91 228 MET B O 1
ATOM 4389 N N . ALA B 1 166 ? -12.532 49.998 20.469 1.00 32.04 229 ALA B N 1
ATOM 4390 C CA . ALA B 1 166 ? -13.980 50.128 20.572 1.00 32.50 229 ALA B CA 1
ATOM 4391 C C . ALA B 1 166 ? -14.525 49.663 21.923 1.00 32.83 229 ALA B C 1
ATOM 4392 O O . ALA B 1 166 ? -15.531 50.196 22.385 1.00 32.78 229 ALA B O 1
ATOM 4394 N N . ASN B 1 167 ? -13.847 48.717 22.563 1.00 32.81 230 ASN B N 1
ATOM 4395 C CA . ASN B 1 167 ? -14.253 48.245 23.878 1.00 33.60 230 ASN B CA 1
ATOM 4396 C C . ASN B 1 167 ? -13.758 49.168 24.973 1.00 33.50 230 ASN B C 1
ATOM 4397 O O . ASN B 1 167 ? -14.011 48.958 26.155 1.00 31.99 230 ASN B O 1
ATOM 4402 N N . GLY B 1 168 ? -13.083 50.241 24.575 1.00 32.85 231 GLY B N 1
ATOM 4403 C CA . GLY B 1 168 ? -12.589 51.182 25.556 1.00 30.89 231 GLY B CA 1
ATOM 4404 C C . GLY B 1 168 ? -11.178 50.935 26.049 1.00 31.08 231 GLY B C 1
ATOM 4405 O O . GLY B 1 168 ? -10.655 51.693 26.861 1.00 30.78 231 GLY B O 1
ATOM 4406 N N . TYR B 1 169 ? -10.541 49.878 25.572 1.00 29.77 232 TYR B N 1
ATOM 4407 C CA . TYR B 1 169 ? -9.181 49.633 26.013 1.00 29.59 232 TYR B CA 1
ATOM 4408 C C . TYR B 1 169 ? -8.200 50.696 25.517 1.00 29.32 232 TYR B C 1
ATOM 4409 O O . TYR B 1 169 ? -8.101 50.958 24.322 1.00 30.02 232 TYR B O 1
ATOM 4418 N N . THR B 1 170 ? -7.444 51.264 26.447 1.00 28.98 233 THR B N 1
ATOM 4419 C CA . THR B 1 170 ? -6.511 52.328 26.098 1.00 29.01 233 THR B CA 1
ATOM 4420 C C . THR B 1 170 ? -5.111 51.815 25.751 1.00 29.20 233 THR B C 1
ATOM 4421 O O . THR B 1 170 ? -4.241 51.743 26.621 1.00 27.84 233 THR B O 1
ATOM 4425 N N . LEU B 1 171 ? -4.891 51.475 24.479 1.00 29.27 234 LEU B N 1
ATOM 4426 C CA . LEU B 1 171 ? -3.606 50.916 24.052 1.00 30.07 234 LEU B CA 1
ATOM 4427 C C . LEU B 1 171 ? -2.451 51.901 24.275 1.00 28.82 234 LEU B C 1
ATOM 4428 O O . LEU B 1 171 ? -1.370 51.538 24.727 1.00 30.03 234 LEU B O 1
ATOM 4433 N N . VAL B 1 172 ? -2.707 53.167 24.008 1.00 28.11 235 VAL B N 1
ATOM 4434 C CA . VAL B 1 172 ? -1.677 54.199 24.190 1.00 27.02 235 VAL B CA 1
ATOM 4435 C C . VAL B 1 172 ? -2.239 55.380 24.992 1.00 27.96 235 VAL B C 1
ATOM 4436 O O . VAL B 1 172 ? -3.240 55.927 24.612 1.00 28.30 235 VAL B O 1
ATOM 4440 N N . GLN B 1 173 ? -1.616 55.752 26.103 1.00 29.19 236 GLN B N 1
ATOM 4441 C CA . GLN B 1 173 ? -2.106 56.874 26.897 1.00 31.20 236 GLN B CA 1
ATOM 4442 C C . GLN B 1 173 ? -0.886 57.759 27.192 1.00 32.16 236 GLN B C 1
ATOM 4443 O O . GLN B 1 173 ? -0.115 57.507 28.103 1.00 31.69 236 GLN B O 1
ATOM 4449 N N . GLY B 1 174 ? -0.688 58.780 26.366 1.00 33.92 237 GLY B N 1
ATOM 4450 C CA . GLY B 1 174 ? 0.464 59.662 26.520 1.00 34.64 237 GLY B CA 1
ATOM 4451 C C . GLY B 1 174 ? 1.681 58.771 26.313 1.00 35.37 237 GLY B C 1
ATOM 4452 O O . GLY B 1 174 ? 1.821 58.112 25.272 1.00 35.65 237 GLY B O 1
ATOM 4453 N N . SER B 1 175 ? 2.506 58.646 27.348 1.00 35.17 238 SER B N 1
ATOM 4454 C CA . SER B 1 175 ? 3.737 57.863 27.311 1.00 36.38 238 SER B CA 1
ATOM 4455 C C . SER B 1 175 ? 3.482 56.399 27.631 1.00 36.42 238 SER B C 1
ATOM 4456 O O . SER B 1 175 ? 4.398 55.570 27.584 1.00 36.01 238 SER B O 1
ATOM 4459 N N . THR B 1 176 ? 2.254 56.075 28.004 1.00 35.72 239 THR B N 1
ATOM 4460 C CA . THR B 1 176 ? 2.008 54.709 28.410 1.00 35.83 239 THR B CA 1
ATOM 4461 C C . THR B 1 176 ? 1.541 53.839 27.249 1.00 34.78 239 THR B C 1
ATOM 4462 O O . THR B 1 176 ? 0.624 54.205 26.508 1.00 34.76 239 THR B O 1
ATOM 4466 N N . ALA B 1 177 ? 2.212 52.709 27.074 1.00 34.77 240 ALA B N 1
ATOM 4467 C CA . ALA B 1 177 ? 1.768 51.714 26.110 1.00 35.40 240 ALA B CA 1
ATOM 4468 C C . ALA B 1 177 ? 1.220 50.512 26.894 1.00 34.80 240 ALA B C 1
ATOM 4469 O O . ALA B 1 177 ? 1.803 50.131 27.897 1.00 34.43 240 ALA B O 1
ATOM 4471 N N . ARG B 1 178 ? 0.088 49.968 26.453 1.00 34.63 241 ARG B N 1
ATOM 4472 C CA . ARG B 1 178 ? -0.541 48.831 27.110 1.00 35.02 241 ARG B CA 1
ATOM 4473 C C . ARG B 1 178 ? -0.594 47.677 26.096 1.00 35.79 241 ARG B C 1
ATOM 4474 O O . ARG B 1 178 ? -0.397 47.899 24.906 1.00 36.07 241 ARG B O 1
ATOM 4482 N N . GLN B 1 179 ? -0.851 46.449 26.519 1.00 35.35 242 GLN B N 1
ATOM 4483 C CA . GLN B 1 179 ? -0.813 45.397 25.516 1.00 36.24 242 GLN B CA 1
ATOM 4484 C C . GLN B 1 179 ? -2.023 44.464 25.455 1.00 34.89 242 GLN B C 1
ATOM 4485 O O . GLN B 1 179 ? -2.809 44.376 26.398 1.00 34.71 242 GLN B O 1
ATOM 4491 N N . LEU B 1 180 ? -2.171 43.814 24.307 1.00 32.94 243 LEU B N 1
ATOM 4492 C CA . LEU B 1 180 ? -3.160 42.778 24.147 1.00 32.40 243 LEU B CA 1
ATOM 4493 C C . LEU B 1 180 ? -2.410 41.455 24.217 1.00 32.85 243 LEU B C 1
ATOM 4494 O O . LEU B 1 180 ? -1.171 41.413 24.143 1.00 32.53 243 LEU B O 1
ATOM 4499 N N . ALA B 1 181 ? -3.151 40.368 24.394 1.00 32.57 244 ALA B N 1
ATOM 4500 C CA . ALA B 1 181 ? -2.530 39.048 24.420 1.00 31.90 244 ALA B CA 1
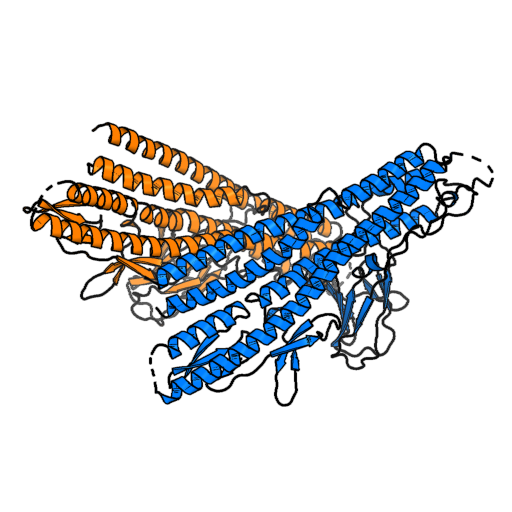ATOM 4501 C C . ALA B 1 181 ? -3.349 38.074 23.572 1.00 31.39 244 ALA B C 1
ATOM 4502 O O . ALA B 1 181 ? -4.573 38.188 23.518 1.00 30.42 244 ALA B O 1
ATOM 4504 N N . ALA B 1 182 ? -2.669 37.155 22.886 1.00 30.61 245 ALA B N 1
ATOM 4505 C CA . ALA B 1 182 ? -3.355 36.110 22.133 1.00 30.57 245 ALA B CA 1
ATOM 4506 C C . ALA B 1 182 ? -3.510 34.951 23.096 1.00 30.41 245 ALA B C 1
ATOM 4507 O O . ALA B 1 182 ? -2.535 34.480 23.666 1.00 30.51 245 ALA B O 1
ATOM 4509 N N . VAL B 1 183 ? -4.740 34.496 23.319 1.00 29.91 246 VAL B N 1
ATOM 4510 C CA . VAL B 1 183 ? -4.947 33.475 24.343 1.00 28.75 246 VAL B CA 1
ATOM 4511 C C . VAL B 1 183 ? -5.949 32.395 23.923 1.00 29.00 246 VAL B C 1
ATOM 4512 O O . VAL B 1 183 ? -6.797 32.612 23.060 1.00 28.15 246 VAL B O 1
ATOM 4516 N N . PRO B 1 184 ? -5.865 31.223 24.530 1.00 29.99 247 PRO B N 1
ATOM 4517 C CA . PRO B 1 184 ? -6.864 30.190 24.238 1.00 30.48 247 PRO B CA 1
ATOM 4518 C C . PRO B 1 184 ? -8.211 30.728 24.697 1.00 30.71 247 PRO B C 1
ATOM 4519 O O . PRO B 1 184 ? -8.310 31.227 25.818 1.00 30.36 247 PRO B O 1
ATOM 4523 N N . SER B 1 185 ? -9.223 30.638 23.847 1.00 30.55 248 SER B N 1
ATOM 4524 C CA . SER B 1 185 ? -10.526 31.126 24.201 1.00 30.61 248 SER B CA 1
ATOM 4525 C C . SER B 1 185 ? -11.107 30.302 25.344 1.00 30.79 248 SER B C 1
ATOM 4526 O O . SER B 1 185 ? -10.821 29.116 25.473 1.00 30.38 248 SER B O 1
ATOM 4529 N N . SER B 1 186 ? -11.902 30.952 26.191 1.00 29.94 249 SER B N 1
ATOM 4530 C CA . SER B 1 186 ? -12.501 30.230 27.312 1.00 30.83 249 SER B CA 1
ATOM 4531 C C . SER B 1 186 ? -13.521 29.182 26.876 1.00 29.97 249 SER B C 1
ATOM 4532 O O . SER B 1 186 ? -13.718 28.210 27.565 1.00 29.69 249 SER B O 1
ATOM 4535 N N . ALA B 1 187 ? -14.183 29.406 25.748 1.00 29.46 250 ALA B N 1
ATOM 4536 C CA . ALA B 1 187 ? -15.212 28.475 25.293 1.00 31.26 250 ALA B CA 1
ATOM 4537 C C . ALA B 1 187 ? -14.629 27.315 24.503 1.00 31.45 250 ALA B C 1
ATOM 4538 O O . ALA B 1 187 ? -15.267 26.274 24.331 1.00 30.76 250 ALA B O 1
ATOM 4540 N N . ASP B 1 188 ? -13.404 27.494 24.028 1.00 33.33 251 ASP B N 1
ATOM 4541 C CA . ASP B 1 188 ? -12.810 26.501 23.138 1.00 34.90 251 ASP B CA 1
ATOM 4542 C C . ASP B 1 188 ? -11.312 26.607 23.139 1.00 36.33 251 ASP B C 1
ATOM 4543 O O . ASP B 1 188 ? -10.748 27.507 22.561 1.00 37.17 251 ASP B O 1
ATOM 4548 N N . PRO B 1 189 ? -10.664 25.662 23.801 1.00 38.71 252 PRO B N 1
ATOM 4549 C CA . PRO B 1 189 ? -9.208 25.695 23.967 1.00 39.20 252 PRO B CA 1
ATOM 4550 C C . PRO B 1 189 ? -8.440 25.569 22.652 1.00 40.01 252 PRO B C 1
ATOM 4551 O O . PRO B 1 189 ? -7.228 25.815 22.656 1.00 40.79 252 PRO B O 1
ATOM 4555 N N . THR B 1 190 ? -9.098 25.209 21.560 1.00 39.56 253 THR B N 1
ATOM 4556 C CA . THR B 1 190 ? -8.351 24.980 20.322 1.00 39.64 253 THR B CA 1
ATOM 4557 C C . THR B 1 190 ? -8.366 26.248 19.508 1.00 39.53 253 THR B C 1
ATOM 4558 O O . THR B 1 190 ? -7.766 26.333 18.428 1.00 40.98 253 THR B O 1
ATOM 4562 N N . ARG B 1 191 ? -9.077 27.231 20.025 1.00 38.30 254 ARG B N 1
ATOM 4563 C CA . ARG B 1 191 ? -9.204 28.472 19.327 1.00 37.21 254 ARG B CA 1
ATOM 4564 C C . ARG B 1 191 ? -8.462 29.595 20.028 1.00 36.13 254 ARG B C 1
ATOM 4565 O O . ARG B 1 191 ? -8.616 29.804 21.220 1.00 36.09 254 ARG B O 1
ATOM 4573 N N . THR B 1 192 ? -7.675 30.334 19.259 1.00 35.03 255 THR B N 1
ATOM 4574 C CA . THR B 1 192 ? -6.963 31.482 19.772 1.00 33.02 255 THR B CA 1
ATOM 4575 C C . THR B 1 192 ? -7.860 32.713 19.632 1.00 31.46 255 THR B C 1
ATOM 4576 O O . THR B 1 192 ? -8.515 32.906 18.601 1.00 31.21 255 THR B O 1
ATOM 4580 N N . THR B 1 193 ? -7.902 33.541 20.669 1.00 29.51 256 THR B N 1
ATOM 4581 C CA . THR B 1 193 ? -8.648 34.786 20.600 1.00 27.92 256 THR B CA 1
ATOM 4582 C C . THR B 1 193 ? -7.831 35.894 21.235 1.00 28.23 256 THR B C 1
ATOM 4583 O O . THR B 1 193 ? -6.660 35.708 21.486 1.00 28.69 256 THR B O 1
ATOM 4587 N N . VAL B 1 194 ? -8.450 37.042 21.515 1.00 27.74 257 VAL B N 1
ATOM 4588 C CA . VAL B 1 194 ? -7.708 38.201 21.944 1.00 28.01 257 VAL B CA 1
ATOM 4589 C C . VAL B 1 194 ? -8.189 38.687 23.305 1.00 28.81 257 VAL B C 1
ATOM 4590 O O . VAL B 1 194 ? -9.387 38.706 23.582 1.00 28.32 257 VAL B O 1
ATOM 4594 N N . ALA B 1 195 ? -7.242 39.038 24.160 1.00 29.52 258 ALA B N 1
ATOM 4595 C CA . ALA B 1 195 ? -7.581 39.567 25.462 1.00 30.08 258 ALA B CA 1
ATOM 4596 C C . ALA B 1 195 ? -6.785 40.848 25.691 1.00 30.27 258 ALA B C 1
ATOM 4597 O O . ALA B 1 195 ? -5.722 41.017 25.089 1.00 30.44 258 ALA B O 1
ATOM 4599 N N . TYR B 1 196 ? -7.310 41.718 26.550 1.00 29.81 259 TYR B N 1
ATOM 4600 C CA . TYR B 1 196 ? -6.566 42.867 27.003 1.00 30.85 259 TYR B CA 1
ATOM 4601 C C . TYR B 1 196 ? -5.927 42.495 28.332 1.00 31.76 259 TYR B C 1
ATOM 4602 O O . TYR B 1 196 ? -6.341 41.531 28.992 1.00 31.22 259 TYR B O 1
ATOM 4611 N N . VAL B 1 197 ? -4.881 43.216 28.699 1.00 33.34 260 VAL B N 1
ATOM 4612 C CA . VAL B 1 197 ? -4.157 42.861 29.896 1.00 35.26 260 VAL B CA 1
ATOM 4613 C C . VAL B 1 197 ? -4.428 43.785 31.066 1.00 36.70 260 VAL B C 1
ATOM 4614 O O . VAL B 1 197 ? -4.098 44.947 31.006 1.00 36.49 260 VAL B O 1
ATOM 4618 N N . ASP B 1 198 ? -5.012 43.257 32.134 1.00 38.11 261 ASP B N 1
ATOM 4619 C CA . ASP B 1 198 ? -5.188 44.024 33.361 1.00 40.12 261 ASP B CA 1
ATOM 4620 C C . ASP B 1 198 ? -3.942 43.800 34.220 1.00 41.65 261 ASP B C 1
ATOM 4621 O O . ASP B 1 198 ? -3.652 42.677 34.602 1.00 41.23 261 ASP B O 1
ATOM 4626 N N . GLU B 1 199 ? -3.228 44.875 34.538 1.00 43.58 262 GLU B N 1
ATOM 4627 C CA . GLU B 1 199 ? -2.026 44.789 35.359 1.00 45.87 262 GLU B CA 1
ATOM 4628 C C . GLU B 1 199 ? -2.193 43.882 36.592 1.00 45.89 262 GLU B C 1
ATOM 4629 O O . GLU B 1 199 ? -1.260 43.181 36.959 1.00 46.49 262 GLU B O 1
ATOM 4635 N N . ALA B 1 200 ? -3.387 43.864 37.192 1.00 46.08 263 ALA B N 1
ATOM 4636 C CA . ALA B 1 200 ? -3.662 43.066 38.395 1.00 45.42 263 ALA B CA 1
ATOM 4637 C C . ALA B 1 200 ? -4.344 41.718 38.171 1.00 44.88 263 ALA B C 1
ATOM 4638 O O . ALA B 1 200 ? -3.874 40.693 38.668 1.00 45.52 263 ALA B O 1
ATOM 4640 N N . ALA B 1 201 ? -5.456 41.705 37.443 1.00 43.83 264 ALA B N 1
ATOM 4641 C CA . ALA B 1 201 ? -6.188 40.453 37.222 1.00 42.49 264 ALA B CA 1
ATOM 4642 C C . ALA B 1 201 ? -5.644 39.575 36.089 1.00 41.26 264 ALA B C 1
ATOM 4643 O O . ALA B 1 201 ? -6.068 38.432 35.936 1.00 41.32 264 ALA B O 1
ATOM 4645 N N . GLY B 1 202 ? -4.721 40.093 35.288 1.00 39.38 265 GLY B N 1
ATOM 4646 C CA . GLY B 1 202 ? -4.194 39.289 34.192 1.00 37.55 265 GLY B CA 1
ATOM 4647 C C . GLY B 1 202 ? -4.957 39.469 32.884 1.00 36.30 265 GLY B C 1
ATOM 4648 O O . GLY B 1 202 ? -5.539 40.526 32.665 1.00 35.82 265 GLY B O 1
ATOM 4649 N N . ASN B 1 203 ? -4.946 38.451 32.019 1.00 34.66 266 ASN B N 1
ATOM 4650 C CA . ASN B 1 203 ? -5.552 38.538 30.688 1.00 34.66 266 ASN B CA 1
ATOM 4651 C C . ASN B 1 203 ? -7.075 38.502 30.710 1.00 33.71 266 ASN B C 1
ATOM 4652 O O . ASN B 1 203 ? -7.676 37.579 31.267 1.00 35.10 266 ASN B O 1
ATOM 4657 N N . ILE B 1 204 ? -7.722 39.488 30.119 1.00 32.48 267 ILE B N 1
ATOM 4658 C CA . ILE B 1 204 ? -9.172 39.488 30.147 1.00 30.92 267 ILE B CA 1
ATOM 4659 C C . ILE B 1 204 ? -9.670 39.387 28.739 1.00 30.71 267 ILE B C 1
ATOM 4660 O O . ILE B 1 204 ? -9.442 40.293 27.935 1.00 29.68 267 ILE B O 1
ATOM 4665 N N . GLU B 1 205 ? -10.356 38.286 28.448 1.00 29.36 268 GLU B N 1
ATOM 4666 C CA . GLU B 1 205 ? -10.808 38.006 27.089 1.00 30.09 268 GLU B CA 1
ATOM 4667 C C . GLU B 1 205 ? -11.822 39.002 26.557 1.00 29.51 268 GLU B C 1
ATOM 4668 O O . GLU B 1 205 ? -12.742 39.409 27.273 1.00 28.74 268 GLU B O 1
ATOM 4674 N N . ILE B 1 206 ? -11.618 39.403 25.302 1.00 28.72 269 ILE B N 1
ATOM 4675 C CA . ILE B 1 206 ? -12.545 40.285 24.609 1.00 29.34 269 ILE B CA 1
ATOM 4676 C C . ILE B 1 206 ? -13.498 39.469 23.697 1.00 30.39 269 ILE B C 1
ATOM 4677 O O . ILE B 1 206 ? -13.045 38.679 22.889 1.00 28.95 269 ILE B O 1
ATOM 4682 N N . PRO B 1 207 ? -14.806 39.666 23.834 1.00 31.18 270 PRO B N 1
ATOM 4683 C CA . PRO B 1 207 ? -15.782 38.993 22.963 1.00 32.79 270 PRO B CA 1
ATOM 4684 C C . PRO B 1 207 ? -15.462 39.394 21.514 1.00 33.92 270 PRO B C 1
ATOM 4685 O O . PRO B 1 207 ? -15.150 40.561 21.297 1.00 34.81 270 PRO B O 1
ATOM 4689 N N . GLU B 1 208 ? -15.531 38.479 20.555 1.00 34.51 271 GLU B N 1
ATOM 4690 C CA . GLU B 1 208 ? -15.073 38.813 19.198 1.00 35.68 271 GLU B CA 1
ATOM 4691 C C . GLU B 1 208 ? -15.928 39.887 18.567 1.00 36.24 271 GLU B C 1
ATOM 4692 O O . GLU B 1 208 ? -15.517 40.599 17.660 1.00 35.80 271 GLU B O 1
ATOM 4698 N N . LYS B 1 209 ? -17.132 40.025 19.081 1.00 38.05 272 LYS B N 1
ATOM 4699 C CA . LYS B 1 209 ? -18.042 40.991 18.534 1.00 39.74 272 LYS B CA 1
ATOM 4700 C C . LYS B 1 209 ? -17.444 42.373 18.711 1.00 40.28 272 LYS B C 1
ATOM 4701 O O . LYS B 1 209 ? -17.683 43.259 17.904 1.00 40.76 272 LYS B O 1
ATOM 4707 N N . LEU B 1 210 ? -16.641 42.555 19.756 1.00 39.60 273 LEU B N 1
ATOM 4708 C CA . LEU B 1 210 ? -16.067 43.847 20.006 1.00 39.67 273 LEU B CA 1
ATOM 4709 C C . LEU B 1 210 ? -14.775 44.065 19.199 1.00 40.31 273 LEU B C 1
ATOM 4710 O O . LEU B 1 210 ? -14.167 45.131 19.250 1.00 39.84 273 LEU B O 1
ATOM 4715 N N . LEU B 1 211 ? -14.371 43.045 18.461 1.00 40.32 274 LEU B N 1
ATOM 4716 C CA . LEU B 1 211 ? -13.160 43.110 17.667 1.00 41.63 274 LEU B CA 1
ATOM 4717 C C . LEU B 1 211 ? -13.534 42.812 16.239 1.00 42.24 274 LEU B C 1
ATOM 4718 O O . LEU B 1 211 ? -13.089 41.836 15.663 1.00 43.76 274 LEU B O 1
ATOM 4723 N N . ASN B 1 212 ? -14.365 43.637 15.655 1.00 42.81 275 ASN B N 1
ATOM 4724 C CA . ASN B 1 212 ? -14.819 43.303 14.330 1.00 44.16 275 ASN B CA 1
ATOM 4725 C C . ASN B 1 212 ? -14.267 44.273 13.306 1.00 43.45 275 ASN B C 1
ATOM 4726 O O . ASN B 1 212 ? -14.790 44.380 12.209 1.00 45.01 275 ASN B O 1
ATOM 4731 N N . THR B 1 213 ? -13.213 44.990 13.646 1.00 41.25 276 THR B N 1
ATOM 4732 C CA . THR B 1 213 ? -12.649 45.877 12.649 1.00 40.00 276 THR B CA 1
ATOM 4733 C C . THR B 1 213 ? -11.208 45.590 12.382 1.00 38.25 276 THR B C 1
ATOM 4734 O O . THR B 1 213 ? -10.535 44.885 13.150 1.00 36.47 276 THR B O 1
ATOM 4738 N N . GLY B 1 214 ? -10.730 46.172 11.278 1.00 36.91 277 GLY B N 1
ATOM 4739 C CA . GLY B 1 214 ? -9.362 45.965 10.880 1.00 35.58 277 GLY B CA 1
ATOM 4740 C C . GLY B 1 214 ? -9.171 44.528 10.439 1.00 34.92 277 GLY B C 1
ATOM 4741 O O . GLY B 1 214 ? -10.100 43.690 10.489 1.00 34.36 277 GLY B O 1
ATOM 4742 N N . SER B 1 215 ? -7.951 44.233 10.029 1.00 34.56 278 SER B N 1
ATOM 4743 C CA . SER B 1 215 ? -7.628 42.910 9.536 1.00 34.82 278 SER B CA 1
ATOM 4744 C C . SER B 1 215 ? -7.779 41.822 10.607 1.00 34.99 278 SER B C 1
ATOM 4745 O O . SER B 1 215 ? -8.065 40.678 10.282 1.00 33.88 278 SER B O 1
ATOM 4748 N N . LEU B 1 216 ? -7.533 42.161 11.875 1.00 34.92 279 LEU B N 1
ATOM 4749 C CA . LEU B 1 216 ? -7.802 41.203 12.962 1.00 35.00 279 LEU B CA 1
ATOM 4750 C C . LEU B 1 216 ? -9.316 40.918 12.987 1.00 34.22 279 LEU B C 1
ATOM 4751 O O . LEU B 1 216 ? -9.742 39.777 13.023 1.00 34.33 279 LEU B O 1
ATOM 4756 N N . GLY B 1 217 ? -10.127 41.962 12.909 1.00 33.88 280 GLY B N 1
ATOM 4757 C CA . GLY B 1 217 ? -11.570 41.799 12.838 1.00 32.72 280 GLY B CA 1
ATOM 4758 C C . GLY B 1 217 ? -11.990 40.961 11.651 1.00 33.00 280 GLY B C 1
ATOM 4759 O O . GLY B 1 217 ? -12.923 40.143 11.730 1.00 31.57 280 GLY B O 1
ATOM 4760 N N . GLY B 1 218 ? -11.307 41.180 10.529 1.00 32.86 281 GLY B N 1
ATOM 4761 C CA . GLY B 1 218 ? -11.530 40.388 9.322 1.00 32.27 281 GLY B CA 1
ATOM 4762 C C . GLY B 1 218 ? -11.234 38.908 9.516 1.00 31.86 281 GLY B C 1
ATOM 4763 O O . GLY B 1 218 ? -11.955 38.043 9.038 1.00 31.23 281 GLY B O 1
ATOM 4764 N N . LEU B 1 219 ? -10.154 38.616 10.222 1.00 32.15 282 LEU B N 1
ATOM 4765 C CA . LEU B 1 219 ? -9.777 37.244 10.495 1.00 32.26 282 LEU B CA 1
ATOM 4766 C C . LEU B 1 219 ? -10.798 36.558 11.379 1.00 31.88 282 LEU B C 1
ATOM 4767 O O . LEU B 1 219 ? -11.172 35.418 11.128 1.00 31.03 282 LEU B O 1
ATOM 4772 N N . LEU B 1 220 ? -11.219 37.261 12.430 1.00 31.41 283 LEU B N 1
ATOM 4773 C CA . LEU B 1 220 ? -12.133 36.705 13.419 1.00 30.31 283 LEU B CA 1
ATOM 4774 C C . LEU B 1 220 ? -13.476 36.442 12.804 1.00 30.25 283 LEU B C 1
ATOM 4775 O O . LEU B 1 220 ? -14.067 35.403 13.038 1.00 30.80 283 LEU B O 1
ATOM 4780 N N . THR B 1 221 ? -13.959 37.374 11.986 1.00 29.50 284 THR B N 1
ATOM 4781 C CA . THR B 1 221 ? -15.235 37.209 11.333 1.00 29.61 284 THR B CA 1
ATOM 4782 C C . THR B 1 221 ? -15.188 36.106 10.242 1.00 29.57 284 THR B C 1
ATOM 4783 O O . THR B 1 221 ? -16.134 35.298 10.091 1.00 28.84 284 THR B O 1
ATOM 4787 N N . PHE B 1 222 ? -14.101 36.067 9.474 1.00 27.93 285 PHE B N 1
ATOM 4788 C CA . PHE B 1 222 ? -13.995 35.001 8.461 1.00 27.57 285 PHE B CA 1
ATOM 4789 C C . PHE B 1 222 ? -14.032 33.642 9.168 1.00 27.08 285 PHE B C 1
ATOM 4790 O O . PHE B 1 222 ? -14.719 32.725 8.734 1.00 27.15 285 PHE B O 1
ATOM 4798 N N . ARG B 1 223 ? -13.263 33.521 10.237 1.00 25.99 286 ARG B N 1
ATOM 4799 C CA . ARG B 1 223 ? -13.182 32.260 10.946 1.00 27.23 286 ARG B CA 1
ATOM 4800 C C . ARG B 1 223 ? -14.545 31.792 11.461 1.00 27.59 286 ARG B C 1
ATOM 4801 O O . ARG B 1 223 ? -14.992 30.715 11.111 1.00 27.74 286 ARG B O 1
ATOM 4809 N N . SER B 1 224 ? -15.211 32.640 12.243 1.00 27.10 287 SER B N 1
ATOM 4810 C CA . SER B 1 224 ? -16.488 32.297 12.834 1.00 28.65 287 SER B CA 1
ATOM 4811 C C . SER B 1 224 ? -17.647 32.219 11.867 1.00 28.57 287 SER B C 1
ATOM 4812 O O . SER B 1 224 ? -18.466 31.301 12.008 1.00 29.15 287 SER B O 1
ATOM 4815 N N . GLN B 1 225 ? -17.738 33.147 10.902 1.00 27.93 288 GLN B N 1
ATOM 4816 C CA . GLN B 1 225 ? -18.872 33.172 9.977 1.00 28.51 288 GLN B CA 1
ATOM 4817 C C . GLN B 1 225 ? -18.725 32.316 8.711 1.00 29.32 288 GLN B C 1
ATOM 4818 O O . GLN B 1 225 ? -19.731 31.804 8.145 1.00 28.72 288 GLN B O 1
ATOM 4824 N N . ASP B 1 226 ? -17.492 32.181 8.241 1.00 29.13 289 ASP B N 1
ATOM 4825 C CA . ASP B 1 226 ? -17.265 31.490 6.975 1.00 29.87 289 ASP B CA 1
ATOM 4826 C C . ASP B 1 226 ? -16.546 30.137 7.104 1.00 29.38 289 ASP B C 1
ATOM 4827 O O . ASP B 1 226 ? -17.009 29.134 6.579 1.00 29.44 289 ASP B O 1
ATOM 4832 N N . LEU B 1 227 ? -15.384 30.134 7.748 1.00 29.12 290 LEU B N 1
ATOM 4833 C CA . LEU B 1 227 ? -14.584 28.930 7.904 1.00 29.38 290 LEU B CA 1
ATOM 4834 C C . LEU B 1 227 ? -15.294 27.879 8.766 1.00 29.11 290 LEU B C 1
ATOM 4835 O O . LEU B 1 227 ? -15.402 26.722 8.379 1.00 27.03 290 LEU B O 1
ATOM 4840 N N . ASP B 1 228 ? -15.775 28.280 9.940 1.00 28.48 291 ASP B N 1
ATOM 4841 C CA . ASP B 1 228 ? -16.463 27.330 10.791 1.00 28.42 291 ASP B CA 1
ATOM 4842 C C . ASP B 1 228 ? -17.670 26.804 10.030 1.00 28.58 291 ASP B C 1
ATOM 4843 O O . ASP B 1 228 ? -17.943 25.613 10.035 1.00 28.16 291 ASP B O 1
ATOM 4848 N N . GLN B 1 229 ? -18.382 27.697 9.343 1.00 28.96 292 GLN B N 1
ATOM 4849 C CA . GLN B 1 229 ? -19.607 27.270 8.674 1.00 28.57 292 GLN B CA 1
ATOM 4850 C C . GLN B 1 229 ? -19.292 26.309 7.528 1.00 28.47 292 GLN B C 1
ATOM 4851 O O . GLN B 1 229 ? -19.999 25.347 7.315 1.00 27.11 292 GLN B O 1
ATOM 4857 N N . THR B 1 230 ? -18.185 26.561 6.829 1.00 28.99 293 THR B N 1
ATOM 4858 C CA . THR B 1 230 ? -17.820 25.699 5.722 1.00 28.50 293 THR B CA 1
ATOM 4859 C C . THR B 1 230 ? -17.493 24.322 6.284 1.00 28.18 293 THR B C 1
ATOM 4860 O O . THR B 1 230 ? -18.008 23.293 5.781 1.00 27.49 293 THR B O 1
ATOM 4864 N N . ARG B 1 231 ? -16.696 24.295 7.344 1.00 27.17 294 ARG B N 1
ATOM 4865 C CA . ARG B 1 231 ? -16.357 23.026 7.972 1.00 28.25 294 ARG B CA 1
ATOM 4866 C C . ARG B 1 231 ? -17.604 22.258 8.469 1.00 28.87 294 ARG B C 1
ATOM 4867 O O . ARG B 1 231 ? -17.678 21.013 8.326 1.00 28.59 294 ARG B O 1
ATOM 4875 N N . ASN B 1 232 ? -18.569 22.981 9.057 1.00 26.96 295 ASN B N 1
ATOM 4876 C CA . ASN B 1 232 ? -19.760 22.306 9.552 1.00 26.87 295 ASN B CA 1
ATOM 4877 C C . ASN B 1 232 ? -20.657 21.796 8.419 1.00 26.80 295 ASN B C 1
ATOM 4878 O O . ASN B 1 232 ? -21.244 20.734 8.532 1.00 25.18 295 ASN B O 1
ATOM 4883 N N . THR B 1 233 ? -20.751 22.554 7.331 1.00 27.87 296 THR B N 1
ATOM 4884 C CA . THR B 1 233 ? -21.570 22.124 6.215 1.00 28.62 296 THR B CA 1
ATOM 4885 C C . THR B 1 233 ? -20.953 20.884 5.565 1.00 29.38 296 THR B C 1
ATOM 4886 O O . THR B 1 233 ? -21.660 19.936 5.187 1.00 29.66 296 THR B O 1
ATOM 4890 N N . LEU B 1 234 ? -19.630 20.885 5.455 1.00 29.33 297 LEU B N 1
ATOM 4891 C CA . LEU B 1 234 ? -18.916 19.731 4.951 1.00 28.69 297 LEU B CA 1
ATOM 4892 C C . LEU B 1 234 ? -19.019 18.546 5.907 1.00 28.83 297 LEU B C 1
ATOM 4893 O O . LEU B 1 234 ? -19.208 17.403 5.468 1.00 27.75 297 LEU B O 1
ATOM 4898 N N . GLY B 1 235 ? -18.912 18.812 7.208 1.00 28.50 298 GLY B N 1
ATOM 4899 C CA . GLY B 1 235 ? -18.980 17.758 8.213 1.00 29.25 298 GLY B CA 1
ATOM 4900 C C . GLY B 1 235 ? -20.338 17.067 8.281 1.00 28.86 298 GLY B C 1
ATOM 4901 O O . GLY B 1 235 ? -20.420 15.863 8.435 1.00 29.12 298 GLY B O 1
ATOM 4902 N N . GLN B 1 236 ? -21.386 17.866 8.154 1.00 29.11 299 GLN B N 1
ATOM 4903 C CA . GLN B 1 236 ? -22.770 17.434 8.121 1.00 29.83 299 GLN B CA 1
ATOM 4904 C C . GLN B 1 236 ? -22.959 16.470 6.966 1.00 30.48 299 GLN B C 1
ATOM 4905 O O . GLN B 1 236 ? -23.541 15.398 7.137 1.00 30.35 299 GLN B O 1
ATOM 4911 N N . LEU B 1 237 ? -22.469 16.866 5.791 1.00 30.93 300 LEU B N 1
ATOM 4912 C CA . LEU B 1 237 ? -22.566 16.013 4.608 1.00 30.59 300 LEU B CA 1
ATOM 4913 C C . LEU B 1 237 ? -21.906 14.660 4.827 1.00 30.56 300 LEU B C 1
ATOM 4914 O O . LEU B 1 237 ? -22.523 13.627 4.593 1.00 30.90 300 LEU B O 1
ATOM 4919 N N . ALA B 1 238 ? -20.663 14.664 5.281 1.00 29.36 301 ALA B N 1
ATOM 4920 C CA . ALA B 1 238 ? -19.986 13.423 5.557 1.00 29.85 301 ALA B CA 1
ATOM 4921 C C . ALA B 1 238 ? -20.752 12.531 6.539 1.00 30.12 301 ALA B C 1
ATOM 4922 O O . ALA B 1 238 ? -20.897 11.328 6.319 1.00 30.54 301 ALA B O 1
ATOM 4924 N N . LEU B 1 239 ? -21.202 13.129 7.631 1.00 30.17 302 LEU B N 1
ATOM 4925 C CA . LEU B 1 239 ? -21.847 12.409 8.704 1.00 30.63 302 LEU B CA 1
ATOM 4926 C C . LEU B 1 239 ? -23.146 11.812 8.211 1.00 30.90 302 LEU B C 1
ATOM 4927 O O . LEU B 1 239 ? -23.422 10.651 8.473 1.00 30.48 302 LEU B O 1
ATOM 4932 N N . ALA B 1 240 ? -23.934 12.615 7.497 1.00 30.59 303 ALA B N 1
ATOM 4933 C CA . ALA B 1 240 ? -25.212 12.162 6.984 1.00 31.58 303 ALA B CA 1
ATOM 4934 C C . ALA B 1 240 ? -24.973 11.020 6.017 1.00 32.73 303 ALA B C 1
ATOM 4935 O O . ALA B 1 240 ? -25.719 10.021 6.013 1.00 32.79 303 ALA B O 1
ATOM 4937 N N . PHE B 1 241 ? -23.922 11.161 5.212 1.00 31.75 304 PHE B N 1
ATOM 4938 C CA . PHE B 1 241 ? -23.586 10.121 4.251 1.00 31.83 304 PHE B CA 1
ATOM 4939 C C . PHE B 1 241 ? -23.226 8.840 4.960 1.00 32.15 304 PHE B C 1
ATOM 4940 O O . PHE B 1 241 ? -23.832 7.789 4.715 1.00 32.56 304 PHE B O 1
ATOM 4948 N N . ALA B 1 242 ? -22.242 8.924 5.850 1.00 31.45 305 ALA B N 1
ATOM 4949 C CA . ALA B 1 242 ? -21.749 7.740 6.510 1.00 31.94 305 ALA B CA 1
ATOM 4950 C C . ALA B 1 242 ? -22.876 7.002 7.265 1.00 31.97 305 ALA B C 1
ATOM 4951 O O . ALA B 1 242 ? -23.106 5.830 7.024 1.00 31.33 305 ALA B O 1
ATOM 4953 N N . ASP B 1 243 ? -23.567 7.702 8.155 1.00 32.09 306 ASP B N 1
ATOM 4954 C CA . ASP B 1 243 ? -24.667 7.106 8.920 1.00 32.96 306 ASP B CA 1
ATOM 4955 C C . ASP B 1 243 ? -25.807 6.555 8.054 1.00 32.37 306 ASP B C 1
ATOM 4956 O O . ASP B 1 243 ? -26.320 5.503 8.345 1.00 33.63 306 ASP B O 1
ATOM 4961 N N . ALA B 1 244 ? -26.244 7.268 7.027 1.00 32.19 307 ALA B N 1
ATOM 4962 C CA . ALA B 1 244 ? -27.285 6.718 6.156 1.00 32.61 307 ALA B CA 1
ATOM 4963 C C . ALA B 1 244 ? -26.794 5.437 5.424 1.00 32.82 307 ALA B C 1
ATOM 4964 O O . ALA B 1 244 ? -27.504 4.421 5.385 1.00 31.89 307 ALA B O 1
ATOM 4966 N N . PHE B 1 245 ? -25.586 5.483 4.863 1.00 31.83 308 PHE B N 1
ATOM 4967 C CA . PHE B 1 245 ? -25.034 4.310 4.220 1.00 32.13 308 PHE B CA 1
ATOM 4968 C C . PHE B 1 245 ? -24.873 3.145 5.216 1.00 33.12 308 PHE B C 1
ATOM 4969 O O . PHE B 1 245 ? -25.163 1.984 4.887 1.00 32.12 308 PHE B O 1
ATOM 4977 N N . ASN B 1 246 ? -24.400 3.459 6.418 1.00 33.22 309 ASN B N 1
ATOM 4978 C CA . ASN B 1 246 ? -24.180 2.442 7.445 1.00 35.21 309 ASN B CA 1
ATOM 4979 C C . ASN B 1 246 ? -25.473 1.736 7.876 1.00 36.98 309 ASN B C 1
ATOM 4980 O O . ASN B 1 246 ? -25.515 0.508 7.978 1.00 37.81 309 ASN B O 1
ATOM 4985 N N . ALA B 1 247 ? -26.516 2.520 8.131 1.00 37.96 310 ALA B N 1
ATOM 4986 C CA . ALA B 1 247 ? -27.776 1.972 8.587 1.00 39.35 310 ALA B CA 1
ATOM 4987 C C . ALA B 1 247 ? -28.359 1.006 7.569 1.00 39.78 310 ALA B C 1
ATOM 4988 O O . ALA B 1 247 ? -28.847 -0.072 7.928 1.00 40.23 310 ALA B O 1
ATOM 4990 N N . GLN B 1 248 ? -28.318 1.389 6.301 1.00 40.18 311 GLN B N 1
ATOM 4991 C CA . GLN B 1 248 ? -28.849 0.526 5.263 1.00 40.39 311 GLN B CA 1
ATOM 4992 C C . GLN B 1 248 ? -27.986 -0.688 5.038 1.00 40.51 311 GLN B C 1
ATOM 4993 O O . GLN B 1 248 ? -28.509 -1.751 4.695 1.00 40.45 311 GLN B O 1
ATOM 4999 N N . HIS B 1 249 ? -26.671 -0.543 5.232 1.00 40.55 312 HIS B N 1
ATOM 5000 C CA . HIS B 1 249 ? -25.724 -1.656 5.002 1.00 40.07 312 HIS B CA 1
ATOM 5001 C C . HIS B 1 249 ? -25.864 -2.760 6.065 1.00 41.21 312 HIS B C 1
ATOM 5002 O O . HIS B 1 249 ? -25.741 -3.945 5.754 1.00 40.57 312 HIS B O 1
ATOM 5009 N N . THR B 1 250 ? -26.089 -2.373 7.319 1.00 42.65 313 THR B N 1
ATOM 5010 C CA . THR B 1 250 ? -26.271 -3.370 8.381 1.00 44.26 313 THR B CA 1
ATOM 5011 C C . THR B 1 250 ? -27.626 -4.099 8.316 1.00 44.78 313 THR B C 1
ATOM 5012 O O . THR B 1 250 ? -27.891 -4.965 9.130 1.00 44.24 313 THR B O 1
ATOM 5016 N N . LYS B 1 251 ? -28.482 -3.723 7.372 1.00 46.12 314 LYS B N 1
ATOM 5017 C CA . LYS B 1 251 ? -29.764 -4.399 7.211 1.00 47.61 314 LYS B CA 1
ATOM 5018 C C . LYS B 1 251 ? -29.665 -5.499 6.164 1.00 48.01 314 LYS B C 1
ATOM 5019 O O . LYS B 1 251 ? -30.631 -6.247 5.936 1.00 48.32 314 LYS B O 1
ATOM 5025 N N . GLY B 1 252 ? -28.494 -5.602 5.540 1.00 47.71 315 GLY B N 1
ATOM 5026 C CA . GLY B 1 252 ? -28.261 -6.591 4.511 1.00 47.63 315 GLY B CA 1
ATOM 5027 C C . GLY B 1 252 ? -27.401 -7.759 4.936 1.00 47.67 315 GLY B C 1
ATOM 5028 O O . GLY B 1 252 ? -27.035 -7.902 6.097 1.00 47.57 315 GLY B O 1
ATOM 5029 N N . TYR B 1 253 ? -27.079 -8.612 3.974 1.00 48.27 316 TYR B N 1
ATOM 5030 C CA . TYR B 1 253 ? -26.270 -9.790 4.247 1.00 48.73 316 TYR B CA 1
ATOM 5031 C C . TYR B 1 253 ? -25.116 -9.934 3.263 1.00 48.90 316 TYR B C 1
ATOM 5032 O O . TYR B 1 253 ? -25.257 -9.634 2.077 1.00 48.05 316 TYR B O 1
ATOM 5041 N N . ASP B 1 254 ? -23.995 -10.393 3.813 1.00 50.01 317 ASP B N 1
ATOM 5042 C CA . ASP B 1 254 ? -22.720 -10.680 3.144 1.00 51.70 317 ASP B CA 1
ATOM 5043 C C . ASP B 1 254 ? -22.737 -11.521 1.882 1.00 51.98 317 ASP B C 1
ATOM 5044 O O . ASP B 1 254 ? -23.800 -11.786 1.288 1.00 53.07 317 ASP B O 1
ATOM 5049 N N . ALA B 1 255 ? -21.531 -11.950 1.510 1.00 51.44 318 ALA B N 1
ATOM 5050 C CA . ALA B 1 255 ? -21.312 -12.899 0.436 1.00 51.79 318 ALA B CA 1
ATOM 5051 C C . ALA B 1 255 ? -21.277 -14.265 1.115 1.00 51.42 318 ALA B C 1
ATOM 5052 O O . ALA B 1 255 ? -21.315 -15.304 0.457 1.00 51.63 318 ALA B O 1
ATOM 5054 N N . ASP B 1 256 ? -21.147 -14.241 2.442 1.00 51.10 319 ASP B N 1
ATOM 5055 C CA . ASP B 1 256 ? -21.130 -15.454 3.251 1.00 50.99 319 ASP B CA 1
ATOM 5056 C C . ASP B 1 256 ? -22.449 -15.623 3.991 1.00 50.73 319 ASP B C 1
ATOM 5057 O O . ASP B 1 256 ? -22.635 -16.596 4.714 1.00 51.44 319 ASP B O 1
ATOM 5062 N N . GLY B 1 257 ? -23.351 -14.664 3.838 1.00 50.40 320 GLY B N 1
ATOM 5063 C CA . GLY B 1 257 ? -24.640 -14.718 4.500 1.00 50.29 320 GLY B CA 1
ATOM 5064 C C . GLY B 1 257 ? -24.633 -14.135 5.896 1.00 50.27 320 GLY B C 1
ATOM 5065 O O . GLY B 1 257 ? -25.571 -14.331 6.680 1.00 50.60 320 GLY B O 1
ATOM 5066 N N . ASN B 1 258 ? -23.570 -13.423 6.229 1.00 49.77 321 ASN B N 1
ATOM 5067 C CA . ASN B 1 258 ? -23.485 -12.806 7.538 1.00 49.58 321 ASN B CA 1
ATOM 5068 C C . ASN B 1 258 ? -24.093 -11.407 7.461 1.00 48.81 321 ASN B C 1
ATOM 5069 O O . ASN B 1 258 ? -24.163 -10.820 6.379 1.00 49.03 321 ASN B O 1
ATOM 5074 N N . LYS B 1 259 ? -24.578 -10.906 8.593 1.00 47.82 322 LYS B N 1
ATOM 5075 C CA . LYS B 1 259 ? -25.205 -9.591 8.637 1.00 47.21 322 LYS B CA 1
ATOM 5076 C C . LYS B 1 259 ? -24.154 -8.497 8.376 1.00 45.09 322 LYS B C 1
ATOM 5077 O O . LYS B 1 259 ? -23.084 -8.504 8.985 1.00 44.68 322 LYS B O 1
ATOM 5083 N N . GLY B 1 260 ? -24.464 -7.578 7.469 1.00 43.64 323 GLY B N 1
ATOM 5084 C CA . GLY B 1 260 ? -23.587 -6.436 7.213 1.00 42.28 323 GLY B CA 1
ATOM 5085 C C . GLY B 1 260 ? -23.237 -5.629 8.457 1.00 41.06 323 GLY B C 1
ATOM 5086 O O . GLY B 1 260 ? -24.078 -5.454 9.357 1.00 39.79 323 GLY B O 1
ATOM 5087 N N . LYS B 1 261 ? -21.991 -5.149 8.501 1.00 40.46 324 LYS B N 1
ATOM 5088 C CA . LYS B 1 261 ? -21.471 -4.314 9.578 1.00 40.08 324 LYS B CA 1
ATOM 5089 C C . LYS B 1 261 ? -21.369 -2.862 9.113 1.00 39.16 324 LYS B C 1
ATOM 5090 O O . LYS B 1 261 ? -21.638 -2.564 7.942 1.00 38.74 324 LYS B O 1
ATOM 5096 N N . ASP B 1 262 ? -21.003 -1.954 10.011 1.00 36.73 325 ASP B N 1
ATOM 5097 C CA . ASP B 1 262 ? -20.887 -0.557 9.606 1.00 35.80 325 ASP B CA 1
ATOM 5098 C C . ASP B 1 262 ? -19.835 -0.504 8.490 1.00 34.00 325 ASP B C 1
ATOM 5099 O O . ASP B 1 262 ? -18.778 -1.097 8.636 1.00 33.92 325 ASP B O 1
ATOM 5104 N N . PHE B 1 263 ? -20.125 0.184 7.395 1.00 32.86 326 PHE B N 1
ATOM 5105 C CA . PHE B 1 263 ? -19.191 0.234 6.260 1.00 33.12 326 PHE B CA 1
ATOM 5106 C C . PHE B 1 263 ? -18.133 1.300 6.511 1.00 32.43 326 PHE B C 1
ATOM 5107 O O . PHE B 1 263 ? -16.981 1.114 6.152 1.00 32.04 326 PHE B O 1
ATOM 5115 N N . PHE B 1 264 ? -18.560 2.403 7.129 1.00 32.12 327 PHE B N 1
ATOM 5116 C CA . PHE B 1 264 ? -17.699 3.553 7.419 1.00 32.62 327 PHE B CA 1
ATOM 5117 C C . PHE B 1 264 ? -17.654 3.884 8.910 1.00 32.78 327 PHE B C 1
ATOM 5118 O O . PHE B 1 264 ? -18.624 3.685 9.640 1.00 32.44 327 PHE B O 1
ATOM 5126 N N . SER B 1 265 ? -16.540 4.440 9.361 1.00 33.18 328 SER B N 1
ATOM 5127 C CA . SER B 1 265 ? -16.519 5.004 10.688 1.00 33.30 328 SER B CA 1
ATOM 5128 C C . SER B 1 265 ? -16.606 6.520 10.479 1.00 32.59 328 SER B C 1
ATOM 5129 O O . SER B 1 265 ? -16.315 7.028 9.386 1.00 32.09 328 SER B O 1
ATOM 5132 N N . ILE B 1 266 ? -17.047 7.245 11.503 1.00 31.42 329 ILE B N 1
ATOM 5133 C CA . ILE B 1 266 ? -17.178 8.688 11.413 1.00 31.35 329 ILE B CA 1
ATOM 5134 C C . ILE B 1 266 ? -16.859 9.249 12.776 1.00 30.90 329 ILE B C 1
ATOM 5135 O O . ILE B 1 266 ? -17.139 8.607 13.805 1.00 30.79 329 ILE B O 1
ATOM 5140 N N . GLY B 1 267 ? -16.248 10.426 12.790 1.00 29.79 330 GLY B N 1
ATOM 5141 C CA . GLY B 1 267 ? -15.857 11.055 14.029 1.00 28.65 330 GLY B CA 1
ATOM 5142 C C . GLY B 1 267 ? -17.078 11.494 14.802 1.00 28.44 330 GLY B C 1
ATOM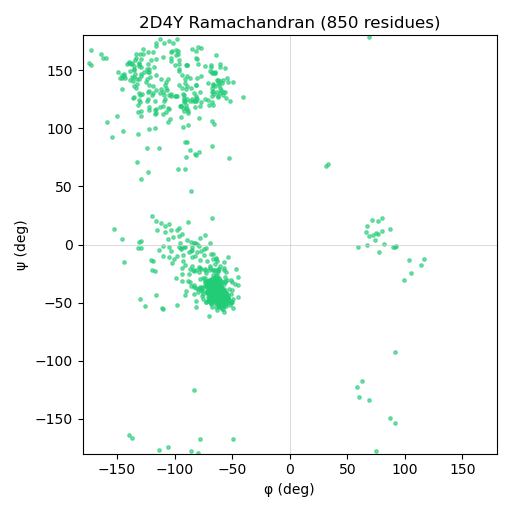 5143 O O . GLY B 1 267 ? -18.115 11.792 14.232 1.00 27.76 330 GLY B O 1
ATOM 5144 N N . SER B 1 268 ? -16.932 11.552 16.106 1.00 28.94 331 SER B N 1
ATOM 5145 C CA . SER B 1 268 ? -18.026 11.865 17.015 1.00 30.73 331 SER B CA 1
ATOM 5146 C C . SER B 1 268 ? -18.053 13.339 17.413 1.00 30.08 331 SER B C 1
ATOM 5147 O O . SER B 1 268 ? -17.071 14.066 17.281 1.00 30.48 331 SER B O 1
ATOM 5150 N N . PRO B 1 269 ? -19.182 13.759 17.945 1.00 30.28 332 PRO B N 1
ATOM 5151 C CA . PRO B 1 269 ? -19.320 15.099 18.502 1.00 29.87 332 PRO B CA 1
ATOM 5152 C C . PRO B 1 269 ? -18.354 15.286 19.629 1.00 29.71 332 PRO B C 1
ATOM 5153 O O . PRO B 1 269 ? -17.947 14.331 20.290 1.00 30.03 332 PRO B O 1
ATOM 5157 N N . VAL B 1 270 ? -17.970 16.528 19.840 1.00 30.06 333 VAL B N 1
ATOM 5158 C CA . VAL B 1 270 ? -17.110 16.870 20.941 1.00 29.74 333 VAL B CA 1
ATOM 5159 C C . VAL B 1 270 ? -17.771 18.043 21.703 1.00 29.67 333 VAL B C 1
ATOM 5160 O O . VAL B 1 270 ? -18.472 18.877 21.103 1.00 28.07 333 VAL B O 1
ATOM 5164 N N . VAL B 1 271 ? -17.617 18.069 23.026 1.00 29.08 334 VAL B N 1
ATOM 5165 C CA . VAL B 1 271 ? -18.191 19.161 23.810 1.00 29.32 334 VAL B CA 1
ATOM 5166 C C . VAL B 1 271 ? -17.129 19.721 24.709 1.00 30.48 334 VAL B C 1
ATOM 5167 O O . VAL B 1 271 ? -16.446 18.981 25.415 1.00 30.60 334 VAL B O 1
ATOM 5171 N N . TYR B 1 272 ? -16.958 21.028 24.674 1.00 29.58 335 TYR B N 1
ATOM 5172 C CA . TYR B 1 272 ? -15.898 21.581 25.484 1.00 30.13 335 TYR B CA 1
ATOM 5173 C C . TYR B 1 272 ? -16.522 22.310 26.684 1.00 30.29 335 TYR B C 1
ATOM 5174 O O . TYR B 1 272 ? -17.484 23.065 26.521 1.00 28.97 335 TYR B O 1
ATOM 5183 N N . SER B 1 273 ? -15.984 22.104 27.881 1.00 29.96 336 SER B N 1
ATOM 5184 C CA . SER B 1 273 ? -16.450 22.853 29.042 1.00 30.56 336 SER B CA 1
ATOM 5185 C C . SER B 1 273 ? -15.808 24.249 29.101 1.00 30.90 336 SER B C 1
ATOM 5186 O O . SER B 1 273 ? -14.580 24.397 29.055 1.00 30.07 336 SER B O 1
ATOM 5189 N N . ASN B 1 274 ? -16.646 25.263 29.234 1.00 30.91 337 ASN B N 1
ATOM 5190 C CA . ASN B 1 274 ? -16.158 26.629 29.301 1.00 31.34 337 ASN B CA 1
ATOM 5191 C C . ASN B 1 274 ? -15.184 26.768 30.479 1.00 32.22 337 ASN B C 1
ATOM 5192 O O . ASN B 1 274 ? -15.493 26.341 31.584 1.00 30.93 337 ASN B O 1
ATOM 5197 N N . SER B 1 275 ? -14.008 27.354 30.249 1.00 32.88 338 SER B N 1
ATOM 5198 C CA . SER B 1 275 ? -13.038 27.458 31.319 1.00 34.27 338 SER B CA 1
ATOM 5199 C C . SER B 1 275 ? -13.527 28.312 32.492 1.00 35.94 338 SER B C 1
ATOM 5200 O O . SER B 1 275 ? -12.915 28.285 33.557 1.00 36.44 338 SER B O 1
ATOM 5203 N N . ASN B 1 276 ? -14.604 29.081 32.300 1.00 37.77 339 ASN B N 1
ATOM 5204 C CA . ASN B 1 276 ? -15.152 29.876 33.395 1.00 39.14 339 ASN B CA 1
ATOM 5205 C C . ASN B 1 276 ? -16.131 29.075 34.247 1.00 39.74 339 ASN B C 1
ATOM 5206 O O . ASN B 1 276 ? -16.736 29.608 35.188 1.00 39.50 339 ASN B O 1
ATOM 5211 N N . ASN B 1 277 ? -16.303 27.804 33.923 1.00 39.04 340 ASN B N 1
ATOM 5212 C CA . ASN B 1 277 ? -17.251 26.990 34.677 1.00 38.98 340 ASN B CA 1
ATOM 5213 C C . ASN B 1 277 ? -16.828 26.811 36.141 1.00 39.96 340 ASN B C 1
ATOM 5214 O O . ASN B 1 277 ? -15.645 26.792 36.466 1.00 39.01 340 ASN B O 1
ATOM 5219 N N . ALA B 1 278 ? -17.825 26.698 37.009 1.00 41.56 341 ALA B N 1
ATOM 5220 C CA . ALA B 1 278 ? -17.615 26.579 38.448 1.00 43.16 341 ALA B CA 1
ATOM 5221 C C . ALA B 1 278 ? -16.776 25.361 38.834 1.00 44.41 341 ALA B C 1
ATOM 5222 O O . ALA B 1 278 ? -15.895 25.444 39.680 1.00 44.72 341 ALA B O 1
ATOM 5224 N N . ASP B 1 279 ? -17.048 24.236 38.195 1.00 45.61 342 ASP B N 1
ATOM 5225 C CA . ASP B 1 279 ? -16.408 22.978 38.537 1.00 47.05 342 ASP B CA 1
ATOM 5226 C C . ASP B 1 279 ? -15.840 22.338 37.272 1.00 47.49 342 ASP B C 1
ATOM 5227 O O . ASP B 1 279 ? -16.593 21.971 36.375 1.00 47.50 342 ASP B O 1
ATOM 5232 N N . LYS B 1 280 ? -14.517 22.217 37.208 1.00 48.19 343 LYS B N 1
ATOM 5233 C CA . LYS B 1 280 ? -13.831 21.683 36.028 1.00 48.94 343 LYS B CA 1
ATOM 5234 C C . LYS B 1 280 ? -14.086 20.203 35.735 1.00 48.34 343 LYS B C 1
ATOM 5235 O O . LYS B 1 280 ? -13.710 19.720 34.670 1.00 48.79 343 LYS B O 1
ATOM 5241 N N . THR B 1 281 ? 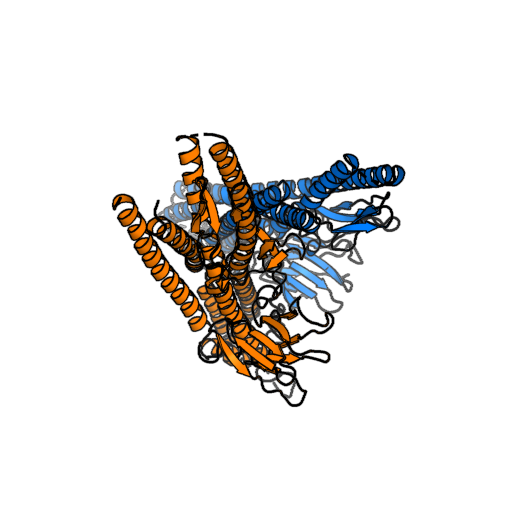-14.676 19.472 36.677 1.00 47.62 344 THR B N 1
ATOM 5242 C CA . THR B 1 281 ? -14.957 18.058 36.444 1.00 47.48 344 THR B CA 1
ATOM 5243 C C . THR B 1 281 ? -16.307 17.868 35.771 1.00 46.60 344 THR B C 1
ATOM 5244 O O . THR B 1 281 ? -16.673 16.750 35.437 1.00 47.23 344 THR B O 1
ATOM 5248 N N . VAL B 1 282 ? -17.079 18.934 35.616 1.00 44.78 345 VAL B N 1
ATOM 5249 C CA . VAL B 1 282 ? -18.381 18.770 34.987 1.00 43.50 345 VAL B CA 1
ATOM 5250 C C . VAL B 1 282 ? -18.196 18.775 33.470 1.00 42.40 345 VAL B C 1
ATOM 5251 O O . VAL B 1 282 ? -17.641 19.718 32.889 1.00 41.63 345 VAL B O 1
ATOM 5255 N N . SER B 1 283 ? -18.652 17.705 32.846 1.00 41.49 346 SER B N 1
ATOM 5256 C CA . SER B 1 283 ? -18.469 17.494 31.417 1.00 41.16 346 SER B CA 1
ATOM 5257 C C . SER B 1 283 ? -19.762 17.020 30.793 1.00 39.79 346 SER B C 1
ATOM 5258 O O . SER B 1 283 ? -20.608 16.445 31.485 1.00 40.85 346 SER B O 1
ATOM 5261 N N . LEU B 1 284 ? -19.913 17.296 29.500 1.00 37.05 347 LEU B N 1
ATOM 5262 C CA . LEU B 1 284 ? -21.052 16.875 28.697 1.00 35.00 347 LEU B CA 1
ATOM 5263 C C . LEU B 1 284 ? -20.529 16.025 27.549 1.00 34.17 347 LEU B C 1
ATOM 5264 O O . LEU B 1 284 ? -19.453 16.299 27.025 1.00 34.51 347 LEU B O 1
ATOM 5269 N N . THR B 1 285 ? -21.261 14.998 27.152 1.00 33.46 348 THR B N 1
ATOM 5270 C CA . THR B 1 285 ? -20.881 14.250 25.958 1.00 33.65 348 THR B CA 1
ATOM 5271 C C . THR B 1 285 ? -22.102 14.210 25.071 1.00 33.24 348 THR B C 1
ATOM 5272 O O . THR B 1 285 ? -23.208 14.482 25.535 1.00 33.97 348 THR B O 1
ATOM 5276 N N . ALA B 1 286 ? -21.926 13.880 23.806 1.00 32.38 349 ALA B N 1
ATOM 5277 C CA . ALA B 1 286 ? -23.024 13.919 22.870 1.00 32.25 349 ALA B CA 1
ATOM 5278 C C . ALA B 1 286 ? -22.912 12.833 21.852 1.00 32.73 349 ALA B C 1
ATOM 5279 O O . ALA B 1 286 ? -21.815 12.524 21.376 1.00 31.59 349 ALA B O 1
ATOM 5281 N N . LYS B 1 287 ? -24.059 12.289 21.470 1.00 33.07 350 LYS B N 1
ATOM 5282 C CA . LYS B 1 287 ? -24.086 11.204 20.509 1.00 34.68 350 LYS B CA 1
ATOM 5283 C C . LYS B 1 287 ? -25.167 11.423 19.492 1.00 34.10 350 LYS B C 1
ATOM 5284 O O . LYS B 1 287 ? -26.262 11.873 19.817 1.00 33.69 350 LYS B O 1
ATOM 5290 N N . VAL B 1 288 ? -24.860 11.101 18.251 1.00 33.53 351 VAL B N 1
ATOM 5291 C CA . VAL B 1 288 ? -25.812 11.288 17.206 1.00 33.15 351 VAL B CA 1
ATOM 5292 C C . VAL B 1 288 ? -26.802 10.139 17.295 1.00 35.16 351 VAL B C 1
ATOM 5293 O O . VAL B 1 288 ? -26.391 8.999 17.404 1.00 35.79 351 VAL B O 1
ATOM 5297 N N . VAL B 1 289 ? -28.096 10.443 17.276 1.00 35.20 352 VAL B N 1
ATOM 5298 C CA . VAL B 1 289 ? -29.110 9.395 17.292 1.00 36.45 352 VAL B CA 1
ATOM 5299 C C . VAL B 1 289 ? -29.920 9.452 15.997 1.00 36.42 352 VAL B C 1
ATOM 5300 O O . VAL B 1 289 ? -30.477 8.441 15.568 1.00 36.90 352 VAL B O 1
ATOM 5304 N N . ASP B 1 290 ? -29.938 10.607 15.343 1.00 35.70 353 ASP B N 1
ATOM 5305 C CA . ASP B 1 290 ? -30.650 10.725 14.052 1.00 36.11 353 ASP B CA 1
ATOM 5306 C C . ASP B 1 290 ? -29.876 11.678 13.152 1.00 34.90 353 ASP B C 1
ATOM 5307 O O . ASP B 1 290 ? -30.035 12.899 13.224 1.00 33.87 353 ASP B O 1
ATOM 5312 N N . SER B 1 291 ? -29.070 11.093 12.278 1.00 34.01 354 SER B N 1
ATOM 5313 C CA . SER B 1 291 ? -28.187 11.858 11.434 1.00 34.07 354 SER B CA 1
ATOM 5314 C C . SER B 1 291 ? -28.929 12.754 10.468 1.00 34.07 354 SER B C 1
ATOM 5315 O O . SER B 1 291 ? -28.369 13.763 10.054 1.00 34.00 354 SER B O 1
ATOM 5318 N N . THR B 1 292 ? -30.181 12.431 10.115 1.00 34.51 355 THR B N 1
ATOM 5319 C CA . THR B 1 292 ? -30.896 13.277 9.154 1.00 34.84 355 THR B CA 1
ATOM 5320 C C . THR B 1 292 ? -31.344 14.583 9.786 1.00 35.26 355 THR B C 1
ATOM 5321 O O . THR B 1 292 ? -31.771 15.515 9.093 1.00 35.41 355 THR B O 1
ATOM 5325 N N . LYS B 1 293 ? -31.191 14.669 11.096 1.00 35.40 356 LYS B N 1
ATOM 5326 C CA . LYS B 1 293 ? -31.621 15.854 11.843 1.00 36.01 356 LYS B CA 1
ATOM 5327 C C . LYS B 1 293 ? -30.429 16.724 12.192 1.00 34.38 356 LYS B C 1
ATOM 5328 O O . LYS B 1 293 ? -30.584 17.873 12.552 1.00 33.58 356 LYS B O 1
ATOM 5334 N N . VAL B 1 294 ? -29.231 16.156 12.092 1.00 34.11 357 VAL B N 1
ATOM 5335 C CA . VAL B 1 294 ? -28.025 16.892 12.454 1.00 32.36 357 VAL B CA 1
ATOM 5336 C C . VAL B 1 294 ? -27.845 18.109 11.555 1.00 33.01 357 VAL B C 1
ATOM 5337 O O . VAL B 1 294 ? -27.903 17.991 10.332 1.00 32.97 357 VAL B O 1
ATOM 5341 N N . GLN B 1 295 ? -27.660 19.271 12.175 1.00 32.68 358 GLN B N 1
ATOM 5342 C CA . GLN B 1 295 ? -27.501 20.542 11.467 1.00 32.32 358 GLN B CA 1
ATOM 5343 C C . GLN B 1 295 ? -26.017 20.941 11.370 1.00 31.28 358 GLN B C 1
ATOM 5344 O O . GLN B 1 295 ? -25.175 20.524 12.180 1.00 29.91 358 GLN B O 1
ATOM 5350 N N . ALA B 1 296 ? -25.710 21.740 10.352 1.00 30.14 359 ALA B N 1
ATOM 5351 C CA . ALA B 1 296 ? -24.377 22.286 10.125 1.00 28.44 359 ALA B CA 1
ATOM 5352 C C . ALA B 1 296 ? -24.187 23.505 11.030 1.00 28.30 359 ALA B C 1
ATOM 5353 O O . ALA B 1 296 ? -24.191 24.660 10.546 1.00 28.76 359 ALA B O 1
ATOM 5355 N N . THR B 1 297 ? -23.939 23.265 12.308 1.00 27.69 360 THR B N 1
ATOM 5356 C CA . THR B 1 297 ? -23.777 24.336 13.281 1.00 27.14 360 THR B CA 1
ATOM 5357 C C . THR B 1 297 ? -23.122 23.744 14.527 1.00 27.25 360 THR B C 1
ATOM 5358 O O . THR B 1 297 ? -23.022 22.503 14.634 1.00 27.02 360 THR B O 1
ATOM 5362 N N . ASP B 1 298 ? -22.600 24.618 15.394 1.00 25.41 361 ASP B N 1
ATOM 5363 C CA . ASP B 1 298 ? -22.217 24.259 16.755 1.00 25.90 361 ASP B CA 1
ATOM 5364 C C . ASP B 1 298 ? -23.344 24.751 17.704 1.00 26.71 361 ASP B C 1
ATOM 5365 O O . ASP B 1 298 ? -24.294 25.389 17.252 1.00 25.28 361 ASP B O 1
ATOM 5370 N N . TYR B 1 299 ? -23.258 24.407 18.985 1.00 27.67 362 TYR B N 1
ATOM 5371 C CA . TYR B 1 299 ? -24.284 24.804 19.958 1.00 28.90 362 TYR B CA 1
ATOM 5372 C C . TYR B 1 299 ? -23.639 25.290 21.245 1.00 29.78 362 TYR B C 1
ATOM 5373 O O . TYR B 1 299 ? -22.822 24.594 21.836 1.00 30.32 362 TYR B O 1
ATOM 5382 N N . LYS B 1 300 ? -24.008 26.494 21.666 1.00 31.78 363 LYS B N 1
ATOM 5383 C CA . LYS B 1 300 ? -23.595 27.018 22.965 1.00 33.69 363 LYS B CA 1
ATOM 5384 C C . LYS B 1 300 ? -24.697 26.528 23.900 1.00 34.35 363 LYS B C 1
ATOM 5385 O O . LYS B 1 300 ? -25.873 26.771 23.652 1.00 35.56 363 LYS B O 1
ATOM 5391 N N . ILE B 1 301 ? -24.320 25.828 24.956 1.00 34.22 364 ILE B N 1
ATOM 5392 C CA . ILE B 1 301 ? -25.277 25.263 25.888 1.00 34.40 364 ILE B CA 1
ATOM 5393 C C . ILE B 1 301 ? -25.000 25.777 27.286 1.00 35.05 364 ILE B C 1
ATOM 5394 O O . ILE B 1 301 ? -23.942 25.526 27.841 1.00 34.71 364 ILE B O 1
ATOM 5399 N N . VAL B 1 302 ? -25.975 26.473 27.850 1.00 35.40 365 VAL B N 1
ATOM 5400 C CA . VAL B 1 302 ? -25.835 27.120 29.143 1.00 35.80 365 VAL B CA 1
ATOM 5401 C C . VAL B 1 302 ? -26.923 26.620 30.115 1.00 36.35 365 VAL B C 1
ATOM 5402 O O . VAL B 1 302 ? -28.126 26.647 29.822 1.00 36.30 365 VAL B O 1
ATOM 5406 N N . PHE B 1 303 ? -26.481 26.133 31.262 1.00 36.52 366 PHE B N 1
ATOM 5407 C CA . PHE B 1 303 ? -27.400 25.694 32.289 1.00 37.95 366 PHE B CA 1
ATOM 5408 C C . PHE B 1 303 ? -27.792 26.918 33.121 1.00 37.96 366 PHE B C 1
ATOM 5409 O O . PHE B 1 303 ? -26.919 27.603 33.637 1.00 37.42 366 PHE B O 1
ATOM 5417 N N . ASP B 1 304 ? -29.085 27.200 33.253 1.00 39.34 367 ASP B N 1
ATOM 5418 C CA . ASP B 1 304 ? -29.514 28.379 34.031 1.00 40.59 367 ASP B CA 1
ATOM 5419 C C . ASP B 1 304 ? -29.836 28.077 35.502 1.00 42.06 367 ASP B C 1
ATOM 5420 O O . ASP B 1 304 ? -30.342 28.942 36.247 1.00 43.06 367 ASP B O 1
ATOM 5425 N N . GLY B 1 305 ? -29.511 26.870 35.934 1.00 42.09 368 GLY B N 1
ATOM 5426 C CA . GLY B 1 305 ? -29.810 26.467 37.291 1.00 41.92 368 GLY B CA 1
ATOM 5427 C C . GLY B 1 305 ? -30.986 25.525 37.231 1.00 42.40 368 GLY B C 1
ATOM 5428 O O . GLY B 1 305 ? -31.157 24.658 38.086 1.00 42.57 368 GLY B O 1
ATOM 5429 N N . THR B 1 306 ? -31.784 25.645 36.179 1.00 42.12 369 THR B N 1
ATOM 5430 C CA . THR B 1 306 ? -32.973 24.818 36.123 1.00 42.47 369 THR B CA 1
ATOM 5431 C C . THR B 1 306 ? -33.121 24.115 34.830 1.00 41.85 369 THR B C 1
ATOM 5432 O O . THR B 1 306 ? -33.450 22.946 34.802 1.00 41.17 369 THR B O 1
ATOM 5436 N N . ASP B 1 307 ? -32.932 24.872 33.755 1.00 41.92 370 ASP B N 1
ATOM 5437 C CA . ASP B 1 307 ? -33.088 24.334 32.428 1.00 41.43 370 ASP B CA 1
ATOM 5438 C C . ASP B 1 307 ? -31.838 24.653 31.634 1.00 40.30 370 ASP B C 1
ATOM 5439 O O . ASP B 1 307 ? -31.005 25.466 32.046 1.00 39.65 370 ASP B O 1
ATOM 5444 N N . TRP B 1 308 ? -31.734 24.012 30.480 1.00 39.36 371 TRP B N 1
ATOM 5445 C CA . TRP B 1 308 ? -30.550 24.106 29.649 1.00 37.93 371 TRP B CA 1
ATOM 5446 C C . TRP B 1 308 ? -30.867 24.952 28.435 1.00 38.12 371 TRP B C 1
ATOM 5447 O O . TRP B 1 308 ? -31.673 24.540 27.596 1.00 38.38 371 TRP B O 1
ATOM 5458 N N . GLN B 1 309 ? -30.227 26.118 28.353 1.00 37.72 372 GLN B N 1
ATOM 5459 C CA . GLN B 1 309 ? -30.450 27.090 27.265 1.00 38.45 372 GLN B CA 1
ATOM 5460 C C . GLN B 1 309 ? -29.475 26.880 26.086 1.00 37.88 372 GLN B C 1
ATOM 5461 O O . GLN B 1 309 ? -28.260 26.849 26.275 1.00 38.51 372 GLN B O 1
ATOM 5467 N N . VAL B 1 310 ? -30.021 26.728 24.877 1.00 37.24 373 VAL B N 1
ATOM 5468 C CA . VAL B 1 310 ? -29.230 26.374 23.686 1.00 35.99 373 VAL B CA 1
ATOM 5469 C C . VAL B 1 310 ? -29.277 27.421 22.602 1.00 36.13 373 VAL B C 1
ATOM 5470 O O . VAL B 1 310 ? -30.358 27.920 22.278 1.00 36.66 373 VAL B O 1
ATOM 5474 N N . THR B 1 311 ? -28.107 27.701 22.020 1.00 35.00 374 THR B N 1
ATOM 5475 C CA . THR B 1 311 ? -27.920 28.683 20.944 1.00 33.34 374 THR B CA 1
ATOM 5476 C C . THR B 1 311 ? -27.142 28.033 19.801 1.00 32.11 374 THR B C 1
ATOM 5477 O O . THR B 1 311 ? -26.025 27.514 20.010 1.00 31.40 374 THR B O 1
ATOM 5481 N N . ARG B 1 312 ? -27.733 28.031 18.613 1.00 30.58 375 ARG B N 1
ATOM 5482 C CA . ARG B 1 312 ? -27.096 27.479 17.412 1.00 31.32 375 ARG B CA 1
ATOM 5483 C C . ARG B 1 312 ? -26.172 28.572 16.869 1.00 31.62 375 ARG B C 1
ATOM 5484 O O . ARG B 1 312 ? -26.660 29.644 16.504 1.00 31.68 375 ARG B O 1
ATOM 5492 N N . THR B 1 313 ? -24.870 28.316 16.811 1.00 31.63 376 THR B N 1
ATOM 5493 C CA . THR B 1 313 ? -23.913 29.321 16.353 1.00 31.68 376 THR B CA 1
ATOM 5494 C C . THR B 1 313 ? -24.126 29.727 14.918 1.00 33.11 376 THR B C 1
ATOM 5495 O O . THR B 1 313 ? -23.737 30.818 14.544 1.00 33.49 376 THR B O 1
ATOM 5499 N N . ALA B 1 314 ? -24.710 28.852 14.104 1.00 34.36 377 ALA B N 1
ATOM 5500 C CA . ALA B 1 314 ? -24.845 29.146 12.679 1.00 35.68 377 ALA B CA 1
ATOM 5501 C C . ALA B 1 314 ? -25.814 30.289 12.377 1.00 37.17 377 ALA B C 1
ATOM 5502 O O . ALA B 1 314 ? -25.571 31.099 11.462 1.00 37.16 377 ALA B O 1
ATOM 5504 N N . ASP B 1 315 ? -26.910 30.356 13.124 1.00 37.54 378 ASP B N 1
ATOM 5505 C CA . ASP B 1 315 ? -27.935 31.353 12.817 1.00 39.10 378 ASP B CA 1
ATOM 5506 C C . ASP B 1 315 ? -28.380 32.135 14.021 1.00 39.21 378 ASP B C 1
ATOM 5507 O O . ASP B 1 315 ? -29.264 32.980 13.940 1.00 39.41 378 ASP B O 1
ATOM 5512 N N . ASN B 1 316 ? -27.758 31.854 15.152 1.00 39.54 379 ASN B N 1
ATOM 5513 C CA . ASN B 1 316 ? -28.139 32.517 16.378 1.00 40.28 379 ASN B CA 1
ATOM 5514 C C . ASN B 1 316 ? -29.532 32.149 16.871 1.00 38.92 379 ASN B C 1
ATOM 5515 O O . ASN B 1 316 ? -30.066 32.832 17.725 1.00 37.83 379 ASN B O 1
ATOM 5520 N N . THR B 1 317 ? -30.126 31.073 16.375 1.00 38.50 380 THR B N 1
ATOM 5521 C CA . THR B 1 317 ? -31.428 30.718 16.954 1.00 38.96 380 THR B CA 1
ATOM 5522 C C . THR B 1 317 ? -31.267 30.126 18.347 1.00 39.45 380 THR B C 1
ATOM 5523 O O . THR B 1 317 ? -30.209 29.593 18.688 1.00 38.42 380 THR B O 1
ATOM 5527 N N . THR B 1 318 ? -32.298 30.255 19.175 1.00 39.45 381 THR B N 1
ATOM 5528 C CA . THR B 1 318 ? -32.201 29.725 20.528 1.00 39.95 381 THR B CA 1
ATOM 5529 C C . THR B 1 318 ? -33.404 28.885 20.838 1.00 39.53 381 THR B C 1
ATOM 5530 O O . THR B 1 318 ? -34.433 28.948 20.158 1.00 39.46 381 THR B O 1
ATOM 5534 N N . PHE B 1 319 ? -33.266 28.099 21.889 1.00 39.64 382 PHE B N 1
ATOM 5535 C CA . PHE B 1 319 ? -34.355 27.268 22.353 1.00 40.01 382 PHE B CA 1
ATOM 5536 C C . PHE B 1 319 ? -33.930 26.602 23.651 1.00 39.82 382 PHE B C 1
ATOM 5537 O O . PHE B 1 319 ? -32.746 26.469 23.943 1.00 40.25 382 PHE B O 1
ATOM 5545 N N . THR B 1 320 ? -34.907 26.230 24.449 1.00 39.21 383 THR B N 1
ATOM 5546 C CA . THR B 1 320 ? -34.642 25.571 25.706 1.00 39.33 383 THR B CA 1
ATOM 5547 C C . THR B 1 320 ? -34.749 24.077 25.402 1.00 38.74 383 THR B C 1
ATOM 5548 O O . THR B 1 320 ? -35.768 23.632 24.916 1.00 38.14 383 THR B O 1
ATOM 5552 N N . ALA B 1 321 ? -33.675 23.323 25.606 1.00 38.91 384 ALA B N 1
ATOM 5553 C CA . ALA B 1 321 ? -33.706 21.922 25.241 1.00 39.25 384 ALA B CA 1
ATOM 5554 C C . ALA B 1 321 ? -34.667 21.173 26.134 1.00 40.31 384 ALA B C 1
ATOM 5555 O O . ALA B 1 321 ? -34.823 21.536 27.293 1.00 38.98 384 ALA B O 1
ATOM 5557 N N . THR B 1 322 ? -35.302 20.135 25.579 1.00 40.41 385 THR B N 1
ATOM 5558 C CA . THR B 1 322 ? -36.160 19.220 26.326 1.00 41.08 385 THR B CA 1
ATOM 5559 C C . THR B 1 322 ? -35.257 18.029 26.597 1.00 40.87 385 THR B C 1
ATOM 5560 O O . THR B 1 322 ? -34.195 17.922 25.982 1.00 40.08 385 THR B O 1
ATOM 5564 N N . LYS B 1 323 ? -35.661 17.119 27.483 1.00 40.52 386 LYS B N 1
ATOM 5565 C CA . LYS B 1 323 ? -34.841 15.949 27.770 1.00 40.44 386 LYS B CA 1
ATOM 5566 C C . LYS B 1 323 ? -35.586 14.660 27.543 1.00 40.19 386 LYS B C 1
ATOM 5567 O O . LYS B 1 323 ? -36.803 14.621 27.667 1.00 40.34 386 LYS B O 1
ATOM 5573 N N . ASP B 1 324 ? -34.860 13.606 27.189 1.00 39.62 387 ASP B N 1
ATOM 5574 C CA . ASP B 1 324 ? -35.501 12.337 26.995 1.00 39.31 387 ASP B CA 1
ATOM 5575 C C . ASP B 1 324 ? -35.780 11.709 28.362 1.00 39.39 387 ASP B C 1
ATOM 5576 O O . ASP B 1 324 ? -35.663 12.385 29.380 1.00 38.69 387 ASP B O 1
ATOM 5581 N N . ALA B 1 325 ? -36.138 10.432 28.383 1.00 39.67 388 ALA B N 1
ATOM 5582 C CA . ALA B 1 325 ? -36.490 9.769 29.639 1.00 41.11 388 ALA B CA 1
ATOM 5583 C C . ALA B 1 325 ? -35.264 9.601 30.525 1.00 41.79 388 ALA B C 1
ATOM 5584 O O . ALA B 1 325 ? -35.373 9.482 31.740 1.00 42.67 388 ALA B O 1
ATOM 5586 N N . ASP B 1 326 ? -34.081 9.663 29.935 1.00 41.62 389 ASP B N 1
ATOM 5587 C CA . ASP B 1 326 ? -32.898 9.444 30.738 1.00 41.55 389 ASP B CA 1
ATOM 5588 C C . ASP B 1 326 ? -32.265 10.744 31.221 1.00 40.91 389 ASP B C 1
ATOM 5589 O O . ASP B 1 326 ? -31.206 10.725 31.831 1.00 41.22 389 ASP B O 1
ATOM 5594 N N . GLY B 1 327 ? -32.928 11.873 30.991 1.00 39.32 390 GLY B N 1
ATOM 5595 C CA . GLY B 1 327 ? -32.336 13.139 31.361 1.00 38.27 390 GLY B CA 1
ATOM 5596 C C . GLY B 1 327 ? -31.300 13.671 30.352 1.00 37.25 390 GLY B C 1
ATOM 5597 O O . GLY B 1 327 ? -30.608 14.617 30.665 1.00 37.00 390 GLY B O 1
ATOM 5598 N N . LYS B 1 328 ? -31.189 13.092 29.159 1.00 36.20 391 LYS B N 1
ATOM 5599 C CA . LYS B 1 328 ? -30.209 13.609 28.167 1.00 35.48 391 LYS B CA 1
ATOM 5600 C C . LYS B 1 328 ? -30.776 14.788 27.306 1.00 35.48 391 LYS B C 1
ATOM 5601 O O . LYS B 1 328 ? -31.891 14.694 26.798 1.00 35.40 391 LYS B O 1
ATOM 5607 N N . LEU B 1 329 ? -30.037 15.872 27.095 1.00 34.78 392 LEU B N 1
ATOM 5608 C CA . LEU B 1 329 ? -30.601 16.942 26.256 1.00 34.56 392 LEU B CA 1
ATOM 5609 C C . LEU B 1 329 ? -30.922 16.476 24.827 1.00 34.89 392 LEU B C 1
ATOM 5610 O O . LEU B 1 329 ? -30.181 15.699 24.229 1.00 36.36 392 LEU B O 1
ATOM 5615 N N . GLU B 1 330 ? -32.034 16.940 24.275 1.00 34.28 393 GLU B N 1
ATOM 5616 C CA . GLU B 1 330 ? -32.398 16.565 22.919 1.00 34.83 393 GLU B CA 1
ATOM 5617 C C . GLU B 1 330 ? -32.151 17.746 21.979 1.00 34.92 393 GLU B C 1
ATOM 5618 O O . GLU B 1 330 ? -32.914 18.713 21.957 1.00 33.96 393 GLU B O 1
ATOM 5624 N N . ILE B 1 331 ? -31.081 17.646 21.195 1.00 34.12 394 ILE B N 1
ATOM 5625 C CA . ILE B 1 331 ? -30.645 18.746 20.332 1.00 33.76 394 ILE B CA 1
ATOM 5626 C C . ILE B 1 331 ? -30.439 18.253 18.893 1.00 33.36 394 ILE B C 1
ATOM 5627 O O . ILE B 1 331 ? -29.545 17.460 18.632 1.00 33.25 394 ILE B O 1
ATOM 5632 N N . ASP B 1 332 ? -31.313 18.689 17.988 1.00 32.76 395 ASP B N 1
ATOM 5633 C CA . ASP B 1 332 ? -31.201 18.400 16.564 1.00 32.57 395 ASP B CA 1
ATOM 5634 C C . ASP B 1 332 ? -30.559 17.054 16.213 1.00 32.94 395 ASP B C 1
ATOM 5635 O O . ASP B 1 332 ? -29.447 17.033 15.644 1.00 32.20 395 ASP B O 1
ATOM 5640 N N . GLY B 1 333 ? -31.241 15.949 16.530 1.00 32.41 396 GLY B N 1
ATOM 5641 C CA . GLY B 1 333 ? -30.743 14.615 16.201 1.00 31.50 396 GLY B CA 1
ATOM 5642 C C . GLY B 1 333 ? -29.593 14.125 17.075 1.00 31.22 396 GLY B C 1
ATOM 5643 O O . GLY B 1 333 ? -28.969 13.109 16.788 1.00 31.64 396 GLY B O 1
ATOM 5644 N N . LEU B 1 334 ? -29.293 14.847 18.147 1.00 30.84 397 LEU B N 1
ATOM 5645 C CA . LEU B 1 334 ? -28.256 14.395 19.060 1.00 30.80 397 LEU B CA 1
ATOM 5646 C C . LEU B 1 334 ? -28.845 14.265 20.452 1.00 31.80 397 LEU B C 1
ATOM 5647 O O . LEU B 1 334 ? -29.806 14.963 20.785 1.00 31.64 397 LEU B O 1
ATOM 5652 N N . LYS B 1 335 ? -28.229 13.423 21.274 1.00 32.52 398 LYS B N 1
ATOM 5653 C CA . LYS B 1 335 ? -28.593 13.339 22.681 1.00 33.34 398 LYS B CA 1
ATOM 5654 C C . LYS B 1 335 ? -27.364 13.697 23.497 1.00 33.19 398 LYS B C 1
ATOM 5655 O O . LYS B 1 335 ? -26.277 13.139 23.295 1.00 32.92 398 LYS B O 1
ATOM 5661 N N . VAL B 1 336 ? -27.511 14.629 24.422 1.00 32.11 399 VAL B N 1
ATOM 5662 C CA . VAL B 1 336 ? -26.357 15.024 25.203 1.00 33.45 399 VAL B CA 1
ATOM 5663 C C . VAL B 1 336 ? -26.484 14.629 26.645 1.00 33.62 399 VAL B C 1
ATOM 5664 O O . VAL B 1 336 ? -27.443 15.019 27.302 1.00 33.71 399 VAL B O 1
ATOM 5668 N N . THR B 1 337 ? -25.448 13.991 27.158 1.00 35.26 400 THR B N 1
ATOM 5669 C CA . THR B 1 337 ? -25.425 13.560 28.532 1.00 36.21 400 THR B CA 1
ATOM 5670 C C . THR B 1 337 ? -24.786 14.648 29.364 1.00 37.84 400 THR B C 1
ATOM 5671 O O . THR B 1 337 ? -23.647 15.048 29.117 1.00 37.36 400 THR B O 1
ATOM 5675 N N . VAL B 1 338 ? -25.495 15.112 30.385 1.00 39.25 401 VAL B N 1
ATOM 5676 C CA . VAL B 1 338 ? -24.957 16.173 31.223 1.00 40.80 401 VAL B CA 1
ATOM 5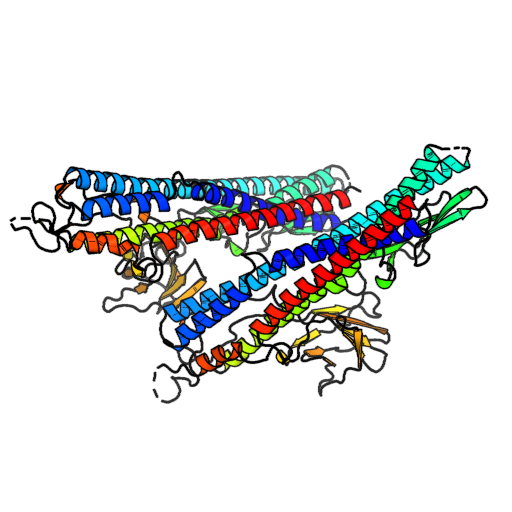677 C C . VAL B 1 338 ? -24.472 15.674 32.575 1.00 41.85 401 VAL B C 1
ATOM 5678 O O . VAL B 1 338 ? -23.833 16.413 33.327 1.00 42.11 401 VAL B O 1
ATOM 5682 N N . GLY B 1 339 ? -24.785 14.432 32.903 1.00 42.92 402 GLY B N 1
ATOM 5683 C CA . GLY B 1 339 ? -24.307 13.864 34.154 1.00 43.50 402 GLY B CA 1
ATOM 5684 C C . GLY B 1 339 ? -24.805 14.661 35.340 1.00 43.62 402 GLY B C 1
ATOM 5685 O O . GLY B 1 339 ? -25.984 14.972 35.407 1.00 43.35 402 GLY B O 1
ATOM 5686 N N . THR B 1 340 ? -23.911 15.018 36.257 1.00 43.99 403 THR B N 1
ATOM 5687 C CA . THR B 1 340 ? -24.314 15.782 37.433 1.00 44.98 403 THR B CA 1
ATOM 5688 C C . THR B 1 340 ? -23.260 16.814 37.772 1.00 44.73 403 THR B C 1
ATOM 5689 O O . THR B 1 340 ? -22.100 16.653 37.425 1.00 44.39 403 THR B O 1
ATOM 5693 N N . GLY B 1 341 ? -23.673 17.872 38.457 1.00 44.82 404 GLY B N 1
ATOM 5694 C CA . GLY B 1 341 ? -22.719 18.862 38.910 1.00 46.02 404 GLY B CA 1
ATOM 5695 C C . GLY B 1 341 ? -22.836 20.234 38.277 1.00 45.93 404 GLY B C 1
ATOM 5696 O O . GLY B 1 341 ? -22.333 21.200 38.820 1.00 45.69 404 GLY B O 1
ATOM 5697 N N . ALA B 1 342 ? -23.518 20.336 37.141 1.00 45.77 405 ALA B N 1
ATOM 5698 C CA . ALA B 1 342 ? -23.625 21.641 36.491 1.00 45.33 405 ALA B CA 1
ATOM 5699 C C . ALA B 1 342 ? -24.169 22.701 37.453 1.00 45.12 405 ALA B C 1
ATOM 5700 O O . ALA B 1 342 ? -25.077 22.442 38.210 1.00 44.34 405 ALA B O 1
ATOM 5702 N N . GLN B 1 343 ? -23.614 23.901 37.399 1.00 45.53 406 GLN B N 1
ATOM 5703 C CA . GLN B 1 343 ? -24.129 25.014 38.189 1.00 46.03 406 GLN B CA 1
ATOM 5704 C C . GLN B 1 343 ? -24.660 26.113 37.283 1.00 45.20 406 GLN B C 1
ATOM 5705 O O . GLN B 1 343 ? -24.293 26.200 36.108 1.00 44.79 406 GLN B O 1
ATOM 5711 N N . LYS B 1 344 ? -25.508 26.968 37.840 1.00 43.81 407 LYS B N 1
ATOM 5712 C CA . LYS B 1 344 ? -26.059 28.064 37.077 1.00 42.92 407 LYS B CA 1
ATOM 5713 C C . LYS B 1 344 ? -24.916 28.806 36.350 1.00 41.41 407 LYS B C 1
ATOM 5714 O O . LYS B 1 344 ? -23.819 28.982 36.886 1.00 39.48 407 LYS B O 1
ATOM 5720 N N . ASN B 1 345 ? -25.183 29.197 35.111 1.00 40.60 408 ASN B N 1
ATOM 5721 C CA . ASN B 1 345 ? -24.218 29.906 34.284 1.00 40.27 408 ASN B CA 1
ATOM 5722 C C . ASN B 1 345 ? -23.103 29.050 33.654 1.00 39.22 408 ASN B C 1
ATOM 5723 O O . ASN B 1 345 ? -22.336 29.563 32.838 1.00 39.70 408 ASN B O 1
ATOM 5728 N N . ASP B 1 346 ? -23.008 27.768 33.994 1.00 37.28 409 ASP B N 1
ATOM 5729 C CA . ASP B 1 346 ? -21.976 26.913 33.365 1.00 36.21 409 ASP B CA 1
ATOM 5730 C C . ASP B 1 346 ? -22.246 26.840 31.884 1.00 34.31 409 ASP B C 1
ATOM 5731 O O . ASP B 1 346 ? -23.393 26.773 31.485 1.00 35.00 409 ASP B O 1
ATOM 5736 N N . SER B 1 347 ? -21.204 26.852 31.059 1.00 33.10 410 SER B N 1
ATOM 5737 C CA . SER B 1 347 ? -21.433 26.857 29.614 1.00 32.64 410 SER B CA 1
ATOM 5738 C C . SER B 1 347 ? -20.617 25.748 28.947 1.00 30.35 410 SER B C 1
ATOM 5739 O O . SER B 1 347 ? -19.589 25.346 29.466 1.00 30.51 410 SER B O 1
ATOM 5742 N N . PHE B 1 348 ? -21.102 25.269 27.812 1.00 29.34 411 PHE B N 1
ATOM 5743 C CA . PHE B 1 348 ? -20.504 24.168 27.069 1.00 28.47 411 PHE B CA 1
ATOM 5744 C C . PHE B 1 348 ? -20.680 24.445 25.601 1.00 28.50 411 PHE B C 1
ATOM 5745 O O . PHE B 1 348 ? -21.694 25.004 25.209 1.00 29.25 411 PHE B O 1
ATOM 5753 N N . LEU B 1 349 ? -19.694 24.047 24.803 1.00 27.59 412 LEU B N 1
ATOM 5754 C CA . LEU B 1 349 ? -19.690 24.257 23.382 1.00 26.37 412 LEU B CA 1
ATOM 5755 C C . LEU B 1 349 ? -19.724 22.913 22.716 1.00 26.10 412 LEU B C 1
ATOM 5756 O O . LEU B 1 349 ? -18.736 22.161 22.773 1.00 24.65 412 LEU B O 1
ATOM 5761 N N . LEU B 1 350 ? -20.826 22.618 22.032 1.00 25.87 413 LEU B N 1
ATOM 5762 C CA . LEU B 1 350 ? -20.958 21.302 21.413 1.00 25.88 413 LEU B CA 1
ATOM 5763 C C . LEU B 1 350 ? -20.742 21.465 19.912 1.00 25.95 413 LEU B C 1
ATOM 5764 O O . LEU B 1 350 ? -21.397 22.318 19.289 1.00 24.97 413 LEU B O 1
ATOM 5769 N N . LYS B 1 351 ? -19.837 20.631 19.362 1.00 26.06 414 LYS B N 1
ATOM 5770 C CA . LYS B 1 351 ? -19.527 20.535 17.933 1.00 26.35 414 LYS B CA 1
ATOM 5771 C C . LYS B 1 351 ? -19.892 19.125 17.438 1.00 26.97 414 LYS B C 1
ATOM 5772 O O . LYS B 1 351 ? -19.137 18.147 17.648 1.00 25.79 414 LYS B O 1
ATOM 5778 N N . PRO B 1 352 ? -21.053 19.027 16.797 1.00 26.67 415 PRO B N 1
ATOM 5779 C CA . PRO B 1 352 ? -21.603 17.742 16.361 1.00 26.95 415 PRO B CA 1
ATOM 5780 C C . PRO B 1 352 ? -20.854 17.150 15.191 1.00 27.03 415 PRO B C 1
ATOM 5781 O O . PRO B 1 352 ? -20.769 15.928 15.121 1.00 26.38 415 PRO B O 1
ATOM 5785 N N . VAL B 1 353 ? -20.303 17.985 14.305 1.00 27.74 416 VAL B N 1
ATOM 5786 C CA . VAL B 1 353 ? -19.663 17.454 13.106 1.00 27.87 416 VAL B CA 1
ATOM 5787 C C . VAL B 1 353 ? -18.242 17.899 12.724 1.00 29.27 416 VAL B C 1
ATOM 5788 O O . VAL B 1 353 ? -17.689 17.406 11.734 1.00 29.52 416 VAL B O 1
ATOM 5792 N N . SER B 1 354 ? -17.637 18.817 13.466 1.00 29.52 417 SER B N 1
ATOM 5793 C CA . SER B 1 354 ? -16.359 19.351 13.031 1.00 30.47 417 SER B CA 1
ATOM 5794 C C . SER B 1 354 ? -15.219 18.335 13.042 1.00 30.85 417 SER B C 1
ATOM 5795 O O . SER B 1 354 ? -14.220 18.524 12.342 1.00 30.05 417 SER B O 1
ATOM 5798 N N . ASN B 1 355 ? -15.362 17.271 13.832 1.00 30.71 418 ASN B N 1
ATOM 5799 C CA . ASN B 1 355 ? -14.407 16.178 13.796 1.00 31.01 418 ASN B CA 1
ATOM 5800 C C . ASN B 1 355 ? -14.970 14.979 13.038 1.00 30.05 418 ASN B C 1
ATOM 5801 O O . ASN B 1 355 ? -14.405 13.904 13.071 1.00 29.96 418 ASN B O 1
ATOM 5806 N N . ALA B 1 356 ? -16.072 15.159 12.332 1.00 29.51 419 ALA B N 1
ATOM 5807 C CA . ALA B 1 356 ? -16.654 14.028 11.625 1.00 29.55 419 ALA B CA 1
ATOM 5808 C C . ALA B 1 356 ? -15.680 13.362 10.644 1.00 29.18 419 ALA B C 1
ATOM 5809 O O . ALA B 1 356 ? -15.519 12.144 10.645 1.00 29.15 419 ALA B O 1
ATOM 5811 N N . ILE B 1 357 ? -15.005 14.182 9.842 1.00 29.45 420 ILE B N 1
ATOM 5812 C CA . ILE B 1 357 ? -14.184 13.709 8.741 1.00 29.81 420 ILE B CA 1
ATOM 5813 C C . ILE B 1 357 ? -12.797 13.204 9.155 1.00 30.68 420 ILE B C 1
ATOM 5814 O O . ILE B 1 357 ? -12.306 12.188 8.673 1.00 31.06 420 ILE B O 1
ATOM 5819 N N . VAL B 1 358 ? -12.179 13.902 10.073 1.00 30.54 421 VAL B N 1
ATOM 5820 C CA . VAL B 1 358 ? -10.828 13.563 10.459 1.00 31.39 421 VAL B CA 1
ATOM 5821 C C . VAL B 1 358 ? -10.739 12.120 10.925 1.00 31.73 421 VAL B C 1
ATOM 5822 O O . VAL B 1 358 ? -9.724 11.438 10.710 1.00 30.42 421 VAL B O 1
ATOM 5826 N N . ASP B 1 359 ? -11.817 11.636 11.525 1.00 31.63 422 ASP B N 1
ATOM 5827 C CA . ASP B 1 359 ? -11.829 10.266 11.979 1.00 33.06 422 ASP B CA 1
ATOM 5828 C C . ASP B 1 359 ? -12.673 9.394 11.059 1.00 32.17 422 ASP B C 1
ATOM 5829 O O . ASP B 1 359 ? -13.114 8.319 11.455 1.00 32.57 422 ASP B O 1
ATOM 5834 N N . MET B 1 360 ? -12.952 9.873 9.858 1.00 30.87 423 MET B N 1
ATOM 5835 C CA . MET B 1 360 ? -13.717 9.060 8.907 1.00 30.25 423 MET B CA 1
ATOM 5836 C C . MET B 1 360 ? -12.813 7.984 8.273 1.00 30.87 423 MET B C 1
ATOM 5837 O O . MET B 1 360 ? -11.618 8.188 8.084 1.00 30.07 423 MET B O 1
ATOM 5842 N N . ASN B 1 361 ? -13.372 6.816 8.000 1.00 32.27 424 ASN B N 1
ATOM 5843 C CA . ASN B 1 361 ? -12.624 5.775 7.284 1.00 33.66 424 ASN B CA 1
ATOM 5844 C C . ASN B 1 361 ? -13.444 4.587 6.897 1.00 33.49 424 ASN B C 1
ATOM 5845 O O . ASN B 1 361 ? -14.576 4.413 7.372 1.00 33.34 424 ASN B O 1
ATOM 5850 N N . VAL B 1 362 ? -12.858 3.761 6.038 1.00 33.31 425 VAL B N 1
ATOM 5851 C CA . VAL B 1 362 ? -13.571 2.639 5.487 1.00 33.04 425 VAL B CA 1
ATOM 5852 C C . VAL B 1 362 ? -13.287 1.452 6.382 1.00 32.46 425 VAL B C 1
ATOM 5853 O O . VAL B 1 362 ? -12.154 1.063 6.558 1.00 32.79 425 VAL B O 1
ATOM 5857 N N . LYS B 1 363 ? -14.331 0.913 7.001 1.00 32.79 426 LYS B N 1
ATOM 5858 C CA . LYS B 1 363 ? -14.194 -0.266 7.854 1.00 33.17 426 LYS B CA 1
ATOM 5859 C C . LYS B 1 363 ? -14.296 -1.567 7.034 1.00 32.26 426 LYS B C 1
ATOM 5860 O O . LYS B 1 363 ? -13.710 -2.572 7.367 1.00 32.73 426 LYS B O 1
ATOM 5866 N N . VAL B 1 364 ? -15.078 -1.547 5.982 1.00 31.67 427 VAL B N 1
ATOM 5867 C CA . VAL B 1 364 ? -15.267 -2.751 5.201 1.00 32.40 427 VAL B CA 1
ATOM 5868 C C . VAL B 1 364 ? -14.273 -2.782 4.062 1.00 31.68 427 VAL B C 1
ATOM 5869 O O . VAL B 1 364 ? -14.453 -2.073 3.084 1.00 30.96 427 VAL B O 1
ATOM 5873 N N . THR B 1 365 ? -13.214 -3.564 4.238 1.00 32.33 428 THR B N 1
ATOM 5874 C CA . THR B 1 365 ? -12.167 -3.722 3.231 1.00 33.42 428 THR B CA 1
ATOM 5875 C C . THR B 1 365 ? -12.111 -5.126 2.651 1.00 34.29 428 THR B C 1
ATOM 5876 O O . THR B 1 365 ? -11.343 -5.396 1.724 1.00 33.31 428 THR B O 1
ATOM 5880 N N . ASN B 1 366 ? -12.944 -6.014 3.196 1.00 35.70 429 ASN B N 1
ATOM 5881 C CA . ASN B 1 366 ? -13.016 -7.376 2.686 1.00 36.74 429 ASN B CA 1
ATOM 5882 C C . ASN B 1 366 ? -14.097 -7.480 1.622 1.00 37.60 429 ASN B C 1
ATOM 5883 O O . ASN B 1 366 ? -15.266 -7.149 1.874 1.00 36.88 429 ASN B O 1
ATOM 5888 N N . GLU B 1 367 ? -13.718 -7.920 0.425 1.00 38.10 430 GLU B N 1
ATOM 5889 C CA . GLU B 1 367 ? -14.689 -8.036 -0.667 1.00 38.47 430 GLU B CA 1
ATOM 5890 C C . GLU B 1 367 ? -15.986 -8.793 -0.276 1.00 38.07 430 GLU B C 1
ATOM 5891 O O . GLU B 1 367 ? -17.053 -8.438 -0.700 1.00 36.97 430 GLU B O 1
ATOM 5897 N N . ALA B 1 368 ? -15.852 -9.845 0.516 1.00 38.66 431 ALA B N 1
ATOM 5898 C CA . ALA B 1 368 ? -16.973 -10.702 0.877 1.00 39.75 431 ALA B CA 1
ATOM 5899 C C . ALA B 1 368 ? -17.932 -10.061 1.886 1.00 40.24 431 ALA B C 1
ATOM 5900 O O . ALA B 1 368 ? -19.121 -10.439 1.988 1.00 40.53 431 ALA B O 1
ATOM 5902 N N . GLU B 1 369 ? -17.426 -9.066 2.607 1.00 39.56 432 GLU B N 1
ATOM 5903 C CA . GLU B 1 369 ? -18.196 -8.402 3.654 1.00 38.96 432 GLU B CA 1
ATOM 5904 C C . GLU B 1 369 ? -19.119 -7.309 3.185 1.00 37.90 432 GLU B C 1
ATOM 5905 O O . GLU B 1 369 ? -19.799 -6.705 3.986 1.00 38.35 432 GLU B O 1
ATOM 5911 N N . ILE B 1 370 ? -19.181 -7.064 1.884 1.00 37.70 433 ILE B N 1
ATOM 5912 C CA . ILE B 1 370 ? -20.106 -6.059 1.376 1.00 37.42 433 ILE B CA 1
ATOM 5913 C C . ILE B 1 370 ? -21.525 -6.651 1.335 1.00 38.94 433 ILE B C 1
ATOM 5914 O O . ILE B 1 370 ? -21.749 -7.625 0.632 1.00 38.39 433 ILE B O 1
ATOM 5919 N N . ALA B 1 371 ? -22.471 -6.063 2.071 1.00 40.63 434 ALA B N 1
ATOM 5920 C CA . ALA B 1 371 ? -23.878 -6.564 2.144 1.00 41.31 434 ALA B CA 1
ATOM 5921 C C . ALA B 1 371 ? -24.817 -6.221 0.979 1.00 42.50 434 ALA B C 1
ATOM 5922 O O . ALA B 1 371 ? -25.685 -5.345 1.092 1.00 41.21 434 ALA B O 1
ATOM 5924 N N . MET B 1 372 ? -24.702 -6.953 -0.122 1.00 43.85 435 MET B N 1
ATOM 5925 C CA . MET B 1 372 ? -25.624 -6.743 -1.246 1.00 45.84 435 MET B CA 1
ATOM 5926 C C . MET B 1 372 ? -27.015 -7.386 -1.063 1.00 47.02 435 MET B C 1
ATOM 5927 O O . MET B 1 372 ? -27.979 -6.954 -1.688 1.00 45.90 435 MET B O 1
ATOM 5932 N N . ALA B 1 373 ? -27.089 -8.415 -0.214 1.00 49.20 436 ALA B N 1
ATOM 5933 C CA . ALA B 1 373 ? -28.320 -9.203 -0.007 1.00 52.08 436 ALA B CA 1
ATOM 5934 C C . ALA B 1 373 ? -29.282 -8.697 1.086 1.00 53.76 436 ALA B C 1
ATOM 5935 O O . ALA B 1 373 ? -28.869 -8.170 2.116 1.00 54.68 436 ALA B O 1
ATOM 5937 N N . SER B 1 374 ? -30.576 -8.862 0.826 1.00 56.93 437 SER B N 1
ATOM 5938 C CA . SER B 1 374 ? -31.652 -8.484 1.761 1.00 59.51 437 SER B CA 1
ATOM 5939 C C . SER B 1 374 ? -32.010 -9.654 2.673 1.00 60.74 437 SER B C 1
ATOM 5940 O O . SER B 1 374 ? -32.621 -9.481 3.725 1.00 61.33 437 SER B O 1
ATOM 5943 N N . GLU B 1 375 ? -31.602 -10.849 2.265 1.00 62.72 438 GLU B N 1
ATOM 5944 C CA . GLU B 1 375 ? -31.891 -12.054 3.023 1.00 64.70 438 GLU B CA 1
ATOM 5945 C C . GLU B 1 375 ? -30.656 -12.930 3.120 1.00 65.52 438 GLU B C 1
ATOM 5946 O O . GLU B 1 375 ? -29.928 -13.119 2.143 1.00 65.43 438 GLU B O 1
ATOM 5952 N N . SER B 1 376 ? -30.412 -13.455 4.311 1.00 67.05 439 SER B N 1
ATOM 5953 C CA . SER B 1 376 ? -29.277 -14.326 4.514 1.00 68.65 439 SER B CA 1
ATOM 5954 C C . SER B 1 376 ? -29.469 -15.625 3.749 1.00 70.49 439 SER B C 1
ATOM 5955 O O . SER B 1 376 ? -30.545 -16.227 3.779 1.00 70.67 439 SER B O 1
ATOM 5958 N N . LYS B 1 377 ? -28.424 -16.064 3.064 1.00 72.53 440 LYS B N 1
ATOM 5959 C CA . LYS B 1 377 ? -28.495 -17.316 2.329 1.00 74.70 440 LYS B CA 1
ATOM 5960 C C . LYS B 1 377 ? -28.371 -18.507 3.278 1.00 76.00 440 LYS B C 1
ATOM 5961 O O . LYS B 1 377 ? -28.779 -19.622 2.948 1.00 76.34 440 LYS B O 1
ATOM 5967 N N . LEU B 1 378 ? -27.804 -18.277 4.456 1.00 77.68 441 LEU B N 1
ATOM 5968 C CA . LEU B 1 378 ? -27.720 -19.345 5.441 1.00 79.42 441 LEU B CA 1
ATOM 5969 C C . LEU B 1 378 ? -29.126 -19.855 5.730 1.00 80.51 441 LEU B C 1
ATOM 5970 O O . LEU B 1 378 ? -29.426 -21.032 5.527 1.00 81.01 441 LEU B O 1
ATOM 5975 N N . ASP B 1 379 ? -29.982 -18.944 6.178 1.00 81.68 442 ASP B N 1
ATOM 5976 C CA . ASP B 1 379 ? -31.384 -19.218 6.476 1.00 82.82 442 ASP B CA 1
ATOM 5977 C C . ASP B 1 379 ? -32.099 -19.902 5.309 1.00 83.53 442 ASP B C 1
ATOM 5978 O O . ASP B 1 379 ? -32.120 -19.382 4.190 1.00 83.72 442 ASP B O 1
ATOM 5983 N N . PRO B 1 380 ? -32.682 -21.069 5.571 1.00 84.07 443 PRO B N 1
ATOM 5984 C CA . PRO B 1 380 ? -33.418 -21.825 4.546 1.00 84.38 443 PRO B CA 1
ATOM 5985 C C . PRO B 1 380 ? -34.702 -21.130 4.090 1.00 84.50 443 PRO B C 1
ATOM 5986 O O . PRO B 1 380 ? -34.652 -20.190 3.293 1.00 84.68 443 PRO B O 1
ATOM 5990 N N . SER B 1 387 ? -26.639 -13.602 -5.147 1.00 66.81 450 SER B N 1
ATOM 5991 C CA . SER B 1 387 ? -27.503 -13.139 -6.273 1.00 66.90 450 SER B CA 1
ATOM 5992 C C . SER B 1 387 ? -28.645 -12.269 -5.764 1.00 66.21 450 SER B C 1
ATOM 5993 O O . SER B 1 387 ? -29.470 -11.764 -6.530 1.00 66.52 450 SER B O 1
ATOM 5996 N N . ASP B 1 388 ? -28.704 -12.120 -4.455 1.00 65.30 451 ASP B N 1
ATOM 5997 C CA . ASP B 1 388 ? -29.685 -11.241 -3.859 1.00 64.36 451 ASP B CA 1
ATOM 5998 C C . ASP B 1 388 ? -29.001 -9.882 -3.826 1.00 63.17 451 ASP B C 1
ATOM 5999 O O . ASP B 1 388 ? -27.993 -9.705 -3.155 1.00 62.91 451 ASP B O 1
ATOM 6004 N N . ASN B 1 389 ? -29.510 -8.938 -4.596 1.00 61.62 452 ASN B N 1
ATOM 6005 C CA . ASN B 1 389 ? -28.896 -7.628 -4.629 1.00 60.66 452 ASN B CA 1
ATOM 6006 C C . ASN B 1 389 ? -29.858 -6.593 -4.102 1.00 60.10 452 ASN B C 1
ATOM 6007 O O . ASN B 1 389 ? -29.714 -5.409 -4.381 1.00 59.90 452 ASN B O 1
ATOM 6012 N N . ARG B 1 390 ? -30.846 -7.048 -3.344 1.00 58.91 453 ARG B N 1
ATOM 6013 C CA . ARG B 1 390 ? -31.882 -6.149 -2.852 1.00 58.05 453 ARG B CA 1
ATOM 6014 C C . ARG B 1 390 ? -31.340 -5.034 -1.939 1.00 55.76 453 ARG B C 1
ATOM 6015 O O . ARG B 1 390 ? -31.668 -3.861 -2.137 1.00 55.08 453 ARG B O 1
ATOM 6023 N N . ASN B 1 391 ? -30.509 -5.395 -0.968 1.00 53.57 454 ASN B N 1
ATOM 6024 C CA . ASN B 1 391 ? -29.918 -4.397 -0.074 1.00 51.92 454 ASN B CA 1
ATOM 6025 C C . ASN B 1 391 ? -29.041 -3.400 -0.846 1.00 50.72 454 ASN B C 1
ATOM 6026 O O . ASN B 1 391 ? -29.034 -2.198 -0.556 1.00 50.35 454 ASN B O 1
ATOM 6031 N N . GLY B 1 392 ? -28.344 -3.902 -1.859 1.00 49.34 455 GLY B N 1
ATOM 6032 C CA . GLY B 1 392 ? -27.521 -3.071 -2.713 1.00 48.14 455 GLY B CA 1
ATOM 6033 C C . GLY B 1 392 ? -28.304 -1.990 -3.444 1.00 47.40 455 GLY B C 1
ATOM 6034 O O . GLY B 1 392 ? -27.842 -0.855 -3.576 1.00 45.84 455 GLY B O 1
ATOM 6035 N N . GLN B 1 393 ? -29.496 -2.338 -3.935 1.00 46.18 456 GLN B N 1
ATOM 6036 C CA . GLN B 1 393 ? -30.309 -1.352 -4.621 1.00 45.55 456 GLN B CA 1
ATOM 6037 C C . GLN B 1 393 ? -30.759 -0.295 -3.642 1.00 44.46 456 GLN B C 1
ATOM 6038 O O . GLN B 1 393 ? -30.833 0.889 -3.984 1.00 43.93 456 GLN B O 1
ATOM 6044 N N . ALA B 1 394 ? -31.067 -0.719 -2.419 1.00 43.13 457 ALA B N 1
ATOM 6045 C CA . ALA B 1 394 ? -31.494 0.239 -1.412 1.00 42.68 457 ALA B CA 1
ATOM 6046 C C . ALA B 1 394 ? -30.331 1.204 -1.103 1.00 41.99 457 ALA B C 1
ATOM 6047 O O . ALA B 1 394 ? -30.524 2.408 -0.986 1.00 42.39 457 ALA B O 1
ATOM 6049 N N . LEU B 1 395 ? -29.129 0.665 -1.004 1.00 41.68 458 LEU B N 1
ATOM 6050 C CA . LEU B 1 395 ? -27.934 1.481 -0.777 1.00 42.14 458 LEU B CA 1
ATOM 6051 C C . LEU B 1 395 ? -27.747 2.450 -1.925 1.00 42.38 458 LEU B C 1
ATOM 6052 O O . LEU B 1 395 ? -27.466 3.626 -1.726 1.00 42.54 458 LEU B O 1
ATOM 6057 N N . LEU B 1 396 ? -27.944 1.950 -3.134 1.00 43.04 459 LEU B N 1
ATOM 6058 C CA . LEU B 1 396 ? -27.816 2.766 -4.316 1.00 44.48 459 LEU B CA 1
ATOM 6059 C C . LEU B 1 396 ? -28.873 3.874 -4.340 1.00 45.52 459 LEU B C 1
ATOM 6060 O O . LEU B 1 396 ? -28.607 4.971 -4.832 1.00 45.71 459 LEU B O 1
ATOM 6065 N N . ASP B 1 397 ? -30.057 3.590 -3.798 1.00 46.26 460 ASP B N 1
ATOM 6066 C CA . ASP B 1 397 ? -31.162 4.569 -3.771 1.00 47.29 460 ASP B CA 1
ATOM 6067 C C . ASP B 1 397 ? -30.906 5.703 -2.784 1.00 47.26 460 ASP B C 1
ATOM 6068 O O . ASP B 1 397 ? -31.604 6.711 -2.796 1.00 47.50 460 ASP B O 1
ATOM 6073 N N . LEU B 1 398 ? -29.927 5.533 -1.902 1.00 47.62 461 LEU B N 1
ATOM 6074 C CA . LEU B 1 398 ? -29.596 6.595 -0.954 1.00 47.53 461 LEU B CA 1
ATOM 6075 C C . LEU B 1 398 ? -29.189 7.904 -1.633 1.00 48.14 461 LEU B C 1
ATOM 6076 O O . LEU B 1 398 ? -29.471 8.981 -1.120 1.00 48.32 461 LEU B O 1
ATOM 6081 N N . GLN B 1 399 ? -28.554 7.820 -2.797 1.00 49.07 462 GLN B N 1
ATOM 6082 C CA . GLN B 1 399 ? -28.108 9.028 -3.487 1.00 50.72 462 GLN B CA 1
ATOM 6083 C C . GLN B 1 399 ? -29.254 9.889 -3.979 1.00 51.26 462 GLN B C 1
ATOM 6084 O O . GLN B 1 399 ? -29.036 11.000 -4.435 1.00 51.56 462 GLN B O 1
ATOM 6090 N N . ASN B 1 400 ? -30.481 9.390 -3.892 1.00 52.04 463 ASN B N 1
ATOM 6091 C CA . ASN B 1 400 ? -31.612 10.177 -4.342 1.00 52.46 463 ASN B CA 1
ATOM 6092 C C . ASN B 1 400 ? -32.494 10.664 -3.209 1.00 52.33 463 ASN B C 1
ATOM 6093 O O . ASN B 1 400 ? -33.368 11.501 -3.432 1.00 52.15 463 ASN B O 1
ATOM 6098 N N . SER B 1 401 ? -32.275 10.174 -1.989 1.00 52.63 464 SER B N 1
ATOM 6099 C CA . SER B 1 401 ? -33.133 10.623 -0.888 1.00 52.72 464 SER B CA 1
ATOM 6100 C C . SER B 1 401 ? -32.555 11.757 -0.064 1.00 52.29 464 SER B C 1
ATOM 6101 O O . SER B 1 401 ? -31.360 11.888 0.054 1.00 52.63 464 SER B O 1
ATOM 6104 N N . ASN B 1 402 ? -33.427 12.582 0.500 1.00 51.42 465 ASN B N 1
ATOM 6105 C CA . ASN B 1 402 ? -33.027 13.752 1.278 1.00 51.08 465 ASN B CA 1
ATOM 6106 C C . ASN B 1 402 ? -32.655 13.441 2.713 1.00 50.09 465 ASN B C 1
ATOM 6107 O O . ASN B 1 402 ? -33.437 13.668 3.624 1.00 50.10 465 ASN B O 1
ATOM 6112 N N . VAL B 1 403 ? -31.461 12.914 2.911 1.00 48.85 466 VAL B N 1
ATOM 6113 C CA . VAL B 1 403 ? -31.028 12.598 4.250 1.00 48.22 466 VAL B CA 1
ATOM 6114 C C . VAL B 1 403 ? -30.140 13.673 4.837 1.00 47.56 466 VAL B C 1
ATOM 6115 O O . VAL B 1 403 ? -29.817 13.618 6.010 1.00 47.62 466 VAL B O 1
ATOM 6119 N N . VAL B 1 404 ? -29.715 14.638 4.027 1.00 47.36 467 VAL B N 1
ATOM 6120 C CA . VAL B 1 404 ? -28.851 15.688 4.563 1.00 46.89 467 VAL B CA 1
ATOM 6121 C C . VAL B 1 404 ? -29.736 16.820 5.020 1.00 46.99 467 VAL B C 1
ATOM 6122 O O . VAL B 1 404 ? -30.414 17.461 4.212 1.00 46.15 467 VAL B O 1
ATOM 6126 N N . GLY B 1 405 ? -29.736 17.061 6.318 1.00 46.94 468 GLY B N 1
ATOM 6127 C CA . GLY B 1 405 ? -30.600 18.080 6.874 1.00 48.33 468 GLY B CA 1
ATOM 6128 C C . GLY B 1 405 ? -32.048 17.635 6.727 1.00 48.70 468 GLY B C 1
ATOM 6129 O O . GLY B 1 405 ? -32.967 18.324 7.134 1.00 49.21 468 GLY B O 1
ATOM 6130 N N . GLY B 1 406 ? -32.243 16.463 6.146 1.00 48.68 469 GLY B N 1
ATOM 6131 C CA . GLY B 1 406 ? -33.576 15.971 5.906 1.00 48.83 469 GLY B CA 1
ATOM 6132 C C . GLY B 1 406 ? -34.254 16.761 4.805 1.00 49.10 469 GLY B C 1
ATOM 6133 O O . GLY B 1 406 ? -35.487 16.786 4.745 1.00 48.63 469 GLY B O 1
ATOM 6134 N N . ASN B 1 407 ? -33.459 17.428 3.960 1.00 48.55 470 ASN B N 1
ATOM 6135 C CA . ASN B 1 407 ? -34.002 18.165 2.822 1.00 48.92 470 ASN B CA 1
ATOM 6136 C C . ASN B 1 407 ? -33.072 18.314 1.624 1.00 48.69 470 ASN B C 1
ATOM 6137 O O . ASN B 1 407 ? -33.339 19.124 0.731 1.00 48.88 470 ASN B O 1
ATOM 6142 N N . LYS B 1 408 ? -31.986 17.544 1.612 1.00 47.59 471 LYS B N 1
ATOM 6143 C CA . LYS B 1 408 ? -31.018 17.577 0.521 1.00 46.80 471 LYS B CA 1
ATOM 6144 C C . LYS B 1 408 ? -30.389 16.203 0.315 1.00 45.68 471 LYS B C 1
ATOM 6145 O O . LYS B 1 408 ? -30.154 15.475 1.280 1.00 44.55 471 LYS B O 1
ATOM 6151 N N . THR B 1 409 ? -30.132 15.844 -0.943 1.00 44.78 472 THR B N 1
ATOM 6152 C CA . THR B 1 409 ? -29.385 14.624 -1.265 1.00 43.46 472 THR B CA 1
ATOM 6153 C C . THR B 1 409 ? -27.906 14.967 -1.118 1.00 42.93 472 THR B C 1
ATOM 6154 O O . THR B 1 409 ? -27.544 16.146 -1.095 1.00 42.79 472 THR B O 1
ATOM 6158 N N . PHE B 1 410 ? -27.053 13.954 -1.084 1.00 42.21 473 PHE B N 1
ATOM 6159 C CA . PHE B 1 410 ? -25.624 14.172 -0.981 1.00 41.99 473 PHE B CA 1
ATOM 6160 C C . PHE B 1 410 ? -25.190 15.203 -2.031 1.00 43.40 473 PHE B C 1
ATOM 6161 O O . PHE B 1 410 ? -24.614 16.242 -1.689 1.00 42.49 473 PHE B O 1
ATOM 6169 N N . ASN B 1 411 ? -25.516 14.928 -3.293 1.00 44.62 474 ASN B N 1
ATOM 6170 C CA . ASN B 1 411 ? -25.141 15.805 -4.391 1.00 46.43 474 ASN B CA 1
ATOM 6171 C C . ASN B 1 411 ? -25.680 17.212 -4.214 1.00 46.20 474 ASN B C 1
ATOM 6172 O O . ASN B 1 411 ? -24.955 18.162 -4.439 1.00 47.53 474 ASN B O 1
ATOM 6177 N N . ASP B 1 412 ? -26.934 17.346 -3.793 1.00 46.37 475 ASP B N 1
ATOM 6178 C CA . ASP B 1 412 ? -27.526 18.657 -3.544 1.00 45.60 475 ASP B CA 1
ATOM 6179 C C . ASP B 1 412 ? -26.760 19.395 -2.436 1.00 44.45 475 ASP B C 1
ATOM 6180 O O . ASP B 1 412 ? -26.568 20.603 -2.505 1.00 44.98 475 ASP B O 1
ATOM 6185 N N . ALA B 1 413 ? -26.392 18.680 -1.386 1.00 42.31 476 ALA B N 1
ATOM 6186 C CA . ALA B 1 413 ? -25.699 19.276 -0.252 1.00 41.17 476 ALA B CA 1
ATOM 6187 C C . ALA B 1 413 ? -24.365 19.891 -0.685 1.00 40.27 476 ALA B C 1
ATOM 6188 O O . ALA B 1 413 ? -24.041 21.026 -0.334 1.00 38.87 476 ALA B O 1
ATOM 6190 N N . TYR B 1 414 ? -23.593 19.124 -1.436 1.00 39.16 477 TYR B N 1
ATOM 6191 C CA . TYR B 1 414 ? -22.326 19.599 -1.927 1.00 39.89 477 TYR B CA 1
ATOM 6192 C C . TYR B 1 414 ? -22.503 20.764 -2.879 1.00 40.52 477 TYR B C 1
ATOM 6193 O O . TYR B 1 414 ? -21.882 21.799 -2.705 1.00 40.26 477 TYR B O 1
ATOM 6202 N N . ALA B 1 415 ? -23.326 20.593 -3.909 1.00 41.26 478 ALA B N 1
ATOM 6203 C CA . ALA B 1 415 ? -23.504 21.672 -4.886 1.00 42.28 478 ALA B CA 1
ATOM 6204 C C . ALA B 1 415 ? -23.952 22.949 -4.205 1.00 42.75 478 ALA B C 1
ATOM 6205 O O . ALA B 1 415 ? -23.603 24.044 -4.643 1.00 43.17 478 ALA B O 1
ATOM 6207 N N . THR B 1 416 ? -24.703 22.817 -3.114 1.00 42.08 479 THR B N 1
ATOM 6208 C CA . THR B 1 416 ? -25.176 23.984 -2.381 1.00 41.60 479 THR B CA 1
ATOM 6209 C C . THR B 1 416 ? -24.052 24.660 -1.582 1.00 41.10 479 THR B C 1
ATOM 6210 O O . THR B 1 416 ? -24.053 25.867 -1.423 1.00 41.28 479 THR B O 1
ATOM 6214 N N . LEU B 1 417 ? -23.115 23.877 -1.059 1.00 40.33 480 LEU B N 1
ATOM 6215 C CA . LEU B 1 417 ? -21.957 24.434 -0.351 1.00 39.93 480 LEU B CA 1
ATOM 6216 C C . LEU B 1 417 ? -21.108 25.247 -1.343 1.00 40.33 480 LEU B C 1
ATOM 6217 O O . LEU B 1 417 ? -20.670 26.356 -1.024 1.00 40.05 480 LEU B O 1
ATOM 6222 N N . VAL B 1 418 ? -20.885 24.680 -2.534 1.00 39.75 481 VAL B N 1
ATOM 6223 C CA . VAL B 1 418 ? -20.071 25.324 -3.556 1.00 41.03 481 VAL B CA 1
ATOM 6224 C C . VAL B 1 418 ? -20.687 26.659 -3.959 1.00 41.39 481 VAL B C 1
ATOM 6225 O O . VAL B 1 418 ? -20.060 27.708 -3.948 1.00 40.82 481 VAL B O 1
ATOM 6229 N N . SER B 1 419 ? -21.959 26.581 -4.288 1.00 42.52 482 SER B N 1
ATOM 6230 C CA . SER B 1 419 ? -22.707 27.716 -4.751 1.00 43.49 482 SER B CA 1
ATOM 6231 C C . SER B 1 419 ? -22.752 28.768 -3.668 1.00 43.28 482 SER B C 1
ATOM 6232 O O . SER B 1 419 ? -22.634 29.955 -3.939 1.00 43.30 482 SER B O 1
ATOM 6235 N N . ASP B 1 420 ? -22.916 28.323 -2.434 1.00 42.72 483 ASP B N 1
ATOM 6236 C CA . ASP B 1 420 ? -22.980 29.223 -1.306 1.00 42.67 483 ASP B CA 1
ATOM 6237 C C . ASP B 1 420 ? -21.622 29.919 -1.072 1.00 42.31 483 ASP B C 1
ATOM 6238 O O . ASP B 1 420 ? -21.556 31.119 -0.789 1.00 42.16 483 ASP B O 1
ATOM 6243 N N . VAL B 1 421 ? -20.539 29.164 -1.186 1.00 41.30 484 VAL B N 1
ATOM 6244 C CA . VAL B 1 421 ? -19.214 29.734 -1.034 1.00 40.34 484 VAL B CA 1
ATOM 6245 C C . VAL B 1 421 ? -18.983 30.713 -2.189 1.00 40.53 484 VAL B C 1
ATOM 6246 O O . VAL B 1 421 ? -18.467 31.810 -2.007 1.00 39.78 484 VAL B O 1
ATOM 6250 N N . GLY B 1 422 ? -19.397 30.313 -3.383 1.00 40.18 485 GLY B N 1
ATOM 6251 C CA . GLY B 1 422 ? -19.217 31.158 -4.541 1.00 40.21 485 GLY B CA 1
ATOM 6252 C C . GLY B 1 422 ? -19.906 32.487 -4.345 1.00 39.92 485 GLY B C 1
ATOM 6253 O O . GLY B 1 422 ? -19.305 33.539 -4.509 1.00 39.47 485 GLY B O 1
ATOM 6254 N N . ASN B 1 423 ? -21.180 32.429 -3.989 1.00 39.96 486 ASN B N 1
ATOM 6255 C CA . ASN B 1 423 ? -21.982 33.629 -3.810 1.00 40.21 486 ASN B CA 1
ATOM 6256 C C . ASN B 1 423 ? -21.494 34.546 -2.717 1.00 39.41 486 ASN B C 1
ATOM 6257 O O . ASN B 1 423 ? -21.497 35.779 -2.849 1.00 39.66 486 ASN B O 1
ATOM 6262 N N . LYS B 1 424 ? -21.076 33.942 -1.625 1.00 38.94 487 LYS B N 1
ATOM 6263 C CA . LYS B 1 424 ? -20.543 34.704 -0.529 1.00 38.37 487 LYS B CA 1
ATOM 6264 C C . LYS B 1 424 ? -19.226 35.391 -0.936 1.00 37.28 487 LYS B C 1
ATOM 6265 O O . LYS B 1 424 ? -18.989 36.558 -0.611 1.00 36.32 487 LYS B O 1
ATOM 6271 N N . THR B 1 425 ? -18.374 34.657 -1.641 1.00 35.93 488 THR B N 1
ATOM 6272 C CA . THR B 1 425 ? -17.112 35.229 -2.098 1.00 35.07 488 THR B CA 1
ATOM 6273 C C . THR B 1 425 ? -17.368 36.441 -3.018 1.00 35.15 488 THR B C 1
ATOM 6274 O O . THR B 1 425 ? -16.724 37.480 -2.874 1.00 34.78 488 THR B O 1
ATOM 6278 N N . SER B 1 426 ? -18.334 36.342 -3.918 1.00 34.24 489 SER B N 1
ATOM 6279 C CA . SER B 1 426 ? -18.594 37.476 -4.792 1.00 35.74 489 SER B CA 1
ATOM 6280 C C . SER B 1 426 ? -19.255 38.692 -4.097 1.00 35.09 489 SER B C 1
ATOM 6281 O O . SER B 1 426 ? -19.015 39.833 -4.498 1.00 33.94 489 SER B O 1
ATOM 6284 N N . THR B 1 427 ? -20.077 38.486 -3.068 1.00 35.36 490 THR B N 1
ATOM 6285 C CA . THR B 1 427 ? -20.630 39.666 -2.390 1.00 35.09 490 THR B CA 1
ATOM 6286 C C . THR B 1 427 ? -19.501 40.316 -1.596 1.00 34.20 490 THR B C 1
ATOM 6287 O O . THR B 1 427 ? -19.371 41.539 -1.559 1.00 34.03 490 THR B O 1
ATOM 6291 N N . LEU B 1 428 ? -18.634 39.477 -1.031 1.00 33.77 491 LEU B N 1
ATOM 6292 C CA . LEU B 1 428 ? -17.472 39.955 -0.303 1.00 33.25 491 LEU B CA 1
ATOM 6293 C C . LEU B 1 428 ? -16.544 40.785 -1.187 1.00 33.46 491 LEU B C 1
ATOM 6294 O O . LEU B 1 428 ? -16.012 41.821 -0.761 1.00 32.98 491 LEU B O 1
ATOM 6299 N N . LYS B 1 429 ? -16.349 40.329 -2.416 1.00 33.11 492 LYS B N 1
ATOM 6300 C CA . LYS B 1 429 ? -15.470 41.020 -3.358 1.00 33.18 492 LYS B CA 1
ATOM 6301 C C . LYS B 1 429 ? -16.080 42.360 -3.707 1.00 32.34 492 LYS B C 1
ATOM 6302 O O . LYS B 1 429 ? -15.416 43.374 -3.689 1.00 31.66 492 LYS B O 1
ATOM 6308 N N . THR B 1 430 ? -17.364 42.361 -4.026 1.00 33.08 493 THR B N 1
ATOM 6309 C CA . THR B 1 430 ? -18.047 43.612 -4.347 1.00 33.93 493 THR B CA 1
ATOM 6310 C C . THR B 1 430 ? -18.018 44.547 -3.137 1.00 34.06 493 THR B C 1
ATOM 6311 O O . THR B 1 430 ? -17.805 45.733 -3.289 1.00 35.29 493 THR B O 1
ATOM 6315 N N . SER B 1 431 ? -18.242 44.013 -1.938 1.00 34.00 494 SER B N 1
ATOM 6316 C CA . SER B 1 431 ? -18.175 44.837 -0.710 1.00 33.98 494 SER B CA 1
ATOM 6317 C C . SER B 1 431 ? -16.803 45.458 -0.484 1.00 32.94 494 SER B C 1
ATOM 6318 O O . SER B 1 431 ? -16.680 46.632 -0.151 1.00 33.45 494 SER B O 1
ATOM 6321 N N . SER B 1 432 ? -15.757 44.668 -0.637 1.00 33.83 495 SER B N 1
ATOM 6322 C CA . SER B 1 432 ? -14.436 45.199 -0.376 1.00 34.77 495 SER B CA 1
ATOM 6323 C C . SER B 1 432 ? -14.050 46.222 -1.425 1.00 34.89 495 SER B C 1
ATOM 6324 O O . SER B 1 432 ? -13.353 47.205 -1.119 1.00 34.67 495 SER B O 1
ATOM 6327 N N . THR B 1 433 ? -14.476 45.979 -2.671 1.00 34.04 496 THR B N 1
ATOM 6328 C CA . THR B 1 433 ? -14.176 46.897 -3.753 1.00 34.38 496 THR B CA 1
ATOM 6329 C C . THR B 1 433 ? -14.858 48.206 -3.493 1.00 34.83 496 THR B C 1
ATOM 6330 O O . THR B 1 433 ? -14.244 49.270 -3.603 1.00 34.70 496 THR B O 1
ATOM 6334 N N . THR B 1 434 ? -16.129 48.109 -3.138 1.00 36.58 497 THR B N 1
ATOM 6335 C CA . THR B 1 434 ? -16.961 49.267 -2.831 1.00 39.17 497 THR B CA 1
ATOM 6336 C C . THR B 1 434 ? -16.338 50.057 -1.695 1.00 39.78 497 THR B C 1
ATOM 6337 O O . THR B 1 434 ? -16.130 51.265 -1.796 1.00 39.80 497 THR B O 1
ATOM 6341 N N . GLN B 1 435 ? -16.015 49.357 -0.615 1.00 41.38 498 GLN B N 1
ATOM 6342 C CA . GLN B 1 435 ? -15.490 50.035 0.554 1.00 42.51 498 GLN B CA 1
ATOM 6343 C C . GLN B 1 435 ? -14.091 50.561 0.288 1.00 43.68 498 GLN B C 1
ATOM 6344 O O . GLN B 1 435 ? -13.728 51.609 0.819 1.00 44.27 498 GLN B O 1
ATOM 6350 N N . ALA B 1 436 ? -13.309 49.854 -0.528 1.00 45.02 499 ALA B N 1
ATOM 6351 C CA . ALA B 1 436 ? -11.998 50.381 -0.916 1.00 47.33 499 ALA B CA 1
ATOM 6352 C C . ALA B 1 436 ? -12.133 51.682 -1.742 1.00 48.93 499 ALA B C 1
ATOM 6353 O O . ALA B 1 436 ? -11.251 52.558 -1.710 1.00 48.27 499 ALA B O 1
ATOM 6355 N N . ASN B 1 437 ? -13.230 51.804 -2.478 1.00 50.85 500 ASN B N 1
ATOM 6356 C CA . ASN B 1 437 ? -13.443 53.013 -3.262 1.00 53.98 500 ASN B CA 1
ATOM 6357 C C . ASN B 1 437 ? -13.799 54.186 -2.347 1.00 55.81 500 ASN B C 1
ATOM 6358 O O . ASN B 1 437 ? -13.574 55.336 -2.693 1.00 56.44 500 ASN B O 1
ATOM 6363 N N . VAL B 1 438 ? -14.340 53.882 -1.172 1.00 58.83 501 VAL B N 1
ATOM 6364 C CA . VAL B 1 438 ? -14.674 54.902 -0.177 1.00 61.72 501 VAL B CA 1
ATOM 6365 C C . VAL B 1 438 ? -13.405 55.524 0.404 1.00 63.73 501 VAL B C 1
ATOM 6366 O O . VAL B 1 438 ? -13.365 56.713 0.723 1.00 64.38 501 VAL B O 1
ATOM 6370 N N . VAL B 1 439 ? -12.370 54.703 0.521 1.00 66.33 502 VAL B N 1
ATOM 6371 C CA . VAL B 1 439 ? -11.084 55.142 1.046 1.00 68.92 502 VAL B CA 1
ATOM 6372 C C . VAL B 1 439 ? -10.399 56.095 0.079 1.00 71.08 502 VAL B C 1
ATOM 6373 O O . VAL B 1 439 ? -9.807 57.096 0.491 1.00 70.99 502 VAL B O 1
ATOM 6377 N N . LYS B 1 440 ? -10.490 55.766 -1.208 1.00 74.00 503 LYS B N 1
ATOM 6378 C CA . LYS B 1 440 ? -9.916 56.575 -2.284 1.00 76.71 503 LYS B CA 1
ATOM 6379 C C . LYS B 1 440 ? -10.646 57.908 -2.408 1.00 78.20 503 LYS B C 1
ATOM 6380 O O . LYS B 1 440 ? -10.035 58.941 -2.653 1.00 78.69 503 LYS B O 1
ATOM 6386 N N . GLN B 1 441 ? -11.961 57.863 -2.235 1.00 80.45 504 GLN B N 1
ATOM 6387 C CA . GLN B 1 441 ? -12.813 59.041 -2.297 1.00 82.77 504 GLN B CA 1
ATOM 6388 C C . GLN B 1 441 ? -12.576 59.962 -1.101 1.00 84.03 504 GLN B C 1
ATOM 6389 O O . GLN B 1 441 ? -12.688 61.178 -1.211 1.00 84.36 504 GLN B O 1
ATOM 6395 N N . LEU B 1 442 ? -12.245 59.372 0.042 1.00 85.71 505 LEU B N 1
ATOM 6396 C CA . LEU B 1 442 ? -12.009 60.131 1.268 1.00 87.20 505 LEU B CA 1
ATOM 6397 C C . LEU B 1 442 ? -10.601 60.679 1.313 1.00 88.49 505 LEU B C 1
ATOM 6398 O O . LEU B 1 442 ? -10.356 61.816 1.723 1.00 88.69 505 LEU B O 1
ATOM 6403 N N . TYR B 1 443 ? -9.669 59.837 0.909 1.00 90.10 506 TYR B N 1
ATOM 6404 C CA . TYR B 1 443 ? -8.289 60.222 0.893 1.00 91.98 506 TYR B CA 1
ATOM 6405 C C . TYR B 1 443 ? -8.143 61.488 0.068 1.00 93.14 506 TYR B C 1
ATOM 6406 O O . TYR B 1 443 ? -7.438 62.416 0.458 1.00 93.48 506 TYR B O 1
ATOM 6415 N N . LYS B 1 444 ? -8.827 61.537 -1.068 1.00 94.49 507 LYS B N 1
ATOM 6416 C CA . LYS B 1 444 ? -8.728 62.701 -1.931 1.00 95.65 507 LYS B CA 1
ATOM 6417 C C . LYS B 1 444 ? -9.676 63.831 -1.529 1.00 96.35 507 LYS B C 1
ATOM 6418 O O . LYS B 1 444 ? -9.565 64.944 -2.041 1.00 96.71 507 LYS B O 1
ATOM 6424 N N . GLN B 1 445 ? -10.604 63.550 -0.616 1.00 97.17 508 GLN B N 1
ATOM 6425 C CA . GLN B 1 445 ? -11.559 64.563 -0.167 1.00 97.87 508 GLN B CA 1
ATOM 6426 C C . GLN B 1 445 ? -10.778 65.707 0.465 1.00 98.42 508 GLN B C 1
ATOM 6427 O O . GLN B 1 445 ? -11.084 66.881 0.244 1.00 98.67 508 GLN B O 1
ATOM 6433 N N . GLN B 1 446 ? -9.748 65.353 1.231 1.00 98.87 509 GLN B N 1
ATOM 6434 C CA . GLN B 1 446 ? -8.902 66.337 1.885 1.00 99.21 509 GLN B CA 1
ATOM 6435 C C . GLN B 1 446 ? -7.502 66.311 1.282 1.00 99.33 509 GLN B C 1
ATOM 6436 O O . GLN B 1 446 ? -7.060 67.281 0.668 1.00 99.61 509 GLN B O 1
#